Protein AF-0000000083788717 (afdb_homodimer)

pLDDT: mean 89.75, std 12.19, range [20.84, 98.88]

Foldseek 3Di:
DPPPPPPPPPPPPPPDPPDPDCPPVDPDDFFQAQPAAADDDQWDFDPDDPDDDPPCVPAKDWDDKFQQQALPGDACVVQVNSLFPDSAAEHEAQDKGKMKTFIPWFDDPVPWWKWKWKAGTNDGDPVLLRIWTETQDPVDDTQWHKHFPDGDIRMTMMITHHHLLHFFGKIWIWMWIDDPTTIGIDGTDSNHIYGYFHGLCRPRHFQPDPDPLLLCFQAVDQWFWDWADAPVDIDIAIEGALLRDPCNLVLLSVLSSLLSPGRSCRSPVFVSQFSLLQQCECPPRQHQADEDQPFDAPPADDQLAHRYQVVSSNVCSVVVGHHDHHDQVNSASNSSSSCSSRPWGKFKKKFAFFKAPPVLALAQEFEAEPQWHTDQVPRDIFTFRMGMWMWTFGQPPVDPGPQGGTFTWGSGQRDDDVNTRIWDSHRLQCQAQLVQPDDDPSSNRNSRQFHKYWYWYADPVGDTDTQDIHGQRGRVWMWTADRPDRDIDTPSNSRYDDPPDPSRVVSVVSNVVVPHDHDPDDHDDDQKAKEWDDDAAAQQDKDKTKIWMWGAAQAKWKKWKWKWKFAARSRRHGQDTQDIDTDIDIAHGRRGTDMDIDIGHNVSPLVRHGPQRKMKMKMWIATPPPRHIYIYIDIHGHDYDAKDWDKDDAQEAFDKIKIKIKDFAQDQAKFAFKKKWKAKHQKGDIDIDTDGIHHHGGMDMDMDMIGRHDFAKIKMKMFIDGSSDGNHIDMDIDGHHD/DPPPPPPPPPPPPPPDPPDPDCPPVDPDDFFQAQPAAADDDQWDFDPDDPDDDPPCVPAKDWDDKFQQQALPGDACVVQVNSLFPDSAAEHEAQDKGKMKTFIPWFDDLVPWWKWKWKAGTNDGDPVLLRIWTETQDPVDDTQWHKHFPDGDIRMTMMITHHHLLHFFGKIWIWMWIDDPGTIGIDGTDSNHIYGYFHGLCRPNHFQPDPDPLLLCFQAVDQWFWDWDDAPVDIDIAIEGALLRDPCNLVLLSVLSSLLSPGRSCRSPVFVSQFSLLQQCECPPRQHQADEDQPFDAPPADDQLAHRYQVVSSNVCSVVVGHHDHHDQVNSASNSSSSCNSRPWGKWKKKFAFFKAPPVLALAQEFEAEPQFHTDQVPRDIFTFRMGMWMWTFGQPPVDPGPQGGTFTWGSGQRDDDVNTRIWDSHRLQCQAQLVQPDDDPSSNRNSRQFHKYWYWYADPVGDTDTQDIHGQRGRVWMWTADRPDRDIDTPSNSRYDDPPDPSRVVSVVSNVVVPHDHDPDDHDDDQKAKEWDDDAAAQQDKDKTKIWMWGAAQAKWKKWKWKWKFAARSRRHGQDTQDIDTDIDIAHGRRGTDMDIDIGHNVSPQVRHGPQRKMKMKMWIATPPPRHIYIYIDIHGHDYDAKDWDKDDAQAAFDKIKIKIKDAAQDQAKFAFKKKWKAKHQKGDIDIDTDGIHHHGGMDMDMDMIGRHDFAKIKMKMFIDGSSDGNHIDMDIDGHHD

Nearest PDB structures (foldseek):
  1ex0-assembly1_B  TM=9.714E-01  e=8.295E-99  Homo sapiens
  1l9m-assembly1_B  TM=9.264E-01  e=1.757E-73  Homo sapiens
  4pyg-assembly3_E  TM=9.271E-01  e=7.927E-70  Homo sapiens
  3ly6-assembly3_C  TM=9.068E-01  e=1.985E-70  Homo sapiens
  1kv3-assembly3_E  TM=9.248E-01  e=3.087E-67  Homo sapiens

InterPro domains:
  IPR001102 Transglutaminase, N-terminal [PF00868] (70-177)
  IPR002931 Transglutaminase-like [PF01841] (321-411)
  IPR002931 Transglutaminase-like [SM00460] (320-413)
  IPR008958 Transglutaminase, C-terminal [PF00927] (537-630)
  IPR008958 Transglutaminase, C-terminal [PF00927] (641-735)
  IPR013783 Immunoglobulin-like fold [G3DSA:2.60.40.10] (22-205)
  IPR013783 Immunoglobulin-like fold [G3DSA:2.60.40.10] (527-641)
  IPR013783 Immunoglobulin-like fold [G3DSA:2.60.40.10] (642-738)
  IPR014756 Immunoglobulin E-set [SSF81296] (22-203)
  IPR023608 Protein-glutamine gamma-glutamyltransferase, animal [PIRSF000459] (63-737)
  IPR036238 Transglutaminase, C-terminal domain superfamily [SSF49309] (527-638)
  IPR036238 Transglutaminase, C-terminal domain superfamily [SSF49309] (639-73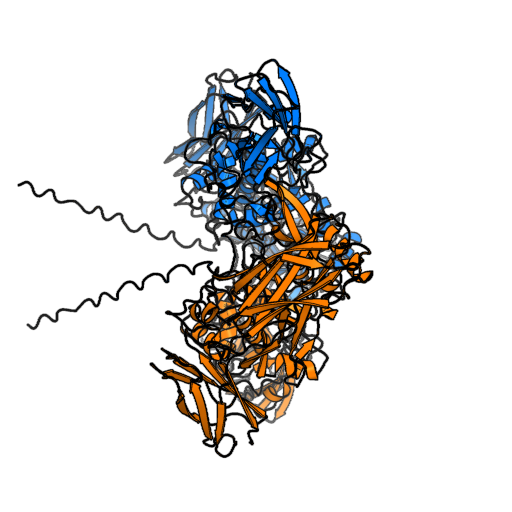7)
  IPR036985 Transglutaminase-like superfamily [G3DSA:3.90.260.10] (207-525)
  IPR038765 Papain-like cysteine peptidase superfamily [SSF54001] (205-514)
  IPR050779 Protein-glutamine gamma-glutamyltransferases [PTHR11590] (64-737)

Organism: Esox lucius (NCBI:txid8010)

Secondary structure (DSSP, 8-state):
----------------------BTTBSSPPP--TT--PPPPSEEESS---SS----TTS--EEEEE----TTSSHHHHTT-TTS--SSEEEETTS-EEEEEEESS---TTT-EEEEEEE-SSS--GGGTSEEEEE-STTS--SS-EEEEEEETTEEEEEE---TTSPPEEEEEEEEEE-SSEEEEPPP-GGG-EEEE--TT-TTSTT----HHHHIIIII--EEEEEEEETTEEEEEEEE--TTSTTHHHHHHHHHHHTT--GGGTT-HHHHHHHHHHHTBHHHH--SEEE--SS--TTS--GGG--BSHHHHHHHHHH-SPEEEE-HHHHHHHHHHHHHHHT--EEEEEEEEEEESSTT-SEEEEEE-TTS-B-TTT---EEEEEEEEEEEEE--TTS-TT--EEEEE--S-SSEETTEE----EEHHHHHTT-TTBTTTHHHHHHHHHPEEEEEEEPTTS-EEEEEEESSSTT-EEEEEPTTSSSEEE-GGGT-PPTT-HHHHHHHHHHHHTT-------PPPPSEEEE-----EETT--EEEEEEEEE-SSS-EEEEEEEEEEEE-TTS-EEEEEEEE--EEEE-TT---EEEEEEE-HHHHHTT--TT-EEEEEEEEEETTT--EEEEEEEEEEEPPPPEEEEES--BTT--EEEEEEEE--SSS-EEEEEEEEEETTTEEEEEEEEEEE-TT-EEEEEEEE---S-EEEEEEEEEE-SSS--EEEEEEEEEB-/----------------------TTT-SSPPP--TT--PPPPSEEESS---SS----TTS--EEEEE----TTSSHHHHTT-TTS--SSEEEETTS-EEEEEEESS---TTT-EEEEEEE-SSS--GGGTSEEEEE-STTS--SS-EEEEEEETTEEEEEE---TTSPPEEEEEEEEEE-SSEEEEPPP-GGG-EEEE--TT-TTSTT----HHHHIIIII--EEEEEEEETTEEEEEEEE--TTSTTHHHHHHHHHHHTT--GGGTT-HHHHHHHHHHHTBHHHH--SEEE--SS--TTS--GGG--BSHHHHHHHHHH-SPEEEE-HHHHHHHHHHHHHHHT--EEEEEEEEEEESSTT-SEEEEEE-TTS-B-TTT---EEEEEEEEEEEEE--TTS-TT--EEEEEE-S-SSEETTEE-EEEEEHHHHHTT-TTBTTTHHHHHHHHHPEEEEEEEPTTS-EEEEEEESSSTT-EEEEEPTTSSSEEE-GGGT-PPTT-HHHHHHHHHHHHTT-------PPPPSEEEE-----EETT--EEEEEEEEE-SSS-EEEEEEEEEEEE-TTS-EEEEEEEE--EEEE-TT---EEEEEEE-HHHHHTT--TT-EEEEEEEEEETTT--EEEEEEEEEEEPPPPEEEEES--BTT--EEEEEEEE--SSS-EEEEEEEEEETTTEEEEEEEEEEE-TT-EEEEEEEE---S-EEEEEEEEEE-SSS--EEEEEEEEEB-

Structure (mmCIF, N/CA/C/O backbone):
data_AF-0000000083788717-model_v1
#
loop_
_entity.id
_entity.type
_entity.pdbx_description
1 polymer 'protein-glutamine gamma-glutamyltransferase'
#
loop_
_atom_site.group_PDB
_atom_site.id
_atom_site.type_symbol
_atom_site.label_atom_id
_atom_site.label_alt_id
_atom_site.label_comp_id
_atom_site.label_asym_id
_atom_site.label_entity_id
_atom_site.label_seq_id
_atom_site.pdbx_PDB_ins_code
_atom_site.Cartn_x
_atom_site.Cartn_y
_atom_site.Cartn_z
_atom_site.occupancy
_atom_site.B_iso_or_equiv
_atom_site.auth_seq_id
_atom_site.auth_comp_id
_atom_site.auth_asym_id
_atom_site.auth_atom_id
_atom_site.pdbx_PDB_model_num
ATOM 1 N N . ARG A 1 1 ? -11.516 -22.203 60.594 1 21.17 1 ARG A N 1
ATOM 2 C CA . ARG A 1 1 ? -10.438 -21.453 59.969 1 21.17 1 ARG A CA 1
ATOM 3 C C . ARG A 1 1 ? -10.148 -21.969 58.562 1 21.17 1 ARG A C 1
ATOM 5 O O . ARG A 1 1 ? -9.312 -22.859 58.375 1 21.17 1 ARG A O 1
ATOM 12 N N . PHE A 1 2 ? -11.055 -22.281 57.75 1 24.61 2 PHE A N 1
ATOM 13 C CA . PHE A 1 2 ? -11.172 -23.109 56.562 1 24.61 2 PHE A CA 1
ATOM 14 C C . PHE A 1 2 ? -10.508 -22.453 55.375 1 24.61 2 PHE A C 1
ATOM 16 O O . PHE A 1 2 ? -10.867 -21.344 54.969 1 24.61 2 PHE A O 1
ATOM 23 N N . SER A 1 3 ? -9.125 -22.719 55.219 1 24.77 3 SER A N 1
ATOM 24 C CA . SER A 1 3 ? -8.172 -22.062 54.312 1 24.77 3 SER A CA 1
ATOM 25 C C . SER A 1 3 ? -8.539 -22.297 52.875 1 24.77 3 SER A C 1
ATOM 27 O O . SER A 1 3 ? -8.68 -23.438 52.438 1 24.77 3 SER A O 1
ATOM 29 N N . THR A 1 4 ? -9.43 -21.5 52.344 1 26.52 4 THR A N 1
ATOM 30 C CA . THR A 1 4 ? -10.07 -21.688 51.031 1 26.52 4 THR A CA 1
ATOM 31 C C . THR A 1 4 ? -9.047 -21.609 49.906 1 26.52 4 THR A C 1
ATOM 33 O O . THR A 1 4 ? -8.367 -20.594 49.75 1 26.52 4 THR A O 1
ATOM 36 N N . GLY A 1 5 ? -8.383 -22.719 49.562 1 26.03 5 GLY A N 1
ATOM 37 C CA . GLY A 1 5 ? -7.301 -22.938 48.594 1 26.03 5 GLY A CA 1
ATOM 38 C C . GLY A 1 5 ? -7.645 -22.5 47.188 1 26.03 5 GLY A C 1
ATOM 39 O O . GLY A 1 5 ? -8.602 -22.984 46.594 1 26.03 5 GLY A O 1
ATOM 40 N N . THR A 1 6 ? -7.457 -21.219 46.938 1 28.17 6 THR A N 1
ATOM 41 C CA . THR A 1 6 ? -7.84 -20.562 45.688 1 28.17 6 THR A CA 1
ATOM 42 C C . THR A 1 6 ? -7.145 -21.234 44.5 1 28.17 6 THR A C 1
ATOM 44 O O . THR A 1 6 ? -5.914 -21.266 44.438 1 28.17 6 THR A O 1
ATOM 47 N N . MET A 1 7 ? -7.762 -22.281 43.938 1 27.5 7 MET A N 1
ATOM 48 C CA . MET A 1 7 ? -7.27 -23.078 42.812 1 27.5 7 MET A CA 1
ATOM 49 C C . MET A 1 7 ? -6.988 -22.203 41.594 1 27.5 7 MET A C 1
ATOM 51 O O . MET A 1 7 ? -7.875 -21.484 41.125 1 27.5 7 MET A O 1
ATOM 55 N N . SER A 1 8 ? -5.762 -21.688 41.5 1 28 8 SER A N 1
ATOM 56 C CA . SER A 1 8 ? -5.242 -20.844 40.438 1 28 8 SER A CA 1
ATOM 57 C C . SER A 1 8 ? -5.438 -21.484 39.062 1 28 8 SER A C 1
ATOM 59 O O . SER A 1 8 ? -4.91 -22.578 38.812 1 28 8 SER A O 1
ATOM 61 N N . ASP A 1 9 ? -6.691 -21.5 38.594 1 28 9 ASP A N 1
ATOM 62 C CA . ASP A 1 9 ? -7.012 -22.141 37.344 1 28 9 ASP A CA 1
ATOM 63 C C . ASP A 1 9 ? -6.121 -21.609 36.219 1 28 9 ASP A C 1
ATOM 65 O O . ASP A 1 9 ? -6.164 -20.422 35.875 1 28 9 ASP A O 1
ATOM 69 N N . ASN A 1 10 ? -4.891 -22.094 36.219 1 29.11 10 ASN A N 1
ATOM 70 C CA . ASN A 1 10 ? -3.914 -21.891 35.156 1 29.11 10 ASN A CA 1
ATOM 71 C C . ASN A 1 10 ? -4.523 -22.141 33.781 1 29.11 10 ASN A C 1
ATOM 73 O O . ASN A 1 10 ? -4.844 -23.281 33.438 1 29.11 10 ASN A O 1
ATOM 77 N N . GLU A 1 11 ? -5.293 -21.203 33.312 1 30.47 11 GLU A N 1
ATOM 78 C CA . GLU A 1 11 ? -5.859 -21.359 31.984 1 30.47 11 GLU A CA 1
ATOM 79 C C . GLU A 1 11 ? -4.777 -21.672 30.953 1 30.47 11 GLU A C 1
ATOM 81 O O . GLU A 1 11 ? -3.752 -20.984 30.891 1 30.47 11 GLU A O 1
ATOM 86 N N . PRO A 1 12 ? -4.676 -22.922 30.547 1 28.72 12 PRO A N 1
ATOM 87 C CA . PRO A 1 12 ? -3.609 -23.312 29.625 1 28.72 12 PRO A CA 1
ATOM 88 C C . PRO A 1 12 ? -3.395 -22.297 28.516 1 28.72 12 PRO A C 1
ATOM 90 O O . PRO A 1 12 ? -4.352 -21.656 28.062 1 28.72 12 PRO A O 1
ATOM 93 N N . ALA A 1 13 ? -2.215 -21.734 28.469 1 35.44 13 ALA A N 1
ATOM 94 C CA . ALA A 1 13 ? -1.69 -20.859 27.406 1 35.44 13 ALA A CA 1
ATOM 95 C C . ALA A 1 13 ? -2.121 -21.359 26.031 1 35.44 13 ALA A C 1
ATOM 97 O O . ALA A 1 13 ? -1.771 -22.469 25.625 1 35.44 13 ALA A O 1
ATOM 98 N N . THR A 1 14 ? -3.275 -20.922 25.609 1 34.47 14 THR A N 1
ATOM 99 C CA . THR A 1 14 ? -3.824 -21.281 24.312 1 34.47 14 THR A CA 1
ATOM 100 C C . THR A 1 14 ? -2.729 -21.297 23.25 1 34.47 14 THR A C 1
ATOM 102 O O . THR A 1 14 ? -1.945 -20.344 23.141 1 34.47 14 THR A O 1
ATOM 105 N N . LYS A 1 15 ? -2.246 -22.438 22.859 1 38.88 15 LYS A N 1
ATOM 106 C CA . LYS A 1 15 ? -1.267 -22.719 21.812 1 38.88 15 LYS A CA 1
ATOM 107 C C . LYS A 1 15 ? -1.401 -21.719 20.672 1 38.88 15 LYS A C 1
ATOM 109 O O . LYS A 1 15 ? -2.508 -21.469 20.188 1 38.88 15 LYS A O 1
ATOM 114 N N . PRO A 1 16 ? -0.348 -20.891 20.531 1 39.38 16 PRO A N 1
ATOM 115 C CA . PRO A 1 16 ? -0.506 -20.016 19.359 1 39.38 16 PRO A CA 1
ATOM 116 C C . PRO A 1 16 ? -1 -20.75 18.125 1 39.38 16 PRO A C 1
ATOM 118 O O . PRO A 1 16 ? -0.684 -21.922 17.938 1 39.38 16 PRO A O 1
ATOM 121 N N . PRO A 1 17 ? -2.104 -20.406 17.625 1 41.38 17 PRO A N 1
ATOM 122 C CA . PRO A 1 17 ? -2.582 -21.172 16.453 1 41.38 17 PRO A CA 1
ATOM 123 C C . PRO A 1 17 ? -1.479 -21.453 15.438 1 41.38 17 PRO A C 1
ATOM 125 O O . PRO A 1 17 ? -0.559 -20.641 15.281 1 41.38 17 PRO A O 1
ATOM 128 N N . PRO A 1 18 ? -1.11 -22.734 15.242 1 38.56 18 PRO A N 1
ATOM 129 C CA . PRO A 1 18 ? -0.056 -23.031 14.273 1 38.56 18 PRO A CA 1
ATOM 130 C C . PRO A 1 18 ? -0.11 -22.109 13.047 1 38.56 18 PRO A C 1
ATOM 132 O O . PRO A 1 18 ? -1.19 -21.672 12.656 1 38.56 18 PRO A O 1
ATOM 135 N N . LYS A 1 19 ? 0.938 -21.562 12.797 1 46.06 19 LYS A N 1
ATOM 136 C CA . LYS A 1 19 ? 1.152 -20.75 11.602 1 46.06 19 LYS A CA 1
ATOM 137 C C . LYS A 1 19 ? 0.562 -21.422 10.367 1 46.06 19 LYS A C 1
ATOM 139 O O . LYS A 1 19 ? 0.824 -22.594 10.109 1 46.06 19 LYS A O 1
ATOM 144 N N . VAL A 1 20 ? -0.451 -20.906 9.797 1 48.5 20 VAL A N 1
ATOM 145 C CA . VAL A 1 20 ? -1.204 -21.344 8.625 1 48.5 20 VAL A CA 1
ATOM 146 C C . VAL A 1 20 ? -0.239 -21.766 7.523 1 48.5 20 VAL A C 1
ATOM 148 O O . VAL A 1 20 ? 0.631 -21 7.117 1 48.5 20 VAL A O 1
ATOM 151 N N . PHE A 1 21 ? 0.03 -22.984 7.336 1 49.06 21 PHE A N 1
ATOM 152 C CA . PHE A 1 21 ? 0.834 -23.672 6.344 1 49.06 21 PHE A CA 1
ATOM 153 C C . PHE A 1 21 ? 0.425 -23.281 4.93 1 49.06 21 PHE A C 1
ATOM 155 O O . PHE A 1 21 ? -0.759 -23.062 4.66 1 49.06 21 PHE A O 1
ATOM 162 N N . HIS A 1 22 ? 1.357 -22.672 4.16 1 55.91 22 HIS A N 1
ATOM 163 C CA . HIS A 1 22 ? 1.304 -22.359 2.736 1 55.91 22 HIS A CA 1
ATOM 164 C C . HIS A 1 22 ? 0.91 -23.578 1.912 1 55.91 22 HIS A C 1
ATOM 166 O O . HIS A 1 22 ? 0.724 -23.484 0.698 1 55.91 22 HIS A O 1
ATOM 172 N N . ARG A 1 23 ? 0.57 -24.578 2.543 1 57.78 23 ARG A N 1
ATOM 173 C CA . ARG A 1 23 ? 0.267 -25.766 1.751 1 57.78 23 ARG A CA 1
ATOM 174 C C . ARG A 1 23 ? -1.057 -25.609 1.011 1 57.78 23 ARG A C 1
ATOM 176 O O . ARG A 1 23 ? -2.076 -25.281 1.617 1 57.78 23 ARG A O 1
ATOM 183 N N . GLY A 1 24 ? -0.973 -25.594 -0.294 1 56.53 24 GLY A N 1
ATOM 184 C CA . GLY A 1 24 ? -2.145 -25.531 -1.153 1 56.53 24 GLY A CA 1
ATOM 185 C C . GLY A 1 24 ? -2.299 -24.188 -1.854 1 56.53 24 GLY A C 1
ATOM 186 O O . GLY A 1 24 ? -3.037 -24.078 -2.836 1 56.53 24 GLY A O 1
ATOM 187 N N . ARG A 1 25 ? -1.598 -23.234 -1.29 1 68.31 25 ARG A N 1
ATOM 188 C CA . ARG A 1 25 ? -1.739 -21.922 -1.917 1 68.31 25 ARG A CA 1
ATOM 189 C C . ARG A 1 25 ? -0.712 -21.734 -3.029 1 68.31 25 ARG A C 1
ATOM 191 O O . ARG A 1 25 ? -1.041 -21.234 -4.109 1 68.31 25 ARG A O 1
ATOM 198 N N . THR A 1 26 ? 0.531 -22.062 -2.674 1 69.5 26 THR A N 1
ATOM 199 C CA . THR A 1 26 ? 1.62 -21.922 -3.631 1 69.5 26 THR A CA 1
ATOM 200 C C . THR A 1 26 ? 2.396 -23.219 -3.771 1 69.5 26 THR A C 1
ATOM 202 O O . THR A 1 26 ? 2.451 -24.016 -2.834 1 69.5 26 THR A O 1
ATOM 205 N N . ALA A 1 27 ? 2.887 -23.438 -4.977 1 67.56 27 ALA A N 1
ATOM 206 C CA . ALA A 1 27 ? 3.678 -24.641 -5.227 1 67.56 27 ALA A CA 1
ATOM 207 C C . ALA A 1 27 ? 4.98 -24.609 -4.43 1 67.56 27 ALA A C 1
ATOM 209 O O . ALA A 1 27 ? 5.449 -25.656 -3.967 1 67.56 27 ALA A O 1
ATOM 210 N N . THR A 1 28 ? 5.629 -23.438 -4.34 1 68.12 28 THR A N 1
ATOM 211 C CA . THR A 1 28 ? 6.879 -23.297 -3.604 1 68.12 28 THR A CA 1
ATOM 212 C C . THR A 1 28 ? 6.836 -22.047 -2.713 1 68.12 28 THR A C 1
ATOM 214 O O . THR A 1 28 ? 6.184 -21.062 -3.049 1 68.12 28 THR A O 1
ATOM 217 N N . PRO A 1 29 ? 7.543 -22.172 -1.623 1 69.31 29 PRO A N 1
ATOM 218 C CA . PRO A 1 29 ? 7.598 -21 -0.753 1 69.31 29 PRO A CA 1
ATOM 219 C C . PRO A 1 29 ? 8.305 -19.812 -1.406 1 69.31 29 PRO A C 1
ATOM 221 O O . PRO A 1 29 ? 9.258 -20 -2.166 1 69.31 29 PRO A O 1
ATOM 224 N N . VAL A 1 30 ? 7.836 -18.703 -1.16 1 71.62 30 VAL A N 1
ATOM 225 C CA . VAL A 1 30 ? 8.445 -17.469 -1.67 1 71.62 30 VAL A CA 1
ATOM 226 C C . VAL A 1 30 ? 9.75 -17.203 -0.934 1 71.62 30 VAL A C 1
ATOM 228 O O . VAL A 1 30 ? 9.812 -17.281 0.295 1 71.62 30 VAL A O 1
ATOM 231 N N . ALA A 1 31 ? 10.852 -17.016 -1.703 1 75.19 31 ALA A N 1
ATOM 232 C CA . ALA A 1 31 ? 12.141 -16.672 -1.113 1 75.19 31 ALA A CA 1
ATOM 233 C C . ALA A 1 31 ? 12.227 -15.172 -0.814 1 75.19 31 ALA A C 1
ATOM 235 O O . ALA A 1 31 ? 12.094 -14.344 -1.719 1 75.19 31 ALA A O 1
ATOM 236 N N . ASN A 1 32 ? 12.477 -14.82 0.48 1 80.12 32 ASN A N 1
ATOM 237 C CA . ASN A 1 32 ? 12.477 -13.406 0.844 1 80.12 32 ASN A CA 1
ATOM 238 C C . ASN A 1 32 ? 13.758 -13.023 1.582 1 80.12 32 ASN A C 1
ATOM 240 O O . ASN A 1 32 ? 13.836 -11.945 2.176 1 80.12 32 ASN A O 1
ATOM 244 N N . SER A 1 33 ? 14.734 -13.961 1.565 1 87.56 33 SER A N 1
ATOM 245 C CA . SER A 1 33 ? 15.945 -13.648 2.316 1 87.56 33 SER A CA 1
ATOM 246 C C . SER A 1 33 ? 17.188 -13.93 1.49 1 87.56 33 SER A C 1
ATOM 248 O O . SER A 1 33 ? 17.312 -14.992 0.883 1 87.56 33 SER A O 1
ATOM 250 N N . ASN A 1 34 ? 18 -12.992 1.476 1 85.56 34 ASN A N 1
ATOM 251 C CA . ASN A 1 34 ? 19.312 -13.164 0.853 1 85.56 34 ASN A CA 1
ATOM 252 C C . ASN A 1 34 ? 20.156 -14.172 1.621 1 85.56 34 ASN A C 1
ATOM 254 O O . ASN A 1 34 ? 21.125 -14.711 1.081 1 85.56 34 ASN A O 1
ATOM 258 N N . ALA A 1 35 ? 19.75 -14.469 2.801 1 81.88 35 ALA A N 1
ATOM 259 C CA . ALA A 1 35 ? 20.547 -15.344 3.656 1 81.88 35 ALA A CA 1
ATOM 260 C C . ALA A 1 35 ? 20.156 -16.812 3.451 1 81.88 35 ALA A C 1
ATOM 262 O O . ALA A 1 35 ? 20.938 -17.719 3.75 1 81.88 35 ALA A O 1
ATOM 263 N N . ASP A 1 36 ? 19 -16.984 2.883 1 83.12 36 ASP A N 1
ATOM 264 C CA . ASP A 1 36 ? 18.531 -18.344 2.689 1 83.12 36 ASP A CA 1
ATOM 265 C C . ASP A 1 36 ? 19.25 -19.016 1.523 1 83.12 36 ASP A C 1
ATOM 267 O O . ASP A 1 36 ? 19.516 -18.375 0.503 1 83.12 36 ASP A O 1
ATOM 271 N N . LYS A 1 37 ? 19.703 -20.234 1.846 1 81.56 37 LYS A N 1
ATOM 272 C CA . LYS A 1 37 ? 20.438 -20.969 0.82 1 81.56 37 LYS A CA 1
ATOM 273 C C . LYS A 1 37 ? 19.891 -22.391 0.662 1 81.56 37 LYS A C 1
ATOM 275 O O . LYS A 1 37 ? 19.406 -22.984 1.625 1 81.56 37 LYS A O 1
ATOM 280 N N . LYS A 1 38 ? 19.797 -22.703 -0.557 1 80.19 38 LYS A N 1
ATOM 281 C CA . LYS A 1 38 ? 19.562 -24.109 -0.865 1 80.19 38 LYS A CA 1
ATOM 282 C C . LYS A 1 38 ? 20.875 -24.812 -1.234 1 80.19 38 LYS A C 1
ATOM 284 O O . LYS A 1 38 ? 21.719 -24.234 -1.929 1 80.19 38 LYS A O 1
ATOM 289 N N . GLU A 1 39 ? 21.016 -25.984 -0.75 1 82.75 39 GLU A N 1
ATOM 290 C CA . GLU A 1 39 ? 22.219 -26.734 -1.068 1 82.75 39 GLU A CA 1
ATOM 291 C C . GLU A 1 39 ? 22.203 -27.219 -2.514 1 82.75 39 GLU A C 1
ATOM 293 O O . GLU A 1 39 ? 21.188 -27.75 -2.982 1 82.75 39 GLU A O 1
ATOM 298 N N . VAL A 1 40 ? 23.266 -26.906 -3.197 1 87.75 40 VAL A N 1
ATOM 299 C CA . VAL A 1 40 ? 23.484 -27.406 -4.555 1 87.75 40 VAL A CA 1
ATOM 300 C C . VAL A 1 40 ? 24.453 -28.578 -4.535 1 87.75 40 VAL A C 1
ATOM 302 O O . VAL A 1 40 ? 25.578 -28.453 -4.031 1 87.75 40 VAL A O 1
ATOM 305 N N . PRO A 1 41 ? 24.016 -29.625 -5.09 1 87.75 41 PRO A N 1
ATOM 306 C CA . PRO A 1 41 ? 24.906 -30.797 -5.023 1 87.75 41 PRO A CA 1
ATOM 307 C C . PRO A 1 41 ? 26.172 -30.625 -5.852 1 87.75 41 PRO A C 1
ATOM 309 O O . PRO A 1 41 ? 26.141 -30.031 -6.934 1 87.75 41 PRO A O 1
ATOM 312 N N . GLU A 1 42 ? 27.266 -31.25 -5.391 1 91.12 42 GLU A N 1
ATOM 313 C CA . GLU A 1 42 ? 28.547 -31.203 -6.09 1 91.12 42 GLU A CA 1
ATOM 314 C C . GLU A 1 42 ? 28.5 -32.031 -7.367 1 91.12 42 GLU A C 1
ATOM 316 O O . GLU A 1 42 ? 29.281 -31.797 -8.289 1 91.12 42 GLU A O 1
ATOM 321 N N . PHE A 1 43 ? 27.672 -33 -7.293 1 90.81 43 PHE A N 1
ATOM 322 C CA . PHE A 1 43 ? 27.469 -33.812 -8.492 1 90.81 43 PHE A CA 1
ATOM 323 C C . PHE A 1 43 ? 25.984 -34.062 -8.719 1 90.81 43 PHE A C 1
ATOM 325 O O . PHE A 1 43 ? 25.281 -34.531 -7.812 1 90.81 43 PHE A O 1
ATOM 332 N N . GLU A 1 44 ? 25.516 -33.75 -9.891 1 88.94 44 GLU A N 1
ATOM 333 C CA . GLU A 1 44 ? 24.141 -33.969 -10.312 1 88.94 44 GLU A CA 1
ATOM 334 C C . GLU A 1 44 ? 24.062 -34.969 -11.461 1 88.94 44 GLU A C 1
ATOM 336 O O . GLU A 1 44 ? 24.297 -34.625 -12.617 1 88.94 44 GLU A O 1
ATOM 341 N N . PRO A 1 45 ? 23.734 -36.156 -11.164 1 87.5 45 PRO A N 1
ATOM 342 C CA . PRO A 1 45 ? 23.734 -37.219 -12.188 1 87.5 45 PRO A CA 1
ATOM 343 C C . PRO A 1 45 ? 22.609 -37.031 -13.211 1 87.5 45 PRO A C 1
ATOM 345 O O . PRO A 1 45 ? 21.547 -36.469 -12.883 1 87.5 45 PRO A O 1
ATOM 348 N N . PHE A 1 46 ? 23.156 -37.406 -14.438 1 82.56 46 PHE A N 1
ATOM 349 C CA . PHE A 1 46 ? 22.109 -37.5 -15.461 1 82.56 46 PHE A CA 1
ATOM 350 C C . PHE A 1 46 ? 21.422 -38.844 -15.375 1 82.56 46 PHE A C 1
ATOM 352 O O . PHE A 1 46 ? 22.047 -39.906 -15.578 1 82.56 46 PHE A O 1
ATOM 359 N N . GLY A 1 47 ? 20.312 -39.094 -14.891 1 73.88 47 GLY A N 1
ATOM 360 C CA . GLY A 1 47 ? 19.578 -40.344 -14.82 1 73.88 47 GLY A CA 1
ATOM 361 C C . GLY A 1 47 ? 20.125 -41.312 -13.789 1 73.88 47 GLY A C 1
ATOM 362 O O . GLY A 1 47 ? 20.75 -40.875 -12.805 1 73.88 47 GLY A O 1
ATOM 363 N N . LEU A 1 48 ? 19.859 -42.688 -13.93 1 68.31 48 LEU A N 1
ATOM 364 C CA . LEU A 1 48 ? 20.234 -43.719 -12.984 1 68.31 48 LEU A CA 1
ATOM 365 C C . LEU A 1 48 ? 21.719 -44.094 -13.125 1 68.31 48 LEU A C 1
ATOM 367 O O . LEU A 1 48 ? 22.203 -44.281 -14.242 1 68.31 48 LEU A O 1
ATOM 371 N N . MET A 1 49 ? 22.578 -43.75 -12.195 1 66.31 49 MET A N 1
ATOM 372 C CA . MET A 1 49 ? 24 -44.062 -12.242 1 66.31 49 MET A CA 1
ATOM 373 C C . MET A 1 49 ? 24.266 -45.469 -11.727 1 66.31 49 MET A C 1
ATOM 375 O O . MET A 1 49 ? 23.578 -45.969 -10.836 1 66.31 49 MET A O 1
ATOM 379 N N . PRO A 1 50 ? 25.125 -46.219 -12.5 1 62.31 50 PRO A N 1
ATOM 380 C CA . PRO A 1 50 ? 25.578 -47.5 -11.93 1 62.31 50 PRO A CA 1
ATOM 381 C C . PRO A 1 50 ? 26.141 -47.344 -10.523 1 62.31 50 PRO A C 1
ATOM 383 O O . PRO A 1 50 ? 26.453 -46.25 -10.094 1 62.31 50 PRO A O 1
ATOM 386 N N . ARG A 1 51 ? 26.234 -48.562 -9.773 1 67.5 51 ARG A N 1
ATOM 387 C CA . ARG A 1 51 ? 26.828 -48.656 -8.438 1 67.5 51 ARG A CA 1
ATOM 388 C C . ARG A 1 51 ? 28.266 -48.156 -8.445 1 67.5 51 ARG A C 1
ATOM 390 O O . ARG A 1 51 ? 29.078 -48.562 -9.273 1 67.5 51 ARG A O 1
ATOM 397 N N . GLY A 1 52 ? 28.625 -46.906 -7.789 1 69.44 52 GLY A N 1
ATOM 398 C CA . GLY A 1 52 ? 29.938 -46.312 -7.582 1 69.44 52 GLY A CA 1
ATOM 399 C C . GLY A 1 52 ? 30.047 -44.906 -8.156 1 69.44 52 GLY A C 1
ATOM 400 O O . GLY A 1 52 ? 29.141 -44.438 -8.852 1 69.44 52 GLY A O 1
ATOM 401 N N . PRO A 1 53 ? 31.125 -44.219 -7.848 1 73.88 53 PRO A N 1
ATOM 402 C CA . PRO A 1 53 ? 31.328 -42.844 -8.375 1 73.88 53 PRO A CA 1
ATOM 403 C C . PRO A 1 53 ? 31.656 -42.844 -9.867 1 73.88 53 PRO A C 1
ATOM 405 O O . PRO A 1 53 ? 32.344 -43.75 -10.359 1 73.88 53 PRO A O 1
ATOM 408 N N . PRO A 1 54 ? 31.016 -42.062 -10.695 1 78.25 54 PRO A N 1
ATOM 409 C CA . PRO A 1 54 ? 31.328 -42 -12.125 1 78.25 54 PRO A CA 1
ATOM 410 C C . PRO A 1 54 ? 32.781 -41.625 -12.383 1 78.25 54 PRO A C 1
ATOM 412 O O . PRO A 1 54 ? 33.438 -40.969 -11.57 1 78.25 54 PRO A O 1
ATOM 415 N N . PRO A 1 55 ? 33.438 -42.281 -13.352 1 80.25 55 PRO A N 1
ATOM 416 C CA . PRO A 1 55 ? 34.844 -41.969 -13.703 1 80.25 55 PRO A CA 1
ATOM 417 C C . PRO A 1 55 ? 35 -40.562 -14.258 1 80.25 55 PRO A C 1
ATOM 419 O O . PRO A 1 55 ? 34.844 -40.344 -15.461 1 80.25 55 PRO A O 1
ATOM 422 N N . LEU A 1 56 ? 35.344 -39.625 -13.453 1 86.5 56 LEU A N 1
ATOM 423 C CA . LEU A 1 56 ? 35.375 -38.219 -13.836 1 86.5 56 LEU A CA 1
ATOM 424 C C . LEU A 1 56 ? 36.781 -37.75 -14.117 1 86.5 56 LEU A C 1
ATOM 426 O O . LEU A 1 56 ? 37 -36.594 -14.453 1 86.5 56 LEU A O 1
ATOM 430 N N . ILE A 1 57 ? 37.781 -38.625 -14.125 1 86 57 ILE A N 1
ATOM 431 C CA . ILE A 1 57 ? 39.188 -38.25 -14.18 1 86 57 ILE A CA 1
ATOM 432 C C . ILE A 1 57 ? 39.5 -37.625 -15.531 1 86 57 ILE A C 1
ATOM 434 O O . ILE A 1 57 ? 40.344 -36.719 -15.633 1 86 57 ILE A O 1
ATOM 438 N N . GLU A 1 58 ? 38.812 -38.031 -16.578 1 86.88 58 GLU A N 1
ATOM 439 C CA . GLU A 1 58 ? 39.094 -37.562 -17.938 1 86.88 58 GLU A CA 1
ATOM 440 C C . GLU A 1 58 ? 38.469 -36.219 -18.219 1 86.88 58 GLU A C 1
ATOM 442 O O . GLU A 1 58 ? 38.812 -35.562 -19.203 1 86.88 58 GLU A O 1
ATOM 447 N N . PHE A 1 59 ? 37.75 -35.781 -17.328 1 91.44 59 PHE A N 1
ATOM 448 C CA . PHE A 1 59 ? 37.031 -34.531 -17.562 1 91.44 59 PHE A CA 1
ATOM 449 C C . PHE A 1 59 ? 37.625 -33.406 -16.75 1 91.44 59 PHE A C 1
ATOM 451 O O . PHE A 1 59 ? 38.281 -33.656 -15.727 1 91.44 59 PHE A O 1
ATOM 458 N N . LEU A 1 60 ? 37.344 -32.219 -17.234 1 92.94 60 LEU A N 1
ATOM 459 C CA . LEU A 1 60 ? 37.875 -31 -16.641 1 92.94 60 LEU A CA 1
ATOM 460 C C . LEU A 1 60 ? 37.562 -30.938 -15.164 1 92.94 60 LEU A C 1
ATOM 462 O O . LEU A 1 60 ? 36.438 -31.234 -14.75 1 92.94 60 LEU A O 1
ATOM 466 N N . ASP A 1 61 ? 38.562 -30.625 -14.375 1 94 61 ASP A N 1
ATOM 467 C CA . ASP A 1 61 ? 38.375 -30.375 -12.945 1 94 61 ASP A CA 1
ATOM 468 C C . ASP A 1 61 ? 38.781 -28.953 -12.578 1 94 61 ASP A C 1
ATOM 470 O O . ASP A 1 61 ? 39.719 -28.406 -13.164 1 94 61 ASP A O 1
ATOM 474 N N . ILE A 1 62 ? 38.094 -28.406 -11.633 1 95.75 62 ILE A N 1
ATOM 475 C CA . ILE A 1 62 ? 38.344 -27.031 -11.242 1 95.75 62 ILE A CA 1
ATOM 476 C C . ILE A 1 62 ? 39.219 -26.984 -9.992 1 95.75 62 ILE A C 1
ATOM 478 O O . ILE A 1 62 ? 38.844 -27.5 -8.938 1 95.75 62 ILE A O 1
ATOM 482 N N . TRP A 1 63 ? 40.344 -26.344 -10.023 1 95.12 63 TRP A N 1
ATOM 483 C CA . TRP A 1 63 ? 41.281 -26.266 -8.914 1 95.12 63 TRP A CA 1
ATOM 484 C C . TRP A 1 63 ? 41.094 -24.984 -8.117 1 95.12 63 TRP A C 1
ATOM 486 O O . TRP A 1 63 ? 41.125 -25 -6.883 1 95.12 63 TRP A O 1
ATOM 496 N N . GLU A 1 64 ? 40.969 -23.953 -8.867 1 95.62 64 GLU A N 1
ATOM 497 C CA . GLU A 1 64 ? 40.844 -22.672 -8.195 1 95.62 64 GLU A CA 1
ATOM 498 C C . GLU A 1 64 ? 40 -21.688 -9.008 1 95.62 64 GLU A C 1
ATOM 500 O O . GLU A 1 64 ? 40.031 -21.719 -10.234 1 95.62 64 GLU A O 1
ATOM 505 N N . VAL A 1 65 ? 39.25 -20.906 -8.273 1 97 65 VAL A N 1
ATOM 506 C CA . VAL A 1 65 ? 38.5 -19.812 -8.867 1 97 65 VAL A CA 1
ATOM 507 C C . VAL A 1 65 ? 38.875 -18.484 -8.203 1 97 65 VAL A C 1
ATOM 509 O O . VAL A 1 65 ? 38.656 -18.312 -7 1 97 65 VAL A O 1
ATOM 512 N N . ASP A 1 66 ? 39.438 -17.562 -8.953 1 96.62 66 ASP A N 1
ATOM 513 C CA . ASP A 1 66 ? 39.781 -16.219 -8.5 1 96.62 66 ASP A CA 1
ATOM 514 C C . ASP A 1 66 ? 38.75 -15.203 -9.008 1 96.62 66 ASP A C 1
ATOM 516 O O . ASP A 1 66 ? 38.688 -14.922 -10.203 1 96.62 66 ASP A O 1
ATOM 520 N N . MET A 1 67 ? 38.062 -14.625 -8.117 1 97.38 67 MET A N 1
AT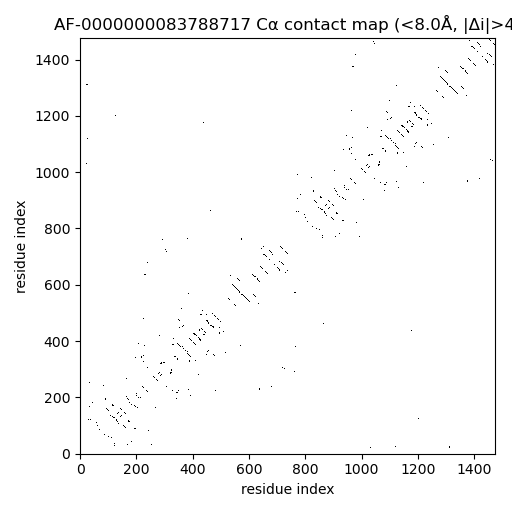OM 521 C CA . MET A 1 67 ? 37 -13.703 -8.469 1 97.38 67 MET A CA 1
ATOM 522 C C . MET A 1 67 ? 37.531 -12.328 -8.82 1 97.38 67 MET A C 1
ATOM 524 O O . MET A 1 67 ? 36.781 -11.43 -9.195 1 97.38 67 MET A O 1
ATOM 528 N N . LEU A 1 68 ? 38.844 -12.141 -8.742 1 96.94 68 LEU A N 1
ATOM 529 C CA . LEU A 1 68 ? 39.469 -10.859 -9.016 1 96.94 68 LEU A CA 1
ATOM 530 C C . LEU A 1 68 ? 38.812 -9.734 -8.227 1 96.94 68 LEU A C 1
ATOM 532 O O . LEU A 1 68 ? 38.438 -8.711 -8.797 1 96.94 68 LEU A O 1
ATOM 536 N N . GLN A 1 69 ? 38.719 -9.898 -6.91 1 94.81 69 GLN A N 1
ATOM 537 C CA . GLN A 1 69 ? 37.906 -9.055 -6.051 1 94.81 69 GLN A CA 1
ATOM 538 C C . GLN A 1 69 ? 38.75 -7.992 -5.352 1 94.81 69 GLN A C 1
ATOM 540 O O . GLN A 1 69 ? 38.25 -7.273 -4.484 1 94.81 69 GLN A O 1
ATOM 545 N N . THR A 1 70 ? 40 -7.844 -5.727 1 92 70 THR A N 1
ATOM 546 C CA . THR A 1 70 ? 40.844 -6.883 -5.035 1 92 70 THR A CA 1
ATOM 547 C C . THR A 1 70 ? 40.469 -5.453 -5.422 1 92 70 THR A C 1
ATOM 549 O O . THR A 1 70 ? 39.969 -5.211 -6.527 1 92 70 THR A O 1
ATOM 552 N N . GLN A 1 71 ? 40.75 -4.516 -4.637 1 89.69 71 GLN A N 1
ATOM 553 C CA . GLN A 1 71 ? 40.375 -3.119 -4.816 1 89.69 71 GLN A CA 1
ATOM 554 C C . GLN A 1 71 ? 41.094 -2.496 -6.004 1 89.69 71 GLN A C 1
ATOM 556 O O . GLN A 1 71 ? 40.562 -1.614 -6.676 1 89.69 71 GLN A O 1
ATOM 561 N N . SER A 1 72 ? 42.25 -2.93 -6.242 1 89.88 72 SER A N 1
ATOM 562 C CA . SER A 1 72 ? 43.062 -2.377 -7.332 1 89.88 72 SER A CA 1
ATOM 563 C C . SER A 1 72 ? 42.969 -3.246 -8.578 1 89.88 72 SER A C 1
ATOM 565 O O . SER A 1 72 ? 43.656 -2.984 -9.578 1 89.88 72 SER A O 1
ATOM 567 N N . GLY A 1 73 ? 42.094 -4.23 -8.492 1 92.62 73 GLY A N 1
ATOM 568 C CA . GLY A 1 73 ? 41.969 -5.129 -9.625 1 92.62 73 GLY A CA 1
ATOM 569 C C . GLY A 1 73 ? 41.125 -4.551 -10.75 1 92.62 73 GLY A C 1
ATOM 570 O O . GLY A 1 73 ? 40.875 -3.35 -10.781 1 92.62 73 GLY A O 1
ATOM 571 N N . VAL A 1 74 ? 40.75 -5.344 -11.625 1 95.75 74 VAL A N 1
ATOM 572 C CA . VAL A 1 74 ? 40.094 -4.898 -12.844 1 95.75 74 VAL A CA 1
ATOM 573 C C . VAL A 1 74 ? 38.625 -4.656 -12.57 1 95.75 74 VAL A C 1
ATOM 575 O O . VAL A 1 74 ? 38.031 -3.699 -13.086 1 95.75 74 VAL A O 1
ATOM 578 N N . ASN A 1 75 ? 38.031 -5.473 -11.758 1 98.06 75 ASN A N 1
ATOM 579 C CA . ASN A 1 75 ? 36.562 -5.469 -11.617 1 98.06 75 ASN A CA 1
ATOM 580 C C . ASN A 1 75 ? 36.094 -4.258 -10.828 1 98.06 75 ASN A C 1
ATOM 582 O O . ASN A 1 75 ? 35.344 -3.424 -11.352 1 98.06 75 ASN A O 1
ATOM 586 N N . LYS A 1 76 ? 36.531 -4.039 -9.648 1 97.44 76 LYS A N 1
ATOM 587 C CA . LYS A 1 76 ? 35.969 -3.047 -8.734 1 97.44 76 LYS A CA 1
ATOM 588 C C . LYS A 1 76 ? 36.125 -1.635 -9.289 1 97.44 76 LYS A C 1
ATOM 590 O O . LYS A 1 76 ? 35.188 -0.858 -9.32 1 97.44 76 LYS A O 1
ATOM 595 N N . PRO A 1 77 ? 37.344 -1.221 -9.812 1 96.75 77 PRO A N 1
ATOM 596 C CA . PRO A 1 77 ? 37.469 0.121 -10.391 1 96.75 77 PRO A CA 1
ATOM 597 C C . PRO A 1 77 ? 36.594 0.321 -11.609 1 96.75 77 PRO A C 1
ATOM 599 O O . PRO A 1 77 ? 35.906 1.35 -11.734 1 96.75 77 PRO A O 1
ATOM 602 N N . GLN A 1 78 ? 36.531 -0.708 -12.453 1 97.69 78 GLN A N 1
ATOM 603 C CA . GLN A 1 78 ? 35.75 -0.575 -13.672 1 97.69 78 GLN A CA 1
ATOM 604 C C . GLN A 1 78 ? 34.281 -0.447 -13.352 1 97.69 78 GLN A C 1
ATOM 606 O O . GLN A 1 78 ? 33.531 0.207 -14.086 1 97.69 78 GLN A O 1
ATOM 611 N N . HIS A 1 79 ? 33.906 -1.045 -12.281 1 98.38 79 HIS A N 1
ATOM 612 C CA . HIS A 1 79 ? 32.5 -1.04 -11.898 1 98.38 79 HIS A CA 1
ATOM 613 C C . HIS A 1 79 ? 32.188 0.068 -10.898 1 98.38 79 HIS A C 1
ATOM 615 O O . HIS A 1 79 ? 31.094 0.15 -10.359 1 98.38 79 HIS A O 1
ATOM 621 N N . ASN A 1 80 ? 33.188 0.918 -10.586 1 97.5 80 ASN A N 1
ATOM 622 C CA . ASN A 1 80 ? 33.031 2.016 -9.633 1 97.5 80 ASN A CA 1
ATOM 623 C C . ASN A 1 80 ? 32.625 1.512 -8.25 1 97.5 80 ASN A C 1
ATOM 625 O O . ASN A 1 80 ? 31.688 2.047 -7.652 1 97.5 80 ASN A O 1
ATOM 629 N N . THR A 1 81 ? 33.156 0.379 -7.824 1 97.94 81 THR A N 1
ATOM 630 C CA . THR A 1 81 ? 32.812 -0.193 -6.527 1 97.94 81 THR A CA 1
ATOM 631 C C . THR A 1 81 ? 34.062 -0.334 -5.652 1 97.94 81 THR A C 1
ATOM 633 O O . THR A 1 81 ? 34.031 -1.016 -4.625 1 97.94 81 THR A O 1
ATOM 636 N N . HIS A 1 82 ? 35.188 0.297 -6.039 1 94.88 82 HIS A N 1
ATOM 637 C CA . HIS A 1 82 ? 36.469 0.153 -5.332 1 94.88 82 HIS A CA 1
ATOM 638 C C . HIS A 1 82 ? 36.406 0.822 -3.963 1 94.88 82 HIS A C 1
ATOM 640 O O . HIS A 1 82 ? 37.219 0.519 -3.088 1 94.88 82 HIS A O 1
ATOM 646 N N . VAL A 1 83 ? 35.438 1.679 -3.756 1 93.94 83 VAL A N 1
ATOM 647 C CA . VAL A 1 83 ? 35.406 2.451 -2.518 1 93.94 83 VAL A CA 1
ATOM 648 C C . VAL A 1 83 ? 34.625 1.672 -1.455 1 93.94 83 VAL A C 1
ATOM 650 O O . VAL A 1 83 ? 34.688 1.989 -0.266 1 93.94 83 VAL A O 1
ATOM 653 N N . TYR A 1 84 ? 33.875 0.583 -1.848 1 96.31 84 TYR A N 1
ATOM 654 C CA . TYR A 1 84 ? 33.156 -0.223 -0.861 1 96.31 84 TYR A CA 1
ATOM 655 C C . TYR A 1 84 ? 34.156 -0.937 0.066 1 96.31 84 TYR A C 1
ATOM 657 O O . TYR A 1 84 ? 35.062 -1.644 -0.395 1 96.31 84 TYR A O 1
ATOM 665 N N . ALA A 1 85 ? 34 -0.713 1.322 1 93.31 85 ALA A N 1
ATOM 666 C CA . ALA A 1 85 ? 34.781 -1.466 2.291 1 93.31 85 ALA A CA 1
ATOM 667 C C . ALA A 1 85 ? 34.25 -2.889 2.447 1 93.31 85 ALA A C 1
ATOM 669 O O . ALA A 1 85 ? 33.562 -3.199 3.424 1 93.31 85 ALA A O 1
ATOM 670 N N . ASN A 1 86 ? 34.531 -3.725 1.478 1 93.19 86 ASN A N 1
ATOM 671 C CA . ASN A 1 86 ? 34.062 -5.105 1.402 1 93.19 86 ASN A CA 1
ATOM 672 C C . ASN A 1 86 ? 35.062 -6 0.689 1 93.19 86 ASN A C 1
ATOM 674 O O . ASN A 1 86 ? 35.594 -5.641 -0.369 1 93.19 86 ASN A O 1
ATOM 678 N N . ASP A 1 87 ? 35.312 -7.09 1.221 1 92.25 87 ASP A N 1
ATOM 679 C CA . ASP A 1 87 ? 36.344 -7.98 0.678 1 92.25 87 ASP A CA 1
ATOM 680 C C . ASP A 1 87 ? 35.781 -8.828 -0.461 1 92.25 87 ASP A C 1
ATOM 682 O O . ASP A 1 87 ?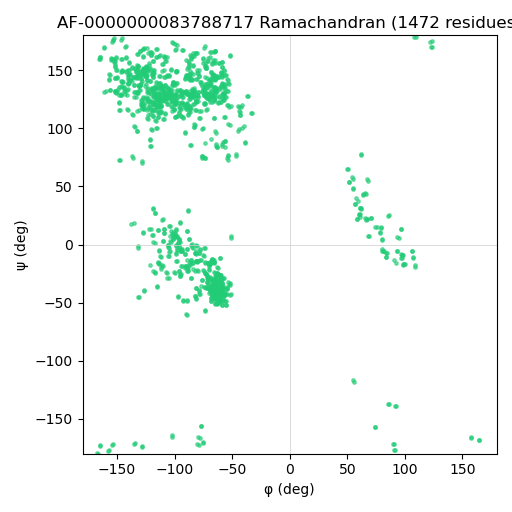 36.531 -9.414 -1.238 1 92.25 87 ASP A O 1
ATOM 686 N N . ARG A 1 88 ? 34.531 -8.875 -0.554 1 95.75 88 ARG A N 1
ATOM 687 C CA . ARG A 1 88 ? 33.906 -9.648 -1.623 1 95.75 88 ARG A CA 1
ATOM 688 C C . ARG A 1 88 ? 33.781 -8.82 -2.904 1 95.75 88 ARG A C 1
ATOM 690 O O . ARG A 1 88 ? 33.938 -7.602 -2.877 1 95.75 88 ARG A O 1
ATOM 697 N N . LEU A 1 89 ? 33.625 -9.516 -3.992 1 98.12 89 LEU A N 1
ATOM 698 C CA . LEU A 1 89 ? 33.469 -8.828 -5.27 1 98.12 89 LEU A CA 1
ATOM 699 C C . LEU A 1 89 ? 32.125 -8.117 -5.34 1 98.12 89 LEU A C 1
ATOM 701 O O . LEU A 1 89 ? 31.078 -8.711 -5.02 1 98.12 89 LEU A O 1
ATOM 705 N N . ILE A 1 90 ? 32.125 -6.887 -5.629 1 98.5 90 ILE A N 1
ATOM 706 C CA . ILE A 1 90 ? 30.922 -6.09 -5.879 1 98.5 90 ILE A CA 1
ATOM 707 C C . ILE A 1 90 ? 30.953 -5.547 -7.309 1 98.5 90 ILE A C 1
ATOM 709 O O . ILE A 1 90 ? 31.891 -4.848 -7.691 1 98.5 90 ILE A O 1
ATOM 713 N N . VAL A 1 91 ? 29.953 -5.895 -8.062 1 98.75 91 VAL A N 1
ATOM 714 C CA . VAL A 1 91 ? 29.891 -5.422 -9.445 1 98.75 91 VAL A CA 1
ATOM 715 C C . VAL A 1 91 ? 28.516 -4.828 -9.727 1 98.75 91 VAL A C 1
ATOM 717 O O . VAL A 1 91 ? 27.609 -4.945 -8.906 1 98.75 91 VAL A O 1
ATOM 720 N N . ARG A 1 92 ? 28.406 -4.125 -10.812 1 98.81 92 ARG A N 1
ATOM 721 C CA . ARG A 1 92 ? 27.141 -3.537 -11.227 1 98.81 92 ARG A CA 1
ATOM 722 C C . ARG A 1 92 ? 26.578 -4.27 -12.445 1 98.81 92 ARG A C 1
ATOM 724 O O . ARG A 1 92 ? 27.328 -4.652 -13.344 1 98.81 92 ARG A O 1
ATOM 731 N N . ARG A 1 93 ? 25.312 -4.5 -12.406 1 98.75 93 ARG A N 1
ATOM 732 C CA . ARG A 1 93 ? 24.656 -5.273 -13.453 1 98.75 93 ARG A CA 1
ATOM 733 C C . ARG A 1 93 ? 24.703 -4.543 -14.789 1 98.75 93 ARG A C 1
ATOM 735 O O . ARG A 1 93 ? 24.953 -3.336 -14.836 1 98.75 93 ARG A O 1
ATOM 742 N N . GLY A 1 94 ? 24.594 -5.258 -15.867 1 98.31 94 GLY A N 1
ATOM 743 C CA . GLY A 1 94 ? 24.641 -4.688 -17.203 1 98.31 94 GLY A CA 1
ATOM 744 C C . GLY A 1 94 ? 26.047 -4.363 -17.672 1 98.31 94 GLY A C 1
ATOM 745 O O . GLY A 1 94 ? 26.234 -3.701 -18.703 1 98.31 94 GLY A O 1
ATOM 746 N N . GLN A 1 95 ? 27.016 -4.785 -16.984 1 98.56 95 GLN A N 1
ATOM 747 C CA . GLN A 1 95 ? 28.422 -4.523 -17.281 1 98.56 95 GLN A CA 1
ATOM 748 C C . GLN A 1 95 ? 29.281 -5.766 -17.047 1 98.56 95 GLN A C 1
ATOM 750 O O . GLN A 1 95 ? 29.078 -6.488 -16.078 1 98.56 95 GLN A O 1
ATOM 755 N N . GLU A 1 96 ? 30.266 -5.992 -17.922 1 98.06 96 GLU A N 1
ATOM 756 C CA . GLU A 1 96 ? 31.078 -7.195 -17.875 1 98.06 96 GLU A CA 1
ATOM 757 C C . GLU A 1 96 ? 32.062 -7.141 -16.703 1 98.06 96 GLU A C 1
ATOM 759 O O . GLU A 1 96 ? 32.688 -6.102 -16.469 1 98.06 96 GLU A O 1
ATOM 764 N N . PHE A 1 97 ? 32.219 -8.188 -15.992 1 98.56 97 PHE A N 1
ATOM 765 C CA . PHE A 1 97 ? 33.281 -8.383 -15.023 1 98.56 97 PHE A CA 1
ATOM 766 C C . PHE A 1 97 ? 34.031 -9.68 -15.305 1 98.56 97 PHE A C 1
ATOM 768 O O . PHE A 1 97 ? 33.625 -10.477 -16.141 1 98.56 97 PHE A O 1
ATOM 775 N N . GLN A 1 98 ? 35.125 -9.844 -14.641 1 98.12 98 GLN A N 1
ATOM 776 C CA . GLN A 1 98 ? 36 -10.961 -14.992 1 98.12 98 GLN A CA 1
ATOM 777 C C . GLN A 1 98 ? 36.25 -11.867 -13.789 1 98.12 98 GLN A C 1
ATOM 779 O O . GLN A 1 98 ? 36.156 -11.422 -12.648 1 98.12 98 GLN A O 1
ATOM 784 N N . LEU A 1 99 ? 36.438 -13.086 -14.078 1 97.31 99 LEU A N 1
ATOM 785 C CA . LEU A 1 99 ? 36.969 -14.039 -13.109 1 97.31 99 LEU A CA 1
ATOM 786 C C . LEU A 1 99 ? 37.969 -14.984 -13.758 1 97.31 99 LEU A C 1
ATOM 788 O O . LEU A 1 99 ? 38 -15.117 -14.984 1 97.31 99 LEU A O 1
ATOM 792 N N . LYS A 1 100 ? 38.844 -15.523 -12.953 1 97.25 100 LYS A N 1
ATOM 793 C CA . LYS A 1 100 ? 39.875 -16.422 -13.422 1 97.25 100 LYS A CA 1
ATOM 794 C C . LYS A 1 100 ? 39.688 -17.828 -12.859 1 97.25 100 LYS A C 1
ATOM 796 O O . LYS A 1 100 ? 39.531 -18 -11.648 1 97.25 100 LYS A O 1
ATOM 801 N N . VAL A 1 101 ? 39.719 -18.812 -13.766 1 97.5 101 VAL A N 1
ATOM 802 C CA . VAL A 1 101 ? 39.562 -20.203 -13.359 1 97.5 101 VAL A CA 1
ATOM 803 C C . VAL A 1 101 ? 40.812 -21 -13.68 1 97.5 101 VAL A C 1
ATOM 805 O O . VAL A 1 101 ? 41.344 -20.906 -14.797 1 97.5 101 VAL A O 1
ATOM 808 N N . THR A 1 102 ? 41.344 -21.75 -12.719 1 97.62 102 THR A N 1
ATOM 809 C CA . THR A 1 102 ? 42.438 -22.688 -12.914 1 97.62 102 THR A CA 1
ATOM 810 C C . THR A 1 102 ? 41.938 -24.125 -12.945 1 97.62 102 THR A C 1
ATOM 812 O O . THR A 1 102 ? 41.312 -24.594 -11.977 1 97.62 102 THR A O 1
ATOM 815 N N . PHE A 1 103 ? 42.188 -24.75 -14.086 1 96.88 103 PHE A N 1
ATOM 816 C CA . PHE A 1 103 ? 41.75 -26.141 -14.25 1 96.88 103 PHE A CA 1
ATOM 817 C C . PHE A 1 103 ? 42.938 -27.094 -14 1 96.88 103 PHE A C 1
ATOM 819 O O . PHE A 1 103 ? 44.031 -26.656 -13.719 1 96.88 103 PHE A O 1
ATOM 826 N N . ASP A 1 104 ? 42.594 -28.375 -13.977 1 95.5 104 ASP A N 1
ATOM 827 C CA . ASP A 1 104 ? 43.594 -29.422 -13.789 1 95.5 104 ASP A CA 1
ATOM 828 C C . ASP A 1 104 ? 44.438 -29.594 -15.047 1 95.5 104 ASP A C 1
ATOM 830 O O . ASP A 1 104 ? 45.562 -30.094 -14.977 1 95.5 104 ASP A O 1
ATOM 834 N N . ARG A 1 105 ? 43.875 -29.234 -16.156 1 95.19 105 ARG A N 1
ATOM 835 C CA . ARG A 1 105 ? 44.562 -29.25 -17.453 1 95.19 105 ARG A CA 1
ATOM 836 C C . ARG A 1 105 ? 44.062 -28.109 -18.344 1 95.19 105 ARG A C 1
ATOM 838 O O . ARG A 1 105 ? 43.188 -27.344 -17.953 1 95.19 105 ARG A O 1
ATOM 845 N N . ALA A 1 106 ? 44.719 -28.031 -19.516 1 95.19 106 ALA A N 1
ATOM 846 C CA . ALA A 1 106 ? 44.344 -26.969 -20.453 1 95.19 106 ALA A CA 1
ATOM 847 C C . ALA A 1 106 ? 42.906 -27.156 -20.938 1 95.19 106 ALA A C 1
ATOM 849 O O . ALA A 1 106 ? 42.469 -28.266 -21.219 1 95.19 106 ALA A O 1
ATOM 850 N N . TYR A 1 107 ? 42.188 -26.094 -20.938 1 93.81 107 TYR A N 1
ATOM 851 C CA . TYR A 1 107 ? 40.812 -26.047 -21.391 1 93.81 107 TYR A CA 1
ATOM 852 C C . TYR A 1 107 ? 40.719 -26.219 -22.906 1 93.81 107 TYR A C 1
ATOM 854 O O . TYR A 1 107 ? 41.438 -25.531 -23.656 1 93.81 107 TYR A O 1
ATOM 862 N N . LYS A 1 108 ? 39.969 -27.125 -23.344 1 91.75 108 LYS A N 1
ATOM 863 C CA . LYS A 1 108 ? 39.719 -27.359 -24.766 1 91.75 108 LYS A CA 1
ATOM 864 C C . LYS A 1 108 ? 38.281 -26.969 -25.141 1 91.75 108 LYS A C 1
ATOM 866 O O . LYS A 1 108 ? 37.344 -27.734 -24.922 1 91.75 108 LYS A O 1
ATOM 871 N N . PRO A 1 109 ? 38.094 -25.922 -25.844 1 89 109 PRO A N 1
ATOM 872 C CA . PRO A 1 109 ? 36.781 -25.391 -26.125 1 89 109 PRO A CA 1
ATOM 873 C C . PRO A 1 109 ? 35.906 -26.375 -26.906 1 89 109 PRO A C 1
ATOM 875 O O . PRO A 1 109 ? 34.656 -26.328 -26.797 1 89 109 PRO A O 1
ATOM 878 N N . SER A 1 110 ? 36.438 -27.25 -27.656 1 87.62 110 SER A N 1
ATOM 879 C CA . SER A 1 110 ? 35.656 -28.156 -28.484 1 87.62 110 SER A CA 1
ATOM 880 C C . SER A 1 110 ? 35.188 -29.375 -27.688 1 87.62 110 SER A C 1
ATOM 882 O O . SER A 1 110 ? 34.188 -30 -28.047 1 87.62 110 SER A O 1
ATOM 884 N N . GLU A 1 111 ? 35.875 -29.656 -26.578 1 88.69 111 GLU A N 1
ATOM 885 C CA . GLU A 1 111 ? 35.562 -30.875 -25.844 1 88.69 111 GLU A CA 1
ATOM 886 C C . GLU A 1 111 ? 35 -30.578 -24.469 1 88.69 111 GLU A C 1
ATOM 888 O O . GLU A 1 111 ? 34.188 -31.312 -23.938 1 88.69 111 GLU A O 1
ATOM 893 N N . ASP A 1 112 ? 35.562 -29.547 -23.969 1 90.75 112 ASP A N 1
ATOM 894 C CA . ASP A 1 112 ? 35.219 -29.219 -22.578 1 90.75 112 ASP A CA 1
ATOM 895 C C . ASP A 1 112 ? 34 -28.297 -22.531 1 90.75 112 ASP A C 1
ATOM 897 O O . ASP A 1 112 ? 33.906 -27.344 -23.297 1 90.75 112 ASP A O 1
ATOM 901 N N . GLN A 1 113 ? 33 -28.672 -21.703 1 89.69 113 GLN A N 1
ATOM 902 C CA . GLN A 1 113 ? 31.828 -27.828 -21.484 1 89.69 113 GLN A CA 1
ATOM 903 C C . GLN A 1 113 ? 31.672 -27.484 -20.016 1 89.69 113 GLN A C 1
ATOM 905 O O . GLN A 1 113 ? 31.609 -28.375 -19.156 1 89.69 113 GLN A O 1
ATOM 910 N N . PHE A 1 114 ? 31.719 -26.219 -19.75 1 93.12 114 PHE A N 1
ATOM 911 C CA . PHE A 1 114 ? 31.469 -25.797 -18.375 1 93.12 114 PHE A CA 1
ATOM 912 C C . PHE A 1 114 ? 30.672 -24.5 -18.344 1 93.12 114 PHE A C 1
ATOM 914 O O . PHE A 1 114 ? 30.5 -23.844 -19.375 1 93.12 114 PHE A O 1
ATOM 921 N N . ALA A 1 115 ? 30.047 -24.203 -17.234 1 94.38 115 ALA A N 1
ATOM 922 C CA . ALA A 1 115 ? 29.25 -23 -17.016 1 94.38 115 ALA A CA 1
ATOM 923 C C . ALA A 1 115 ? 29.562 -22.391 -15.641 1 94.38 115 ALA A C 1
ATOM 925 O O . ALA A 1 115 ? 29.938 -23.094 -14.711 1 94.38 115 ALA A O 1
ATOM 926 N N . VAL A 1 116 ? 29.547 -21.109 -15.586 1 96.62 116 VAL A N 1
ATOM 927 C CA . VAL A 1 116 ? 29.516 -20.422 -14.305 1 96.62 116 VAL A CA 1
ATOM 928 C C . VAL A 1 116 ? 28.062 -20.234 -13.859 1 96.62 116 VAL A C 1
ATOM 930 O O . VAL A 1 116 ? 27.281 -19.578 -14.539 1 96.62 116 VAL A O 1
ATOM 933 N N . GLU A 1 117 ? 27.688 -20.812 -12.734 1 95.56 117 GLU A N 1
ATOM 934 C CA . GLU A 1 117 ? 26.312 -20.766 -12.258 1 95.56 117 GLU A CA 1
ATOM 935 C C . GLU A 1 117 ? 26.141 -19.719 -11.164 1 95.56 117 GLU A C 1
ATOM 937 O O . GLU A 1 117 ? 26.891 -19.734 -10.18 1 95.56 117 GLU A O 1
ATOM 942 N N . PHE A 1 118 ? 25.219 -18.859 -11.352 1 96.5 118 PHE A N 1
ATOM 943 C CA . PHE A 1 118 ? 24.828 -17.875 -10.352 1 96.5 118 PHE A CA 1
ATOM 944 C C . PHE A 1 118 ? 23.5 -18.234 -9.703 1 96.5 118 PHE A C 1
ATOM 946 O O . PHE A 1 118 ? 22.516 -18.5 -10.391 1 96.5 118 PHE A O 1
ATOM 953 N N . VAL A 1 119 ? 23.516 -18.281 -8.375 1 95 119 VAL A N 1
ATOM 954 C CA . VAL A 1 119 ? 22.328 -18.703 -7.633 1 95 119 VAL A CA 1
ATOM 955 C C . VAL A 1 119 ? 22.031 -17.703 -6.527 1 95 119 VAL A C 1
ATOM 957 O O . VAL A 1 119 ? 22.938 -17.203 -5.863 1 95 119 VAL A O 1
ATOM 960 N N . ILE A 1 120 ? 20.703 -17.344 -6.375 1 94.25 120 ILE A N 1
ATOM 961 C CA . ILE A 1 120 ? 20.297 -16.469 -5.285 1 94.25 120 ILE A CA 1
ATOM 962 C C . ILE A 1 120 ? 18.969 -16.953 -4.699 1 94.25 120 ILE A C 1
ATOM 964 O O . ILE A 1 120 ? 18.094 -17.422 -5.43 1 94.25 120 ILE A O 1
ATOM 968 N N . GLY A 1 121 ? 18.859 -16.906 -3.387 1 89.44 121 GLY A N 1
ATOM 969 C CA . GLY A 1 121 ? 17.625 -17.266 -2.709 1 89.44 121 GLY A CA 1
ATOM 970 C C . GLY A 1 121 ? 17.562 -18.734 -2.328 1 89.44 121 GLY A C 1
ATOM 971 O O . GLY A 1 121 ? 18.484 -19.5 -2.635 1 89.44 121 GLY A O 1
ATOM 972 N N . ALA A 1 122 ? 16.438 -19.141 -1.761 1 86.5 122 ALA A N 1
ATOM 973 C CA . ALA A 1 122 ? 16.281 -20.484 -1.181 1 86.5 122 ALA A CA 1
ATOM 974 C C . ALA A 1 122 ? 15.758 -21.469 -2.215 1 86.5 122 ALA A C 1
ATOM 976 O O . ALA A 1 122 ? 15.875 -22.688 -2.037 1 86.5 122 ALA A O 1
ATOM 977 N N . SER A 1 123 ? 15.211 -21.031 -3.236 1 82.81 123 SER A N 1
ATOM 978 C CA . SER A 1 123 ? 14.648 -21.891 -4.27 1 82.81 123 SER A CA 1
ATOM 979 C C . SER A 1 123 ? 15.008 -21.391 -5.664 1 82.81 123 SER A C 1
ATOM 981 O O . SER A 1 123 ? 14.141 -20.922 -6.398 1 82.81 123 SER A O 1
ATOM 983 N N . PRO A 1 124 ? 16.219 -21.656 -5.98 1 87.06 124 PRO A N 1
ATOM 984 C CA . PRO A 1 124 ? 16.672 -21.125 -7.266 1 87.06 124 PRO A CA 1
ATOM 985 C C . PRO A 1 124 ? 15.953 -21.75 -8.461 1 87.06 124 PRO A C 1
ATOM 987 O O . PRO A 1 124 ? 15.82 -22.969 -8.531 1 87.06 124 PRO A O 1
ATOM 990 N N . GLN A 1 125 ? 15.461 -20.922 -9.328 1 85.25 125 GLN A N 1
ATOM 991 C CA . GLN A 1 125 ? 14.758 -21.328 -10.539 1 85.25 125 GLN A CA 1
ATOM 992 C C . GLN A 1 125 ? 15.227 -20.516 -11.742 1 85.25 125 GLN A C 1
ATOM 994 O O . GLN A 1 125 ? 15.367 -19.281 -11.656 1 85.25 125 GLN A O 1
ATOM 999 N N . PHE A 1 126 ? 15.414 -21.234 -12.82 1 86.62 126 PHE A N 1
ATOM 1000 C CA . PHE A 1 126 ? 15.867 -20.578 -14.039 1 86.62 126 PHE A CA 1
ATOM 1001 C C . PHE A 1 126 ? 14.844 -19.562 -14.539 1 86.62 126 PHE A C 1
ATOM 1003 O O . PHE A 1 126 ? 15.188 -18.438 -14.898 1 86.62 126 PHE A O 1
ATOM 1010 N N . ASN A 1 127 ? 13.617 -19.922 -14.547 1 82.5 127 ASN A N 1
ATOM 1011 C CA . ASN A 1 127 ? 12.578 -19.078 -15.133 1 82.5 127 ASN A CA 1
ATOM 1012 C C . ASN A 1 127 ? 12.273 -17.875 -14.25 1 82.5 127 ASN A C 1
ATOM 1014 O O . ASN A 1 127 ? 11.641 -16.922 -14.695 1 82.5 127 ASN A O 1
ATOM 1018 N N . LYS A 1 128 ? 12.711 -17.891 -12.969 1 86.38 128 LYS A N 1
ATOM 1019 C CA . LYS A 1 128 ? 12.492 -16.766 -12.07 1 86.38 128 LYS A CA 1
ATOM 1020 C C . LYS A 1 128 ? 13.734 -15.875 -11.992 1 86.38 128 LYS A C 1
ATOM 1022 O O . LYS A 1 128 ? 13.734 -14.867 -11.281 1 86.38 128 LYS A O 1
ATOM 1027 N N . GLY A 1 129 ? 14.758 -16.266 -12.633 1 89.75 129 GLY A N 1
ATOM 1028 C CA . GLY A 1 129 ? 15.977 -15.469 -12.68 1 89.75 129 GLY A CA 1
ATOM 1029 C C . GLY A 1 129 ? 16.828 -15.609 -11.422 1 89.75 129 GLY A C 1
ATOM 1030 O O . GLY A 1 129 ? 17.703 -14.789 -11.172 1 89.75 129 GLY A O 1
ATOM 1031 N N . THR A 1 130 ? 16.547 -16.609 -10.594 1 92.12 130 THR A N 1
ATOM 1032 C CA . THR A 1 130 ? 17.297 -16.812 -9.367 1 92.12 130 THR A CA 1
ATOM 1033 C C . THR A 1 130 ? 18.375 -17.891 -9.562 1 92.12 130 THR A C 1
ATOM 1035 O O . THR A 1 130 ? 19.172 -18.141 -8.664 1 92.12 130 THR A O 1
ATOM 1038 N N . TYR A 1 131 ? 18.375 -18.594 -10.727 1 92.44 131 TYR A N 1
ATOM 1039 C CA . TYR A 1 131 ? 19.422 -19.484 -11.195 1 92.44 131 TYR A CA 1
ATOM 1040 C C . TYR A 1 131 ? 19.844 -19.141 -12.617 1 92.44 131 TYR A C 1
ATOM 1042 O O . TYR A 1 131 ? 19.031 -19.203 -13.547 1 92.44 131 TYR A O 1
ATOM 1050 N N . ILE A 1 132 ? 21.109 -18.844 -12.812 1 95.25 132 ILE A N 1
ATOM 1051 C CA . ILE A 1 132 ? 21.578 -18.391 -14.125 1 95.25 132 ILE A CA 1
ATOM 1052 C C . ILE A 1 132 ? 22.875 -19.125 -14.477 1 95.25 132 ILE A C 1
ATOM 1054 O O . ILE A 1 132 ? 23.953 -18.734 -14.023 1 95.25 132 ILE A O 1
ATOM 1058 N N . PRO A 1 133 ? 22.812 -20.109 -15.312 1 94.12 133 PRO A N 1
ATOM 1059 C CA . PRO A 1 133 ? 24.031 -20.672 -15.875 1 94.12 133 PRO A CA 1
ATOM 1060 C C . PRO A 1 133 ? 24.594 -19.844 -17.016 1 94.12 133 PRO A C 1
ATOM 1062 O O . PRO A 1 133 ? 23.859 -19.484 -17.938 1 94.12 133 PRO A O 1
ATOM 1065 N N . VAL A 1 134 ? 25.859 -19.5 -16.938 1 95.5 134 VAL A N 1
ATOM 1066 C CA . VAL A 1 134 ? 26.516 -18.703 -17.969 1 95.5 134 VAL A CA 1
ATOM 1067 C C . VAL A 1 134 ? 27.547 -19.562 -18.703 1 95.5 134 VAL A C 1
ATOM 1069 O O . VAL A 1 134 ? 28.516 -20.031 -18.109 1 95.5 134 VAL A O 1
ATOM 1072 N N . PHE A 1 135 ? 27.312 -19.672 -19.984 1 93.25 135 PHE A N 1
ATOM 1073 C CA . PHE A 1 135 ? 28.234 -20.438 -20.828 1 93.25 135 PHE A CA 1
ATOM 1074 C C . PHE A 1 135 ? 29.188 -19.516 -21.547 1 93.25 135 PHE A C 1
ATOM 1076 O O . PHE A 1 135 ? 28.859 -18.375 -21.844 1 93.25 135 PHE A O 1
ATOM 1083 N N . VAL A 1 136 ? 30.359 -20.016 -21.797 1 90.38 136 VAL A N 1
ATOM 1084 C CA . VAL A 1 136 ? 31.391 -19.141 -22.359 1 90.38 136 VAL A CA 1
ATOM 1085 C C . VAL A 1 136 ? 31.578 -19.469 -23.844 1 90.38 136 VAL A C 1
ATOM 1087 O O . VAL A 1 136 ? 32.281 -18.75 -24.562 1 90.38 136 VAL A O 1
ATOM 1090 N N . ASN A 1 137 ? 30.812 -20.469 -24.25 1 83.38 137 ASN A N 1
ATOM 1091 C CA . ASN A 1 137 ? 30.875 -20.781 -25.672 1 83.38 137 ASN A CA 1
ATOM 1092 C C . ASN A 1 137 ? 29.906 -19.938 -26.484 1 83.38 137 ASN A C 1
ATOM 1094 O O . ASN A 1 137 ? 28.766 -19.734 -26.094 1 83.38 137 ASN A O 1
ATOM 1098 N N . LYS A 1 138 ? 30.312 -19.359 -27.531 1 72.81 138 LYS A N 1
ATOM 1099 C CA . LYS A 1 138 ? 29.547 -18.438 -28.375 1 72.81 138 LYS A CA 1
ATOM 1100 C C . LYS A 1 138 ? 28.312 -19.109 -28.938 1 72.81 138 LYS A C 1
ATOM 1102 O O . LYS A 1 138 ? 27.312 -18.453 -29.25 1 72.81 138 LYS A O 1
ATOM 1107 N N . GLU A 1 139 ? 28.344 -20.344 -29.078 1 71.75 139 GLU A N 1
ATOM 1108 C CA . GLU A 1 139 ? 27.266 -21.078 -29.734 1 71.75 139 GLU A CA 1
ATOM 1109 C C . GLU A 1 139 ? 26.094 -21.297 -28.766 1 71.75 139 GLU A C 1
ATOM 1111 O O . GLU A 1 139 ? 24.969 -21.547 -29.203 1 71.75 139 GLU A O 1
ATOM 1116 N N . ARG A 1 140 ? 26.406 -21.078 -27.594 1 74.31 140 ARG A N 1
ATOM 1117 C CA . ARG A 1 140 ? 25.375 -21.312 -26.594 1 74.31 140 ARG A CA 1
ATOM 1118 C C . ARG A 1 140 ? 24.906 -20 -25.953 1 74.31 140 ARG A C 1
ATOM 1120 O O . ARG A 1 140 ? 25.703 -19.312 -25.312 1 74.31 140 ARG A O 1
ATOM 1127 N N . GLN A 1 141 ? 23.719 -19.719 -26.219 1 74.06 141 GLN A N 1
ATOM 1128 C CA . GLN A 1 141 ? 23.172 -18.469 -25.688 1 74.06 141 GLN A CA 1
ATOM 1129 C C . GLN A 1 141 ? 22.734 -18.625 -24.234 1 74.06 141 GLN A C 1
ATOM 1131 O O . GLN A 1 141 ? 22.109 -19.625 -23.875 1 74.06 141 GLN A O 1
ATOM 1136 N N . SER A 1 142 ? 23.281 -17.797 -23.359 1 84.31 142 SER A N 1
ATOM 1137 C CA . SER A 1 142 ? 22.906 -17.734 -21.953 1 84.31 142 SER A CA 1
ATOM 1138 C C . SER A 1 142 ? 22.188 -16.422 -21.656 1 84.31 142 SER A C 1
ATOM 1140 O O . SER A 1 142 ? 22.281 -15.453 -22.406 1 84.31 142 SER A O 1
ATOM 1142 N N . PRO A 1 143 ? 21.344 -16.484 -20.562 1 86.5 143 PRO A N 1
ATOM 1143 C CA . PRO A 1 143 ? 20.672 -15.234 -20.172 1 86.5 143 PRO A CA 1
ATOM 1144 C C . PRO A 1 143 ? 21.656 -14.086 -19.922 1 86.5 143 PRO A C 1
ATOM 1146 O O . PRO A 1 143 ? 21.359 -12.938 -20.25 1 86.5 143 PRO A O 1
ATOM 1149 N N . TRP A 1 144 ? 22.812 -14.461 -19.312 1 95.44 144 TRP A N 1
ATOM 1150 C CA . TRP A 1 144 ? 23.938 -13.531 -19.203 1 95.44 144 TRP A CA 1
ATOM 1151 C C . TRP A 1 144 ? 25.031 -13.875 -20.203 1 95.44 144 TRP A C 1
ATOM 1153 O O . TRP A 1 144 ? 25.453 -15.031 -20.297 1 95.44 144 TRP A O 1
ATOM 1163 N N . PRO A 1 145 ? 25.422 -12.883 -21 1 94.75 145 PRO A N 1
ATOM 1164 C CA . PRO A 1 145 ? 26.531 -13.156 -21.922 1 94.75 145 PRO A CA 1
ATOM 1165 C C . PRO A 1 145 ? 27.812 -13.539 -21.188 1 94.75 145 PRO A C 1
ATOM 1167 O O . PRO A 1 145 ? 28.156 -12.938 -20.156 1 94.75 145 PRO A O 1
ATOM 1170 N N . GLY A 1 146 ? 28.5 -14.594 -21.641 1 95.12 146 GLY A N 1
ATOM 1171 C CA . GLY A 1 146 ? 29.797 -15.023 -21.172 1 95.12 146 GLY A CA 1
ATOM 1172 C C . GLY A 1 146 ? 30.797 -15.25 -22.297 1 95.12 146 GLY A C 1
ATOM 1173 O O . GLY A 1 146 ? 30.406 -15.617 -23.422 1 95.12 146 GLY A O 1
ATOM 1174 N N . ARG A 1 147 ? 32.062 -15.023 -22.016 1 94.69 147 ARG A N 1
ATOM 1175 C CA . ARG A 1 147 ? 33.094 -15.273 -23.016 1 94.69 147 ARG A CA 1
ATOM 1176 C C . ARG A 1 147 ? 34.438 -15.555 -22.375 1 94.69 147 ARG A C 1
ATOM 1178 O O . ARG A 1 147 ? 34.656 -15.219 -21.203 1 94.69 147 ARG A O 1
ATOM 1185 N N . VAL A 1 148 ? 35.312 -16.172 -23.109 1 95.12 148 VAL A N 1
ATOM 1186 C CA . VAL A 1 148 ? 36.688 -16.344 -22.703 1 95.12 148 VAL A CA 1
ATOM 1187 C C . VAL A 1 148 ? 37.5 -15.109 -23.109 1 95.12 148 VAL A C 1
ATOM 1189 O O . VAL A 1 148 ? 37.562 -14.75 -24.281 1 95.12 148 VAL A O 1
ATOM 1192 N N . VAL A 1 149 ? 38 -14.461 -22.141 1 95.81 149 VAL A N 1
ATOM 1193 C CA . VAL A 1 149 ? 38.812 -13.266 -22.375 1 95.81 149 VAL A CA 1
ATOM 1194 C C . VAL A 1 149 ? 40.25 -13.656 -22.703 1 95.81 149 VAL A C 1
ATOM 1196 O O . VAL A 1 149 ? 40.875 -13.047 -23.578 1 95.81 149 VAL A O 1
ATOM 1199 N N . ASP A 1 150 ? 40.781 -14.609 -21.922 1 94.81 150 ASP A N 1
ATOM 1200 C CA . ASP A 1 150 ? 42.156 -15.094 -22.078 1 94.81 150 ASP A CA 1
ATOM 1201 C C . ASP A 1 150 ? 42.281 -16.547 -21.609 1 94.81 150 ASP A C 1
ATOM 1203 O O . ASP A 1 150 ? 41.531 -16.984 -20.75 1 94.81 150 ASP A O 1
ATOM 1207 N N . SER A 1 151 ? 43.094 -17.266 -22.328 1 93.81 151 SER A N 1
ATOM 1208 C CA . SER A 1 151 ? 43.344 -18.656 -21.969 1 93.81 151 SER A CA 1
ATOM 1209 C C . SER A 1 151 ? 44.844 -18.969 -22.094 1 93.81 151 SER A C 1
ATOM 1211 O O . SER A 1 151 ? 45.406 -18.953 -23.188 1 93.81 151 SER A O 1
ATOM 1213 N N . THR A 1 152 ? 45.469 -19.203 -20.969 1 94.12 152 THR A N 1
ATOM 1214 C CA . THR A 1 152 ? 46.906 -19.547 -20.922 1 94.12 152 THR A CA 1
ATOM 1215 C C . THR A 1 152 ? 47.094 -20.828 -20.094 1 94.12 152 THR A C 1
ATOM 1217 O O . THR A 1 152 ? 46.844 -20.828 -18.891 1 94.12 152 THR A O 1
ATOM 1220 N N . ASP A 1 153 ? 47.594 -21.844 -20.734 1 93.31 153 ASP A N 1
ATOM 1221 C CA . ASP A 1 153 ? 47.781 -23.125 -20.078 1 93.31 153 ASP A CA 1
ATOM 1222 C C . ASP A 1 153 ? 46.5 -23.641 -19.453 1 93.31 153 ASP A C 1
ATOM 1224 O O . ASP A 1 153 ? 45.469 -23.812 -20.156 1 93.31 153 ASP A O 1
ATOM 1228 N N . ASN A 1 154 ? 46.531 -23.766 -18.125 1 96.25 154 ASN A N 1
ATOM 1229 C CA . ASN A 1 154 ? 45.344 -24.297 -17.469 1 96.25 154 ASN A CA 1
ATOM 1230 C C . ASN A 1 154 ? 44.531 -23.203 -16.797 1 96.25 154 ASN A C 1
ATOM 1232 O O . ASN A 1 154 ? 43.656 -23.469 -15.977 1 96.25 154 ASN A O 1
ATOM 1236 N N . VAL A 1 155 ? 44.906 -21.938 -17.125 1 97.44 155 VAL A N 1
ATOM 1237 C CA . VAL A 1 155 ? 44.219 -20.812 -16.547 1 97.44 155 VAL A CA 1
ATOM 1238 C C . VAL A 1 155 ? 43.375 -20.094 -17.609 1 97.44 155 VAL A C 1
ATOM 1240 O O . VAL A 1 155 ? 43.906 -19.75 -18.672 1 97.44 155 VAL A O 1
ATOM 1243 N N . VAL A 1 156 ? 42.125 -19.906 -17.312 1 97.06 156 VAL A N 1
ATOM 1244 C CA . VAL A 1 156 ? 41.219 -19.25 -18.234 1 97.06 156 VAL A CA 1
ATOM 1245 C C . VAL A 1 156 ? 40.594 -18.031 -17.547 1 97.06 156 VAL A C 1
ATOM 1247 O O . VAL A 1 156 ? 40.062 -18.141 -16.438 1 97.06 156 VAL A O 1
ATOM 1250 N N . THR A 1 157 ? 40.688 -16.875 -18.156 1 97.62 157 THR A N 1
ATOM 1251 C CA . THR A 1 157 ? 39.969 -15.68 -17.703 1 97.62 157 THR A CA 1
ATOM 1252 C C . THR A 1 157 ? 38.625 -15.531 -18.438 1 97.62 157 THR A C 1
ATOM 1254 O O . THR A 1 157 ? 38.594 -15.547 -19.656 1 97.62 157 THR A O 1
ATOM 1257 N N . LEU A 1 158 ? 37.594 -15.391 -17.672 1 97.38 158 LEU A N 1
ATOM 1258 C CA . LEU A 1 158 ? 36.25 -15.32 -18.219 1 97.38 158 LEU A CA 1
ATOM 1259 C C . LEU A 1 158 ? 35.688 -13.914 -18.078 1 97.38 158 LEU A C 1
ATOM 1261 O O . LEU A 1 158 ? 36 -13.203 -17.125 1 97.38 158 LEU A O 1
ATOM 1265 N N . GLY A 1 159 ? 34.938 -13.484 -19.031 1 97.31 159 GLY A N 1
ATOM 1266 C CA . GLY A 1 159 ? 34.094 -12.289 -18.969 1 97.31 159 GLY A CA 1
ATOM 1267 C C . GLY A 1 159 ? 32.625 -12.594 -18.875 1 97.31 159 GLY A C 1
ATOM 1268 O O . GLY A 1 159 ? 32.094 -13.352 -19.688 1 97.31 159 GLY A O 1
ATOM 1269 N N . ILE A 1 160 ? 31.969 -12.078 -17.828 1 97.5 160 ILE A N 1
ATOM 1270 C CA . ILE A 1 160 ? 30.547 -12.32 -17.594 1 97.5 160 ILE A CA 1
ATOM 1271 C C . ILE A 1 160 ? 29.812 -10.992 -17.5 1 97.5 160 ILE A C 1
ATOM 1273 O O . ILE A 1 160 ? 30.234 -10.07 -16.812 1 97.5 160 ILE A O 1
ATOM 1277 N N . THR A 1 161 ? 28.672 -10.852 -18.172 1 97.88 161 THR A N 1
ATOM 1278 C CA . THR A 1 161 ? 27.844 -9.641 -18.141 1 97.88 161 THR A CA 1
ATOM 1279 C C . THR A 1 161 ? 26.453 -9.945 -17.594 1 97.88 161 THR A C 1
ATOM 1281 O O . THR A 1 161 ? 25.562 -10.352 -18.344 1 97.88 161 THR A O 1
ATOM 1284 N N . PRO A 1 162 ? 26.25 -9.648 -16.297 1 98.19 162 PRO A N 1
ATOM 1285 C CA . PRO A 1 162 ? 24.891 -9.828 -15.797 1 98.19 162 PRO A CA 1
ATOM 1286 C C . PRO A 1 162 ? 23.859 -9.023 -16.578 1 98.19 162 PRO A C 1
ATOM 1288 O O . PRO A 1 162 ? 24.172 -7.945 -17.094 1 98.19 162 PRO A O 1
ATOM 1291 N N . ALA A 1 163 ? 22.641 -9.531 -16.656 1 97.25 163 ALA A N 1
ATOM 1292 C CA . ALA A 1 163 ? 21.562 -8.805 -17.328 1 97.25 163 ALA A CA 1
ATOM 1293 C C . ALA A 1 163 ? 21.297 -7.469 -16.641 1 97.25 163 ALA A C 1
ATOM 1295 O O . ALA A 1 163 ? 21.375 -7.367 -15.406 1 97.25 163 ALA A O 1
ATOM 1296 N N . PRO A 1 164 ? 20.969 -6.441 -17.391 1 97.31 164 PRO A N 1
ATOM 1297 C CA . PRO A 1 164 ? 20.766 -5.113 -16.812 1 97.31 164 PRO A CA 1
ATOM 1298 C C . PRO A 1 164 ? 19.562 -5.059 -15.875 1 97.31 164 PRO A C 1
ATOM 1300 O O . PRO A 1 164 ? 19.391 -4.086 -15.141 1 97.31 164 PRO A O 1
ATOM 1303 N N . ASP A 1 165 ? 18.672 -6.047 -15.922 1 94.81 165 ASP A N 1
ATOM 1304 C CA . ASP A 1 165 ? 17.5 -6.07 -15.062 1 94.81 165 ASP A CA 1
ATOM 1305 C C . ASP A 1 165 ? 17.562 -7.234 -14.078 1 94.81 165 ASP A C 1
ATOM 1307 O O . ASP A 1 165 ? 16.547 -7.629 -13.508 1 94.81 165 ASP A O 1
ATOM 1311 N N . CYS A 1 166 ? 18.719 -7.883 -13.945 1 97.31 166 CYS A N 1
ATOM 1312 C CA . CYS A 1 166 ? 18.812 -9.023 -13.047 1 97.31 166 CYS A CA 1
ATOM 1313 C C . CYS A 1 166 ? 18.625 -8.594 -11.594 1 97.31 166 CYS A C 1
ATOM 1315 O O . CYS A 1 166 ? 18.609 -7.402 -11.297 1 97.31 166 CYS A O 1
ATOM 1317 N N . ILE A 1 167 ? 18.406 -9.492 -10.688 1 96.56 167 ILE A N 1
ATOM 1318 C CA . ILE A 1 167 ? 18.125 -9.297 -9.266 1 96.56 167 ILE A CA 1
ATOM 1319 C C . ILE A 1 167 ? 19.344 -8.68 -8.578 1 96.56 167 ILE A C 1
ATOM 1321 O O . ILE A 1 167 ? 20.484 -9.07 -8.836 1 96.56 167 ILE A O 1
ATOM 1325 N N . VAL A 1 168 ? 19.109 -7.668 -7.82 1 98.06 168 VAL A N 1
ATOM 1326 C CA . VAL A 1 168 ? 20.141 -7.039 -7 1 98.06 168 VAL A CA 1
ATOM 1327 C C . VAL A 1 168 ? 20.266 -7.777 -5.672 1 98.06 168 VAL A C 1
ATOM 1329 O O . VAL A 1 168 ? 19.266 -8.031 -4.996 1 98.06 168 VAL A O 1
ATOM 1332 N N . GLY A 1 169 ? 21.5 -8.125 -5.344 1 97.25 169 GLY A N 1
ATOM 1333 C CA . GLY A 1 169 ? 21.703 -8.859 -4.109 1 97.25 169 GLY A CA 1
ATOM 1334 C C . GLY A 1 169 ? 23 -9.648 -4.098 1 97.25 169 GLY A C 1
ATOM 1335 O O . GLY A 1 169 ? 23.922 -9.344 -4.859 1 97.25 169 GLY A O 1
ATOM 1336 N N . LYS A 1 170 ? 23.109 -10.523 -3.16 1 96.75 170 LYS A N 1
ATOM 1337 C CA . LYS A 1 170 ? 24.297 -11.367 -2.98 1 96.75 170 LYS A CA 1
ATOM 1338 C C . LYS A 1 170 ? 24.094 -12.727 -3.645 1 96.75 170 LYS A C 1
ATOM 1340 O O . LYS A 1 170 ? 23.25 -13.516 -3.221 1 96.75 170 LYS A O 1
ATOM 1345 N N . TRP A 1 171 ? 24.875 -12.977 -4.668 1 97.12 171 TRP A N 1
ATOM 1346 C CA . TRP A 1 171 ? 24.766 -14.195 -5.469 1 97.12 171 TRP A CA 1
ATOM 1347 C C . TRP A 1 171 ? 25.828 -15.203 -5.086 1 97.12 171 TRP A C 1
ATOM 1349 O O . TRP A 1 171 ? 26.984 -14.844 -4.852 1 97.12 171 TRP A O 1
ATOM 1359 N N . ARG A 1 172 ? 25.484 -16.406 -5.031 1 96.38 172 ARG A N 1
ATOM 1360 C CA . ARG A 1 172 ? 26.453 -17.5 -4.922 1 96.38 172 ARG A CA 1
ATOM 1361 C C . ARG A 1 172 ? 26.922 -17.953 -6.301 1 96.38 172 ARG A C 1
ATOM 1363 O O . ARG A 1 172 ? 26.141 -17.953 -7.258 1 96.38 172 ARG A O 1
ATOM 1370 N N . VAL A 1 173 ? 28.156 -18.328 -6.332 1 97 173 VAL A N 1
ATOM 1371 C CA . VAL A 1 173 ? 28.75 -18.688 -7.621 1 97 173 VAL A CA 1
ATOM 1372 C C . VAL A 1 173 ? 29.297 -20.109 -7.566 1 97 173 VAL A C 1
ATOM 1374 O O . VAL A 1 173 ? 30.031 -20.453 -6.637 1 97 173 VAL A O 1
ATOM 1377 N N . TYR A 1 174 ? 28.938 -20.875 -8.586 1 96.06 174 TYR A N 1
ATOM 1378 C CA . TYR A 1 174 ? 29.453 -22.234 -8.789 1 96.06 174 TYR A CA 1
ATOM 1379 C C . TYR A 1 174 ? 30.031 -22.391 -10.188 1 96.06 174 TYR A C 1
ATOM 1381 O O . TYR A 1 174 ? 29.625 -21.688 -11.117 1 96.06 174 TYR A O 1
ATOM 1389 N N . LEU A 1 175 ? 30.984 -23.188 -10.273 1 96.56 175 LEU A N 1
ATOM 1390 C CA . LEU A 1 175 ? 31.438 -23.656 -11.578 1 96.56 175 LEU A CA 1
ATOM 1391 C C . LEU A 1 175 ? 31 -25.094 -11.828 1 96.56 175 LEU A C 1
ATOM 1393 O O . LEU A 1 175 ? 31.188 -25.953 -10.969 1 96.56 175 LEU A O 1
ATOM 1397 N N . ALA A 1 176 ? 30.391 -25.25 -12.961 1 95.31 176 ALA A N 1
ATOM 1398 C CA . ALA A 1 176 ? 29.812 -26.547 -13.289 1 95.31 176 ALA A CA 1
ATOM 1399 C C . ALA A 1 176 ? 30.406 -27.109 -14.578 1 95.31 176 ALA A C 1
ATOM 1401 O O . ALA A 1 176 ? 30.422 -26.422 -15.609 1 95.31 176 ALA A O 1
ATOM 1402 N N . VAL A 1 177 ? 30.938 -28.25 -14.508 1 94.75 177 VAL A N 1
ATOM 1403 C CA . VAL A 1 177 ? 31.484 -28.938 -15.672 1 94.75 177 VAL A CA 1
ATOM 1404 C C . VAL A 1 177 ? 30.5 -30.031 -16.125 1 94.75 177 VAL A C 1
ATOM 1406 O O . VAL A 1 177 ? 30.094 -30.875 -15.32 1 94.75 177 VAL A O 1
ATOM 1409 N N . MET A 1 178 ? 30.156 -29.891 -17.344 1 91.69 178 MET A N 1
ATOM 1410 C CA . MET A 1 178 ? 29.234 -30.891 -17.891 1 91.69 178 MET A CA 1
ATOM 1411 C C . MET A 1 178 ? 30 -32.125 -18.359 1 91.69 178 MET A C 1
ATOM 1413 O O . MET A 1 178 ? 31 -32.031 -19.062 1 91.69 178 MET A O 1
ATOM 1417 N N . THR A 1 179 ? 29.562 -33.281 -17.859 1 90.69 179 THR A N 1
ATOM 1418 C CA . THR A 1 179 ? 30.078 -34.594 -18.281 1 90.69 179 THR A CA 1
ATOM 1419 C C . THR A 1 179 ? 28.969 -35.469 -18.844 1 90.69 179 THR A C 1
ATOM 1421 O O . THR A 1 179 ? 27.781 -35.156 -18.703 1 90.69 179 THR A O 1
ATOM 1424 N N . PRO A 1 180 ? 29.234 -36.531 -19.516 1 86.88 180 PRO A N 1
ATOM 1425 C CA . PRO A 1 180 ? 28.203 -37.438 -20.016 1 86.88 180 PRO A CA 1
ATOM 1426 C C . PRO A 1 180 ? 27.406 -38.094 -18.891 1 86.88 180 PRO A C 1
ATOM 1428 O O . PRO A 1 180 ? 26.281 -38.531 -19.109 1 86.88 180 PRO A O 1
ATOM 1431 N N . TYR A 1 181 ? 28 -38.094 -17.656 1 88.19 181 TYR A N 1
ATOM 1432 C CA . TYR A 1 181 ? 27.375 -38.75 -16.531 1 88.19 181 TYR A CA 1
ATOM 1433 C C . TYR A 1 181 ? 26.547 -37.781 -15.703 1 88.19 181 TYR A C 1
ATOM 1435 O O . TYR A 1 181 ? 25.656 -38.219 -14.953 1 88.19 181 TYR A O 1
ATOM 1443 N N . GLY A 1 182 ? 26.906 -36.594 -15.781 1 90.56 182 GLY A N 1
ATOM 1444 C CA . GLY A 1 182 ? 26.266 -35.594 -14.961 1 90.56 182 GLY A CA 1
ATOM 1445 C C . GLY A 1 182 ? 27.062 -34.281 -14.898 1 90.56 182 GLY A C 1
ATOM 1446 O O . GLY A 1 182 ? 27.953 -34.062 -15.719 1 90.56 182 GLY A O 1
ATOM 1447 N N . ILE A 1 183 ? 26.672 -33.469 -14.016 1 91.88 183 ILE A N 1
ATOM 1448 C CA . ILE A 1 183 ? 27.312 -32.188 -13.844 1 91.88 183 ILE A CA 1
ATOM 1449 C C . ILE A 1 183 ? 28.156 -32.188 -12.57 1 91.88 183 ILE A C 1
ATOM 1451 O O . ILE A 1 183 ? 27.656 -32.5 -11.492 1 91.88 183 ILE A O 1
ATOM 1455 N N . ARG A 1 184 ? 29.406 -31.953 -12.688 1 92.88 184 ARG A N 1
ATOM 1456 C CA . ARG A 1 184 ? 30.297 -31.766 -11.555 1 92.88 184 ARG A CA 1
ATOM 1457 C C . ARG A 1 184 ? 30.406 -30.281 -11.18 1 92.88 184 ARG A C 1
ATOM 1459 O O . ARG A 1 184 ? 30.625 -29.438 -12.047 1 92.88 184 ARG A O 1
ATOM 1466 N N . ARG A 1 185 ? 30.25 -29.984 -9.875 1 93.38 185 ARG A N 1
ATOM 1467 C CA . ARG A 1 185 ? 30.234 -28.594 -9.414 1 93.38 185 ARG A CA 1
ATOM 1468 C C . ARG A 1 185 ? 31.25 -28.375 -8.305 1 93.38 185 ARG A C 1
ATOM 1470 O O . ARG A 1 185 ? 31.609 -29.312 -7.586 1 93.38 185 ARG A O 1
ATOM 1477 N N . THR A 1 186 ? 31.703 -27.156 -8.273 1 95.25 186 THR A N 1
ATOM 1478 C CA . THR A 1 186 ? 32.5 -26.75 -7.113 1 95.25 186 THR A CA 1
ATOM 1479 C C . THR A 1 186 ? 31.625 -26.719 -5.855 1 95.25 186 THR A C 1
ATOM 1481 O O . THR A 1 186 ? 30.406 -26.547 -5.934 1 95.25 186 THR A O 1
ATOM 1484 N N . LYS A 1 187 ? 32.25 -26.859 -4.738 1 93.44 187 LYS A N 1
ATOM 1485 C CA . LYS A 1 187 ? 31.562 -26.625 -3.467 1 93.44 187 LYS A CA 1
ATOM 1486 C C . LYS A 1 187 ? 31.344 -25.125 -3.234 1 93.44 187 LYS A C 1
ATOM 1488 O O . LYS A 1 187 ? 32.094 -24.297 -3.748 1 93.44 187 LYS A O 1
ATOM 1493 N N . TRP A 1 188 ? 30.344 -24.906 -2.506 1 92.75 188 TRP A N 1
ATOM 1494 C CA . TRP A 1 188 ? 30.078 -23.5 -2.189 1 92.75 188 TRP A CA 1
ATOM 1495 C C . TRP A 1 188 ? 31.203 -22.922 -1.354 1 92.75 188 TRP A C 1
ATOM 1497 O O . TRP A 1 188 ? 31.672 -23.547 -0.399 1 92.75 188 TRP A O 1
ATOM 1507 N N . ASP A 1 189 ? 31.688 -21.828 -1.671 1 93.5 189 ASP A N 1
ATOM 1508 C CA . ASP A 1 189 ? 32.688 -21.031 -0.979 1 93.5 189 ASP A CA 1
ATOM 1509 C C . ASP A 1 189 ? 32.25 -19.562 -0.869 1 93.5 189 ASP A C 1
ATOM 1511 O O . ASP A 1 189 ? 32.156 -18.875 -1.877 1 93.5 189 ASP A O 1
ATOM 1515 N N . GLU A 1 190 ? 32.031 -19.141 0.347 1 92.12 190 GLU A N 1
ATOM 1516 C CA . GLU A 1 190 ? 31.516 -17.812 0.604 1 92.12 190 GLU A CA 1
ATOM 1517 C C . GLU A 1 190 ? 32.406 -16.734 -0.004 1 92.12 190 GLU A C 1
ATOM 1519 O O . GLU A 1 190 ? 31.938 -15.648 -0.365 1 92.12 190 GLU A O 1
ATOM 1524 N N . THR A 1 191 ? 33.688 -16.984 -0.139 1 94.19 191 THR A N 1
ATOM 1525 C CA . THR A 1 191 ? 34.625 -16 -0.679 1 94.19 191 THR A CA 1
ATOM 1526 C C . THR A 1 191 ? 34.344 -15.758 -2.162 1 94.19 191 THR A C 1
ATOM 1528 O O . THR A 1 191 ? 34.812 -14.773 -2.73 1 94.19 191 THR A O 1
ATOM 1531 N N . ARG A 1 192 ? 33.562 -16.625 -2.797 1 95.62 192 ARG A N 1
ATOM 1532 C CA . ARG A 1 192 ? 33.25 -16.484 -4.219 1 95.62 192 ARG A CA 1
ATOM 1533 C C . ARG A 1 192 ? 31.938 -15.75 -4.441 1 95.62 192 ARG A C 1
ATOM 1535 O O . ARG A 1 192 ? 31.578 -15.445 -5.578 1 95.62 192 ARG A O 1
ATOM 1542 N N . ASP A 1 193 ? 31.25 -15.469 -3.338 1 95.88 193 ASP A N 1
ATOM 1543 C CA . ASP A 1 193 ? 30 -14.75 -3.5 1 95.88 193 ASP A CA 1
ATOM 1544 C C . ASP A 1 193 ? 30.219 -13.391 -4.16 1 95.88 193 ASP A C 1
ATOM 1546 O O . ASP A 1 193 ? 31.266 -12.766 -3.961 1 95.88 193 ASP A O 1
ATOM 1550 N N . VAL A 1 194 ? 29.297 -12.961 -4.902 1 98.06 194 VAL A N 1
ATOM 1551 C CA . VAL A 1 194 ? 29.422 -11.695 -5.613 1 98.06 194 VAL A CA 1
ATOM 1552 C C . VAL A 1 194 ? 28.172 -10.844 -5.379 1 98.06 194 VAL A C 1
ATOM 1554 O O . VAL A 1 194 ? 27.047 -11.359 -5.387 1 98.06 194 VAL A O 1
ATOM 1557 N N . TYR A 1 195 ? 28.391 -9.57 -5.047 1 98.25 195 TYR A N 1
ATOM 1558 C CA . TYR A 1 195 ? 27.297 -8.617 -4.98 1 98.25 195 TYR A CA 1
ATOM 1559 C C . TYR A 1 195 ? 27.031 -7.988 -6.344 1 98.25 195 TYR A C 1
ATOM 1561 O O . TYR A 1 195 ? 27.969 -7.527 -7.012 1 98.25 195 TYR A O 1
ATOM 1569 N N . ILE A 1 196 ? 25.812 -8.016 -6.75 1 98.69 196 ILE A N 1
ATOM 1570 C CA . ILE A 1 196 ? 25.422 -7.328 -7.977 1 98.69 196 ILE A CA 1
ATOM 1571 C C . ILE A 1 196 ? 24.469 -6.18 -7.645 1 98.69 196 ILE A C 1
ATOM 1573 O O . ILE A 1 196 ? 23.438 -6.387 -7.004 1 98.69 196 ILE A O 1
ATOM 1577 N N . LEU A 1 197 ? 24.797 -4.984 -8.086 1 98.81 197 LEU A N 1
ATOM 1578 C CA . LEU A 1 197 ? 24.047 -3.779 -7.746 1 98.81 197 LEU A CA 1
ATOM 1579 C C . LEU A 1 197 ? 23.406 -3.166 -8.984 1 98.81 197 LEU A C 1
ATOM 1581 O O . LEU A 1 197 ? 23.719 -3.559 -10.109 1 98.81 197 LEU A O 1
ATOM 1585 N N . PHE A 1 198 ? 22.469 -2.182 -8.773 1 98.88 198 PHE A N 1
ATOM 1586 C CA . PHE A 1 198 ? 21.984 -1.337 -9.859 1 98.88 198 PHE A CA 1
ATOM 1587 C C . PHE A 1 198 ? 23.125 -0.584 -10.516 1 98.88 198 PHE A C 1
ATOM 1589 O O . PHE A 1 198 ? 24.172 -0.375 -9.898 1 98.88 198 PHE A O 1
ATOM 1596 N N . ASN A 1 199 ? 22.938 -0.171 -11.75 1 98.81 199 ASN A N 1
ATOM 1597 C CA . ASN A 1 199 ? 24.047 0.429 -12.477 1 98.81 199 ASN A CA 1
ATOM 1598 C C . ASN A 1 199 ? 23.641 1.729 -13.164 1 98.81 199 ASN A C 1
ATOM 1600 O O . ASN A 1 199 ? 23.172 1.717 -14.305 1 98.81 199 ASN A O 1
ATOM 1604 N N . PRO A 1 200 ? 23.922 2.879 -12.531 1 98.69 200 PRO A N 1
ATOM 1605 C CA . PRO A 1 200 ? 23.594 4.16 -13.156 1 98.69 200 PRO A CA 1
ATOM 1606 C C . PRO A 1 200 ? 24.516 4.516 -14.312 1 98.69 200 PRO A C 1
ATOM 1608 O O . PRO A 1 200 ? 24.281 5.504 -15.016 1 98.69 200 PRO A O 1
ATOM 1611 N N . TRP A 1 201 ? 25.562 3.689 -14.617 1 98.56 201 TRP A N 1
ATOM 1612 C CA . TRP A 1 201 ? 26.5 3.932 -15.719 1 98.56 201 TRP A CA 1
ATOM 1613 C C . TRP A 1 201 ? 26.062 3.189 -16.969 1 98.56 201 TRP A C 1
ATOM 1615 O O . TRP A 1 201 ? 26.547 3.473 -18.078 1 98.56 201 TRP A O 1
ATOM 1625 N N . ALA A 1 202 ? 25.172 2.156 -16.828 1 98.19 202 ALA A N 1
ATOM 1626 C CA . ALA A 1 202 ? 24.766 1.337 -17.969 1 98.19 202 ALA A CA 1
ATOM 1627 C C . ALA A 1 202 ? 23.453 1.838 -18.547 1 98.19 202 ALA A C 1
ATOM 1629 O O . ALA A 1 202 ? 22.406 1.81 -17.891 1 98.19 202 ALA A O 1
ATOM 1630 N N . PRO A 1 203 ? 23.406 2.199 -19.812 1 96.75 203 PRO A N 1
ATOM 1631 C CA . PRO A 1 203 ? 22.203 2.754 -20.438 1 96.75 203 PRO A CA 1
ATOM 1632 C C . PRO A 1 203 ? 21.016 1.79 -20.391 1 96.75 203 PRO A C 1
ATOM 1634 O O . PRO A 1 203 ? 19.859 2.225 -20.359 1 96.75 203 PRO A O 1
ATOM 1637 N N . ALA A 1 204 ? 21.328 0.51 -20.344 1 96.5 204 ALA A N 1
ATOM 1638 C CA . ALA A 1 204 ? 20.266 -0.486 -20.375 1 96.5 204 ALA A CA 1
ATOM 1639 C C . ALA A 1 204 ? 19.625 -0.667 -19 1 96.5 204 ALA A C 1
ATOM 1641 O O . ALA A 1 204 ? 18.547 -1.263 -18.891 1 96.5 204 ALA A O 1
ATOM 1642 N N . ASP A 1 205 ? 20.281 -0.173 -17.984 1 97.75 205 ASP A N 1
ATOM 1643 C CA . ASP A 1 205 ? 19.734 -0.285 -16.641 1 97.75 205 ASP A CA 1
ATOM 1644 C C . ASP A 1 205 ? 18.672 0.788 -16.391 1 97.75 205 ASP A C 1
ATOM 1646 O O . ASP A 1 205 ? 18.812 1.923 -16.844 1 97.75 205 ASP A O 1
ATOM 1650 N N . SER A 1 206 ? 17.688 0.496 -15.602 1 96.56 206 SER A N 1
ATOM 1651 C CA . SER A 1 206 ? 16.547 1.378 -15.352 1 96.56 206 SER A CA 1
ATOM 1652 C C . SER A 1 206 ? 16.969 2.594 -14.531 1 96.56 206 SER A C 1
ATOM 1654 O O . SER A 1 206 ? 16.25 3.596 -14.492 1 96.56 206 SER A O 1
ATOM 1656 N N . VAL A 1 207 ? 18.094 2.58 -13.852 1 98.56 207 VAL A N 1
ATOM 1657 C CA . VAL A 1 207 ? 18.5 3.709 -13.031 1 98.56 207 VAL A CA 1
ATOM 1658 C C . VAL A 1 207 ? 19.609 4.484 -13.734 1 98.56 207 VAL A C 1
ATOM 1660 O O . VAL A 1 207 ? 20.328 5.27 -13.102 1 98.56 207 VAL A O 1
ATOM 1663 N N . PHE A 1 208 ? 19.828 4.262 -15.07 1 98.25 208 PHE A N 1
ATOM 1664 C CA . PHE A 1 208 ? 20.859 4.934 -15.859 1 98.25 208 PHE A CA 1
ATOM 1665 C C . PHE A 1 208 ? 20.734 6.449 -15.734 1 98.25 208 PHE A C 1
ATOM 1667 O O . PHE A 1 208 ? 19.672 7.012 -15.969 1 98.25 208 PHE A O 1
ATOM 1674 N N . LEU A 1 209 ? 21.797 7.062 -15.242 1 98.12 209 LEU A N 1
ATOM 1675 C CA . LEU A 1 209 ? 21.906 8.516 -15.156 1 98.12 209 LEU A CA 1
ATOM 1676 C C . LEU A 1 209 ? 23.016 9.031 -16.062 1 98.12 209 LEU A C 1
ATOM 1678 O O . LEU A 1 209 ? 24.203 8.867 -15.75 1 98.12 209 LEU A O 1
ATOM 1682 N N . ASP A 1 210 ? 22.703 9.68 -17.094 1 96.38 210 ASP A N 1
ATOM 1683 C CA . ASP A 1 210 ? 23.641 10.039 -18.172 1 96.38 210 ASP A CA 1
ATOM 1684 C C . ASP A 1 210 ? 24.609 11.117 -17.719 1 96.38 210 ASP A C 1
ATOM 1686 O O . ASP A 1 210 ? 25.75 11.172 -18.188 1 96.38 210 ASP A O 1
ATOM 1690 N N . ASP A 1 211 ? 24.281 11.922 -16.828 1 95.94 211 ASP A N 1
ATOM 1691 C CA . ASP A 1 211 ? 25.125 13.031 -16.375 1 95.94 211 ASP A CA 1
ATOM 1692 C C . ASP A 1 211 ? 26.234 12.531 -15.453 1 95.94 211 ASP A C 1
ATOM 1694 O O . ASP A 1 211 ? 25.953 12.094 -14.328 1 95.94 211 ASP A O 1
ATOM 1698 N N . TYR A 1 212 ? 27.453 12.648 -15.859 1 96.19 212 TYR A N 1
ATOM 1699 C CA . TYR A 1 212 ? 28.609 12.148 -15.125 1 96.19 212 TYR A CA 1
ATOM 1700 C C . TYR A 1 212 ? 28.734 12.812 -13.758 1 96.19 212 TYR A C 1
ATOM 1702 O O . TYR A 1 212 ? 28.922 12.141 -12.742 1 96.19 212 TYR A O 1
ATOM 1710 N N . ASN A 1 213 ? 28.609 14.086 -13.742 1 95.75 213 ASN A N 1
ATOM 1711 C CA . ASN A 1 213 ? 28.75 14.82 -12.492 1 95.75 213 ASN A CA 1
ATOM 1712 C C . ASN A 1 213 ? 27.641 14.484 -11.508 1 95.75 213 ASN A C 1
ATOM 1714 O O . ASN A 1 213 ? 27.875 14.445 -10.297 1 95.75 213 ASN A O 1
ATOM 1718 N N . GLU A 1 214 ? 26.469 14.266 -11.977 1 96.38 214 GLU A N 1
ATOM 1719 C CA . GLU A 1 214 ? 25.375 13.867 -11.102 1 96.38 214 GLU A CA 1
ATOM 1720 C C . GLU A 1 214 ? 25.594 12.477 -10.523 1 96.38 214 GLU A C 1
ATOM 1722 O O . GLU A 1 214 ? 25.203 12.195 -9.391 1 96.38 214 GLU A O 1
ATOM 1727 N N . ARG A 1 215 ? 26.203 11.57 -11.336 1 97.75 215 ARG A N 1
ATOM 1728 C CA . ARG A 1 215 ? 26.531 10.242 -10.82 1 97.75 215 ARG A CA 1
ATOM 1729 C C . ARG A 1 215 ? 27.531 10.328 -9.672 1 97.75 215 ARG A C 1
ATOM 1731 O O . ARG A 1 215 ? 27.391 9.633 -8.664 1 97.75 215 ARG A O 1
ATOM 1738 N N . LEU A 1 216 ? 28.531 11.195 -9.852 1 96.75 216 LEU A N 1
ATOM 1739 C CA . LEU A 1 216 ? 29.516 11.375 -8.789 1 96.75 216 LEU A CA 1
ATOM 1740 C C . LEU A 1 216 ? 28.844 11.906 -7.52 1 96.75 216 LEU A C 1
ATOM 1742 O O . LEU A 1 216 ? 29.109 11.406 -6.426 1 96.75 216 LEU A O 1
ATOM 1746 N N . GLU A 1 217 ? 27.922 12.836 -7.656 1 97.38 217 GLU A N 1
ATOM 1747 C CA . GLU A 1 217 ? 27.297 13.492 -6.516 1 97.38 217 GLU A CA 1
ATOM 1748 C C . GLU A 1 217 ? 26.219 12.602 -5.895 1 97.38 217 GLU A C 1
ATOM 1750 O O . GLU A 1 217 ? 26.109 12.516 -4.668 1 97.38 217 GLU A O 1
ATOM 1755 N N . CYS A 1 218 ? 25.453 11.898 -6.746 1 98.25 218 CYS A N 1
ATOM 1756 C CA . CYS A 1 218 ? 24.234 11.273 -6.266 1 98.25 218 CYS A CA 1
ATOM 1757 C C . CYS A 1 218 ? 24.422 9.773 -6.082 1 98.25 218 CYS A C 1
ATOM 1759 O O . CYS A 1 218 ? 23.484 9.062 -5.742 1 98.25 218 CYS A O 1
ATOM 1761 N N . VAL A 1 219 ? 25.656 9.242 -6.32 1 98.25 219 VAL A N 1
ATOM 1762 C CA . VAL A 1 219 ? 25.906 7.82 -6.102 1 98.25 219 VAL A CA 1
ATOM 1763 C C . VAL A 1 219 ? 27.188 7.648 -5.289 1 98.25 219 VAL A C 1
ATOM 1765 O O . VAL A 1 219 ? 27.203 6.922 -4.293 1 98.25 219 VAL A O 1
ATOM 1768 N N . LEU A 1 220 ? 28.266 8.391 -5.648 1 97.25 220 LEU A N 1
ATOM 1769 C CA . LEU A 1 220 ? 29.594 8.078 -5.105 1 97.25 220 LEU A CA 1
ATOM 1770 C C . LEU A 1 220 ? 29.938 9.016 -3.961 1 97.25 220 LEU A C 1
ATOM 1772 O O . LEU A 1 220 ? 30.766 8.672 -3.105 1 97.25 220 LEU A O 1
ATOM 1776 N N . ASN A 1 221 ? 29.344 10.211 -3.916 1 96.69 221 ASN A N 1
ATOM 1777 C CA . ASN A 1 221 ? 29.688 11.188 -2.887 1 96.69 221 ASN A CA 1
ATOM 1778 C C . ASN A 1 221 ? 29.109 10.797 -1.529 1 96.69 221 ASN A C 1
ATOM 1780 O O . ASN A 1 221 ? 27.922 10.539 -1.409 1 96.69 221 ASN A O 1
ATOM 1784 N N . GLU A 1 222 ? 29.922 10.789 -0.538 1 96.19 222 GLU A N 1
ATOM 1785 C CA . GLU A 1 222 ? 29.484 10.398 0.797 1 96.19 222 GLU A CA 1
ATOM 1786 C C . GLU A 1 222 ? 29.188 11.617 1.662 1 96.19 222 GLU A C 1
ATOM 1788 O O . GLU A 1 222 ? 28.609 11.492 2.744 1 96.19 222 GLU A O 1
ATOM 1793 N N . LEU A 1 223 ? 29.625 12.789 1.221 1 95.44 223 LEU A N 1
ATOM 1794 C CA . LEU A 1 223 ? 29.453 14.023 1.972 1 95.44 223 LEU A CA 1
ATOM 1795 C C . LEU A 1 223 ? 28.156 14.719 1.585 1 95.44 223 LEU A C 1
ATOM 1797 O O . LEU A 1 223 ? 27.938 15.047 0.416 1 95.44 223 LEU A O 1
ATOM 1801 N N . GLY A 1 224 ? 27.297 14.859 2.539 1 95.31 224 GLY A N 1
ATOM 1802 C CA . GLY A 1 224 ? 26 15.484 2.273 1 95.31 224 GLY A CA 1
ATOM 1803 C C . GLY A 1 224 ? 25.781 16.75 3.078 1 95.31 224 GLY A C 1
ATOM 1804 O O . GLY A 1 224 ? 26.516 17.016 4.043 1 95.31 224 GLY A O 1
ATOM 1805 N N . VAL A 1 225 ? 24.953 17.547 2.635 1 96.5 225 VAL A N 1
ATOM 1806 C CA . VAL A 1 225 ? 24.422 18.719 3.332 1 96.5 225 VAL A CA 1
ATOM 1807 C C . VAL A 1 225 ? 22.906 18.688 3.312 1 96.5 225 VAL A C 1
ATOM 1809 O O . VAL A 1 225 ? 22.297 18.562 2.25 1 96.5 225 VAL A O 1
ATOM 1812 N N . ILE A 1 226 ? 22.328 18.781 4.426 1 96.62 226 ILE A N 1
ATOM 1813 C CA . ILE A 1 226 ? 20.875 18.828 4.539 1 96.62 226 ILE A CA 1
ATOM 1814 C C . ILE A 1 226 ? 20.438 20.203 5.078 1 96.62 226 ILE A C 1
ATOM 1816 O O . ILE A 1 226 ? 20.984 20.672 6.074 1 96.62 226 ILE A O 1
ATOM 1820 N N . TYR A 1 227 ? 19.5 20.766 4.512 1 96.38 227 TYR A N 1
ATOM 1821 C CA . TYR A 1 227 ? 19.125 22.141 4.82 1 96.38 227 TYR A CA 1
ATOM 1822 C C . TYR A 1 227 ? 17.953 22.172 5.793 1 96.38 227 TYR A C 1
ATOM 1824 O O . TYR A 1 227 ? 17.156 21.234 5.855 1 96.38 227 TYR A O 1
ATOM 1832 N N . HIS A 1 228 ? 17.906 23.188 6.602 1 93.81 228 HIS A N 1
ATOM 1833 C CA . HIS A 1 228 ? 16.812 23.438 7.539 1 93.81 228 HIS A CA 1
ATOM 1834 C C . HIS A 1 228 ? 16.703 24.922 7.863 1 93.81 228 HIS A C 1
ATOM 1836 O O . HIS A 1 228 ? 17.328 25.766 7.203 1 93.81 228 HIS A O 1
ATOM 1842 N N . GLY A 1 229 ? 15.852 25.281 8.82 1 91.5 229 GLY A N 1
ATOM 1843 C CA . GLY A 1 229 ? 15.602 26.688 9.133 1 91.5 229 GLY A CA 1
ATOM 1844 C C . GLY A 1 229 ? 14.422 27.266 8.367 1 91.5 229 GLY A C 1
ATOM 1845 O O . GLY A 1 229 ? 13.344 26.672 8.328 1 91.5 229 GLY A O 1
ATOM 1846 N N . ALA A 1 230 ? 14.656 28.453 7.953 1 90.19 230 ALA A N 1
ATOM 1847 C CA . ALA A 1 230 ? 13.625 29.156 7.18 1 90.19 230 ALA A CA 1
ATOM 1848 C C . ALA A 1 230 ? 14.109 29.438 5.758 1 90.19 230 ALA A C 1
ATOM 1850 O O . ALA A 1 230 ? 15.312 29.422 5.488 1 90.19 230 ALA A O 1
ATOM 1851 N N . PHE A 1 231 ? 13.195 29.703 4.855 1 91.56 231 PHE A N 1
ATOM 1852 C CA . PHE A 1 231 ? 13.523 29.875 3.443 1 91.56 231 PHE A CA 1
ATOM 1853 C C . PHE A 1 231 ? 14.453 31.062 3.248 1 91.56 231 PHE A C 1
ATOM 1855 O O . PHE A 1 231 ? 15.25 31.094 2.305 1 91.56 231 PHE A O 1
ATOM 1862 N N . ASP A 1 232 ? 14.367 32.094 4.082 1 92.12 232 ASP A N 1
ATOM 1863 C CA . ASP A 1 232 ? 15.195 33.281 3.961 1 92.12 232 ASP A CA 1
ATOM 1864 C C . ASP A 1 232 ? 16.344 33.25 4.98 1 92.12 232 ASP A C 1
ATOM 1866 O O . ASP A 1 232 ? 17.047 34.25 5.133 1 92.12 232 ASP A O 1
ATOM 1870 N N . ASP A 1 233 ? 16.484 32.25 5.676 1 92.81 233 ASP A N 1
ATOM 1871 C CA . ASP A 1 233 ? 17.562 32 6.633 1 92.81 233 ASP A CA 1
ATOM 1872 C C . ASP A 1 233 ? 17.891 30.516 6.707 1 92.81 233 ASP A C 1
ATOM 1874 O O . ASP A 1 233 ? 17.688 29.875 7.742 1 92.81 233 ASP A O 1
ATOM 1878 N N . VAL A 1 234 ? 18.516 30.062 5.672 1 93.62 234 VAL A N 1
ATOM 1879 C CA . VAL A 1 234 ? 18.734 28.625 5.496 1 93.62 234 VAL A CA 1
ATOM 1880 C C . VAL A 1 234 ? 19.969 28.188 6.289 1 93.62 234 VAL A C 1
ATOM 1882 O O . VAL A 1 234 ? 21.016 28.828 6.215 1 93.62 234 VAL A O 1
ATOM 1885 N N . ALA A 1 235 ? 19.797 27.219 7.039 1 92.75 235 ALA A N 1
ATOM 1886 C CA . ALA A 1 235 ? 20.906 26.609 7.762 1 92.75 235 ALA A CA 1
ATOM 1887 C C . ALA A 1 235 ? 21.281 25.266 7.145 1 92.75 235 ALA A C 1
ATOM 1889 O O . ALA A 1 235 ? 20.516 24.688 6.371 1 92.75 235 ALA A O 1
ATOM 1890 N N . GLU A 1 236 ? 22.516 24.859 7.496 1 93.56 236 GLU A N 1
ATOM 1891 C CA . GLU A 1 236 ? 23.031 23.641 6.898 1 93.56 236 GLU A CA 1
ATOM 1892 C C . GLU A 1 236 ? 23.391 22.609 7.965 1 93.56 236 GLU A C 1
ATOM 1894 O O . GLU A 1 236 ? 23.891 22.969 9.039 1 93.56 236 GLU A O 1
ATOM 1899 N N . ARG A 1 237 ? 23.109 21.406 7.684 1 94.12 237 ARG A N 1
ATOM 1900 C CA . ARG A 1 237 ? 23.5 20.25 8.484 1 94.12 237 ARG A CA 1
ATOM 1901 C C . ARG A 1 237 ? 24.391 19.312 7.695 1 94.12 237 ARG A C 1
ATOM 1903 O O . ARG A 1 237 ? 23.938 18.641 6.762 1 94.12 237 ARG A O 1
ATOM 1910 N N . PRO A 1 238 ? 25.703 19.25 8.102 1 94.62 238 PRO A N 1
ATOM 1911 C CA . PRO A 1 238 ? 26.547 18.25 7.441 1 94.62 238 PRO A CA 1
ATOM 1912 C C . PRO A 1 238 ? 26.141 16.828 7.777 1 94.62 238 PRO A C 1
ATOM 1914 O O . PRO A 1 238 ? 25.719 16.547 8.898 1 94.62 238 PRO A O 1
ATOM 1917 N N . TRP A 1 239 ? 26.25 15.945 6.832 1 96.81 239 TRP A N 1
ATOM 1918 C CA . TRP A 1 239 ? 25.844 14.555 7.035 1 96.81 239 TRP A CA 1
ATOM 1919 C C . TRP A 1 239 ? 26.781 13.602 6.309 1 96.81 239 TRP A C 1
ATOM 1921 O O . TRP A 1 239 ? 27.156 13.852 5.16 1 96.81 239 TRP A O 1
ATOM 1931 N N . ASN A 1 240 ? 27.203 12.617 6.992 1 97.38 240 ASN A N 1
ATOM 1932 C CA . ASN A 1 240 ? 27.969 11.531 6.391 1 97.38 240 ASN A CA 1
ATOM 1933 C C . ASN A 1 240 ? 27.062 10.383 5.953 1 97.38 240 ASN A C 1
ATOM 1935 O O . ASN A 1 240 ? 26.562 9.625 6.789 1 97.38 240 ASN A O 1
ATOM 1939 N N . PHE A 1 241 ? 26.875 10.18 4.711 1 97.88 241 PHE A N 1
ATOM 1940 C CA . PHE A 1 241 ? 26.047 9.078 4.254 1 97.88 241 PHE A CA 1
ATOM 1941 C C . PHE A 1 241 ? 26.703 7.738 4.566 1 97.88 241 PHE A C 1
ATOM 1943 O O . PHE A 1 241 ? 26.047 6.812 5.043 1 97.88 241 PHE A O 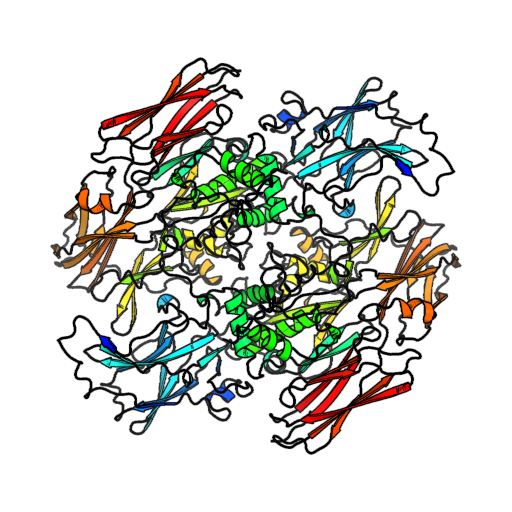1
ATOM 1950 N N . GLY A 1 242 ? 28.062 7.668 4.293 1 96.5 242 GLY A N 1
ATOM 1951 C CA . GLY A 1 242 ? 28.828 6.488 4.676 1 96.5 242 GLY A CA 1
ATOM 1952 C C . GLY A 1 242 ? 28.344 5.219 4.004 1 96.5 242 GLY A C 1
ATOM 1953 O O . GLY A 1 242 ? 28.359 4.145 4.605 1 96.5 242 GLY A O 1
ATOM 1954 N N . GLN A 1 243 ? 27.812 5.27 2.787 1 97.44 243 GLN A N 1
ATOM 1955 C CA . GLN A 1 243 ? 27.188 4.137 2.109 1 97.44 243 GLN A CA 1
ATOM 1956 C C . GLN A 1 243 ? 28.219 3.068 1.76 1 97.44 243 GLN A C 1
ATOM 1958 O O . GLN A 1 243 ? 27.859 1.933 1.441 1 97.44 243 GLN A O 1
ATOM 1963 N N . PHE A 1 244 ? 29.547 3.361 1.854 1 97.06 244 PHE A N 1
ATOM 1964 C CA . PHE A 1 244 ? 30.562 2.393 1.445 1 97.06 244 PHE A CA 1
ATOM 1965 C C . PHE A 1 244 ? 31.234 1.77 2.662 1 97.06 244 PHE A C 1
ATOM 1967 O O . PHE A 1 244 ? 32.125 0.917 2.521 1 97.06 244 PHE A O 1
ATOM 1974 N N . ASP A 1 245 ? 30.844 2.174 3.84 1 95.81 245 ASP A N 1
ATOM 1975 C CA . ASP A 1 245 ? 31.438 1.648 5.066 1 95.81 245 ASP A CA 1
ATOM 1976 C C . ASP A 1 245 ? 31.219 0.142 5.18 1 95.81 245 ASP A C 1
ATOM 1978 O O . ASP A 1 245 ? 30.266 -0.396 4.609 1 95.81 245 ASP A O 1
ATOM 1982 N N . TYR A 1 246 ? 32.094 -0.462 5.93 1 94.94 246 TYR A N 1
ATOM 1983 C CA . TYR A 1 246 ? 32.031 -1.903 6.137 1 94.94 246 TYR A CA 1
ATOM 1984 C C . TYR A 1 246 ? 30.703 -2.295 6.785 1 94.94 246 TYR A C 1
ATOM 1986 O O . TYR A 1 246 ? 30.297 -1.711 7.797 1 94.94 246 TYR A O 1
ATOM 1994 N N . GLY A 1 247 ? 29.984 -3.154 6.145 1 96.31 247 GLY A N 1
ATOM 1995 C CA . GLY A 1 247 ? 28.766 -3.703 6.719 1 96.31 247 GLY A CA 1
ATOM 1996 C C . GLY A 1 247 ? 27.5 -3.004 6.23 1 96.31 247 GLY A C 1
ATOM 1997 O O . GLY A 1 247 ? 26.406 -3.539 6.355 1 96.31 247 GLY A O 1
ATOM 1998 N N . VAL A 1 248 ? 27.625 -1.828 5.668 1 97.62 248 VAL A N 1
ATOM 1999 C CA . VAL A 1 248 ? 26.453 -1.028 5.301 1 97.62 248 VAL A CA 1
ATOM 2000 C C . VAL A 1 248 ? 25.719 -1.696 4.148 1 97.62 248 VAL A C 1
ATOM 2002 O O . VAL A 1 248 ? 24.484 -1.727 4.129 1 97.62 248 VAL A O 1
ATOM 2005 N N . LEU A 1 249 ? 26.453 -2.23 3.188 1 98.12 249 LEU A N 1
ATOM 2006 C CA . LEU A 1 249 ? 25.797 -2.914 2.074 1 98.12 249 LEU A CA 1
ATOM 2007 C C . LEU A 1 249 ? 24.969 -4.09 2.57 1 98.12 249 LEU A C 1
ATOM 2009 O O . LEU A 1 249 ? 23.812 -4.262 2.15 1 98.12 249 LEU A O 1
ATOM 2013 N N . ASP A 1 250 ? 25.516 -4.883 3.445 1 97.12 250 ASP A N 1
ATOM 2014 C CA . ASP A 1 250 ? 24.781 -6.004 4.027 1 97.12 250 ASP A CA 1
ATOM 2015 C C . ASP A 1 250 ? 23.578 -5.52 4.828 1 97.12 250 ASP A C 1
ATOM 2017 O O . ASP A 1 250 ? 22.531 -6.168 4.84 1 97.12 250 ASP A O 1
ATOM 2021 N N . ALA A 1 251 ? 23.75 -4.402 5.52 1 97.69 251 ALA A N 1
ATOM 2022 C CA . ALA A 1 251 ? 22.641 -3.826 6.266 1 97.69 251 ALA A CA 1
ATOM 2023 C C . ALA A 1 251 ? 21.5 -3.426 5.332 1 97.69 251 ALA A C 1
ATOM 2025 O O . ALA A 1 251 ? 20.328 -3.625 5.656 1 97.69 251 ALA A O 1
ATOM 2026 N N . CYS A 1 252 ? 21.844 -2.867 4.211 1 98 252 CYS A N 1
ATOM 2027 C CA . CYS A 1 252 ? 20.844 -2.461 3.238 1 98 252 CYS A CA 1
ATOM 2028 C C . CYS A 1 252 ? 20.109 -3.67 2.682 1 98 252 CYS A C 1
ATOM 2030 O O . CYS A 1 252 ? 18.875 -3.637 2.521 1 98 252 CYS A O 1
ATOM 2032 N N . LEU A 1 253 ? 20.812 -4.742 2.396 1 97.06 253 LEU A N 1
ATOM 2033 C CA . LEU A 1 253 ? 20.172 -5.965 1.92 1 97.06 253 LEU A CA 1
ATOM 2034 C C . LEU A 1 253 ? 19.297 -6.582 3.008 1 97.06 253 LEU A C 1
ATOM 2036 O O . LEU A 1 253 ? 18.25 -7.156 2.717 1 97.06 253 LEU A O 1
ATOM 2040 N N . PHE A 1 254 ? 19.75 -6.445 4.199 1 95.88 254 PHE A N 1
ATOM 2041 C CA . PHE A 1 254 ? 19 -6.965 5.332 1 95.88 254 PHE A CA 1
ATOM 2042 C C . PHE A 1 254 ? 17.656 -6.246 5.469 1 95.88 254 PHE A C 1
ATOM 2044 O O . PHE A 1 254 ? 16.656 -6.859 5.848 1 95.88 254 PHE A O 1
ATOM 2051 N N . ILE A 1 255 ? 17.641 -4.977 5.195 1 95.62 255 ILE A N 1
ATOM 2052 C CA . ILE A 1 255 ? 16.391 -4.215 5.238 1 95.62 255 ILE A CA 1
ATOM 2053 C C . ILE A 1 255 ? 15.367 -4.848 4.305 1 95.62 255 ILE A C 1
ATOM 2055 O O . ILE A 1 255 ? 14.195 -4.988 4.664 1 95.62 255 ILE A O 1
ATOM 2059 N N . LEU A 1 256 ? 15.766 -5.25 3.123 1 94.19 256 LEU A N 1
ATOM 2060 C CA . LEU A 1 256 ? 14.875 -5.891 2.164 1 94.19 256 LEU A CA 1
ATOM 2061 C C . LEU A 1 256 ? 14.414 -7.254 2.672 1 94.19 256 LEU A C 1
ATOM 2063 O O . LEU A 1 256 ? 13.266 -7.652 2.457 1 94.19 256 LEU A O 1
ATOM 2067 N N . ASP A 1 257 ? 15.305 -7.965 3.352 1 92.94 257 ASP A N 1
ATOM 2068 C CA . ASP A 1 257 ? 14.938 -9.242 3.963 1 92.94 257 ASP A CA 1
ATOM 2069 C C . ASP A 1 257 ? 13.883 -9.047 5.047 1 92.94 257 ASP A C 1
ATOM 2071 O O . ASP A 1 257 ? 12.906 -9.797 5.109 1 92.94 257 ASP A O 1
ATOM 2075 N N . LYS A 1 258 ? 14.148 -8.039 5.863 1 90.94 258 LYS A N 1
ATOM 2076 C CA . LYS A 1 258 ? 13.242 -7.77 6.977 1 90.94 258 LYS A CA 1
ATOM 2077 C C . LYS A 1 258 ? 11.867 -7.355 6.473 1 90.94 258 LYS A C 1
ATOM 2079 O O . LYS A 1 258 ? 10.859 -7.602 7.137 1 90.94 258 LYS A O 1
ATOM 2084 N N . ALA A 1 259 ? 11.836 -6.762 5.34 1 88.25 259 ALA A N 1
ATOM 2085 C CA . ALA A 1 259 ? 10.578 -6.363 4.715 1 88.25 259 ALA A CA 1
ATOM 2086 C C . ALA A 1 259 ? 9.891 -7.559 4.062 1 88.25 259 ALA A C 1
ATOM 2088 O O . ALA A 1 259 ? 8.805 -7.422 3.484 1 88.25 259 ALA A O 1
ATOM 2089 N N . SER A 1 260 ? 10.469 -8.711 4.035 1 85.94 260 SER A N 1
ATOM 2090 C CA . SER A 1 260 ? 9.984 -9.914 3.365 1 85.94 260 SER A CA 1
ATOM 2091 C C . SER A 1 260 ? 9.742 -9.664 1.881 1 85.94 260 SER A C 1
ATOM 2093 O O . SER A 1 260 ? 8.75 -10.133 1.319 1 85.94 260 SER A O 1
ATOM 2095 N N . MET A 1 261 ? 10.531 -8.867 1.313 1 89.19 261 MET A N 1
ATOM 2096 C CA . MET A 1 261 ? 10.43 -8.617 -0.12 1 89.19 261 MET A CA 1
ATOM 2097 C C . MET A 1 261 ? 10.875 -9.836 -0.922 1 89.19 261 MET A C 1
ATOM 2099 O O . MET A 1 261 ? 11.984 -10.328 -0.741 1 89.19 261 MET A O 1
ATOM 2103 N N . PRO A 1 262 ? 10.086 -10.297 -1.825 1 87.12 262 PRO A N 1
ATOM 2104 C CA . PRO A 1 262 ? 10.531 -11.43 -2.646 1 87.12 262 PRO A CA 1
ATOM 2105 C C . PRO A 1 262 ? 11.812 -11.133 -3.42 1 87.12 262 PRO A C 1
ATOM 2107 O O . PRO A 1 262 ? 11.961 -10.047 -3.986 1 87.12 262 PRO A O 1
ATOM 2110 N N . ILE A 1 263 ? 12.703 -12.07 -3.488 1 91.88 263 ILE A N 1
ATOM 2111 C CA . ILE A 1 263 ? 13.992 -11.922 -4.148 1 91.88 263 ILE A CA 1
ATOM 2112 C C . ILE A 1 263 ? 13.789 -11.57 -5.617 1 91.88 263 ILE A C 1
ATOM 2114 O O . ILE A 1 263 ? 14.523 -10.758 -6.18 1 91.88 263 ILE A O 1
ATOM 2118 N N . THR A 1 264 ? 12.758 -12.062 -6.184 1 89.38 264 THR A N 1
ATOM 2119 C CA . THR A 1 264 ? 12.508 -11.922 -7.613 1 89.38 264 THR A CA 1
ATOM 2120 C C . THR A 1 264 ? 12.133 -10.484 -7.957 1 89.38 264 THR A C 1
ATOM 2122 O O . THR A 1 264 ? 12.203 -10.078 -9.117 1 89.38 264 THR A O 1
ATOM 2125 N N . ASN A 1 265 ? 11.781 -9.711 -6.941 1 90.56 265 ASN A N 1
ATOM 2126 C CA . ASN A 1 265 ? 11.344 -8.336 -7.184 1 90.56 265 ASN A CA 1
ATOM 2127 C C . ASN A 1 265 ? 12.477 -7.34 -6.949 1 90.56 265 ASN A C 1
ATOM 2129 O O . ASN A 1 265 ? 12.32 -6.148 -7.223 1 90.56 265 ASN A O 1
ATOM 2133 N N . ARG A 1 266 ? 13.586 -7.766 -6.57 1 95.38 266 ARG A N 1
ATOM 2134 C CA . ARG A 1 266 ? 14.633 -6.879 -6.074 1 95.38 266 ARG A CA 1
ATOM 2135 C C . ARG A 1 266 ? 15.445 -6.297 -7.227 1 95.38 266 ARG A C 1
ATOM 2137 O O . ARG A 1 266 ? 16.328 -5.469 -7.012 1 95.38 266 ARG A O 1
ATOM 2144 N N . GLY A 1 267 ? 15.109 -6.73 -8.422 1 95.62 267 GLY A N 1
ATOM 2145 C CA . GLY A 1 267 ? 15.727 -6.121 -9.586 1 95.62 267 GLY A CA 1
ATOM 2146 C C . GLY A 1 267 ? 15.008 -4.871 -10.055 1 95.62 267 GLY A C 1
ATOM 2147 O O . GLY A 1 267 ? 15.539 -4.109 -10.867 1 95.62 267 GLY A O 1
ATOM 2148 N N . ASP A 1 268 ? 13.852 -4.645 -9.578 1 93.94 268 ASP A N 1
ATOM 2149 C CA . ASP A 1 268 ? 13.008 -3.518 -9.961 1 93.94 268 ASP A CA 1
ATOM 2150 C C . ASP A 1 268 ? 13.188 -2.348 -9 1 93.94 268 ASP A C 1
ATOM 2152 O O . ASP A 1 268 ? 12.742 -2.41 -7.848 1 93.94 268 ASP A O 1
ATOM 2156 N N . PRO A 1 269 ? 13.812 -1.261 -9.492 1 97.19 269 PRO A N 1
ATOM 2157 C CA . PRO A 1 269 ? 14.062 -0.15 -8.57 1 97.19 269 PRO A CA 1
ATOM 2158 C C . PRO A 1 269 ? 12.773 0.49 -8.055 1 97.19 269 PRO A C 1
ATOM 2160 O O . PRO A 1 269 ? 12.758 1.063 -6.965 1 97.19 269 PRO A O 1
ATOM 2163 N N . ILE A 1 270 ? 11.672 0.436 -8.805 1 94.69 270 ILE A N 1
ATOM 2164 C CA . ILE A 1 270 ? 10.398 1.001 -8.375 1 94.69 270 ILE A CA 1
ATOM 2165 C C . ILE A 1 270 ? 9.906 0.28 -7.121 1 94.69 270 ILE A C 1
ATOM 2167 O O . ILE A 1 270 ? 9.578 0.919 -6.121 1 94.69 270 ILE A O 1
ATOM 2171 N N . LYS A 1 271 ? 9.891 -1.043 -7.156 1 91.94 271 LYS A N 1
ATOM 2172 C CA . LYS A 1 271 ? 9.43 -1.849 -6.027 1 91.94 271 LYS A CA 1
ATOM 2173 C C . LYS A 1 271 ? 10.383 -1.734 -4.844 1 91.94 271 LYS A C 1
ATOM 2175 O O . LYS A 1 271 ? 9.953 -1.668 -3.693 1 91.94 271 LYS A O 1
ATOM 2180 N N . VAL A 1 272 ? 11.656 -1.69 -5.145 1 95.56 272 VAL A N 1
ATOM 2181 C CA . VAL A 1 272 ? 12.672 -1.629 -4.102 1 95.56 272 VAL A CA 1
ATOM 2182 C C . VAL A 1 272 ? 12.547 -0.316 -3.33 1 95.56 272 VAL A C 1
ATOM 2184 O O . VAL A 1 272 ? 12.555 -0.309 -2.098 1 95.56 272 VAL A O 1
ATOM 2187 N N . THR A 1 273 ? 12.406 0.8 -4.02 1 96.38 273 THR A N 1
ATOM 2188 C CA . THR A 1 273 ? 12.359 2.1 -3.357 1 96.38 273 THR A CA 1
ATOM 2189 C C . THR A 1 273 ? 11.07 2.248 -2.555 1 96.38 273 THR A C 1
ATOM 2191 O O . THR A 1 273 ? 11.078 2.807 -1.455 1 96.38 273 THR A O 1
ATOM 2194 N N . ARG A 1 274 ? 9.992 1.784 -3.07 1 93.06 274 ARG A N 1
ATOM 2195 C CA . ARG A 1 274 ? 8.719 1.896 -2.371 1 93.06 274 ARG A CA 1
ATOM 2196 C C . ARG A 1 274 ? 8.719 1.063 -1.093 1 93.06 274 ARG A C 1
ATOM 2198 O O . ARG A 1 274 ? 8.32 1.544 -0.032 1 93.06 274 ARG A O 1
ATOM 2205 N N . ILE A 1 275 ? 9.18 -0.179 -1.159 1 91.12 275 ILE A N 1
ATOM 2206 C CA . ILE A 1 275 ? 9.195 -1.053 0.01 1 91.12 275 ILE A CA 1
ATOM 2207 C C . ILE A 1 275 ? 10.195 -0.526 1.037 1 91.12 275 ILE A C 1
ATOM 2209 O O . ILE A 1 275 ? 9.953 -0.609 2.244 1 91.12 275 ILE A O 1
ATOM 2213 N N . ALA A 1 276 ? 11.281 -0.017 0.519 1 93.81 276 ALA A N 1
ATOM 2214 C CA . ALA A 1 276 ? 12.312 0.494 1.424 1 93.81 276 ALA A CA 1
ATOM 2215 C C . ALA A 1 276 ? 11.828 1.746 2.15 1 93.81 276 ALA A C 1
ATOM 2217 O O . ALA A 1 276 ? 12.18 1.973 3.311 1 93.81 276 ALA A O 1
ATOM 2218 N N . SER A 1 277 ? 11.062 2.596 1.476 1 93.19 277 SER A N 1
ATOM 2219 C CA . SER A 1 277 ? 10.531 3.783 2.133 1 93.19 277 SER A CA 1
ATOM 2220 C C . SER A 1 277 ? 9.617 3.408 3.299 1 93.19 277 SER A C 1
ATOM 2222 O O . SER A 1 277 ? 9.578 4.109 4.312 1 93.19 277 SER A O 1
ATOM 2224 N N . ALA A 1 278 ? 8.93 2.314 3.188 1 89.19 278 ALA A N 1
ATOM 2225 C CA . ALA A 1 278 ? 8.086 1.814 4.273 1 89.19 278 ALA A CA 1
ATOM 2226 C C . ALA A 1 278 ? 8.938 1.222 5.395 1 89.19 278 ALA A C 1
ATOM 2228 O O . ALA A 1 278 ? 8.641 1.404 6.574 1 89.19 278 ALA A O 1
ATOM 2229 N N . MET A 1 279 ? 10 0.58 5.031 1 90.69 279 MET A N 1
ATOM 2230 C CA . MET A 1 279 ? 10.789 -0.18 5.996 1 90.69 279 MET A CA 1
ATOM 2231 C C . MET A 1 279 ? 11.734 0.735 6.766 1 90.69 279 MET A C 1
ATOM 2233 O O . MET A 1 279 ? 12.297 0.336 7.789 1 90.69 279 MET A O 1
ATOM 2237 N N . LEU A 1 280 ? 11.922 1.926 6.289 1 91.5 280 LEU A N 1
ATOM 2238 C CA . LEU A 1 280 ? 12.758 2.842 7.055 1 91.5 280 LEU A CA 1
ATOM 2239 C C . LEU A 1 280 ? 12.023 3.352 8.289 1 91.5 280 LEU A C 1
ATOM 2241 O O . LEU A 1 280 ? 12.648 3.777 9.266 1 91.5 280 LEU A O 1
ATOM 2245 N N . ASN A 1 281 ? 10.727 3.309 8.172 1 83.62 281 ASN A N 1
ATOM 2246 C CA . ASN A 1 281 ? 9.977 3.746 9.344 1 83.62 281 ASN A CA 1
ATOM 2247 C C . ASN A 1 281 ? 9.453 2.561 10.148 1 83.62 281 ASN A C 1
ATOM 2249 O O . ASN A 1 281 ? 9.125 1.516 9.578 1 83.62 281 ASN A O 1
ATOM 2253 N N . SER A 1 282 ? 9.508 2.553 11.438 1 73 282 SER A N 1
ATOM 2254 C CA . SER A 1 282 ? 9.227 1.429 12.32 1 73 282 SER A CA 1
ATOM 2255 C C . SER A 1 282 ? 7.738 1.339 12.648 1 73 282 SER A C 1
ATOM 2257 O O . SER A 1 282 ? 7.273 0.327 13.172 1 73 282 SER A O 1
ATOM 2259 N N . ARG A 1 283 ? 7.051 2.23 12.477 1 56.75 283 ARG A N 1
ATOM 2260 C CA . ARG A 1 283 ? 5.684 2.346 12.969 1 56.75 283 ARG A CA 1
ATOM 2261 C C . ARG A 1 283 ? 4.855 1.126 12.578 1 56.75 283 ARG A C 1
ATOM 2263 O O . ARG A 1 283 ? 4.078 0.613 13.383 1 56.75 283 ARG A O 1
ATOM 2270 N N . ASP A 1 284 ? 5.184 0.638 11.484 1 59.16 284 ASP A N 1
ATOM 2271 C CA . ASP A 1 284 ? 4.297 -0.439 11.055 1 59.16 284 ASP A CA 1
ATOM 2272 C C . ASP A 1 284 ? 5.059 -1.753 10.906 1 59.16 284 ASP A C 1
ATOM 2274 O O . ASP A 1 284 ? 4.508 -2.828 11.148 1 59.16 284 ASP A O 1
ATOM 2278 N N . ASP A 1 285 ? 6.324 -1.681 10.711 1 64.19 285 ASP A N 1
ATOM 2279 C CA . ASP A 1 285 ? 6.957 -2.908 10.234 1 64.19 285 ASP A CA 1
ATOM 2280 C C . ASP A 1 285 ? 8.258 -3.184 10.992 1 64.19 285 ASP A C 1
ATOM 2282 O O . ASP A 1 285 ? 9.109 -3.939 10.516 1 64.19 285 ASP A O 1
ATOM 2286 N N . ASP A 1 286 ? 8.391 -2.557 12.125 1 80.81 286 ASP A N 1
ATOM 2287 C CA . ASP A 1 286 ? 9.672 -2.707 12.82 1 80.81 286 ASP A CA 1
ATOM 2288 C C . ASP A 1 286 ? 10.836 -2.314 11.914 1 80.81 286 ASP A C 1
ATOM 2290 O O . ASP A 1 286 ? 11.789 -3.078 11.758 1 80.81 286 ASP A O 1
ATOM 2294 N N . GLY A 1 287 ? 10.664 -1.194 11.328 1 90.44 287 GLY A N 1
ATOM 2295 C CA . GLY A 1 287 ? 11.625 -0.663 10.375 1 90.44 287 GLY A CA 1
ATOM 2296 C C . GLY A 1 287 ? 12.875 -0.106 11.039 1 90.44 287 GLY A C 1
ATOM 2297 O O . GLY A 1 287 ? 13.102 -0.329 12.234 1 90.44 287 GLY A O 1
ATOM 2298 N N . VAL A 1 288 ? 13.711 0.56 10.336 1 95.25 288 VAL A N 1
ATOM 2299 C CA . VAL A 1 288 ? 15.062 0.951 10.711 1 95.25 288 VAL A CA 1
ATOM 2300 C C . VAL A 1 288 ? 15.016 2.014 11.805 1 95.25 288 VAL A C 1
ATOM 2302 O O . VAL A 1 288 ? 15.781 1.962 12.766 1 95.25 288 VAL A O 1
ATOM 2305 N N . LEU A 1 289 ? 14.07 2.984 11.664 1 95.56 289 LEU A N 1
ATOM 2306 C CA . LEU A 1 289 ? 14.109 4.172 12.508 1 95.56 289 LEU A CA 1
ATOM 2307 C C . LEU A 1 289 ? 12.789 4.352 13.25 1 95.56 289 LEU A C 1
ATOM 2309 O O . LEU A 1 289 ? 11.719 4.117 12.688 1 95.56 289 LEU A O 1
ATOM 2313 N N . GLU A 1 290 ? 12.883 4.773 14.445 1 92.56 290 GLU A N 1
ATOM 2314 C CA . GLU A 1 290 ? 11.719 5.219 15.211 1 92.56 290 GLU A CA 1
ATOM 2315 C C . GLU A 1 290 ? 11.641 6.742 15.258 1 92.56 290 GLU A C 1
ATOM 2317 O O . GLU A 1 290 ? 12.609 7.406 15.641 1 92.56 290 GLU A O 1
ATOM 2322 N N . GLY A 1 291 ? 10.578 7.23 14.82 1 89.75 291 GLY A N 1
ATOM 2323 C CA . GLY A 1 291 ? 10.391 8.672 14.828 1 89.75 291 GLY A CA 1
ATOM 2324 C C . GLY A 1 291 ? 10.008 9.219 16.188 1 89.75 291 GLY A C 1
ATOM 2325 O O . GLY A 1 291 ? 9.297 8.562 16.953 1 89.75 291 GLY A O 1
ATOM 2326 N N . ASN A 1 292 ? 10.477 10.383 16.5 1 88 292 ASN A N 1
ATOM 2327 C CA . ASN A 1 292 ? 10.117 11.109 17.719 1 88 292 ASN A CA 1
ATOM 2328 C C . ASN A 1 292 ? 10.133 12.625 17.5 1 88 292 ASN A C 1
ATOM 2330 O O . ASN A 1 292 ? 11.172 13.195 17.172 1 88 292 ASN A O 1
ATOM 2334 N N . TRP A 1 293 ? 9.047 13.242 17.734 1 85.12 293 TRP A N 1
ATOM 2335 C CA . TRP A 1 293 ? 8.92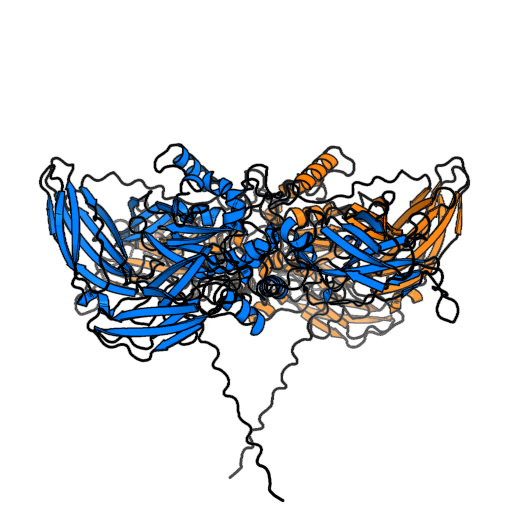2 14.688 17.562 1 85.12 293 TRP A CA 1
ATOM 2336 C C . TRP A 1 293 ? 8.57 15.359 18.875 1 85.12 293 TRP A C 1
ATOM 2338 O O . TRP A 1 293 ? 8.344 16.578 18.922 1 85.12 293 TRP A O 1
ATOM 2348 N N . GLY A 1 294 ? 8.594 14.633 19.953 1 79.69 294 GLY A N 1
ATOM 2349 C CA . GLY A 1 294 ? 8.148 15.133 21.25 1 79.69 294 GLY A CA 1
ATOM 2350 C C . GLY A 1 294 ? 9.258 15.805 22.047 1 79.69 294 GLY A C 1
ATOM 2351 O O . GLY A 1 294 ? 8.992 16.531 23 1 79.69 294 GLY A O 1
ATOM 2352 N N . GLY A 1 295 ? 10.484 15.5 21.688 1 82.19 295 GLY A N 1
ATOM 2353 C CA . GLY A 1 295 ? 11.586 16.203 22.328 1 82.19 295 GLY A CA 1
ATOM 2354 C C . GLY A 1 295 ? 12.234 15.406 23.438 1 82.19 295 GLY A C 1
ATOM 2355 O O . GLY A 1 295 ? 13.336 15.734 23.891 1 82.19 295 GLY A O 1
ATOM 2356 N N . ASP A 1 296 ? 11.555 14.383 23.906 1 85.44 296 ASP A N 1
ATOM 2357 C CA . ASP A 1 296 ? 12.148 13.523 24.922 1 85.44 296 ASP A CA 1
ATOM 2358 C C . ASP A 1 296 ? 12.945 12.383 24.297 1 85.44 296 ASP A C 1
ATOM 2360 O O . ASP A 1 296 ? 12.367 11.461 23.719 1 85.44 296 ASP A O 1
ATOM 2364 N N . TYR A 1 297 ? 14.25 12.438 24.469 1 90.19 297 TYR A N 1
ATOM 2365 C CA . TYR A 1 297 ? 15.117 11.453 23.828 1 90.19 297 TYR A CA 1
ATOM 2366 C C . TYR A 1 297 ? 15.891 10.648 24.859 1 90.19 297 TYR A C 1
ATOM 2368 O O . TYR A 1 297 ? 17 10.18 24.594 1 90.19 297 TYR A O 1
ATOM 2376 N N . THR A 1 298 ? 15.344 10.453 25.984 1 87.5 298 THR A N 1
ATOM 2377 C CA . THR A 1 298 ? 15.992 9.82 27.125 1 87.5 298 THR A CA 1
ATOM 2378 C C . THR A 1 298 ? 16.422 8.398 26.781 1 87.5 298 THR A C 1
ATOM 2380 O O . THR A 1 298 ? 17.469 7.93 27.25 1 87.5 298 THR A O 1
ATOM 2383 N N . TYR A 1 299 ? 15.75 7.734 25.922 1 89.5 299 TYR A N 1
ATOM 2384 C CA . TYR A 1 299 ? 15.977 6.312 25.703 1 89.5 299 TYR A CA 1
ATOM 2385 C C . TYR A 1 299 ? 16.656 6.074 24.344 1 89.5 299 TYR A C 1
ATOM 2387 O O . TYR A 1 299 ? 16.719 4.938 23.875 1 89.5 299 TYR A O 1
ATOM 2395 N N . GLY A 1 300 ? 17.125 7.133 23.797 1 92.69 300 GLY A N 1
ATOM 2396 C CA . GLY A 1 300 ? 17.781 6.996 22.5 1 92.69 300 GLY A CA 1
ATOM 2397 C C . GLY A 1 300 ? 18.609 8.211 22.125 1 92.69 300 GLY A C 1
ATOM 2398 O O . GLY A 1 300 ? 18.828 9.094 22.953 1 92.69 300 GLY A O 1
ATOM 2399 N N . VAL A 1 301 ? 19.062 8.164 20.953 1 94.25 301 VAL A N 1
ATOM 2400 C CA . VAL A 1 301 ? 19.875 9.258 20.438 1 94.25 301 VAL A CA 1
ATOM 2401 C C . VAL A 1 301 ? 18.969 10.336 19.844 1 94.25 301 VAL A C 1
ATOM 2403 O O . VAL A 1 301 ? 18.062 10.039 19.047 1 94.25 301 VAL A O 1
ATOM 2406 N N . ALA A 1 302 ? 19.156 11.57 20.281 1 94 302 ALA A N 1
ATOM 2407 C CA . ALA A 1 302 ? 18.391 12.672 19.703 1 94 302 ALA A CA 1
ATOM 2408 C C . ALA A 1 302 ? 18.641 12.789 18.203 1 94 302 ALA A C 1
ATOM 2410 O O . ALA A 1 302 ? 19.797 12.664 17.75 1 94 302 ALA A O 1
ATOM 2411 N N . PRO A 1 303 ? 17.625 12.984 17.406 1 94.69 303 PRO A N 1
ATOM 2412 C CA . PRO A 1 303 ? 17.828 13.102 15.961 1 94.69 303 PRO A CA 1
ATOM 2413 C C . PRO A 1 303 ? 18.891 14.141 15.594 1 94.69 303 PRO A C 1
ATOM 2415 O O . PRO A 1 303 ? 19.625 13.953 14.625 1 94.69 303 PRO A O 1
ATOM 2418 N N . THR A 1 304 ? 19.016 15.203 16.312 1 93.75 304 THR A N 1
ATOM 2419 C CA . THR A 1 304 ? 19.922 16.297 16.031 1 93.75 304 THR A CA 1
ATOM 2420 C C . THR A 1 304 ? 21.359 15.914 16.375 1 93.75 304 THR A C 1
ATOM 2422 O O . THR A 1 304 ? 22.297 16.609 15.977 1 93.75 304 THR A O 1
ATOM 2425 N N . SER A 1 305 ? 21.516 14.805 17 1 94.5 305 SER A N 1
ATOM 2426 C CA . SER A 1 305 ? 22.828 14.375 17.422 1 94.5 305 SER A CA 1
ATOM 2427 C C . SER A 1 305 ? 23.516 13.547 16.344 1 94.5 305 SER A C 1
ATOM 2429 O O . SER A 1 305 ? 24.75 13.43 16.312 1 94.5 305 SER A O 1
ATOM 2431 N N . TRP A 1 306 ? 22.797 12.984 15.484 1 95.94 306 TRP A N 1
ATOM 2432 C CA . TRP A 1 306 ? 23.359 12.109 14.461 1 95.94 306 TRP A CA 1
ATOM 2433 C C . TRP A 1 306 ? 24.281 12.883 13.531 1 95.94 306 TRP A C 1
ATOM 2435 O O . TRP A 1 306 ? 23.984 14.031 13.172 1 95.94 306 TRP A O 1
ATOM 2445 N N . THR A 1 307 ? 25.359 12.273 13.086 1 96.25 307 THR A N 1
ATOM 2446 C CA . THR A 1 307 ? 26.281 12.875 12.133 1 96.25 307 THR A CA 1
ATOM 2447 C C . THR A 1 307 ? 26.266 12.117 10.812 1 96.25 307 THR A C 1
ATOM 2449 O O . THR A 1 307 ? 26.781 12.617 9.805 1 96.25 307 THR A O 1
ATOM 2452 N N . GLY A 1 308 ? 25.703 10.922 10.914 1 97 308 GLY A N 1
ATOM 2453 C CA . GLY A 1 308 ? 25.734 10.125 9.695 1 97 308 GLY A CA 1
ATOM 2454 C C . GLY A 1 308 ? 24.812 8.914 9.758 1 97 308 GLY A C 1
ATOM 2455 O O . GLY A 1 308 ? 24.156 8.672 10.773 1 97 308 GLY A O 1
ATOM 2456 N N . SER A 1 309 ? 24.812 8.148 8.648 1 98.19 309 SER A N 1
ATOM 2457 C CA . SER A 1 309 ? 23.875 7.047 8.469 1 98.19 309 SER A CA 1
ATOM 2458 C C . SER A 1 309 ? 24.484 5.719 8.891 1 98.19 309 SER A C 1
ATOM 2460 O O . SER A 1 309 ? 23.781 4.777 9.242 1 98.19 309 SER A O 1
ATOM 2462 N N . SER A 1 310 ? 25.812 5.555 8.836 1 96.5 310 SER A N 1
ATOM 2463 C CA . SER A 1 310 ? 26.5 4.273 9.016 1 96.5 310 SER A CA 1
ATOM 2464 C C . SER A 1 310 ? 26.172 3.656 10.367 1 96.5 310 SER A C 1
ATOM 2466 O O . SER A 1 310 ? 25.812 2.477 10.453 1 96.5 310 SER A O 1
ATOM 2468 N N . GLU A 1 311 ? 26.281 4.48 11.391 1 96.44 311 GLU A N 1
ATOM 2469 C CA . GLU A 1 311 ? 26.016 3.988 12.734 1 96.44 311 GLU A CA 1
ATOM 2470 C C . GLU A 1 311 ? 24.578 3.463 12.852 1 96.44 311 GLU A C 1
ATOM 2472 O O . GLU A 1 311 ? 24.344 2.43 13.484 1 96.44 311 GLU A O 1
ATOM 2477 N N . ILE A 1 312 ? 23.688 4.145 12.297 1 97.69 312 ILE A N 1
ATOM 2478 C CA . ILE A 1 312 ? 22.281 3.803 12.375 1 97.69 312 ILE A CA 1
ATOM 2479 C C . ILE A 1 312 ? 22.031 2.475 11.664 1 97.69 312 ILE A C 1
ATOM 2481 O O . ILE A 1 312 ? 21.438 1.559 12.234 1 97.69 312 ILE A O 1
ATOM 2485 N N . LEU A 1 313 ? 22.484 2.332 10.461 1 98 313 LEU A N 1
ATOM 2486 C CA . LEU A 1 313 ? 22.266 1.139 9.656 1 98 313 LEU A CA 1
ATOM 2487 C C . LEU A 1 313 ? 22.938 -0.078 10.281 1 98 313 LEU A C 1
ATOM 2489 O O . LEU A 1 313 ? 22.359 -1.169 10.297 1 98 313 LEU A O 1
ATOM 2493 N N . LEU A 1 314 ? 24.141 0.091 10.789 1 97.44 314 LEU A N 1
ATOM 2494 C CA . LEU A 1 314 ? 24.875 -1.018 11.398 1 97.44 314 LEU A CA 1
ATOM 2495 C C . LEU A 1 314 ? 24.219 -1.442 12.711 1 97.44 314 LEU A C 1
ATOM 2497 O O . LEU A 1 314 ? 24.156 -2.635 13.016 1 97.44 314 LEU A O 1
ATOM 2501 N N . GLN A 1 315 ? 23.75 -0.476 13.445 1 96.19 315 GLN A N 1
ATOM 2502 C CA . GLN A 1 315 ? 23.031 -0.803 14.672 1 96.19 315 GLN A CA 1
ATOM 2503 C C . GLN A 1 315 ? 21.75 -1.586 14.375 1 96.19 315 GLN A C 1
ATOM 2505 O O . GLN A 1 315 ? 21.438 -2.549 15.078 1 96.19 315 GLN A O 1
ATOM 2510 N N . TYR A 1 316 ? 21.062 -1.167 13.445 1 96.56 316 TYR A N 1
ATOM 2511 C CA . TYR A 1 316 ? 19.844 -1.863 13.07 1 96.56 316 TYR A CA 1
ATOM 2512 C C . TYR A 1 316 ? 20.141 -3.295 12.641 1 96.56 316 TYR A C 1
ATOM 2514 O O . TYR A 1 316 ? 19.438 -4.227 13.039 1 96.56 316 TYR A O 1
ATOM 2522 N N . SER A 1 317 ? 21.109 -3.451 11.758 1 95.56 317 SER A N 1
ATOM 2523 C CA . SER A 1 317 ? 21.453 -4.773 11.25 1 95.56 317 SER A CA 1
ATOM 2524 C C . SER A 1 317 ? 21.906 -5.699 12.367 1 95.56 317 SER A C 1
ATOM 2526 O O . SER A 1 317 ? 21.688 -6.91 12.305 1 95.56 317 SER A O 1
ATOM 2528 N N . SER A 1 318 ? 22.531 -5.184 13.344 1 95.12 318 SER A N 1
ATOM 2529 C CA . SER A 1 318 ? 23.062 -5.977 14.445 1 95.12 318 SER A CA 1
ATOM 2530 C C . SER A 1 318 ? 21.969 -6.305 15.461 1 95.12 318 SER A C 1
ATOM 2532 O O . SER A 1 318 ? 21.812 -7.461 15.867 1 95.12 318 SER A O 1
ATOM 2534 N N . SER A 1 319 ? 21.172 -5.309 15.859 1 93.44 319 SER A N 1
ATOM 2535 C CA . SER A 1 319 ? 20.172 -5.484 16.922 1 93.44 319 SER A CA 1
ATOM 2536 C C . SER A 1 319 ? 18.859 -6.039 16.359 1 93.44 319 SER A C 1
ATOM 2538 O O . SER A 1 319 ? 18.078 -6.637 17.094 1 93.44 319 SER A O 1
ATOM 2540 N N . LYS A 1 320 ? 18.641 -5.699 15.078 1 92.5 320 LYS A N 1
ATOM 2541 C CA . LYS A 1 320 ? 17.406 -6.082 14.398 1 92.5 320 LYS A CA 1
ATOM 2542 C C . LYS A 1 320 ? 16.203 -5.363 15.008 1 92.5 320 LYS A C 1
ATOM 2544 O O . LYS A 1 320 ? 15.086 -5.859 14.93 1 92.5 320 LYS A O 1
ATOM 2549 N N . ARG A 1 321 ? 16.484 -4.25 15.664 1 93 321 ARG A N 1
ATOM 2550 C CA . ARG A 1 321 ? 15.453 -3.4 16.25 1 93 321 ARG A CA 1
ATOM 2551 C C . ARG A 1 321 ? 15.562 -1.969 15.742 1 93 321 ARG A C 1
ATOM 2553 O O . ARG A 1 321 ? 16.641 -1.512 15.383 1 93 321 ARG A O 1
ATOM 2560 N N . PRO A 1 322 ? 14.445 -1.301 15.734 1 94.38 322 PRO A N 1
ATOM 2561 C CA . PRO A 1 322 ? 14.5 0.086 15.266 1 94.38 322 PRO A CA 1
ATOM 2562 C C . PRO A 1 322 ? 15.461 0.946 16.094 1 94.38 322 PRO A C 1
ATOM 2564 O O . PRO A 1 322 ? 15.547 0.792 17.312 1 94.38 322 PRO A O 1
ATOM 2567 N N . VAL A 1 323 ? 16.094 1.841 15.406 1 96.25 323 VAL A N 1
ATOM 2568 C CA . VAL A 1 323 ? 17.062 2.738 16.047 1 96.25 323 VAL A CA 1
ATOM 2569 C C . VAL A 1 323 ? 16.375 4.051 16.406 1 96.25 323 VAL A C 1
ATOM 2571 O O . VAL A 1 323 ? 15.672 4.641 15.586 1 96.25 323 VAL A O 1
ATOM 2574 N N . CYS A 1 324 ? 16.547 4.555 17.594 1 93.25 324 CYS A N 1
ATOM 2575 C CA . CYS A 1 324 ? 15.969 5.793 18.094 1 93.25 324 CYS A CA 1
ATOM 2576 C C . CYS A 1 324 ? 16.984 6.926 18.062 1 93.25 324 CYS A C 1
ATOM 2578 O O . CYS A 1 324 ? 18.141 6.75 18.484 1 93.25 324 CYS A O 1
ATOM 2580 N N . TYR A 1 325 ? 16.656 8.062 17.672 1 93.75 325 TYR A N 1
ATOM 2581 C CA . TYR A 1 325 ? 15.391 8.5 17.078 1 93.75 325 TYR A CA 1
ATOM 2582 C C . TYR A 1 325 ? 15.625 9.227 15.766 1 93.75 325 TYR A C 1
ATOM 2584 O O . TYR A 1 325 ? 16.75 9.609 15.445 1 93.75 325 TYR A O 1
ATOM 2592 N N . ALA A 1 326 ? 14.539 9.438 15.047 1 95.31 326 ALA A N 1
ATOM 2593 C CA . ALA A 1 326 ? 14.664 10.094 13.75 1 95.31 326 ALA A CA 1
ATOM 2594 C C . ALA A 1 326 ? 13.57 11.141 13.555 1 95.31 326 ALA A C 1
ATOM 2596 O O . ALA A 1 326 ? 12.523 11.086 14.211 1 95.31 326 ALA A O 1
ATOM 2597 N N . GLN A 1 327 ? 13.836 12.07 12.82 1 93.81 327 GLN A N 1
ATOM 2598 C CA . GLN A 1 327 ? 12.898 13 12.211 1 93.81 327 GLN A CA 1
ATOM 2599 C C . GLN A 1 327 ? 13.125 13.102 10.703 1 93.81 327 GLN A C 1
ATOM 2601 O O . GLN A 1 327 ? 13.914 12.344 10.141 1 93.81 327 GLN A O 1
ATOM 2606 N N . CYS A 1 328 ? 12.484 13.945 10.008 1 94.94 328 CYS A N 1
ATOM 2607 C CA . CYS A 1 328 ? 12.391 13.906 8.555 1 94.94 328 CYS A CA 1
ATOM 2608 C C . CYS A 1 328 ? 13.781 13.867 7.922 1 94.94 328 CYS A C 1
ATOM 2610 O O . CYS A 1 328 ? 14.008 13.133 6.961 1 94.94 328 CYS A O 1
ATOM 2612 N N . TRP A 1 329 ? 14.789 14.695 8.43 1 96.81 329 TRP A N 1
ATOM 2613 C CA . TRP A 1 329 ? 16.094 14.75 7.777 1 96.81 329 TRP A CA 1
ATOM 2614 C C . TRP A 1 329 ? 16.875 13.469 8.023 1 96.81 329 TRP A C 1
ATOM 2616 O O . TRP A 1 329 ? 17.656 13.031 7.168 1 96.81 329 TRP A O 1
ATOM 2626 N N . VAL A 1 330 ? 16.672 12.867 9.18 1 97.62 330 VAL A N 1
ATOM 2627 C CA . VAL A 1 330 ? 17.344 11.602 9.469 1 97.62 330 VAL A CA 1
ATOM 2628 C C . VAL A 1 330 ? 16.781 10.508 8.57 1 97.62 330 VAL A C 1
ATOM 2630 O O . VAL A 1 330 ? 17.547 9.734 7.973 1 97.62 330 VAL A O 1
ATOM 2633 N N . TYR A 1 331 ? 15.438 10.477 8.477 1 97.06 331 TYR A N 1
ATOM 2634 C CA . TYR A 1 331 ? 14.812 9.523 7.566 1 97.06 331 TYR A CA 1
ATOM 2635 C C . TYR A 1 331 ? 15.344 9.695 6.148 1 97.06 331 TYR A C 1
ATOM 2637 O O . TYR A 1 331 ? 15.719 8.719 5.5 1 97.06 331 TYR A O 1
ATOM 2645 N N . ALA A 1 332 ? 15.352 10.906 5.711 1 98.19 332 ALA A N 1
ATOM 2646 C CA . ALA A 1 332 ? 15.773 11.203 4.344 1 98.19 332 ALA A CA 1
ATOM 2647 C C . ALA A 1 332 ? 17.234 10.82 4.125 1 98.19 332 ALA A C 1
ATOM 2649 O O . ALA A 1 332 ? 17.578 10.234 3.098 1 98.19 332 ALA A O 1
ATOM 2650 N N . ALA A 1 333 ? 18.047 11.125 5.066 1 98.56 333 ALA A N 1
ATOM 2651 C CA . ALA A 1 333 ? 19.484 10.875 4.922 1 98.56 333 ALA A CA 1
ATOM 2652 C C . ALA A 1 333 ? 19.781 9.383 4.922 1 98.56 333 ALA A C 1
ATOM 2654 O O . ALA A 1 333 ? 20.578 8.906 4.105 1 98.56 333 ALA A O 1
ATOM 2655 N N . VAL A 1 334 ? 19.234 8.703 5.855 1 98.62 334 VAL A N 1
ATOM 2656 C CA . VAL A 1 334 ? 19.469 7.27 5.945 1 98.62 334 VAL A CA 1
ATOM 2657 C C . VAL A 1 334 ? 18.906 6.578 4.703 1 98.62 334 VAL A C 1
ATOM 2659 O O . VAL A 1 334 ? 19.531 5.672 4.152 1 98.62 334 VAL A O 1
ATOM 2662 N N . PHE A 1 335 ? 17.734 6.996 4.262 1 98.44 335 PHE A N 1
ATOM 2663 C CA . PHE A 1 335 ? 17.156 6.445 3.041 1 98.44 335 PHE A CA 1
ATOM 2664 C C . PHE A 1 335 ? 18.047 6.73 1.842 1 98.44 335 PHE A C 1
ATOM 2666 O O . PHE A 1 335 ? 18.219 5.875 0.97 1 98.44 335 PHE A O 1
ATOM 2673 N N . ASN A 1 336 ? 18.562 7.898 1.842 1 98.75 336 ASN A N 1
ATOM 2674 C CA . ASN A 1 336 ? 19.484 8.258 0.766 1 98.75 336 ASN A CA 1
ATOM 2675 C C . ASN A 1 336 ? 20.688 7.328 0.726 1 98.75 336 ASN A C 1
ATOM 2677 O O . ASN A 1 336 ? 21.141 6.941 -0.352 1 98.75 336 ASN A O 1
ATOM 2681 N N . THR A 1 337 ? 21.219 7.047 1.874 1 98.75 337 THR A N 1
ATOM 2682 C CA . THR A 1 337 ? 22.344 6.117 1.99 1 98.75 337 THR A CA 1
ATOM 2683 C C . THR A 1 337 ? 21.969 4.746 1.433 1 98.75 337 THR A C 1
ATOM 2685 O O . THR A 1 337 ? 22.75 4.125 0.712 1 98.75 337 THR A O 1
ATOM 2688 N N . PHE A 1 338 ? 20.812 4.328 1.738 1 98.56 338 PHE A N 1
ATOM 2689 C CA . PHE A 1 338 ? 20.281 3.064 1.227 1 98.56 338 PHE A CA 1
ATOM 2690 C C . PHE A 1 338 ? 20.25 3.07 -0.297 1 98.56 338 PHE A C 1
ATOM 2692 O O . PHE A 1 338 ? 20.719 2.121 -0.937 1 98.56 338 PHE A O 1
ATOM 2699 N N . LEU A 1 339 ? 19.656 4.094 -0.86 1 98.81 339 LEU A N 1
ATOM 2700 C CA . LEU A 1 339 ? 19.562 4.207 -2.311 1 98.81 339 LEU A CA 1
ATOM 2701 C C . LEU A 1 339 ? 20.938 4.129 -2.961 1 98.81 339 LEU A C 1
ATOM 2703 O O . LEU A 1 339 ? 21.172 3.279 -3.82 1 98.81 339 LEU A O 1
ATOM 2707 N N . ARG A 1 340 ? 21.812 4.953 -2.473 1 98.75 340 ARG A N 1
ATOM 2708 C CA . ARG A 1 340 ? 23.125 5.062 -3.082 1 98.75 340 ARG A CA 1
ATOM 2709 C C . ARG A 1 340 ? 23.938 3.785 -2.877 1 98.75 340 ARG A C 1
ATOM 2711 O O . ARG A 1 340 ? 24.719 3.393 -3.744 1 98.75 340 ARG A O 1
ATOM 2718 N N . CYS A 1 341 ? 23.781 3.188 -1.769 1 98.69 341 CYS A N 1
ATOM 2719 C CA . CYS A 1 341 ? 24.5 1.952 -1.473 1 98.69 341 CYS A CA 1
ATOM 2720 C C . CYS A 1 341 ? 24.156 0.864 -2.482 1 98.69 341 CYS A C 1
ATOM 2722 O O . CYS A 1 341 ? 25.031 0.112 -2.916 1 98.69 341 CYS A O 1
ATOM 2724 N N . LEU A 1 342 ? 22.906 0.807 -2.924 1 98.69 342 LEU A N 1
ATOM 2725 C CA . LEU A 1 342 ? 22.469 -0.221 -3.861 1 98.69 342 LEU A CA 1
ATOM 2726 C C . LEU A 1 342 ? 22.672 0.234 -5.301 1 98.69 342 LEU A C 1
ATOM 2728 O O . LEU A 1 342 ? 22.422 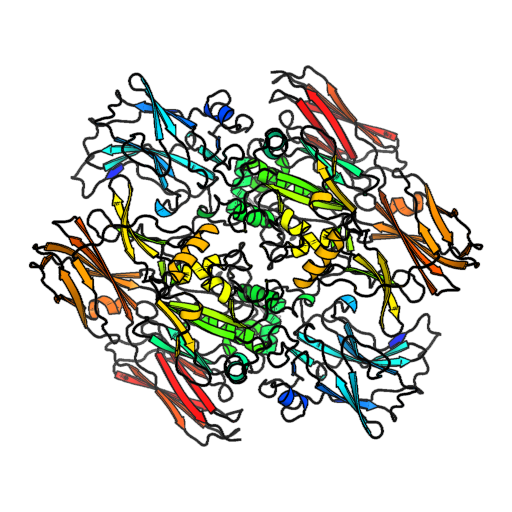-0.528 -6.238 1 98.69 342 LEU A O 1
ATOM 2732 N N . GLY A 1 343 ? 23.109 1.428 -5.473 1 98.69 343 GLY A N 1
ATOM 2733 C CA . GLY A 1 343 ? 23.422 1.912 -6.805 1 98.69 343 GLY A CA 1
ATOM 2734 C C . GLY A 1 343 ? 22.312 2.713 -7.441 1 98.69 343 GLY A C 1
ATOM 2735 O O . GLY A 1 343 ? 22.312 2.939 -8.648 1 98.69 343 GLY A O 1
ATOM 2736 N N . ILE A 1 344 ? 21.328 3.119 -6.719 1 98.81 344 ILE A N 1
ATOM 2737 C CA . ILE A 1 344 ? 20.266 3.988 -7.219 1 98.81 344 ILE A CA 1
ATOM 2738 C C . ILE A 1 344 ? 20.625 5.449 -6.941 1 98.81 344 ILE A C 1
ATOM 2740 O O . ILE A 1 344 ? 20.828 5.832 -5.789 1 98.81 344 ILE A O 1
ATOM 2744 N N . PRO A 1 345 ? 20.719 6.246 -7.965 1 98.81 345 PRO A N 1
ATOM 2745 C CA . PRO A 1 345 ? 21.031 7.652 -7.688 1 98.81 345 PRO A CA 1
ATOM 2746 C C . PRO A 1 345 ? 20 8.312 -6.773 1 98.81 345 PRO A C 1
ATOM 2748 O O . PRO A 1 345 ? 18.797 8.18 -6.996 1 98.81 345 PRO A O 1
ATOM 2751 N N . GLY A 1 346 ? 20.453 8.945 -5.762 1 98.56 346 GLY A N 1
ATOM 2752 C CA . GLY A 1 346 ? 19.578 9.586 -4.797 1 98.56 346 GLY A CA 1
ATOM 2753 C C . GLY A 1 346 ? 20.109 10.906 -4.285 1 98.56 346 GLY A C 1
ATOM 2754 O O . GLY A 1 346 ? 21.328 11.109 -4.215 1 98.56 346 GLY A O 1
ATOM 2755 N N . ARG A 1 347 ? 19.25 11.797 -3.963 1 98.31 347 ARG A N 1
ATOM 2756 C CA . ARG A 1 347 ? 19.625 13.047 -3.311 1 98.31 347 ARG A CA 1
ATOM 2757 C C . ARG A 1 347 ? 18.547 13.5 -2.332 1 98.31 347 ARG A C 1
ATOM 2759 O O . ARG A 1 347 ? 17.375 13.164 -2.5 1 98.31 347 ARG A O 1
ATOM 2766 N N . VAL A 1 348 ? 18.953 14.195 -1.271 1 98.5 348 VAL A N 1
ATOM 2767 C CA . VAL A 1 348 ? 18.031 14.711 -0.26 1 98.5 348 VAL A CA 1
ATOM 2768 C C . VAL A 1 348 ? 17.484 16.062 -0.714 1 98.5 348 VAL A C 1
ATOM 2770 O O . VAL A 1 348 ? 18.219 16.906 -1.227 1 98.5 348 VAL A O 1
ATOM 2773 N N . VAL A 1 349 ? 16.203 16.219 -0.589 1 98.62 349 VAL A N 1
ATOM 2774 C CA . VAL A 1 349 ? 15.5 17.438 -0.958 1 98.62 349 VAL A CA 1
ATOM 2775 C C . VAL A 1 349 ? 14.852 18.062 0.279 1 98.62 349 VAL A C 1
ATOM 2777 O O . VAL A 1 349 ? 14.289 17.344 1.112 1 98.62 349 VAL A O 1
ATOM 2780 N N . THR A 1 350 ? 14.969 19.344 0.441 1 98.31 350 THR A N 1
ATOM 2781 C CA . THR A 1 350 ? 14.328 20.094 1.515 1 98.31 350 THR A CA 1
ATOM 2782 C C . THR A 1 350 ? 13.281 21.047 0.954 1 98.31 350 THR A C 1
ATOM 2784 O O . THR A 1 350 ? 13.602 21.922 0.134 1 98.31 350 THR A O 1
ATOM 2787 N N . ASN A 1 351 ? 12.094 20.859 1.321 1 97.94 351 ASN A N 1
ATOM 2788 C CA . ASN A 1 351 ? 11 21.75 0.967 1 97.94 351 ASN A CA 1
ATOM 2789 C C . ASN A 1 351 ? 10.656 22.703 2.111 1 97.94 351 ASN A C 1
ATOM 2791 O O . ASN A 1 351 ? 10.344 22.266 3.219 1 97.94 351 ASN A O 1
ATOM 2795 N N . PHE A 1 352 ? 10.734 24.016 1.893 1 96.44 352 PHE A N 1
ATOM 2796 C CA . PHE A 1 352 ? 10.422 25 2.926 1 96.44 352 PHE A CA 1
ATOM 2797 C C . PHE A 1 352 ? 8.945 25.375 2.887 1 96.44 352 PHE A C 1
ATOM 2799 O O . PHE A 1 352 ? 8.414 25.703 1.826 1 96.44 352 PHE A O 1
ATOM 2806 N N . PHE A 1 353 ? 8.336 25.359 4.043 1 94.12 353 PHE A N 1
ATOM 2807 C CA . PHE A 1 353 ? 6.906 25.562 4.238 1 94.12 353 PHE A CA 1
ATOM 2808 C C . PHE A 1 353 ? 6.109 24.469 3.533 1 94.12 353 PHE A C 1
ATOM 2810 O O . PHE A 1 353 ? 5.512 24.719 2.48 1 94.12 353 PHE A O 1
ATOM 2817 N N . SER A 1 354 ? 6.062 23.359 4.102 1 93.06 354 SER A N 1
ATOM 2818 C CA . SER A 1 354 ? 5.41 22.172 3.564 1 93.06 354 SER A CA 1
ATOM 2819 C C . SER A 1 354 ? 4.031 21.969 4.184 1 93.06 354 SER A C 1
ATOM 2821 O O . SER A 1 354 ? 3.91 21.828 5.402 1 93.06 354 SER A O 1
ATOM 2823 N N . ALA A 1 355 ? 3.033 21.953 3.369 1 91.31 355 ALA A N 1
ATOM 2824 C CA . ALA A 1 355 ? 1.68 21.75 3.879 1 91.31 355 ALA A CA 1
ATOM 2825 C C . ALA A 1 355 ? 1.499 20.328 4.398 1 91.31 355 ALA A C 1
ATOM 2827 O O . ALA A 1 355 ? 1.979 19.359 3.785 1 91.31 355 ALA A O 1
ATOM 2828 N N . HIS A 1 356 ? 0.818 20.219 5.551 1 84.44 356 HIS A N 1
ATOM 2829 C CA . HIS A 1 356 ? 0.571 18.922 6.176 1 84.44 356 HIS A CA 1
ATOM 2830 C C . HIS A 1 356 ? -0.786 18.906 6.871 1 84.44 356 HIS A C 1
ATOM 2832 O O . HIS A 1 356 ? -1.369 19.953 7.145 1 84.44 356 HIS A O 1
ATOM 2838 N N . ASP A 1 357 ? -1.318 17.688 7.117 1 70.06 357 ASP A N 1
ATOM 2839 C CA . ASP A 1 357 ? -2.533 17.422 7.883 1 70.06 357 ASP A CA 1
ATOM 2840 C C . ASP A 1 357 ? -3.744 18.094 7.234 1 70.06 357 ASP A C 1
ATOM 2842 O O . ASP A 1 357 ? -4.672 18.516 7.93 1 70.06 357 ASP A O 1
ATOM 2846 N N . ASN A 1 358 ? -3.713 18.312 6.027 1 68.56 358 ASN A N 1
ATOM 2847 C CA . ASN A 1 358 ? -4.816 18.984 5.336 1 68.56 358 ASN A CA 1
ATOM 2848 C C . ASN A 1 358 ? -5.562 18.016 4.422 1 68.56 358 ASN A C 1
ATOM 2850 O O . ASN A 1 358 ? -6.16 18.438 3.428 1 68.56 358 ASN A O 1
ATOM 2854 N N . ASN A 1 359 ? -5.41 16.75 4.734 1 65.81 359 ASN A N 1
ATOM 2855 C CA . ASN A 1 359 ? -6.102 15.695 4.008 1 65.81 359 ASN A CA 1
ATOM 2856 C C . ASN A 1 359 ? -5.723 15.688 2.531 1 65.81 359 ASN A C 1
ATOM 2858 O O . ASN A 1 359 ? -6.559 15.398 1.674 1 65.81 359 ASN A O 1
ATOM 2862 N N . GLY A 1 360 ? -4.566 16.188 2.254 1 65.88 360 GLY A N 1
ATOM 2863 C CA . GLY A 1 360 ? -4.094 16.188 0.878 1 65.88 360 GLY A CA 1
ATOM 2864 C C . GLY A 1 360 ? -4.781 17.203 0.004 1 65.88 360 GLY A C 1
ATOM 2865 O O . GLY A 1 360 ? -4.676 17.156 -1.224 1 65.88 360 GLY A O 1
ATOM 2866 N N . ASN A 1 361 ? -5.457 18.141 0.582 1 78.44 361 ASN A N 1
ATOM 2867 C CA . ASN A 1 361 ? -6.141 19.188 -0.168 1 78.44 361 ASN A CA 1
ATOM 2868 C C . ASN A 1 361 ? -5.207 20.359 -0.482 1 78.44 361 ASN A C 1
ATOM 2870 O O . ASN A 1 361 ? -4.086 20.422 0.028 1 78.44 361 ASN A O 1
ATOM 2874 N N . LEU A 1 362 ? -5.59 21.141 -1.402 1 86.12 362 LEU A N 1
ATOM 2875 C CA . LEU A 1 362 ? -4.785 22.281 -1.826 1 86.12 362 LEU A CA 1
ATOM 2876 C C . LEU A 1 362 ? -5.105 23.516 -0.992 1 86.12 362 LEU A C 1
ATOM 2878 O O . LEU A 1 362 ? -5.082 24.641 -1.501 1 86.12 362 LEU A O 1
ATOM 2882 N N . ARG A 1 363 ? -5.516 23.234 0.277 1 89 363 ARG A N 1
ATOM 2883 C CA . ARG A 1 363 ? -5.773 24.328 1.203 1 89 363 ARG A CA 1
ATOM 2884 C C . ARG A 1 363 ? -5.363 23.953 2.623 1 89 363 ARG A C 1
ATOM 2886 O O . ARG A 1 363 ? -5.562 22.812 3.055 1 89 363 ARG A O 1
ATOM 2893 N N . THR A 1 364 ? -4.727 24.828 3.268 1 89.12 364 THR A N 1
ATOM 2894 C CA . THR A 1 364 ? -4.387 24.766 4.684 1 89.12 364 THR A CA 1
ATOM 2895 C C . THR A 1 364 ? -5.105 25.875 5.457 1 89.12 364 THR A C 1
ATOM 2897 O O . THR A 1 364 ? -4.816 27.062 5.273 1 89.12 364 THR A O 1
ATOM 2900 N N . ASP A 1 365 ? -5.906 25.5 6.383 1 90.06 365 ASP A N 1
ATOM 2901 C CA . ASP A 1 365 ? -6.801 26.453 7.027 1 90.06 365 ASP A CA 1
ATOM 2902 C C . ASP A 1 365 ? -6.219 26.938 8.352 1 90.06 365 ASP A C 1
ATOM 2904 O O . ASP A 1 365 ? -5.688 26.156 9.133 1 90.06 365 ASP A O 1
ATOM 2908 N N . ILE A 1 366 ? -6.25 28.156 8.5 1 88.25 366 ILE A N 1
ATOM 2909 C CA . ILE A 1 366 ? -6.004 28.828 9.773 1 88.25 366 ILE A CA 1
ATOM 2910 C C . ILE A 1 366 ? -7.289 29.484 10.273 1 88.25 366 ILE A C 1
ATOM 2912 O O . ILE A 1 366 ? -7.871 30.328 9.578 1 88.25 366 ILE A O 1
ATOM 2916 N N . ILE A 1 367 ? -7.73 29.156 11.43 1 90.94 367 ILE A N 1
ATOM 2917 C CA . ILE A 1 367 ? -9.023 29.609 11.922 1 90.94 367 ILE A CA 1
ATOM 2918 C C . ILE A 1 367 ? -8.828 30.812 12.859 1 90.94 367 ILE A C 1
ATOM 2920 O O . ILE A 1 367 ? -8 30.75 13.773 1 90.94 367 ILE A O 1
ATOM 2924 N N . LEU A 1 368 ? -9.562 31.828 12.594 1 90.06 368 LEU A N 1
ATOM 2925 C CA . LEU A 1 368 ? -9.562 33.031 13.406 1 90.06 368 LEU A CA 1
ATOM 2926 C C . LEU A 1 368 ? -10.883 33.188 14.164 1 90.06 368 LEU A C 1
ATOM 2928 O O . LEU A 1 368 ? -11.914 32.688 13.719 1 90.06 368 LEU A O 1
ATOM 2932 N N . ASP A 1 369 ? -10.789 33.781 15.289 1 85.31 369 ASP A N 1
ATOM 2933 C CA . ASP A 1 369 ? -12.031 34.156 15.961 1 85.31 369 ASP A CA 1
ATOM 2934 C C . ASP A 1 369 ? -12.641 35.406 15.375 1 85.31 369 ASP A C 1
ATOM 2936 O O . ASP A 1 369 ? -12.148 35.938 14.375 1 85.31 369 ASP A O 1
ATOM 2940 N N . ASP A 1 370 ? -13.688 35.906 16.016 1 77.56 370 ASP A N 1
ATOM 2941 C CA . ASP A 1 370 ? -14.461 37.031 15.477 1 77.56 370 ASP A CA 1
ATOM 2942 C C . ASP A 1 370 ? -13.656 38.344 15.523 1 77.56 370 ASP A C 1
ATOM 2944 O O . ASP A 1 370 ? -13.914 39.25 14.75 1 77.56 370 ASP A O 1
ATOM 2948 N N . ASN A 1 371 ? -12.68 38.312 16.406 1 76.62 371 ASN A N 1
ATOM 2949 C CA . ASN A 1 371 ? -11.859 39.5 16.547 1 76.62 371 ASN A CA 1
ATOM 2950 C C . ASN A 1 371 ? -10.609 39.438 15.68 1 76.62 371 ASN A C 1
ATOM 2952 O O . ASN A 1 371 ? -9.836 40.375 15.617 1 76.62 371 ASN A O 1
ATOM 2956 N N . GLY A 1 372 ? -10.445 38.312 15.023 1 79.5 372 GLY A N 1
ATOM 2957 C CA . GLY A 1 372 ? -9.289 38.156 14.156 1 79.5 372 GLY A CA 1
ATOM 2958 C C . GLY A 1 372 ? -8.109 37.5 14.836 1 79.5 372 GLY A C 1
ATOM 2959 O O . GLY A 1 372 ? -7.031 37.375 14.242 1 79.5 372 GLY A O 1
ATOM 2960 N N . LYS A 1 373 ? -8.359 37.094 15.977 1 83.81 373 LYS A N 1
ATOM 2961 C CA . LYS A 1 373 ? -7.324 36.344 16.688 1 83.81 373 LYS A CA 1
ATOM 2962 C C . LYS A 1 373 ? -7.293 34.875 16.266 1 83.81 373 LYS A C 1
ATOM 2964 O O . LYS A 1 373 ? -8.344 34.281 16.047 1 83.81 373 LYS A O 1
ATOM 2969 N N . ILE A 1 374 ? -6.109 34.375 16.188 1 84.94 374 ILE A N 1
ATOM 2970 C CA . ILE A 1 374 ? -5.98 32.969 15.789 1 84.94 374 ILE A CA 1
ATOM 2971 C C . ILE A 1 374 ? -6.559 32.062 16.875 1 84.94 374 ILE A C 1
ATOM 2973 O O . ILE A 1 374 ? -6.23 32.219 18.047 1 84.94 374 ILE A O 1
ATOM 2977 N N . ASP A 1 375 ? -7.41 31.188 16.422 1 86.62 375 ASP A N 1
ATOM 2978 C CA . ASP A 1 375 ? -7.938 30.125 17.266 1 86.62 375 ASP A CA 1
ATOM 2979 C C . ASP A 1 375 ? -7.078 28.875 17.172 1 86.62 375 ASP A C 1
ATOM 2981 O O . ASP A 1 375 ? -7.309 28.016 16.312 1 86.62 375 ASP A O 1
ATOM 2985 N N . ARG A 1 376 ? -6.211 28.688 18.047 1 78.56 376 ARG A N 1
ATOM 2986 C CA . ARG A 1 376 ? -5.238 27.609 17.984 1 78.56 376 ARG A CA 1
ATOM 2987 C C . ARG A 1 376 ? -5.906 26.25 18.188 1 78.56 376 ARG A C 1
ATOM 2989 O O . ARG A 1 376 ? -5.453 25.234 17.641 1 78.56 376 ARG A O 1
ATOM 2996 N N . LEU A 1 377 ? -6.941 26.25 18.875 1 76.88 377 LEU A N 1
ATOM 2997 C CA . LEU A 1 377 ? -7.621 25 19.188 1 76.88 377 LEU A CA 1
ATOM 2998 C C . LEU A 1 377 ? -8.305 24.422 17.953 1 76.88 377 LEU A C 1
ATOM 3000 O O . LEU A 1 377 ? -8.438 23.203 17.828 1 76.88 377 LEU A O 1
ATOM 3004 N N . ARG A 1 378 ? -8.664 25.344 17.094 1 84.81 378 ARG A N 1
ATOM 3005 C CA . ARG A 1 378 ? -9.43 24.875 15.945 1 84.81 378 ARG A CA 1
ATOM 3006 C C . ARG A 1 378 ? -8.57 24.859 14.688 1 84.81 378 ARG A C 1
ATOM 3008 O O . ARG A 1 378 ? -9.008 24.375 13.641 1 84.81 378 ARG A O 1
ATOM 3015 N N . THR A 1 379 ? -7.426 25.422 14.781 1 84.69 379 THR A N 1
ATOM 3016 C CA . THR A 1 379 ? -6.48 25.328 13.672 1 84.69 379 THR A CA 1
ATOM 3017 C C . THR A 1 379 ? -5.703 24.016 13.719 1 84.69 379 THR A C 1
ATOM 3019 O O . THR A 1 379 ? -4.684 23.922 14.406 1 84.69 379 THR A O 1
ATOM 3022 N N . VAL A 1 380 ? -6.105 23.047 12.891 1 81.81 380 VAL A N 1
ATOM 3023 C CA . VAL A 1 380 ? -5.539 21.719 13.023 1 81.81 380 VAL A CA 1
ATOM 3024 C C . VAL A 1 380 ? -4.566 21.453 11.875 1 81.81 380 VAL A C 1
ATOM 3026 O O . VAL A 1 380 ? -3.662 20.625 12.008 1 81.81 380 VAL A O 1
ATOM 3029 N N . ASP A 1 381 ? -4.734 22.125 10.758 1 83.5 381 ASP A N 1
ATOM 3030 C CA . ASP A 1 381 ? -3.762 22.016 9.68 1 83.5 381 ASP A CA 1
ATOM 3031 C C . ASP A 1 381 ? -2.424 22.625 10.078 1 83.5 381 ASP A C 1
ATOM 3033 O O . ASP A 1 381 ? -2.379 23.562 10.883 1 83.5 381 ASP A O 1
ATOM 3037 N N . THR A 1 382 ? -1.404 22.031 9.555 1 84.44 382 THR A N 1
ATOM 3038 C CA . THR A 1 382 ? -0.094 22.562 9.906 1 84.44 382 THR A CA 1
ATOM 3039 C C . THR A 1 382 ? 0.765 22.766 8.664 1 84.44 382 THR A C 1
ATOM 3041 O O . THR A 1 382 ? 0.514 22.156 7.625 1 84.44 382 THR A O 1
ATOM 3044 N N . ILE A 1 383 ? 1.638 23.672 8.773 1 88.88 383 ILE A N 1
ATOM 3045 C CA . ILE A 1 383 ? 2.703 23.906 7.797 1 88.88 383 ILE A CA 1
ATOM 3046 C C . ILE A 1 383 ? 4.059 23.672 8.453 1 88.88 383 ILE A C 1
ATOM 3048 O O . ILE A 1 383 ? 4.426 24.359 9.406 1 88.88 383 ILE A O 1
ATOM 3052 N N . TRP A 1 384 ? 4.746 22.656 7.934 1 90.31 384 TRP A N 1
ATOM 3053 C CA . TRP A 1 384 ? 6.09 22.422 8.445 1 90.31 384 TRP A CA 1
ATOM 3054 C C . TRP A 1 384 ? 7.07 23.453 7.91 1 90.31 384 TRP A C 1
ATOM 3056 O O . TRP A 1 384 ? 7.035 23.797 6.723 1 90.31 384 TRP A O 1
ATOM 3066 N N . ASN A 1 385 ? 7.91 24 8.859 1 91.75 385 ASN A N 1
ATOM 3067 C CA . ASN A 1 385 ? 8.906 24.969 8.422 1 91.75 385 ASN A CA 1
ATOM 3068 C C . ASN A 1 385 ? 9.734 24.453 7.254 1 91.75 385 ASN A C 1
ATOM 3070 O O . ASN A 1 385 ? 10.062 25.203 6.332 1 91.75 385 ASN A O 1
ATOM 3074 N N . TYR A 1 386 ? 10.062 23.25 7.426 1 94.5 386 TYR A N 1
ATOM 3075 C CA . TYR A 1 386 ? 10.719 22.547 6.336 1 94.5 386 TYR A CA 1
ATOM 3076 C C . TYR A 1 386 ? 10.438 21.047 6.426 1 94.5 386 TYR A C 1
ATOM 3078 O O . TYR A 1 386 ? 10.039 20.547 7.477 1 94.5 386 TYR A O 1
ATOM 3086 N N . HIS A 1 387 ? 10.547 20.375 5.332 1 95.81 387 HIS A N 1
ATOM 3087 C CA . HIS A 1 387 ? 10.414 18.922 5.262 1 95.81 387 HIS A CA 1
ATOM 3088 C C . HIS A 1 387 ? 11.414 18.328 4.277 1 95.81 387 HIS A C 1
ATOM 3090 O O . HIS A 1 387 ? 11.664 18.891 3.213 1 95.81 387 HIS A O 1
ATOM 3096 N N . CYS A 1 388 ? 12.055 17.281 4.746 1 97.69 388 CYS A N 1
ATOM 3097 C CA . CYS A 1 388 ? 13.055 16.609 3.912 1 97.69 388 CYS A CA 1
ATOM 3098 C C . CYS A 1 388 ? 12.516 15.305 3.35 1 97.69 388 CYS A C 1
ATOM 3100 O O . CYS A 1 388 ? 11.891 14.523 4.07 1 97.69 388 CYS A O 1
ATOM 3102 N N . TRP A 1 389 ? 12.641 15.094 2.08 1 97.81 389 TRP A N 1
ATOM 3103 C CA . TRP A 1 389 ? 12.414 13.82 1.411 1 97.81 389 TRP A CA 1
ATOM 3104 C C . TRP A 1 389 ? 13.531 13.516 0.416 1 97.81 389 TRP A C 1
ATOM 3106 O O . TRP A 1 389 ? 14.602 14.133 0.467 1 97.81 389 TRP A O 1
ATOM 3116 N N . ASN A 1 390 ? 13.398 12.461 -0.438 1 98.62 390 ASN A N 1
ATOM 3117 C CA . ASN A 1 390 ? 14.422 12.109 -1.416 1 98.62 390 ASN A CA 1
ATOM 3118 C C . ASN A 1 390 ? 13.883 12.172 -2.842 1 98.62 390 ASN A C 1
ATOM 3120 O O . ASN A 1 390 ? 12.672 12.047 -3.057 1 98.62 390 ASN A O 1
ATOM 3124 N N . GLU A 1 391 ? 14.82 12.516 -3.701 1 98.62 391 GLU A N 1
ATOM 3125 C CA . GLU A 1 391 ? 14.633 12.18 -5.109 1 98.62 391 GLU A CA 1
ATOM 3126 C C . GLU A 1 391 ? 15.539 11.023 -5.523 1 98.62 391 GLU A C 1
ATOM 3128 O O . GLU A 1 391 ? 16.719 10.992 -5.16 1 98.62 391 GLU A O 1
ATOM 3133 N N . CYS A 1 392 ? 15.016 10.062 -6.16 1 98.56 392 CYS A N 1
ATOM 3134 C CA . CYS A 1 392 ? 15.805 9.008 -6.789 1 98.56 392 CYS A CA 1
ATOM 3135 C C . CYS A 1 392 ? 15.578 8.984 -8.297 1 98.56 392 CYS A C 1
ATOM 3137 O O . CYS A 1 392 ? 14.539 9.43 -8.773 1 98.56 392 CYS A O 1
ATOM 3139 N N . TYR A 1 393 ? 16.562 8.57 -9.008 1 98.62 393 TYR A N 1
ATOM 3140 C CA . TYR A 1 393 ? 16.5 8.641 -10.461 1 98.62 393 TYR A CA 1
ATOM 3141 C C . TYR A 1 393 ? 16.203 7.273 -11.062 1 98.62 393 TYR A C 1
ATOM 3143 O O . TYR A 1 393 ? 16.875 6.285 -10.727 1 98.62 393 TYR A O 1
ATOM 3151 N N . MET A 1 394 ? 15.211 7.156 -11.984 1 97.94 394 MET A N 1
ATOM 3152 C CA . MET A 1 394 ? 14.898 5.914 -12.68 1 97.94 394 MET A CA 1
ATOM 3153 C C . MET A 1 394 ? 14.023 6.176 -13.898 1 97.94 394 MET A C 1
ATOM 3155 O O . MET A 1 394 ? 13.406 7.234 -14.008 1 97.94 394 MET A O 1
ATOM 3159 N N . THR A 1 395 ? 13.898 5.336 -14.859 1 93.44 395 THR A N 1
ATOM 3160 C CA . THR A 1 395 ? 13.156 5.484 -16.109 1 93.44 395 THR A CA 1
ATOM 3161 C C . THR A 1 395 ? 11.672 5.25 -15.883 1 93.44 395 THR A C 1
ATOM 3163 O O . THR A 1 395 ? 10.836 5.742 -16.641 1 93.44 395 THR A O 1
ATOM 3166 N N . ARG A 1 396 ? 11.086 4.578 -14.914 1 93.06 396 ARG A N 1
ATOM 3167 C CA . ARG A 1 396 ? 9.695 4.273 -14.602 1 93.06 396 ARG A CA 1
ATOM 3168 C C . ARG A 1 396 ? 8.977 3.697 -15.82 1 93.06 396 ARG A C 1
ATOM 3170 O O . ARG A 1 396 ? 8.055 4.32 -16.359 1 93.06 396 ARG A O 1
ATOM 3177 N N . PRO A 1 397 ? 9.352 2.557 -16.297 1 89.12 397 PRO A N 1
ATOM 3178 C CA . PRO A 1 397 ? 8.695 1.96 -17.469 1 89.12 397 PRO A CA 1
ATOM 3179 C C . PRO A 1 397 ? 7.211 1.688 -17.234 1 89.12 397 PRO A C 1
ATOM 3181 O O . PRO A 1 397 ? 6.473 1.435 -18.188 1 89.12 397 PRO A O 1
ATOM 3184 N N . ASP A 1 398 ? 6.77 1.788 -16.016 1 88.19 398 ASP A N 1
ATOM 3185 C CA . ASP A 1 398 ? 5.379 1.546 -15.656 1 88.19 398 ASP A CA 1
ATOM 3186 C C . ASP A 1 398 ? 4.516 2.775 -15.93 1 88.19 398 ASP A C 1
ATOM 3188 O O . ASP A 1 398 ? 3.289 2.717 -15.828 1 88.19 398 ASP A O 1
ATOM 3192 N N . LEU A 1 399 ? 5.137 3.908 -16.281 1 91.38 399 LEU A N 1
ATOM 3193 C CA . LEU A 1 399 ? 4.438 5.145 -16.625 1 91.38 399 LEU A CA 1
ATOM 3194 C C . LEU A 1 399 ? 4.629 5.492 -18.094 1 91.38 399 LEU A C 1
ATOM 3196 O O . LEU A 1 399 ? 5.516 4.945 -18.766 1 91.38 399 LEU A O 1
ATOM 3200 N N . PRO A 1 400 ? 3.803 6.371 -18.656 1 85.81 400 PRO A N 1
ATOM 3201 C CA . PRO A 1 400 ? 4.062 6.852 -20.016 1 85.81 400 PRO A CA 1
ATOM 3202 C C . PRO A 1 400 ? 5.422 7.539 -20.141 1 85.81 400 PRO A C 1
ATOM 3204 O O . PRO A 1 400 ? 5.969 8.023 -19.156 1 85.81 400 PRO A O 1
ATOM 3207 N N . PRO A 1 401 ? 5.949 7.48 -21.375 1 86.88 401 PRO A N 1
ATOM 3208 C CA . PRO A 1 401 ? 7.242 8.133 -21.562 1 86.88 401 PRO A CA 1
ATOM 3209 C C . PRO A 1 401 ? 7.246 9.586 -21.109 1 86.88 401 PRO A C 1
ATOM 3211 O O . PRO A 1 401 ? 6.266 10.305 -21.312 1 86.88 401 PRO A O 1
ATOM 3214 N N . GLY A 1 402 ? 8.297 9.945 -20.484 1 91.5 402 GLY A N 1
ATOM 3215 C CA . GLY A 1 402 ? 8.43 11.328 -20.062 1 91.5 402 GLY A CA 1
ATOM 3216 C C . GLY A 1 402 ? 8.273 11.523 -18.578 1 91.5 402 GLY A C 1
ATOM 3217 O O . GLY A 1 402 ? 8.633 12.57 -18.031 1 91.5 402 GLY A O 1
ATOM 3218 N N . PHE A 1 403 ? 7.84 10.547 -17.938 1 93.69 403 PHE A N 1
ATOM 3219 C CA . PHE A 1 403 ? 7.559 10.711 -16.516 1 93.69 403 PHE A CA 1
ATOM 3220 C C . PHE A 1 403 ? 8.578 9.953 -15.672 1 93.69 403 PHE A C 1
ATOM 3222 O O . PHE A 1 403 ? 8.406 9.805 -14.461 1 93.69 403 PHE A O 1
ATOM 3229 N N . GLY A 1 404 ? 9.633 9.469 -16.344 1 95.38 404 GLY A N 1
ATOM 3230 C CA . GLY A 1 404 ? 10.781 8.961 -15.609 1 95.38 404 GLY A CA 1
ATOM 3231 C C . GLY A 1 404 ? 11.664 10.055 -15.047 1 95.38 404 GLY A C 1
ATOM 3232 O O . GLY A 1 404 ? 11.172 11.133 -14.688 1 95.38 404 GLY A O 1
ATOM 3233 N N . GLY A 1 405 ? 12.898 9.773 -14.805 1 97.19 405 GLY A N 1
ATOM 3234 C CA . GLY A 1 405 ? 13.812 10.742 -14.227 1 97.19 405 GLY A CA 1
ATOM 3235 C C . GLY A 1 405 ? 13.766 10.766 -12.711 1 97.19 405 GLY A C 1
ATOM 3236 O O . GLY A 1 405 ? 13.773 9.719 -12.062 1 97.19 405 GLY A O 1
ATOM 3237 N N . TRP A 1 406 ? 13.781 11.977 -12.188 1 98.19 406 TRP A N 1
ATOM 3238 C CA . TRP A 1 406 ? 13.766 12.125 -10.734 1 98.19 406 TRP A CA 1
ATOM 3239 C C . TRP A 1 406 ? 12.383 11.82 -10.172 1 98.19 406 TRP A C 1
ATOM 3241 O O . TRP A 1 406 ? 11.367 12.305 -10.688 1 98.19 406 TRP A O 1
ATOM 3251 N N . GLN A 1 407 ? 12.336 10.938 -9.172 1 98.56 407 GLN A N 1
ATOM 3252 C CA . GLN A 1 407 ? 11.133 10.492 -8.477 1 98.56 407 GLN A CA 1
ATOM 3253 C C . GLN A 1 407 ? 11.188 10.844 -6.992 1 98.56 407 GLN A C 1
ATOM 3255 O O . GLN A 1 407 ? 12.195 10.594 -6.332 1 98.56 407 GLN A O 1
ATOM 3260 N N . VAL A 1 408 ? 10.086 11.391 -6.445 1 98.38 408 VAL A N 1
ATOM 3261 C CA . VAL A 1 408 ? 10.031 11.719 -5.023 1 98.38 408 VAL A CA 1
ATOM 3262 C C . VAL A 1 408 ? 9.734 10.453 -4.219 1 98.38 408 VAL A C 1
ATOM 3264 O O . VAL A 1 408 ? 8.82 9.695 -4.555 1 98.38 408 VAL A O 1
ATOM 3267 N N . VAL A 1 409 ? 10.508 10.195 -3.258 1 97.5 409 VAL A N 1
ATOM 3268 C CA . VAL A 1 409 ? 10.266 9.133 -2.285 1 97.5 409 VAL A CA 1
ATOM 3269 C C . VAL A 1 409 ? 10.477 9.672 -0.871 1 97.5 409 VAL A C 1
ATOM 3271 O O . VAL A 1 409 ? 11.453 10.375 -0.606 1 97.5 409 VAL A O 1
ATOM 3274 N N . ASP A 1 410 ? 9.539 9.422 0.044 1 96.31 410 ASP A N 1
ATOM 3275 C CA . ASP A 1 410 ? 9.594 9.938 1.407 1 96.31 410 ASP A CA 1
ATOM 3276 C C . ASP A 1 410 ? 9.398 8.82 2.43 1 96.31 410 ASP A C 1
ATOM 3278 O O . ASP A 1 410 ? 8.336 8.195 2.475 1 96.31 410 ASP A O 1
ATOM 3282 N N . ALA A 1 411 ? 10.367 8.594 3.295 1 94 411 ALA A N 1
ATOM 3283 C CA . ALA A 1 411 ? 10.312 7.527 4.289 1 94 411 ALA A CA 1
ATOM 3284 C C . ALA A 1 411 ? 9.766 8.039 5.617 1 94 411 ALA A C 1
ATOM 3286 O O . ALA A 1 411 ? 9.531 7.258 6.539 1 94 411 ALA A O 1
ATOM 3287 N N . THR A 1 412 ? 9.539 9.383 5.723 1 92.44 412 THR A N 1
ATOM 3288 C CA . THR A 1 412 ? 8.992 9.938 6.949 1 92.44 412 THR A CA 1
ATOM 3289 C C . THR A 1 412 ? 7.555 9.469 7.164 1 92.44 412 THR A C 1
ATOM 3291 O O . THR A 1 412 ? 6.727 9.555 6.258 1 92.44 412 THR A O 1
ATOM 3294 N N . PRO A 1 413 ? 7.273 8.938 8.289 1 87.06 413 PRO A N 1
ATOM 3295 C CA . PRO A 1 413 ? 5.898 8.492 8.531 1 87.06 413 PRO A CA 1
ATOM 3296 C C . PRO A 1 413 ? 4.938 9.656 8.766 1 87.06 413 PRO A C 1
ATOM 3298 O O . PRO A 1 413 ? 4.477 9.867 9.891 1 87.06 413 PRO A O 1
ATOM 3301 N N . GLN A 1 414 ? 4.594 10.336 7.762 1 77.44 414 GLN A N 1
ATOM 3302 C CA . GLN A 1 414 ? 3.709 11.492 7.844 1 77.44 414 GLN A CA 1
ATOM 3303 C C . GLN A 1 414 ? 2.248 11.078 7.676 1 77.44 414 GLN A C 1
ATOM 3305 O O . GLN A 1 414 ? 1.421 11.336 8.555 1 77.44 414 GLN A O 1
ATOM 3310 N N . GLU A 1 415 ? 2.027 10.531 6.582 1 71.75 415 GLU A N 1
ATOM 3311 C CA . GLU A 1 415 ? 0.698 10.055 6.211 1 71.75 415 GLU A CA 1
ATOM 3312 C C . GLU A 1 415 ? 0.762 8.648 5.609 1 71.75 415 GLU A C 1
ATOM 3314 O O . GLU A 1 415 ? 1.796 8.25 5.074 1 71.75 415 GLU A O 1
ATOM 3319 N N . THR A 1 416 ? -0.298 8.039 5.82 1 67.19 416 THR A N 1
ATOM 3320 C CA . THR A 1 416 ? -0.322 6.688 5.277 1 67.19 416 THR A CA 1
ATOM 3321 C C . THR A 1 416 ? -0.706 6.703 3.799 1 67.19 416 THR A C 1
ATOM 3323 O O . THR A 1 416 ? -1.521 7.527 3.375 1 67.19 416 THR A O 1
ATOM 3326 N N . SER A 1 417 ? -0.024 6.082 3.096 1 66.56 417 SER A N 1
ATOM 3327 C CA . SER A 1 417 ? -0.403 5.707 1.736 1 66.56 417 SER A CA 1
ATOM 3328 C C . SER A 1 417 ? -0.912 4.273 1.679 1 66.56 417 SER A C 1
ATOM 3330 O O . SER A 1 417 ? -0.139 3.326 1.849 1 66.56 417 SER A O 1
ATOM 3332 N N . ASP A 1 418 ? -2.15 4.156 1.468 1 63.12 418 ASP A N 1
ATOM 3333 C CA . ASP A 1 418 ? -2.77 2.84 1.358 1 63.12 418 ASP A CA 1
ATOM 3334 C C . ASP A 1 418 ? -2.6 2.045 2.65 1 63.12 418 ASP A C 1
ATOM 3336 O O . ASP A 1 418 ? -2.244 0.864 2.617 1 63.12 418 ASP A O 1
ATOM 3340 N N . GLY A 1 419 ? -2.57 2.799 3.729 1 64.81 419 GLY A N 1
ATOM 3341 C CA . GLY A 1 419 ? -2.58 2.121 5.016 1 64.81 419 GLY A CA 1
ATOM 3342 C C . GLY A 1 419 ? -1.197 1.961 5.617 1 64.81 419 GLY A C 1
ATOM 3343 O O . GLY A 1 419 ? -1.061 1.549 6.77 1 64.81 419 GLY A O 1
ATOM 3344 N N . MET A 1 420 ? -0.211 2.275 4.82 1 68.62 420 MET A N 1
ATOM 3345 C CA . MET A 1 420 ? 1.167 2.195 5.297 1 68.62 420 MET A CA 1
ATOM 3346 C C . MET A 1 420 ? 1.851 3.557 5.219 1 68.62 420 MET A C 1
ATOM 3348 O O . MET A 1 420 ? 1.631 4.312 4.27 1 68.62 420 MET A O 1
ATOM 3352 N N . TYR A 1 421 ? 2.684 3.709 6.172 1 77.19 421 TYR A N 1
ATOM 3353 C CA . TYR A 1 421 ? 3.471 4.934 6.117 1 77.19 421 TYR A CA 1
ATOM 3354 C C . TYR A 1 421 ? 4.57 4.832 5.07 1 77.19 421 TYR A C 1
ATOM 3356 O O . TYR A 1 421 ? 5.566 4.129 5.27 1 77.19 421 TYR A O 1
ATOM 3364 N N . ARG A 1 422 ? 4.344 5.375 3.953 1 85.12 422 ARG A N 1
ATOM 3365 C CA . ARG A 1 422 ? 5.25 5.426 2.811 1 85.12 422 ARG A CA 1
ATOM 3366 C C . ARG A 1 422 ? 4.789 6.461 1.792 1 85.12 422 ARG A C 1
ATOM 3368 O O . ARG A 1 422 ? 3.648 6.926 1.844 1 85.12 422 ARG A O 1
ATOM 3375 N N . CYS A 1 423 ? 5.688 6.855 0.993 1 91.44 423 CYS A N 1
ATOM 3376 C CA . CYS A 1 423 ? 5.344 7.809 -0.056 1 91.44 423 CYS A CA 1
ATOM 3377 C C . CYS A 1 423 ? 6.234 7.625 -1.276 1 91.44 423 CYS A C 1
ATOM 3379 O O . CYS A 1 423 ? 7.461 7.555 -1.149 1 91.44 423 CYS A O 1
ATOM 3381 N N . GLY A 1 424 ? 5.578 7.539 -2.461 1 92.94 424 GLY A N 1
ATOM 3382 C CA . GLY A 1 424 ? 6.316 7.438 -3.709 1 92.94 424 GLY A CA 1
ATOM 3383 C C . GLY A 1 424 ? 6.605 6.004 -4.117 1 92.94 424 GLY A C 1
ATOM 3384 O O . GLY A 1 424 ? 6.141 5.062 -3.471 1 92.94 424 GLY A O 1
ATOM 3385 N N . PRO A 1 425 ? 7.48 5.918 -5.234 1 95.81 425 PRO A N 1
ATOM 3386 C CA . PRO A 1 425 ? 8.117 6.992 -6.004 1 95.81 425 PRO A CA 1
ATOM 3387 C C . PRO A 1 425 ? 7.121 7.785 -6.848 1 95.81 425 PRO A C 1
ATOM 3389 O O . PRO A 1 425 ? 6.375 7.199 -7.637 1 95.81 425 PRO A O 1
ATOM 3392 N N . ALA A 1 426 ? 7.047 9.109 -6.715 1 96.56 426 ALA A N 1
ATOM 3393 C CA . ALA A 1 426 ? 6.195 10.031 -7.465 1 96.56 426 ALA A CA 1
ATOM 3394 C C . ALA A 1 426 ? 7.016 10.844 -8.461 1 96.56 426 ALA A C 1
ATOM 3396 O O . ALA A 1 426 ? 7.984 11.508 -8.078 1 96.56 426 ALA A O 1
ATOM 3397 N N . SER A 1 427 ? 6.621 10.836 -9.711 1 97.31 427 SER A N 1
ATOM 3398 C CA . SER A 1 427 ? 7.359 11.547 -10.75 1 97.31 427 SER A CA 1
ATOM 3399 C C . SER A 1 427 ? 7.379 13.047 -10.484 1 97.31 427 SER A C 1
ATOM 3401 O O . SER A 1 427 ? 6.328 13.68 -10.375 1 97.31 427 SER A O 1
ATOM 3403 N N . VAL A 1 428 ? 8.586 13.625 -10.375 1 98.12 428 VAL A N 1
ATOM 3404 C CA . VAL A 1 428 ? 8.727 15.062 -10.172 1 98.12 428 VAL A CA 1
ATOM 3405 C C . VAL A 1 428 ? 8.07 15.82 -11.32 1 98.12 428 VAL A C 1
ATOM 3407 O O . VAL A 1 428 ? 7.395 16.828 -11.102 1 98.12 428 VAL A O 1
ATOM 3410 N N . HIS A 1 429 ? 8.234 15.266 -12.5 1 96.62 429 HIS A N 1
ATOM 3411 C CA . HIS A 1 429 ? 7.625 15.875 -13.68 1 96.62 429 HIS A CA 1
ATOM 3412 C C . HIS A 1 429 ? 6.105 15.844 -13.594 1 96.62 429 HIS A C 1
ATOM 3414 O O . HIS A 1 429 ? 5.438 16.797 -13.984 1 96.62 429 HIS A O 1
ATOM 3420 N N . ALA A 1 430 ? 5.566 14.742 -13.156 1 94.5 430 ALA A N 1
ATOM 3421 C CA . ALA A 1 430 ? 4.121 14.633 -12.984 1 94.5 430 ALA A CA 1
ATOM 3422 C C . ALA A 1 430 ? 3.611 15.641 -11.961 1 94.5 430 ALA A C 1
ATOM 3424 O O . ALA A 1 430 ? 2.57 16.266 -12.156 1 94.5 430 ALA A O 1
ATOM 3425 N N . ILE A 1 431 ? 4.289 15.82 -10.867 1 95.56 431 ILE A N 1
ATOM 3426 C CA . ILE A 1 431 ? 3.932 16.766 -9.82 1 95.56 431 ILE A CA 1
ATOM 3427 C C . ILE A 1 431 ? 3.924 18.188 -10.383 1 95.56 431 ILE A C 1
ATOM 3429 O O . ILE A 1 431 ? 2.947 18.922 -10.227 1 95.56 431 ILE A O 1
ATOM 3433 N N . LYS A 1 432 ? 4.953 18.531 -11.062 1 96.62 432 LYS A N 1
ATOM 3434 C CA . LYS A 1 432 ? 5.059 19.875 -11.609 1 96.62 432 LYS A CA 1
ATOM 3435 C C . LYS A 1 432 ? 3.893 20.188 -12.555 1 96.62 432 LYS A C 1
ATOM 3437 O O . LYS A 1 432 ? 3.363 21.297 -12.555 1 96.62 432 LYS A O 1
ATOM 3442 N N . HIS A 1 433 ? 3.467 19.188 -13.297 1 94.5 433 HIS A N 1
ATOM 3443 C CA . HIS A 1 433 ? 2.504 19.438 -14.367 1 94.5 433 HIS A CA 1
ATOM 3444 C C . HIS A 1 433 ? 1.099 19.016 -13.945 1 94.5 433 HIS A C 1
ATOM 3446 O O . HIS A 1 433 ? 0.199 18.906 -14.781 1 94.5 433 HIS A O 1
ATOM 3452 N N . GLY A 1 434 ? 0.903 18.688 -12.742 1 91.75 434 GLY A N 1
ATOM 3453 C CA . GLY A 1 434 ? -0.419 18.391 -12.211 1 91.75 434 GLY A CA 1
ATOM 3454 C C . GLY A 1 434 ? -0.996 17.094 -12.734 1 91.75 434 GLY A C 1
ATOM 3455 O O . GLY A 1 434 ? -2.215 16.938 -12.836 1 91.75 434 GLY A O 1
ATOM 3456 N N . GLN A 1 435 ? -0.122 16.156 -13.203 1 89.38 435 GLN A N 1
ATOM 3457 C CA . GLN A 1 435 ? -0.56 14.828 -13.602 1 89.38 435 GLN A CA 1
ATOM 3458 C C . GLN A 1 435 ? -0.603 13.883 -12.398 1 89.38 435 GLN A C 1
ATOM 3460 O O . GLN A 1 435 ? 0.31 13.078 -12.195 1 89.38 435 GLN A O 1
ATOM 3465 N N . LEU A 1 436 ? -1.726 13.93 -11.703 1 89.81 436 LEU A N 1
ATOM 3466 C CA . LEU A 1 436 ? -1.769 13.344 -10.367 1 89.81 436 LEU A CA 1
ATOM 3467 C C . LEU A 1 436 ? -2.379 11.945 -10.406 1 89.81 436 LEU A C 1
ATOM 3469 O O . LEU A 1 436 ? -2.553 11.312 -9.359 1 89.81 436 LEU A O 1
ATOM 3473 N N . CYS A 1 437 ? -2.658 11.367 -11.602 1 87.62 437 CYS A N 1
ATOM 3474 C CA . CYS A 1 437 ? -3.338 10.086 -11.727 1 87.62 437 CYS A CA 1
ATOM 3475 C C . CYS A 1 437 ? -2.336 8.938 -11.758 1 87.62 437 CYS A C 1
ATOM 3477 O O . CYS A 1 437 ? -2.721 7.77 -11.68 1 87.62 437 CYS A O 1
ATOM 3479 N N . TYR A 1 438 ? -1.035 9.266 -11.844 1 86.5 438 TYR A N 1
ATOM 3480 C CA . TYR A 1 438 ? -0.008 8.242 -11.977 1 86.5 438 TYR A CA 1
ATOM 3481 C C . TYR A 1 438 ? 0.436 7.734 -10.602 1 86.5 438 TYR A C 1
ATOM 3483 O O . TYR A 1 438 ? 0.433 8.484 -9.625 1 86.5 438 TYR A O 1
ATOM 3491 N N . GLN A 1 439 ? 0.756 6.484 -10.578 1 85.31 439 GLN A N 1
ATOM 3492 C CA . GLN A 1 439 ? 1.357 5.926 -9.375 1 85.31 439 GLN A CA 1
ATOM 3493 C C . GLN A 1 439 ? 2.758 6.488 -9.148 1 85.31 439 GLN A C 1
ATOM 3495 O O . GLN A 1 439 ? 3.486 6.762 -10.102 1 85.31 439 GLN A O 1
ATOM 3500 N N . PHE A 1 440 ? 3.148 6.973 -7.91 1 88.5 440 PHE A N 1
ATOM 3501 C CA . PHE A 1 440 ? 2.408 6.832 -6.664 1 88.5 440 PHE A CA 1
ATOM 3502 C C . PHE A 1 440 ? 2.324 8.164 -5.93 1 88.5 440 PHE A C 1
ATOM 3504 O O . PHE A 1 440 ? 3.223 9 -6.047 1 88.5 440 PHE A O 1
ATOM 3511 N N . ASP A 1 441 ? 1.315 8.477 -5.148 1 89.56 441 ASP A N 1
ATOM 3512 C CA . ASP A 1 441 ? 1.148 9.484 -4.105 1 89.56 441 ASP A CA 1
ATOM 3513 C C . ASP A 1 441 ? 1.391 10.891 -4.648 1 89.56 441 ASP A C 1
ATOM 3515 O O . ASP A 1 441 ? 1.772 11.789 -3.904 1 89.56 441 ASP A O 1
ATOM 3519 N N . ALA A 1 442 ? 1.287 11.141 -5.93 1 90.88 442 ALA A N 1
ATOM 3520 C CA . ALA A 1 442 ? 1.544 12.438 -6.555 1 90.88 442 ALA A CA 1
ATOM 3521 C C . ALA A 1 442 ? 0.66 13.523 -5.945 1 90.88 442 ALA A C 1
ATOM 3523 O O . ALA A 1 442 ? 1.115 14.641 -5.715 1 90.88 442 ALA A O 1
ATOM 3524 N N . PRO A 1 443 ? -0.614 13.258 -5.664 1 89.25 443 PRO A N 1
ATOM 3525 C CA . PRO A 1 443 ? -1.459 14.312 -5.094 1 89.25 443 PRO A CA 1
ATOM 3526 C C . PRO A 1 443 ? -0.942 14.82 -3.748 1 89.25 443 PRO A C 1
ATOM 3528 O O . PRO A 1 443 ? -1.011 16.016 -3.467 1 89.25 443 PRO A O 1
ATOM 3531 N N . PHE A 1 444 ? -0.459 13.961 -2.951 1 90.5 444 PHE A N 1
ATOM 3532 C CA . PHE A 1 444 ? 0.048 14.32 -1.634 1 90.5 444 PHE A CA 1
ATOM 3533 C C . PHE A 1 444 ? 1.241 15.266 -1.753 1 90.5 444 PHE A C 1
ATOM 3535 O O . PHE A 1 444 ? 1.282 16.312 -1.1 1 90.5 444 PHE A O 1
ATOM 3542 N N . VAL A 1 445 ? 2.199 14.852 -2.57 1 94.31 445 VAL A N 1
ATOM 3543 C CA . VAL A 1 445 ? 3.396 15.664 -2.75 1 94.31 445 VAL A CA 1
ATOM 3544 C C . VAL A 1 445 ? 3.027 17 -3.404 1 94.31 445 VAL A C 1
ATOM 3546 O O . VAL A 1 445 ? 3.578 18.047 -3.055 1 94.31 445 VAL A O 1
ATOM 3549 N N . PHE A 1 446 ? 2.125 16.953 -4.32 1 94.88 446 PHE A N 1
ATOM 3550 C CA . PHE A 1 446 ? 1.649 18.172 -4.984 1 94.88 446 PHE A CA 1
ATOM 3551 C C . PHE A 1 446 ? 1.09 19.156 -3.973 1 94.88 446 PHE A C 1
ATOM 3553 O O . PHE A 1 446 ? 1.39 20.359 -4.035 1 94.88 446 PHE A O 1
ATOM 3560 N N . ALA A 1 447 ? 0.31 18.672 -3.072 1 92.38 447 ALA A N 1
ATOM 3561 C CA . ALA A 1 447 ? -0.29 19.531 -2.053 1 92.38 447 ALA A CA 1
ATOM 3562 C C . ALA A 1 447 ? 0.775 20.109 -1.125 1 92.38 447 ALA A C 1
ATOM 3564 O O . ALA A 1 447 ? 0.663 21.25 -0.677 1 92.38 447 ALA A O 1
ATOM 3565 N N . GLU A 1 448 ? 1.792 19.375 -0.84 1 93.69 448 GLU A N 1
ATOM 3566 C CA . GLU A 1 448 ? 2.854 19.812 0.061 1 93.69 448 GLU A CA 1
ATOM 3567 C C . GLU A 1 448 ? 3.57 21.031 -0.488 1 93.69 448 GLU A C 1
ATOM 3569 O O . GLU A 1 448 ? 4.082 21.859 0.277 1 93.69 448 GLU A O 1
ATOM 3574 N N . VAL A 1 449 ? 3.523 21.188 -1.829 1 95.56 449 VAL A N 1
ATOM 3575 C CA . VAL A 1 449 ? 4.324 22.266 -2.406 1 95.56 449 VAL A CA 1
ATOM 3576 C C . VAL A 1 449 ? 3.408 23.344 -3 1 95.56 449 VAL A C 1
ATOM 3578 O O . VAL A 1 449 ? 3.869 24.406 -3.387 1 95.56 449 VAL A O 1
ATOM 3581 N N . ASN A 1 450 ? 2.061 23.109 -3.012 1 93.12 450 ASN A N 1
ATOM 3582 C CA . ASN A 1 450 ? 1.215 24.047 -3.754 1 93.12 450 ASN A CA 1
ATOM 3583 C C . ASN A 1 450 ? 0.017 24.5 -2.926 1 93.12 450 ASN A C 1
ATOM 3585 O O . ASN A 1 450 ? -0.768 25.344 -3.369 1 93.12 450 ASN A O 1
ATOM 3589 N N . SER A 1 451 ? -0.253 24.109 -1.749 1 91.88 451 SER A N 1
ATOM 3590 C CA . SER A 1 451 ? -1.443 24.422 -0.967 1 91.88 451 SER A CA 1
ATOM 3591 C C . SER A 1 451 ? -1.526 25.922 -0.667 1 91.88 451 SER A C 1
ATOM 3593 O O . SER A 1 451 ? -0.508 26.562 -0.4 1 91.88 451 SER A O 1
ATOM 3595 N N . ASP A 1 452 ? -2.738 26.422 -0.647 1 91.5 452 ASP A N 1
ATOM 3596 C CA . ASP A 1 452 ? -2.996 27.797 -0.205 1 91.5 452 ASP A CA 1
ATOM 3597 C C . ASP A 1 452 ? -3.213 27.844 1.306 1 91.5 452 ASP A C 1
ATOM 3599 O O . ASP A 1 452 ? -3.801 26.938 1.888 1 91.5 452 ASP A O 1
ATOM 3603 N N . VAL A 1 453 ? -2.723 28.891 1.874 1 91.06 453 VAL A N 1
ATOM 3604 C CA . VAL A 1 453 ? -3.057 29.141 3.271 1 91.06 453 VAL A CA 1
ATOM 3605 C C . VAL A 1 453 ? -4.324 29.984 3.357 1 91.06 453 VAL A C 1
ATOM 3607 O O . VAL A 1 453 ? -4.344 31.125 2.896 1 91.06 453 VAL A O 1
ATOM 3610 N N . VAL A 1 454 ? -5.344 29.438 3.922 1 91.81 454 VAL A N 1
ATOM 3611 C CA . VAL A 1 454 ? -6.648 30.094 3.953 1 91.81 454 VAL A CA 1
ATOM 3612 C C . VAL A 1 454 ? -6.992 30.5 5.383 1 91.81 454 VAL A C 1
ATOM 3614 O O . VAL A 1 454 ? -7.074 29.641 6.273 1 91.81 454 VAL A O 1
ATOM 3617 N N . PHE A 1 455 ? -7.156 31.781 5.57 1 90.06 455 PHE A N 1
ATOM 3618 C CA . PHE A 1 455 ? -7.621 32.312 6.855 1 90.06 455 PHE A CA 1
ATOM 3619 C C . PHE A 1 455 ? -9.141 32.375 6.891 1 90.06 455 PHE A C 1
ATOM 3621 O O . PHE A 1 455 ? -9.766 33 6.035 1 90.06 455 PHE A O 1
ATOM 3628 N N . LYS A 1 456 ? -9.664 31.688 7.824 1 91.25 456 LYS A N 1
ATOM 3629 C CA . LYS A 1 456 ? -11.117 31.641 7.98 1 91.25 456 LYS A CA 1
ATOM 3630 C C . LYS A 1 456 ? -11.531 32.188 9.344 1 91.25 456 LYS A C 1
ATOM 3632 O O . LYS A 1 456 ? -10.891 31.891 10.359 1 91.25 456 LYS A O 1
ATOM 3637 N N . SER A 1 457 ? -12.508 33 9.312 1 90.12 457 SER A N 1
ATOM 3638 C CA . SER A 1 457 ? -13.086 33.531 10.547 1 90.12 457 SER A CA 1
ATOM 3639 C C . SER A 1 457 ? -14.281 32.688 10.992 1 90.12 457 SER A C 1
ATOM 3641 O O . SER A 1 457 ? -15.148 32.375 10.18 1 90.12 457 SER A O 1
ATOM 3643 N N . ARG A 1 458 ? -14.258 32.344 12.219 1 88.56 458 ARG A N 1
ATOM 3644 C CA . ARG A 1 458 ? -15.367 31.578 12.758 1 88.56 458 ARG A CA 1
ATOM 3645 C C . ARG A 1 458 ? -16.484 32.5 13.25 1 88.56 458 ARG A C 1
ATOM 3647 O O . ARG A 1 458 ? -16.25 33.344 14.102 1 88.56 458 ARG A O 1
ATOM 3654 N N . ASN A 1 459 ? -17.609 32.25 12.734 1 83.56 459 ASN A N 1
ATOM 3655 C CA . ASN A 1 459 ? -18.781 33 13.164 1 83.56 459 ASN A CA 1
ATOM 3656 C C . ASN A 1 459 ? -19.375 32.438 14.445 1 83.56 459 ASN A C 1
ATOM 3658 O O . ASN A 1 459 ? -19.062 31.297 14.836 1 83.56 459 ASN A O 1
ATOM 3662 N N . ARG A 1 460 ? -20.188 33.219 15.016 1 77.69 460 ARG A N 1
ATOM 3663 C CA . ARG A 1 460 ? -20.828 32.812 16.266 1 77.69 460 ARG A CA 1
ATOM 3664 C C . ARG A 1 460 ? -21.625 31.531 16.078 1 77.69 460 ARG A C 1
ATOM 3666 O O . ARG A 1 460 ? -21.75 30.734 17 1 77.69 460 ARG A O 1
ATOM 3673 N N . ASP A 1 461 ? -22.062 31.406 14.922 1 76.31 461 ASP A N 1
ATOM 3674 C CA . ASP A 1 461 ? -22.906 30.234 14.664 1 76.31 461 ASP A CA 1
ATOM 3675 C C . ASP A 1 461 ? -22.047 29.016 14.32 1 76.31 461 ASP A C 1
ATOM 3677 O O . ASP A 1 461 ? -22.578 27.953 13.977 1 76.31 461 ASP A O 1
ATOM 3681 N N . GLY A 1 462 ? -20.781 29.219 14.312 1 76.69 462 GLY A N 1
ATOM 3682 C CA . GLY A 1 462 ? -19.906 28.094 14.102 1 76.69 462 GLY A CA 1
ATOM 3683 C C . GLY A 1 462 ? -19.453 27.953 12.656 1 76.69 462 GLY A C 1
ATOM 3684 O O . GLY A 1 462 ? -18.516 27.203 12.367 1 76.69 462 GLY A O 1
ATOM 3685 N N . THR A 1 463 ? -20.047 28.672 11.742 1 83.44 463 THR A N 1
ATOM 3686 C CA . THR A 1 463 ? -19.641 28.609 10.336 1 83.44 463 THR A CA 1
ATOM 3687 C C . THR A 1 463 ? -18.328 29.359 10.125 1 83.44 463 THR A C 1
ATOM 3689 O O . THR A 1 463 ? -17.906 30.141 10.977 1 83.44 463 THR A O 1
ATOM 3692 N N . LEU A 1 464 ? -17.719 29 9.023 1 87.75 464 LEU A N 1
ATOM 3693 C CA . LEU A 1 464 ? -16.438 29.625 8.703 1 87.75 464 LEU A CA 1
ATOM 3694 C C . LEU A 1 464 ? -16.578 30.516 7.469 1 87.75 464 LEU A C 1
ATOM 3696 O O . LEU A 1 464 ? -17.266 30.156 6.516 1 87.75 464 LEU A O 1
ATOM 3700 N N . SER A 1 465 ? -16 31.688 7.551 1 87.56 465 SER A N 1
ATOM 3701 C CA . SER A 1 465 ? -15.93 32.594 6.406 1 87.56 465 SER A CA 1
ATOM 3702 C C . SER A 1 465 ? -14.484 32.875 6.008 1 87.56 465 SER A C 1
ATOM 3704 O O . SER A 1 465 ? -13.648 33.156 6.863 1 87.56 465 SER A O 1
ATOM 3706 N N . THR A 1 466 ? -14.227 32.719 4.699 1 90.69 466 THR A N 1
ATOM 3707 C CA . THR A 1 466 ? -12.875 33 4.219 1 90.69 466 THR A CA 1
ATOM 3708 C C . THR A 1 466 ? -12.594 34.5 4.246 1 90.69 466 THR A C 1
ATOM 3710 O O . THR A 1 466 ? -13.344 35.281 3.672 1 90.69 466 THR A O 1
ATOM 3713 N N . VAL A 1 467 ? -11.539 34.875 4.859 1 89.75 467 VAL A N 1
ATOM 3714 C CA . VAL A 1 467 ? -11.281 36.312 5.008 1 89.75 467 VAL A CA 1
ATOM 3715 C C . VAL A 1 467 ? -9.984 36.688 4.281 1 89.75 467 VAL A C 1
ATOM 3717 O O . VAL A 1 467 ? -9.789 37.844 3.906 1 89.75 467 VAL A O 1
ATOM 3720 N N . LYS A 1 468 ? -9.102 35.688 4.105 1 88.75 468 LYS A N 1
ATOM 3721 C CA . LYS A 1 468 ? -7.848 35.938 3.396 1 88.75 468 LYS A CA 1
ATOM 3722 C C . LYS A 1 468 ? -7.289 34.625 2.824 1 88.75 468 LYS A C 1
ATOM 3724 O O . LYS A 1 468 ? -7.422 33.562 3.438 1 88.75 468 LYS A O 1
ATOM 3729 N N . VAL A 1 469 ? -6.715 34.688 1.642 1 90.12 469 VAL A N 1
ATOM 3730 C CA . VAL A 1 469 ? -6.062 33.562 1.019 1 90.12 469 VAL A CA 1
ATOM 3731 C C . VAL A 1 469 ? -4.637 33.938 0.619 1 90.12 469 VAL A C 1
ATOM 3733 O O . VAL A 1 469 ? -4.426 34.906 -0.115 1 90.12 469 VAL A O 1
ATOM 3736 N N . ASN A 1 470 ? -3.668 33.281 1.222 1 88.88 470 ASN A N 1
ATOM 3737 C CA . ASN A 1 470 ? -2.268 33.406 0.831 1 88.88 470 ASN A CA 1
ATOM 3738 C C . ASN A 1 470 ? -1.836 32.25 -0.088 1 88.88 470 ASN A C 1
ATOM 3740 O O . ASN A 1 470 ? -1.629 31.125 0.368 1 88.88 470 ASN A O 1
ATOM 3744 N N . THR A 1 471 ? -1.57 32.5 -1.345 1 89.62 471 THR A N 1
ATOM 3745 C CA . THR A 1 471 ? -1.312 31.469 -2.34 1 89.62 471 THR A CA 1
ATOM 3746 C C . THR A 1 471 ? 0.188 31.25 -2.518 1 89.62 471 THR A C 1
ATOM 3748 O O . THR A 1 471 ? 0.608 30.344 -3.244 1 89.62 471 THR A O 1
ATOM 3751 N N . SER A 1 472 ? 1.027 31.953 -1.85 1 89.56 472 SER A N 1
ATOM 3752 C CA . SER A 1 472 ? 2.451 31.906 -2.16 1 89.56 472 SER A CA 1
ATOM 3753 C C . SER A 1 472 ? 3.264 31.406 -0.973 1 89.56 472 SER A C 1
ATOM 3755 O O . SER A 1 472 ? 4.488 31.297 -1.052 1 89.56 472 SER A O 1
ATOM 3757 N N . HIS A 1 473 ? 2.656 31.062 0.074 1 90 473 HIS A N 1
ATOM 3758 C CA . HIS A 1 473 ? 3.359 30.75 1.31 1 90 473 HIS A CA 1
ATOM 3759 C C . HIS A 1 473 ? 3.963 29.344 1.253 1 90 473 HIS A C 1
ATOM 3761 O O . HIS A 1 473 ? 5.102 29.141 1.684 1 90 473 HIS A O 1
ATOM 3767 N N . VAL A 1 474 ? 3.225 28.391 0.74 1 92.62 474 VAL A N 1
ATOM 3768 C CA . VAL A 1 474 ? 3.598 26.984 0.773 1 92.62 474 VAL A CA 1
ATOM 3769 C C . VAL A 1 474 ? 4.508 26.656 -0.408 1 92.62 474 VAL A C 1
ATOM 3771 O O . VAL A 1 474 ? 4.309 27.172 -1.513 1 92.62 474 VAL A O 1
ATOM 3774 N N . GLY A 1 475 ? 5.48 25.828 -0.184 1 94.38 475 GLY A N 1
ATOM 3775 C CA . GLY A 1 475 ? 6.418 25.469 -1.235 1 94.38 475 GLY A CA 1
ATOM 3776 C C . GLY A 1 475 ? 7.242 26.641 -1.729 1 94.38 475 GLY A C 1
ATOM 3777 O O . GLY A 1 475 ? 7.41 26.812 -2.938 1 94.38 475 GLY A O 1
ATOM 3778 N N . ARG A 1 476 ? 7.715 27.438 -0.826 1 93.69 476 ARG A N 1
ATOM 3779 C CA . ARG A 1 476 ? 8.383 28.703 -1.161 1 93.69 476 ARG A CA 1
ATOM 3780 C C . ARG A 1 476 ? 9.75 28.438 -1.791 1 93.69 476 ARG A C 1
ATOM 3782 O O . ARG A 1 476 ? 10.234 29.234 -2.588 1 93.69 476 ARG A O 1
ATOM 3789 N N . MET A 1 477 ? 10.344 27.422 -1.34 1 96.94 477 MET A N 1
ATOM 3790 C CA . MET A 1 477 ? 11.672 27.062 -1.829 1 96.94 477 MET A CA 1
ATOM 3791 C C . MET A 1 477 ? 11.945 25.578 -1.634 1 96.94 477 MET A C 1
ATOM 3793 O O . MET A 1 477 ? 11.617 25.016 -0.589 1 96.94 477 MET A O 1
ATOM 3797 N N . VAL A 1 478 ? 12.461 24.953 -2.701 1 98.19 478 VAL A N 1
ATOM 3798 C CA . VAL A 1 478 ? 12.883 23.547 -2.648 1 98.19 478 VAL A CA 1
ATOM 3799 C C . VAL A 1 478 ? 14.375 23.453 -2.963 1 98.19 478 VAL A C 1
ATOM 3801 O O . VAL A 1 478 ? 14.82 23.875 -4.031 1 98.19 478 VAL A O 1
ATOM 3804 N N . LEU A 1 479 ? 15.109 22.875 -2.012 1 98.25 479 LEU A N 1
ATOM 3805 C CA . LEU A 1 479 ? 16.562 22.891 -2.143 1 98.25 479 LEU A CA 1
ATOM 3806 C C . LEU A 1 479 ? 17.125 21.469 -2.158 1 98.25 479 LEU A C 1
ATOM 3808 O O . LEU A 1 479 ? 16.516 20.562 -1.593 1 98.25 479 LEU A O 1
ATOM 3812 N N . THR A 1 480 ? 18.219 21.281 -2.797 1 98.19 480 THR A N 1
ATOM 3813 C CA . THR A 1 480 ? 19.109 20.125 -2.688 1 98.19 480 THR A CA 1
ATOM 3814 C C . THR A 1 480 ? 20.562 20.562 -2.787 1 98.19 480 THR A C 1
ATOM 3816 O O . THR A 1 480 ? 20.844 21.766 -2.939 1 98.19 480 THR A O 1
ATOM 3819 N N . LYS A 1 481 ? 21.422 19.703 -2.525 1 97.56 481 LYS A N 1
ATOM 3820 C CA . LYS A 1 481 ? 22.844 20.016 -2.594 1 97.56 481 LYS A CA 1
ATOM 3821 C C . LYS A 1 481 ? 23.297 20.156 -4.043 1 97.56 481 LYS A C 1
ATOM 3823 O O . LYS A 1 481 ? 22.906 19.359 -4.902 1 97.56 481 LYS A O 1
ATOM 3828 N N . ALA A 1 482 ? 24.156 21.188 -4.297 1 95.56 482 ALA A N 1
ATOM 3829 C CA . ALA A 1 482 ? 24.688 21.391 -5.641 1 95.56 482 ALA A CA 1
ATOM 3830 C C . ALA A 1 482 ? 25.719 20.328 -5.988 1 95.56 482 ALA A C 1
ATOM 3832 O O . ALA A 1 482 ? 26.484 19.891 -5.121 1 95.56 482 ALA A O 1
ATOM 3833 N N . GLN A 1 483 ? 25.828 20.062 -7.203 1 91.25 483 GLN A N 1
ATOM 3834 C CA . GLN A 1 483 ? 26.734 19.031 -7.695 1 91.25 483 GLN A CA 1
ATOM 3835 C C . GLN A 1 483 ? 28.203 19.406 -7.441 1 91.25 483 GLN A C 1
ATOM 3837 O O . GLN A 1 483 ? 28.656 20.469 -7.879 1 91.25 483 GLN A O 1
ATOM 3842 N N . GLY A 1 484 ? 28.859 18.578 -6.816 1 88.31 484 GLY A N 1
ATOM 3843 C CA . GLY A 1 484 ? 30.297 18.734 -6.637 1 88.31 484 GLY A CA 1
ATOM 3844 C C . GLY A 1 484 ? 30.672 19.891 -5.738 1 88.31 484 GLY A C 1
ATOM 3845 O O . GLY A 1 484 ? 31.844 20.266 -5.656 1 88.31 484 GLY A O 1
ATOM 3846 N N . GLN A 1 485 ? 29.625 20.5 -5.117 1 86.75 485 GLN A N 1
ATOM 3847 C CA . GLN A 1 485 ? 29.859 21.656 -4.25 1 86.75 485 GLN A CA 1
ATOM 3848 C C . GLN A 1 485 ? 29.125 21.5 -2.922 1 86.75 485 GLN A C 1
ATOM 3850 O O . GLN A 1 485 ? 28.328 20.578 -2.75 1 86.75 485 GLN A O 1
ATOM 3855 N N . ASP A 1 486 ? 29.547 22.312 -2.023 1 85.31 486 ASP A N 1
ATOM 3856 C CA . ASP A 1 486 ? 28.844 22.312 -0.745 1 85.31 486 ASP A CA 1
ATOM 3857 C C . ASP A 1 486 ? 27.781 23.406 -0.696 1 85.31 486 ASP A C 1
ATOM 3859 O O . ASP A 1 486 ? 27.234 23.703 0.369 1 85.31 486 ASP A O 1
ATOM 3863 N N . THR A 1 487 ? 27.438 23.828 -1.819 1 90.88 487 THR A N 1
ATOM 3864 C CA . THR A 1 487 ? 26.438 24.875 -1.884 1 90.88 487 THR A CA 1
ATOM 3865 C C . THR A 1 487 ? 25.062 24.297 -2.211 1 90.88 487 THR A C 1
ATOM 3867 O O . THR A 1 487 ? 24.938 23.109 -2.514 1 90.88 487 THR A O 1
ATOM 3870 N N . ARG A 1 488 ? 24.062 25.156 -2.025 1 95.81 488 ARG A N 1
ATOM 3871 C CA . ARG A 1 488 ? 22.688 24.719 -2.242 1 95.81 488 ARG A CA 1
ATOM 3872 C C . ARG A 1 488 ? 22.266 24.938 -3.691 1 95.81 488 ARG A C 1
ATOM 3874 O O . ARG A 1 488 ? 22.797 25.828 -4.367 1 95.81 488 ARG A O 1
ATOM 3881 N N . ARG A 1 489 ? 21.484 24.125 -4.219 1 97.25 489 ARG A N 1
ATOM 3882 C CA . ARG A 1 489 ? 20.828 24.219 -5.516 1 97.25 489 ARG A CA 1
ATOM 3883 C C . ARG A 1 489 ? 19.312 24.344 -5.344 1 97.25 489 ARG A C 1
ATOM 3885 O O . ARG A 1 489 ? 18.672 23.484 -4.727 1 97.25 489 ARG A O 1
ATOM 3892 N N . ASP A 1 490 ? 18.766 25.469 -5.852 1 97.56 490 ASP A N 1
ATOM 3893 C CA . ASP A 1 490 ? 17.328 25.688 -5.82 1 97.56 490 ASP A CA 1
ATOM 3894 C C . ASP A 1 490 ? 16.625 24.969 -6.973 1 97.56 490 ASP A C 1
ATOM 3896 O O . ASP A 1 490 ? 16.859 25.297 -8.141 1 97.56 490 ASP A O 1
ATOM 3900 N N . ILE A 1 491 ? 15.789 24 -6.629 1 98 491 ILE A N 1
ATOM 3901 C CA . ILE A 1 491 ? 15.109 23.234 -7.672 1 98 491 ILE A CA 1
ATOM 3902 C C . ILE A 1 491 ? 13.602 23.453 -7.574 1 98 491 ILE A C 1
ATOM 3904 O O . ILE A 1 491 ? 12.812 22.562 -7.875 1 98 491 ILE A O 1
ATOM 3908 N N . THR A 1 492 ? 13.133 24.547 -7.07 1 97.75 492 THR A N 1
ATOM 3909 C CA . THR A 1 492 ? 11.727 24.891 -6.941 1 97.75 492 THR A CA 1
ATOM 3910 C C . THR A 1 492 ? 11.016 24.781 -8.289 1 97.75 492 THR A C 1
ATOM 3912 O O . THR A 1 492 ? 9.883 24.312 -8.367 1 97.75 492 THR A O 1
ATOM 3915 N N . ASP A 1 493 ? 11.688 25.156 -9.336 1 96.88 493 ASP A N 1
ATOM 3916 C CA . ASP A 1 493 ? 11.102 25.172 -10.672 1 96.88 493 ASP A CA 1
ATOM 3917 C C . ASP A 1 493 ? 10.859 23.766 -11.195 1 96.88 493 ASP A C 1
ATOM 3919 O O . ASP A 1 493 ? 10.141 23.578 -12.18 1 96.88 493 ASP A O 1
ATOM 3923 N N . HIS A 1 494 ? 11.484 22.766 -10.555 1 97.38 494 HIS A N 1
ATOM 3924 C CA . HIS A 1 494 ? 11.195 21.375 -10.922 1 97.38 494 HIS A CA 1
ATOM 3925 C C . HIS A 1 494 ? 9.844 20.938 -10.383 1 97.38 494 HIS A C 1
ATOM 3927 O O . HIS A 1 494 ? 9.266 19.969 -10.875 1 97.38 494 HIS A O 1
ATOM 3933 N N . TYR A 1 495 ? 9.328 21.609 -9.344 1 97.44 495 TYR A N 1
ATOM 3934 C CA . TYR A 1 495 ? 8.148 21.141 -8.641 1 97.44 495 TYR A CA 1
ATOM 3935 C C . TYR A 1 495 ? 6.93 22 -8.992 1 97.44 495 TYR A C 1
ATOM 3937 O O . TYR A 1 495 ? 5.793 21.531 -8.891 1 97.44 495 TYR A O 1
ATOM 3945 N N . LYS A 1 496 ? 7.148 23.203 -9.312 1 95.25 496 LYS A N 1
ATOM 3946 C CA . LYS A 1 496 ? 6 24.078 -9.555 1 95.25 496 LYS A CA 1
ATOM 3947 C C . LYS A 1 496 ? 6.371 25.234 -10.484 1 95.25 496 LYS A C 1
ATOM 3949 O O . LYS A 1 496 ? 7.551 25.547 -10.641 1 95.25 496 LYS A O 1
ATOM 3954 N N . PHE A 1 497 ? 5.426 25.828 -11.109 1 95.12 497 PHE A N 1
ATOM 3955 C CA . PHE A 1 497 ? 5.59 27.031 -11.922 1 95.12 497 PHE A CA 1
ATOM 3956 C C . PHE A 1 497 ? 5.559 28.281 -11.062 1 95.12 497 PHE A C 1
ATOM 3958 O O . PHE A 1 497 ? 5.117 28.25 -9.914 1 95.12 497 PHE A O 1
ATOM 3965 N N . SER A 1 498 ? 6.039 29.328 -11.625 1 93.44 498 SER A N 1
ATOM 3966 C CA . SER A 1 498 ? 6.102 30.578 -10.883 1 93.44 498 SER A CA 1
ATOM 3967 C C . SER A 1 498 ? 4.723 31 -10.391 1 93.44 498 SER A C 1
ATOM 3969 O O . SER A 1 498 ? 3.738 30.891 -11.125 1 93.44 498 SER A O 1
ATOM 3971 N N . GLU A 1 499 ? 4.73 31.422 -9.164 1 90.44 499 GLU A N 1
ATOM 3972 C CA . GLU A 1 499 ? 3.473 31.844 -8.562 1 90.44 499 GLU A CA 1
ATOM 3973 C C . GLU A 1 499 ? 2.793 32.938 -9.383 1 90.44 499 GLU A C 1
ATOM 3975 O O . GLU A 1 499 ? 3.441 33.875 -9.82 1 90.44 499 GLU A O 1
ATOM 3980 N N . GLY A 1 500 ? 1.491 32.781 -9.602 1 87.81 500 GLY A N 1
ATOM 3981 C CA . GLY A 1 500 ? 0.72 33.781 -10.32 1 87.81 500 GLY A CA 1
ATOM 3982 C C . GLY A 1 500 ? 0.794 33.625 -11.82 1 87.81 500 GLY A C 1
ATOM 3983 O O . GLY A 1 500 ? 0.055 34.281 -12.555 1 87.81 500 GLY A O 1
ATOM 3984 N N . SER A 1 501 ? 1.609 32.75 -12.352 1 93.06 501 SER A N 1
ATOM 3985 C CA . SER A 1 501 ? 1.725 32.531 -13.789 1 93.06 501 SER A CA 1
ATOM 3986 C C . SER A 1 501 ? 0.514 31.797 -14.344 1 93.06 501 SER A C 1
ATOM 3988 O O . SER A 1 501 ? -0.213 31.141 -13.586 1 93.06 501 SER A O 1
ATOM 3990 N N . PRO A 1 502 ? 0.235 31.984 -15.57 1 92.94 502 PRO A N 1
ATOM 3991 C CA . PRO A 1 502 ? -0.856 31.234 -16.188 1 92.94 502 PRO A CA 1
ATOM 3992 C C . PRO A 1 502 ? -0.648 29.719 -16.109 1 92.94 502 PRO A C 1
ATOM 3994 O O . PRO A 1 502 ? -1.611 28.969 -15.93 1 92.94 502 PRO A O 1
ATOM 3997 N N . GLU A 1 503 ? 0.592 29.328 -16.25 1 93.62 503 GLU A N 1
ATOM 3998 C CA . GLU A 1 503 ? 0.894 27.906 -16.141 1 93.62 503 GLU A CA 1
ATOM 3999 C C . GLU A 1 503 ? 0.534 27.359 -14.758 1 93.62 503 GLU A C 1
ATOM 4001 O O . GLU A 1 503 ? -0.03 26.281 -14.641 1 93.62 503 GLU A O 1
ATOM 4006 N N . GLU A 1 504 ? 0.889 28.109 -13.805 1 93.19 504 GLU A N 1
ATOM 4007 C CA . GLU A 1 504 ? 0.579 27.703 -12.43 1 93.19 504 GLU A CA 1
ATOM 4008 C C . GLU A 1 504 ? -0.924 27.531 -12.234 1 93.19 504 GLU A C 1
ATOM 4010 O O . GLU A 1 504 ? -1.371 26.562 -11.625 1 93.19 504 GLU A O 1
ATOM 4015 N N . ARG A 1 505 ? -1.658 28.438 -12.773 1 88.62 505 ARG A N 1
ATOM 4016 C CA . ARG A 1 505 ? -3.111 28.391 -12.648 1 88.62 505 ARG A CA 1
ATOM 4017 C C . ARG A 1 505 ? -3.68 27.172 -13.383 1 88.62 505 ARG A C 1
ATOM 4019 O O . ARG A 1 505 ? -4.578 26.5 -12.867 1 88.62 505 ARG A O 1
ATOM 4026 N N . THR A 1 506 ? -3.182 27 -14.445 1 92.19 506 THR A N 1
ATOM 4027 C CA . THR A 1 506 ? -3.641 25.875 -15.25 1 92.19 506 THR A CA 1
ATOM 4028 C C . THR A 1 506 ? -3.367 24.547 -14.539 1 92.19 506 THR A C 1
ATOM 4030 O O . THR A 1 506 ? -4.215 23.641 -14.539 1 92.19 506 THR A O 1
ATOM 4033 N N . VAL A 1 507 ? -2.275 24.438 -13.984 1 93.25 507 VAL A N 1
ATOM 4034 C CA . VAL A 1 507 ? -1.872 23.219 -13.305 1 93.25 507 VAL A CA 1
ATOM 4035 C C . VAL A 1 507 ? -2.748 23 -12.07 1 93.25 507 VAL A C 1
ATOM 4037 O O . VAL A 1 507 ? -3.123 21.859 -11.758 1 93.25 507 VAL A O 1
ATOM 4040 N N . LEU A 1 508 ? -3.047 24 -11.391 1 90.62 508 LEU A N 1
ATOM 4041 C CA . LEU A 1 508 ? -3.908 23.906 -10.219 1 90.62 508 LEU A CA 1
ATOM 4042 C C . LEU A 1 508 ? -5.32 23.469 -10.617 1 90.62 508 LEU A C 1
ATOM 4044 O O . LEU A 1 508 ? -5.957 22.703 -9.906 1 90.62 508 LEU A O 1
ATOM 4048 N N . GLU A 1 509 ? -5.75 23.969 -11.711 1 88.62 509 GLU A N 1
ATOM 4049 C CA . GLU A 1 509 ? -7.051 23.562 -12.234 1 88.62 509 GLU A CA 1
ATOM 4050 C C . GLU A 1 509 ? -7.055 22.078 -12.602 1 88.62 509 GLU A C 1
ATOM 4052 O O . GLU A 1 509 ? -8.031 21.375 -12.352 1 88.62 509 GLU A O 1
ATOM 4057 N N . LYS A 1 510 ? -6.027 21.688 -13.164 1 88.31 510 LYS A N 1
ATOM 4058 C CA . LYS A 1 510 ? -5.887 20.281 -13.516 1 88.31 510 LYS A CA 1
ATOM 4059 C C . LYS A 1 510 ? -5.906 19.391 -12.273 1 88.31 510 LYS A C 1
ATOM 4061 O O . LYS A 1 510 ? -6.531 18.328 -12.273 1 88.31 510 LYS A O 1
ATOM 4066 N N . ALA A 1 511 ? -5.164 19.812 -11.266 1 88.69 511 ALA A N 1
ATOM 4067 C CA . ALA A 1 511 ? -5.141 19.078 -10.016 1 88.69 511 ALA A CA 1
ATOM 4068 C C . ALA A 1 511 ? -6.543 18.953 -9.422 1 88.69 511 ALA A C 1
ATOM 4070 O O . ALA A 1 511 ? -6.887 17.938 -8.82 1 88.69 511 ALA A O 1
ATOM 4071 N N . GLU A 1 512 ? -7.328 19.953 -9.594 1 86.25 512 GLU A N 1
ATOM 4072 C CA . GLU A 1 512 ? -8.703 19.922 -9.117 1 86.25 512 GLU A CA 1
ATOM 4073 C C . GLU A 1 512 ? -9.523 18.859 -9.852 1 86.25 512 GLU A C 1
ATOM 4075 O O . GLU A 1 512 ? -10.422 18.234 -9.273 1 86.25 512 GLU A O 1
ATOM 4080 N N . GLU A 1 513 ? -9.164 18.672 -11.047 1 84 513 GLU A N 1
ATOM 4081 C CA . GLU A 1 513 ? -9.852 17.656 -11.828 1 84 513 GLU A CA 1
ATOM 4082 C C . GLU A 1 513 ? -9.586 16.266 -11.273 1 84 513 GLU A C 1
ATOM 4084 O O . GLU A 1 513 ? -10.414 15.359 -11.43 1 84 513 GLU A O 1
ATOM 4089 N N . TYR A 1 514 ? -8.516 16.141 -10.594 1 81.44 514 TYR A N 1
ATOM 4090 C CA . TYR A 1 514 ? -8.164 14.836 -10.047 1 81.44 514 TYR A CA 1
ATOM 4091 C C . TYR A 1 514 ? -8.562 14.734 -8.586 1 81.44 514 TYR A C 1
ATOM 4093 O O . TYR A 1 514 ? -8.047 13.891 -7.852 1 81.44 514 TYR A O 1
ATOM 4101 N N . GLY A 1 515 ? -9.383 15.688 -8.141 1 74.69 515 GLY A N 1
ATOM 4102 C CA . GLY A 1 515 ? -10 15.5 -6.836 1 74.69 515 GLY A CA 1
ATOM 4103 C C . GLY A 1 515 ? -9.398 16.391 -5.758 1 74.69 515 GLY A C 1
ATOM 4104 O O . GLY A 1 515 ? -9.859 16.391 -4.617 1 74.69 515 GLY A O 1
ATOM 4105 N N . SER A 1 516 ? -8.398 17.109 -6.004 1 76.81 516 SER A N 1
ATOM 4106 C CA . SER A 1 516 ? -7.863 18.047 -5.016 1 76.81 516 SER A CA 1
ATOM 4107 C C . SER A 1 516 ? -8.758 19.281 -4.879 1 76.81 516 SER A C 1
ATOM 4109 O O . SER A 1 516 ? -9.273 19.781 -5.875 1 76.81 516 SER A O 1
ATOM 4111 N N . GLU A 1 517 ? -9 19.672 -3.654 1 80.19 517 GLU A N 1
ATOM 4112 C CA . GLU A 1 517 ? -9.914 20.797 -3.426 1 80.19 517 GLU A CA 1
ATOM 4113 C C . GLU A 1 517 ? -9.141 22.062 -3.064 1 80.19 517 GLU A C 1
ATOM 4115 O O . GLU A 1 517 ? -8.242 22.031 -2.219 1 80.19 517 GLU A O 1
ATOM 4120 N N . ARG A 1 518 ? -9.461 23.094 -3.795 1 81.5 518 ARG A N 1
ATOM 4121 C CA . ARG A 1 518 ? -8.906 24.406 -3.51 1 81.5 518 ARG A CA 1
ATOM 4122 C C . ARG A 1 518 ? -9.977 25.344 -2.945 1 81.5 518 ARG A C 1
ATOM 4124 O O . ARG A 1 518 ? -11.164 25.047 -3.021 1 81.5 518 ARG A O 1
ATOM 4131 N N . GLU A 1 519 ? -9.469 26.391 -2.314 1 81.25 519 GLU A N 1
ATOM 4132 C CA . GLU A 1 519 ? -10.398 27.438 -1.889 1 81.25 519 GLU A CA 1
ATOM 4133 C C . GLU A 1 519 ? -10.945 28.219 -3.084 1 81.25 519 GLU A C 1
ATOM 4135 O O . GLU A 1 519 ? -10.188 28.625 -3.961 1 81.25 519 GLU A O 1
ATOM 4140 N N . LYS A 1 520 ? -12.195 28.359 -3.15 1 78.5 520 LYS A N 1
ATOM 4141 C CA . LYS A 1 520 ? -12.828 29.016 -4.289 1 78.5 520 LYS A CA 1
ATOM 4142 C C . LYS A 1 520 ? -13.094 30.484 -3.994 1 78.5 520 LYS A C 1
ATOM 4144 O O . LYS A 1 520 ? -13.125 31.312 -4.91 1 78.5 520 LYS A O 1
ATOM 4149 N N . ALA A 1 521 ? -13.164 30.766 -2.695 1 78.88 521 ALA A N 1
ATOM 4150 C CA . ALA A 1 521 ? -13.438 32.125 -2.309 1 78.88 521 ALA A CA 1
ATOM 4151 C C . ALA A 1 521 ? -12.234 33.031 -2.574 1 78.88 521 ALA A C 1
ATOM 4153 O O . ALA A 1 521 ? -11.086 32.625 -2.381 1 78.88 521 ALA A O 1
ATOM 4154 N N . SER A 1 522 ? -12.531 34.219 -3.17 1 82.19 522 SER A N 1
ATOM 4155 C CA . SER A 1 522 ? -11.508 35.219 -3.387 1 82.19 522 SER A CA 1
ATOM 4156 C C . SER A 1 522 ? -11.852 36.531 -2.678 1 82.19 522 SER A C 1
ATOM 4158 O O . SER A 1 522 ? -12.406 37.438 -3.287 1 82.19 522 SER A O 1
ATOM 4160 N N . PRO A 1 523 ? -11.508 36.594 -1.452 1 83.25 523 PRO A N 1
ATOM 4161 C CA . PRO A 1 523 ? -11.781 37.844 -0.744 1 83.25 523 PRO A CA 1
ATOM 4162 C C . PRO A 1 523 ? -11.164 39.062 -1.432 1 83.25 523 PRO A C 1
ATOM 4164 O O . PRO A 1 523 ? -10.141 38.938 -2.102 1 83.25 523 PRO A O 1
ATOM 4167 N N . PRO A 1 524 ? -11.891 40.156 -1.32 1 80.31 524 PRO A N 1
ATOM 4168 C CA . PRO A 1 524 ? -11.375 41.375 -1.957 1 80.31 524 PRO A CA 1
ATOM 4169 C C . PRO A 1 524 ? -10 41.781 -1.431 1 80.31 524 PRO A C 1
ATOM 4171 O O . PRO A 1 524 ? -9.68 41.531 -0.262 1 80.31 524 PRO A O 1
ATOM 4174 N N . LYS A 1 525 ? -9.297 42.344 -2.438 1 80.38 525 LYS A N 1
ATOM 4175 C CA . LYS A 1 525 ? -7.973 42.812 -2.053 1 80.38 525 LYS A CA 1
ATOM 4176 C C . LYS A 1 525 ? -8.07 44 -1.09 1 80.38 525 LYS A C 1
ATOM 4178 O O . LYS A 1 525 ? -8.836 44.938 -1.323 1 80.38 525 LYS A O 1
ATOM 4183 N N . GLY A 1 526 ? -7.52 43.938 0.048 1 82.94 526 GLY A N 1
ATOM 4184 C CA . GLY A 1 526 ? -7.539 45 1.036 1 82.94 526 GLY A CA 1
ATOM 4185 C C . GLY A 1 526 ? -6.617 46.156 0.689 1 82.94 526 GLY A C 1
ATOM 4186 O O . GLY A 1 526 ? -5.883 46.094 -0.3 1 82.94 526 GLY A O 1
ATOM 4187 N N . ASP A 1 527 ? -6.766 47.25 1.444 1 90.62 527 ASP A N 1
ATOM 4188 C CA . ASP A 1 527 ? -5.965 48.438 1.205 1 90.62 527 ASP A CA 1
ATOM 4189 C C . ASP A 1 527 ? -4.855 48.594 2.248 1 90.62 527 ASP A C 1
ATOM 4191 O O . ASP A 1 527 ? -4.055 49.5 2.189 1 90.62 527 ASP A O 1
ATOM 4195 N N . VAL A 1 528 ? -4.863 47.75 3.225 1 93.06 528 VAL A N 1
ATOM 4196 C CA . VAL A 1 528 ? -3.801 47.75 4.227 1 93.06 528 VAL A CA 1
ATOM 4197 C C . VAL A 1 528 ? -2.986 46.469 4.129 1 93.06 528 VAL A C 1
ATOM 4199 O O . VAL A 1 528 ? -3.549 45.375 4.066 1 93.06 528 VAL A O 1
ATOM 4202 N N . GLU A 1 529 ? -1.707 46.625 4.062 1 92.25 529 GLU A N 1
ATOM 4203 C CA . GLU A 1 529 ? -0.804 45.5 4.008 1 92.25 529 GLU A CA 1
ATOM 4204 C C . GLU A 1 529 ? 0.088 45.438 5.242 1 92.25 529 GLU A C 1
ATOM 4206 O O . GLU A 1 529 ? 0.504 46.469 5.77 1 92.25 529 GLU A O 1
ATOM 4211 N N . LEU A 1 530 ? 0.28 44.281 5.719 1 92.5 530 LEU A N 1
ATOM 4212 C CA . LEU A 1 530 ? 1.135 44 6.875 1 92.5 530 LEU A CA 1
ATOM 4213 C C . LEU A 1 530 ? 2.303 43.125 6.5 1 92.5 530 LEU A C 1
ATOM 4215 O O . LEU A 1 530 ? 2.109 42.062 5.867 1 92.5 530 LEU A O 1
ATOM 4219 N N . VAL A 1 531 ? 3.531 43.531 6.855 1 92.75 531 VAL A N 1
ATOM 4220 C CA . VAL A 1 531 ? 4.719 42.719 6.598 1 92.75 531 VAL A CA 1
ATOM 4221 C C . VAL A 1 531 ? 5.57 42.656 7.863 1 92.75 531 VAL A C 1
ATOM 4223 O O . VAL A 1 531 ? 5.574 43.562 8.68 1 92.75 531 VAL A O 1
ATOM 4226 N N . MET A 1 532 ? 6.191 41.531 8.031 1 93.06 532 MET A N 1
ATOM 4227 C CA . MET A 1 532 ? 7.176 41.344 9.094 1 93.06 532 MET A CA 1
ATOM 4228 C C . MET A 1 532 ? 8.562 41.062 8.5 1 93.06 532 MET A C 1
ATOM 4230 O O . MET A 1 532 ? 8.852 39.969 8.07 1 93.06 532 MET A O 1
ATOM 4234 N N . PRO A 1 533 ? 9.414 42.062 8.609 1 91.62 533 PRO A N 1
ATOM 4235 C CA . PRO A 1 533 ? 10.742 41.875 8.016 1 91.62 533 PRO A CA 1
ATOM 4236 C C . PRO A 1 533 ? 11.562 40.812 8.711 1 91.62 533 PRO A C 1
ATOM 4238 O O . PRO A 1 533 ? 11.297 40.469 9.875 1 91.62 533 PRO A O 1
ATOM 4241 N N . LEU A 1 534 ? 12.531 40.312 7.988 1 90.62 534 LEU A N 1
ATOM 4242 C CA . LEU A 1 534 ? 13.422 39.281 8.492 1 90.62 534 LEU A CA 1
ATOM 4243 C C . LEU A 1 534 ? 14.266 39.781 9.648 1 90.62 534 LEU A C 1
ATOM 4245 O O . LEU A 1 534 ? 14.711 40.938 9.625 1 90.62 534 LEU A O 1
ATOM 4249 N N . VAL A 1 535 ? 14.5 38.969 10.633 1 91.06 535 VAL A N 1
ATOM 4250 C CA . VAL A 1 535 ? 15.406 39.25 11.742 1 91.06 535 VAL A CA 1
ATOM 4251 C C . VAL A 1 535 ? 16.281 38.062 12.023 1 91.06 535 VAL A C 1
ATOM 4253 O O . VAL A 1 535 ? 15.805 36.906 12.039 1 91.06 535 VAL A O 1
ATOM 4256 N N . GLU A 1 536 ? 17.516 38.219 12.141 1 91.94 536 GLU A N 1
ATOM 4257 C CA . GLU A 1 536 ? 18.453 37.188 12.531 1 91.94 536 GLU A CA 1
ATOM 4258 C C . GLU A 1 536 ? 18.797 37.281 14.008 1 91.94 536 GLU A C 1
ATOM 4260 O O . GLU A 1 536 ? 19.172 38.344 14.5 1 91.94 536 GLU A O 1
ATOM 4265 N N . VAL A 1 537 ? 18.562 36.219 14.609 1 93.81 537 VAL A N 1
ATOM 4266 C CA . VAL A 1 537 ? 18.734 36.219 16.062 1 93.81 537 VAL A CA 1
ATOM 4267 C C . VAL A 1 537 ? 19.562 35 16.5 1 93.81 537 VAL A C 1
ATOM 4269 O O . VAL A 1 537 ? 19.359 33.906 15.992 1 93.81 537 VAL A O 1
ATOM 4272 N N . ARG A 1 538 ? 20.484 35.219 17.406 1 92.81 538 ARG A N 1
ATOM 4273 C CA . ARG A 1 538 ? 21.203 34.125 18.031 1 92.81 538 ARG A CA 1
ATOM 4274 C C . ARG A 1 538 ? 20.484 33.625 19.281 1 92.81 538 ARG A C 1
ATOM 4276 O O . ARG A 1 538 ? 19.797 34.406 19.953 1 92.81 538 ARG A O 1
ATOM 4283 N N . VAL A 1 539 ? 20.703 32.406 19.5 1 91.94 539 VAL A N 1
ATOM 4284 C CA . VAL A 1 539 ? 20.125 31.859 20.719 1 91.94 539 VAL A CA 1
ATOM 4285 C C . VAL A 1 539 ? 20.594 32.656 21.922 1 91.94 539 VAL A C 1
ATOM 4287 O O . VAL A 1 539 ? 21.781 32.906 22.094 1 91.94 539 VAL A O 1
ATOM 4290 N N . GLY A 1 540 ? 19.641 33.125 22.719 1 88.94 540 GLY A N 1
ATOM 4291 C CA . GLY A 1 540 ? 19.953 33.844 23.938 1 88.94 540 GLY A CA 1
ATOM 4292 C C . GLY A 1 540 ? 19.891 35.344 23.781 1 88.94 540 GLY A C 1
ATOM 4293 O O . GLY A 1 540 ? 19.953 36.094 24.766 1 88.94 540 GLY A O 1
ATOM 4294 N N . ASP A 1 541 ? 19.75 35.812 22.609 1 93.31 541 ASP A N 1
ATOM 4295 C CA . ASP A 1 541 ? 19.75 37.25 22.375 1 93.31 541 ASP A CA 1
ATOM 4296 C C . ASP A 1 541 ? 18.328 37.812 22.453 1 93.31 541 ASP A C 1
ATOM 4298 O O . ASP A 1 541 ? 17.375 37.156 22.062 1 93.31 541 ASP A O 1
ATOM 4302 N N . SER A 1 542 ? 18.281 38.969 22.984 1 95.12 542 SER A N 1
ATOM 4303 C CA . SER A 1 542 ? 17.062 39.75 22.844 1 95.12 542 SER A CA 1
ATOM 4304 C C . SER A 1 542 ? 17 40.438 21.484 1 95.12 542 SER A C 1
ATOM 4306 O O . SER A 1 542 ? 18.031 40.719 20.875 1 95.12 542 SER A O 1
ATOM 4308 N N . PHE A 1 543 ? 15.812 40.625 21.031 1 95.81 543 PHE A N 1
ATOM 4309 C CA . PHE A 1 543 ? 15.68 41.312 19.75 1 95.81 543 PHE A CA 1
ATOM 4310 C C . PHE A 1 543 ? 14.344 42.031 19.656 1 95.81 543 PHE A C 1
ATOM 4312 O O . PHE A 1 543 ? 13.586 42.062 20.625 1 95.81 543 PHE A O 1
ATOM 4319 N N . GLU A 1 544 ? 14.227 42.688 18.547 1 95.75 544 GLU A N 1
ATOM 4320 C CA . GLU A 1 544 ? 13 43.438 18.297 1 95.75 544 GLU A CA 1
ATOM 4321 C C . GLU A 1 544 ? 12.281 42.938 17.062 1 95.75 544 GLU A C 1
ATOM 4323 O O . GLU A 1 544 ? 12.898 42.75 16.016 1 95.75 544 GLU A O 1
ATOM 4328 N N . LEU A 1 545 ? 11.023 42.625 17.266 1 95.19 545 LEU A N 1
ATOM 4329 C CA . LEU A 1 545 ? 10.164 42.281 16.141 1 95.19 545 LEU A CA 1
ATOM 4330 C C . LEU A 1 545 ? 9.523 43.531 15.539 1 95.19 545 LEU A C 1
ATOM 4332 O O . LEU A 1 545 ? 8.906 44.312 16.25 1 95.19 545 LEU A O 1
ATOM 4336 N N . LYS A 1 546 ? 9.648 43.656 14.273 1 94.75 546 LYS A N 1
ATOM 4337 C CA . LYS A 1 546 ? 9.102 44.844 13.602 1 94.75 546 LYS A CA 1
ATOM 4338 C C . LYS A 1 546 ? 7.891 44.469 12.742 1 94.75 546 LYS A C 1
ATOM 4340 O O . LYS A 1 546 ? 7.914 43.438 12.039 1 94.75 546 LYS A O 1
ATOM 4345 N N . LEU A 1 547 ? 6.832 45.188 12.852 1 94.94 547 LEU A N 1
ATOM 4346 C CA . LEU A 1 547 ? 5.672 45.125 11.969 1 94.94 547 LEU A CA 1
ATOM 4347 C C . LEU A 1 547 ? 5.594 46.375 11.094 1 94.94 547 LEU A C 1
ATOM 4349 O O . LEU A 1 547 ? 5.703 47.5 11.594 1 94.94 547 LEU A O 1
ATOM 4353 N N . VAL A 1 548 ? 5.457 46.156 9.859 1 95 548 VAL A N 1
ATOM 4354 C CA . VAL A 1 548 ? 5.363 47.281 8.922 1 95 548 VAL A CA 1
ATOM 4355 C C . VAL A 1 548 ? 4.004 47.25 8.227 1 95 548 VAL A C 1
ATOM 4357 O O . VAL A 1 548 ? 3.633 46.25 7.605 1 95 548 VAL A O 1
ATOM 4360 N N . LEU A 1 549 ? 3.242 48.312 8.352 1 95.12 549 LEU A N 1
ATOM 4361 C CA . LEU A 1 549 ? 1.929 48.438 7.727 1 95.12 549 LEU A CA 1
ATOM 4362 C C . LEU A 1 549 ? 1.933 49.5 6.652 1 95.12 549 LEU A C 1
ATOM 4364 O O . LEU A 1 549 ? 2.555 50.562 6.82 1 95.12 549 LEU A O 1
ATOM 4368 N N . ASP A 1 550 ? 1.296 49.188 5.633 1 94.5 550 ASP A N 1
ATOM 4369 C CA . ASP A 1 550 ? 1.118 50.125 4.527 1 94.5 550 ASP A CA 1
ATOM 4370 C C . ASP A 1 550 ? -0.363 50.344 4.223 1 94.5 550 ASP A C 1
ATOM 4372 O O . ASP A 1 550 ? -1.105 49.375 4.016 1 94.5 550 ASP A O 1
ATOM 4376 N N . ASN A 1 551 ? -0.795 51.531 4.25 1 95.44 551 ASN A N 1
ATOM 4377 C CA . ASN A 1 551 ? -2.146 51.906 3.85 1 95.44 551 ASN A CA 1
ATOM 4378 C C . ASN A 1 551 ? -2.17 52.5 2.439 1 95.44 551 ASN A C 1
ATOM 4380 O O . ASN A 1 551 ? -1.669 53.594 2.211 1 95.44 551 ASN A O 1
ATOM 4384 N N . ALA A 1 552 ? -2.803 51.875 1.571 1 93.12 552 ALA A N 1
ATOM 4385 C CA . ALA A 1 552 ? -2.822 52.312 0.179 1 93.12 552 ALA A CA 1
ATOM 4386 C C . ALA A 1 552 ? -4.074 53.125 -0.12 1 93.12 552 ALA A C 1
ATOM 4388 O O . ALA A 1 552 ? -4.227 53.656 -1.219 1 93.12 552 ALA A O 1
ATOM 4389 N N . SER A 1 553 ? -4.875 53.312 0.865 1 92.88 553 SER A N 1
ATOM 4390 C CA . SER A 1 553 ? -6.129 54.031 0.63 1 92.88 553 SER A CA 1
ATOM 4391 C C . SER A 1 553 ? -5.973 55.5 0.894 1 92.88 553 SER A C 1
ATOM 4393 O O . SER A 1 553 ? -4.988 55.938 1.501 1 92.88 553 SER A O 1
ATOM 4395 N N . ASP A 1 554 ? -7.02 56.344 0.444 1 93.94 554 ASP A N 1
ATOM 4396 C CA . ASP A 1 554 ? -7.043 57.781 0.65 1 93.94 554 ASP A CA 1
ATOM 4397 C C . ASP A 1 554 ? -7.727 58.156 1.971 1 93.94 554 ASP A C 1
ATOM 4399 O O . ASP A 1 554 ? -7.977 59.312 2.25 1 93.94 554 ASP A O 1
ATOM 4403 N N . GLN A 1 555 ? -7.93 57.125 2.752 1 95.06 555 GLN A N 1
ATOM 4404 C CA . GLN A 1 555 ? -8.594 57.344 4.035 1 95.06 555 GLN A CA 1
ATOM 4405 C C . GLN A 1 555 ? -7.746 56.812 5.184 1 95.06 555 GLN A C 1
ATOM 4407 O O . GLN A 1 555 ? -6.918 55.906 4.988 1 95.06 555 GLN A O 1
ATOM 4412 N N . ALA A 1 556 ? -7.984 57.438 6.281 1 94.75 556 ALA A N 1
ATOM 4413 C CA . ALA A 1 556 ? -7.316 56.938 7.473 1 94.75 556 ALA A CA 1
ATOM 4414 C C . ALA A 1 556 ? -7.883 55.562 7.863 1 94.75 556 ALA A C 1
ATOM 4416 O O . ALA A 1 556 ? -9.078 55.312 7.703 1 94.75 556 ALA A O 1
ATOM 4417 N N . ARG A 1 557 ? -6.969 54.75 8.297 1 95.5 557 ARG A N 1
ATOM 4418 C CA . ARG A 1 557 ? -7.352 53.406 8.742 1 95.5 557 ARG A CA 1
ATOM 4419 C C . ARG A 1 557 ? -6.863 53.156 10.164 1 95.5 557 ARG A C 1
ATOM 4421 O O . ARG A 1 557 ? -5.773 53.594 10.539 1 95.5 557 ARG A O 1
ATOM 4428 N N . SER A 1 558 ? -7.715 52.531 10.961 1 94.44 558 SER A N 1
ATOM 4429 C CA . SER A 1 558 ? -7.359 52.062 12.297 1 94.44 558 SER A CA 1
ATOM 4430 C C . SER A 1 558 ? -7.348 50.531 12.352 1 94.44 558 SER A C 1
ATOM 4432 O O . SER A 1 558 ? -8.258 49.906 11.836 1 94.44 558 SER A O 1
ATOM 4434 N N . VAL A 1 559 ? -6.242 50.031 12.93 1 92.94 559 VAL A N 1
ATOM 4435 C CA . VAL A 1 559 ? -6.109 48.562 12.938 1 92.94 559 VAL A CA 1
ATOM 4436 C C . VAL A 1 559 ? -5.91 48.094 14.367 1 92.94 559 VAL A C 1
ATOM 4438 O O . VAL A 1 559 ? -5.039 48.594 15.086 1 92.94 559 VAL A O 1
ATOM 4441 N N . ASP A 1 560 ? -6.727 47.156 14.836 1 90.69 560 ASP A N 1
ATOM 4442 C CA . ASP A 1 560 ? -6.488 46.375 16.047 1 90.69 560 ASP A CA 1
ATOM 4443 C C . ASP A 1 560 ? -5.668 45.125 15.75 1 90.69 560 ASP A C 1
ATOM 4445 O O . ASP A 1 560 ? -6.137 44.219 15.047 1 90.69 560 ASP A O 1
ATOM 4449 N N . MET A 1 561 ? -4.465 45.125 16.312 1 92.12 561 MET A N 1
ATOM 4450 C CA . MET A 1 561 ? -3.564 44.031 15.953 1 92.12 561 MET A CA 1
ATOM 4451 C C . MET A 1 561 ? -3.422 43.031 17.109 1 92.12 561 MET A C 1
ATOM 4453 O O . MET A 1 561 ? -3.592 43.406 18.266 1 92.12 561 MET A O 1
ATOM 4457 N N . TYR A 1 562 ? -3.271 41.812 16.797 1 92.75 562 TYR A N 1
ATOM 4458 C CA . TYR A 1 562 ? -2.904 40.75 17.734 1 92.75 562 TYR A CA 1
ATOM 4459 C C . TYR A 1 562 ? -1.603 40.062 17.297 1 92.75 562 TYR A C 1
ATOM 4461 O O . TYR A 1 562 ? -1.509 39.531 16.203 1 92.75 562 TYR A O 1
ATOM 4469 N N . VAL A 1 563 ? -0.609 40.188 18.125 1 94.06 563 VAL A N 1
ATOM 4470 C CA . VAL A 1 563 ? 0.688 39.594 17.812 1 94.06 563 VAL A CA 1
ATOM 4471 C C . VAL A 1 563 ? 1.019 38.531 18.828 1 94.06 563 VAL A C 1
ATOM 4473 O O . VAL A 1 563 ? 1.037 38.781 20.047 1 94.06 563 VAL A O 1
ATOM 4476 N N . SER A 1 564 ? 1.179 37.375 18.281 1 92.69 564 SER A N 1
ATOM 4477 C CA . SER A 1 564 ? 1.536 36.25 19.141 1 92.69 564 SER A CA 1
ATOM 4478 C C . SER A 1 564 ? 2.912 35.688 18.781 1 92.69 564 SER A C 1
ATOM 4480 O O . SER A 1 564 ? 3.273 35.625 17.594 1 92.69 564 SER A O 1
ATOM 4482 N N . GLY A 1 565 ? 3.725 35.438 19.766 1 93.62 565 GLY A N 1
ATOM 4483 C CA . GLY A 1 565 ? 4.984 34.719 19.641 1 93.62 565 GLY A CA 1
ATOM 4484 C C . GLY A 1 565 ? 4.965 33.344 20.281 1 93.62 565 GLY A C 1
ATOM 4485 O O . GLY A 1 565 ? 4.609 33.219 21.453 1 93.62 565 GLY A O 1
ATOM 4486 N N . ASN A 1 566 ? 5.328 32.406 19.422 1 91.81 566 ASN A N 1
ATOM 4487 C CA . ASN A 1 566 ? 5.238 31.016 19.875 1 91.81 566 ASN A CA 1
ATOM 4488 C C . ASN A 1 566 ? 6.543 30.25 19.641 1 91.81 566 ASN A C 1
ATOM 4490 O O . ASN A 1 566 ? 7.234 30.5 18.656 1 91.81 566 ASN A O 1
ATOM 4494 N N . VAL A 1 567 ? 6.848 29.453 20.656 1 90.5 567 VAL A N 1
ATOM 4495 C CA . VAL A 1 567 ? 7.871 28.438 20.406 1 90.5 567 VAL A CA 1
ATOM 4496 C C . VAL A 1 567 ? 7.254 27.25 19.672 1 90.5 567 VAL A C 1
ATOM 4498 O O . VAL A 1 567 ? 6.238 26.703 20.109 1 90.5 567 VAL A O 1
ATOM 4501 N N . VAL A 1 568 ? 7.84 26.953 18.516 1 86.06 568 VAL A N 1
ATOM 4502 C CA . VAL A 1 568 ? 7.207 25.922 17.703 1 86.06 568 VAL A CA 1
ATOM 4503 C C . VAL A 1 568 ? 8.227 24.844 17.344 1 86.06 568 VAL A C 1
ATOM 4505 O O . VAL A 1 568 ? 9.422 25.125 17.25 1 86.06 568 VAL A O 1
ATOM 4508 N N . TYR A 1 569 ? 7.672 23.656 17.172 1 83.69 569 TYR A N 1
ATOM 4509 C CA . TYR A 1 569 ? 8.43 22.609 16.5 1 83.69 569 TYR A CA 1
ATOM 4510 C C . TYR A 1 569 ? 8.57 22.906 15.016 1 83.69 569 TYR A C 1
ATOM 4512 O O . TYR A 1 569 ? 7.824 23.734 14.469 1 83.69 569 TYR A O 1
ATOM 4520 N N . TYR A 1 570 ? 9.523 22.281 14.406 1 83.25 570 TYR A N 1
ATOM 4521 C CA . TYR A 1 570 ? 9.672 22.562 12.984 1 83.25 570 TYR A CA 1
ATOM 4522 C C . TYR A 1 570 ? 8.461 22.062 12.203 1 83.25 570 TYR A C 1
ATOM 4524 O O . TYR A 1 570 ? 8.266 22.453 11.039 1 83.25 570 TYR A O 1
ATOM 4532 N N . THR A 1 571 ? 7.625 21.25 12.82 1 80.44 571 THR A N 1
ATOM 4533 C CA . THR A 1 571 ? 6.391 20.75 12.227 1 80.44 571 THR A CA 1
ATOM 4534 C C . THR A 1 571 ? 5.297 21.812 12.289 1 80.44 571 THR A C 1
ATOM 4536 O O . THR A 1 571 ? 4.207 21.625 11.742 1 80.44 571 THR A O 1
ATOM 4539 N N . GLY A 1 572 ? 5.562 22.828 12.93 1 78.69 572 GLY A N 1
ATOM 4540 C CA . GLY A 1 572 ? 4.574 23.891 13.031 1 78.69 572 GLY A CA 1
ATOM 4541 C C . GLY A 1 572 ? 3.693 23.781 14.258 1 78.69 572 GLY A C 1
ATOM 4542 O O . GLY A 1 572 ? 2.902 24.672 14.547 1 78.69 572 GLY A O 1
ATOM 4543 N N . VAL A 1 573 ? 3.855 22.734 14.961 1 79.69 573 VAL A N 1
ATOM 4544 C CA . VAL A 1 573 ? 3.066 22.531 16.172 1 79.69 573 VAL A CA 1
ATOM 4545 C C . VAL A 1 573 ? 3.574 23.453 17.281 1 79.69 573 VAL A C 1
ATOM 4547 O O . VAL A 1 573 ? 4.777 23.5 17.547 1 79.69 573 VAL A O 1
ATOM 4550 N N . THR A 1 574 ? 2.66 24.109 17.875 1 84.38 574 THR A N 1
ATOM 4551 C CA . THR A 1 574 ? 3.014 25.062 18.922 1 84.38 574 THR A CA 1
ATOM 4552 C C . THR A 1 574 ? 3.277 24.344 20.234 1 84.38 574 THR A C 1
ATOM 4554 O O . THR A 1 574 ? 2.498 23.484 20.656 1 84.38 574 THR A O 1
ATOM 4557 N N . SER A 1 575 ? 4.375 24.672 20.844 1 85.69 575 SER A N 1
ATOM 4558 C CA . SER A 1 575 ? 4.688 24.141 22.172 1 85.69 575 SER A CA 1
ATOM 4559 C C . SER A 1 575 ? 4.199 25.078 23.266 1 85.69 575 SER A C 1
ATOM 4561 O O . SER A 1 575 ? 3.553 24.641 24.219 1 85.69 575 SER A O 1
ATOM 4563 N N . SER A 1 576 ? 4.555 26.391 23.062 1 89.06 576 SER A N 1
ATOM 4564 C CA . SER A 1 576 ? 4.172 27.391 24.062 1 89.06 576 SER A CA 1
ATOM 4565 C C . SER A 1 576 ? 4.109 28.781 23.453 1 89.06 576 SER A C 1
ATOM 4567 O O . SER A 1 576 ? 4.844 29.094 22.5 1 89.06 576 SER A O 1
ATOM 4569 N N . GLU A 1 577 ? 3.203 29.547 23.953 1 91.75 577 GLU A N 1
ATOM 4570 C CA . GLU A 1 577 ? 3.146 30.969 23.625 1 91.75 577 GLU A CA 1
ATOM 4571 C C . GLU A 1 577 ? 3.908 31.812 24.641 1 91.75 577 GLU A C 1
ATOM 4573 O O . GLU A 1 577 ? 3.633 31.734 25.844 1 91.75 577 GLU A O 1
ATOM 4578 N N . PHE A 1 578 ? 4.906 32.594 24.234 1 93.56 578 PHE A N 1
ATOM 4579 C CA . PHE A 1 578 ? 5.727 33.344 25.188 1 93.56 578 PHE A CA 1
ATOM 4580 C C . PHE A 1 578 ? 5.484 34.844 25.062 1 93.56 578 PHE A C 1
ATOM 4582 O O . PHE A 1 578 ? 5.934 35.625 25.891 1 93.56 578 PHE A O 1
ATOM 4589 N N . LEU A 1 579 ? 4.797 35.188 24.031 1 94 579 LEU A N 1
ATOM 4590 C CA . LEU A 1 579 ? 4.559 36.625 23.766 1 94 579 LEU A CA 1
ATOM 4591 C C . LEU A 1 579 ? 3.148 36.844 23.234 1 94 579 LEU A C 1
ATOM 4593 O O . LEU A 1 579 ? 2.67 36.062 22.391 1 94 579 LEU A O 1
ATOM 4597 N N . PHE A 1 580 ? 2.422 37.719 23.797 1 93.56 580 PHE A N 1
ATOM 4598 C CA . PHE A 1 580 ? 1.136 38.188 23.281 1 93.56 580 PHE A CA 1
ATOM 4599 C C . PHE A 1 580 ? 0.978 39.688 23.469 1 93.56 580 PHE A C 1
ATOM 4601 O O . PHE A 1 580 ? 1.038 40.188 24.594 1 93.56 580 PHE A O 1
ATOM 4608 N N . LYS A 1 581 ? 0.903 40.344 22.391 1 94.06 581 LYS A N 1
ATOM 4609 C CA . LYS A 1 581 ? 0.725 41.812 22.391 1 94.06 581 LYS A CA 1
ATOM 4610 C C . LYS A 1 581 ? -0.447 42.219 21.516 1 94.06 581 LYS A C 1
ATOM 4612 O O . LYS A 1 581 ? -0.74 41.562 20.516 1 94.06 581 LYS A O 1
ATOM 4617 N N . SER A 1 582 ? -1.13 43.25 21.875 1 93.19 582 SER A N 1
ATOM 4618 C CA . SER A 1 582 ? -2.258 43.781 21.094 1 93.19 582 SER A CA 1
ATOM 4619 C C . SER A 1 582 ? -2.105 45.281 20.828 1 93.19 582 SER A C 1
ATOM 4621 O O . SER A 1 582 ? -2.92 46.062 21.281 1 93.19 582 SER A O 1
ATOM 4623 N N . PRO A 1 583 ? -1.212 45.625 20 1 92.25 583 PRO A N 1
ATOM 4624 C CA . PRO A 1 583 ? -1.05 47.062 19.688 1 92.25 583 PRO A CA 1
ATOM 4625 C C . PRO A 1 583 ? -2.174 47.594 18.812 1 92.25 583 PRO A C 1
ATOM 4627 O O . PRO A 1 583 ? -2.723 46.875 17.984 1 92.25 583 PRO A O 1
ATOM 4630 N N . GLU A 1 584 ? -2.52 48.812 19.078 1 91.38 584 GLU A N 1
ATOM 4631 C CA . GLU A 1 584 ? -3.447 49.562 18.219 1 91.38 584 GLU A CA 1
ATOM 4632 C C . GLU A 1 584 ? -2.715 50.594 17.375 1 91.38 584 GLU A C 1
ATOM 4634 O O . GLU A 1 584 ? -1.856 51.312 17.891 1 91.38 584 GLU A O 1
ATOM 4639 N N . MET A 1 585 ? -3.092 50.562 16.109 1 90.56 585 MET A N 1
ATOM 4640 C CA . MET A 1 585 ? -2.375 51.469 15.211 1 90.56 585 MET A CA 1
ATOM 4641 C C . MET A 1 585 ? -3.346 52.312 14.391 1 90.56 585 MET A C 1
ATOM 4643 O O . MET A 1 585 ? -4.43 51.844 14.031 1 90.56 585 MET A O 1
ATOM 4647 N N . THR A 1 586 ? -2.963 53.531 14.172 1 93.38 586 THR A N 1
ATOM 4648 C CA . THR A 1 586 ? -3.672 54.375 13.242 1 93.38 586 THR A CA 1
ATOM 4649 C C . THR A 1 586 ? -2.777 54.75 12.062 1 93.38 586 THR A C 1
ATOM 4651 O O . THR A 1 586 ? -1.649 55.219 12.258 1 93.38 586 THR A O 1
ATOM 4654 N N . LEU A 1 587 ? -3.311 54.531 10.867 1 94.75 587 LEU A N 1
ATOM 4655 C CA . LEU A 1 587 ? -2.576 54.812 9.641 1 94.75 587 LEU A CA 1
ATOM 4656 C C . LEU A 1 587 ? -3.203 56 8.898 1 94.75 587 LEU A C 1
ATOM 4658 O O . LEU A 1 587 ? -4.391 55.969 8.578 1 94.75 587 LEU A O 1
ATOM 4662 N N . GLY A 1 588 ? -2.402 57.031 8.633 1 93.44 588 GLY A N 1
ATOM 4663 C CA . GLY A 1 588 ? -2.895 58.094 7.793 1 93.44 588 GLY A CA 1
ATOM 4664 C C . GLY A 1 588 ? -3.107 57.688 6.348 1 93.44 588 GLY A C 1
ATOM 4665 O O . GLY A 1 588 ? -2.668 56.625 5.934 1 93.44 588 GLY A O 1
ATOM 4666 N N . PRO A 1 589 ? -3.848 58.562 5.598 1 94.25 589 PRO A N 1
ATOM 4667 C CA . PRO A 1 589 ? -4.07 58.281 4.18 1 94.25 589 PRO A CA 1
ATOM 4668 C C . PRO A 1 589 ? -2.77 58.125 3.396 1 94.25 589 PRO A C 1
ATOM 4670 O O . PRO A 1 589 ? -1.887 58.969 3.479 1 94.25 589 PRO A O 1
ATOM 4673 N N . LYS A 1 590 ? -2.631 57.062 2.773 1 93.06 590 LYS A N 1
ATOM 4674 C CA . LYS A 1 590 ? -1.492 56.75 1.917 1 93.06 590 LYS A CA 1
ATOM 4675 C C . LYS A 1 590 ? -0.204 56.656 2.729 1 93.06 590 LYS A C 1
ATOM 4677 O O . LYS A 1 590 ? 0.882 56.906 2.215 1 93.06 590 LYS A O 1
ATOM 4682 N N . LYS A 1 591 ? -0.405 56.406 3.979 1 88.44 591 LYS A N 1
ATOM 4683 C CA . LYS A 1 591 ? 0.781 56.25 4.816 1 88.44 591 LYS A CA 1
ATOM 4684 C C . LYS A 1 591 ? 1.476 54.938 4.555 1 88.44 591 LYS A C 1
ATOM 4686 O O . LYS A 1 591 ? 0.848 53.875 4.625 1 88.44 591 LYS A O 1
ATOM 4691 N N . ALA A 1 592 ? 2.764 55.094 4.168 1 86.56 592 ALA A N 1
ATOM 4692 C CA . ALA A 1 592 ? 3.549 53.875 3.908 1 86.56 592 ALA A CA 1
ATOM 4693 C C . ALA A 1 592 ? 4.637 53.688 4.965 1 86.56 592 ALA A C 1
ATOM 4695 O O . ALA A 1 592 ? 5.25 54.688 5.406 1 86.56 592 ALA A O 1
ATOM 4696 N N . GLY A 1 593 ? 4.734 52.469 5.43 1 85.69 593 GLY A N 1
ATOM 4697 C CA . GLY A 1 593 ? 5.895 52.094 6.215 1 85.69 593 GLY A CA 1
ATOM 4698 C C . GLY A 1 593 ? 5.75 52.406 7.691 1 85.69 593 GLY A C 1
ATOM 4699 O O . GLY A 1 593 ? 6.734 52.75 8.359 1 85.69 593 GLY A O 1
ATOM 4700 N N . LYS A 1 594 ? 4.535 52.469 8.164 1 90.12 594 LYS A N 1
ATOM 4701 C CA . LYS A 1 594 ? 4.398 52.625 9.609 1 90.12 594 LYS A CA 1
ATOM 4702 C C . LYS A 1 594 ? 4.914 51.406 10.359 1 90.12 594 LYS A C 1
ATOM 4704 O O . LYS A 1 594 ? 4.488 50.281 10.094 1 90.12 594 LYS A O 1
ATOM 4709 N N . GLU A 1 595 ? 5.812 51.688 11.305 1 92.31 595 GLU A N 1
ATOM 4710 C CA . GLU A 1 595 ? 6.477 50.562 11.984 1 92.31 595 GLU A CA 1
ATOM 4711 C C . GLU A 1 595 ? 6.027 50.469 13.438 1 92.31 595 GLU A C 1
ATOM 4713 O O . GLU A 1 595 ? 5.832 51.469 14.109 1 92.31 595 GLU A O 1
ATOM 4718 N N . VAL A 1 596 ? 5.77 49.312 13.844 1 92.75 596 VAL A N 1
ATOM 4719 C CA . VAL A 1 596 ? 5.566 48.938 15.25 1 92.75 596 VAL A CA 1
ATOM 4720 C C . VAL A 1 596 ? 6.672 48 15.703 1 92.75 596 VAL A C 1
ATOM 4722 O O . VAL A 1 596 ? 6.93 46.969 15.062 1 92.75 596 VAL A O 1
ATOM 4725 N N . VAL A 1 597 ? 7.336 48.406 16.766 1 94.81 597 VAL A N 1
ATOM 4726 C CA . VAL A 1 597 ? 8.445 47.594 17.266 1 94.81 597 VAL A CA 1
ATOM 4727 C C . VAL A 1 597 ? 8.023 46.906 18.562 1 94.81 597 VAL A C 1
ATOM 4729 O O . VAL A 1 597 ? 7.543 47.531 19.5 1 94.81 597 VAL A O 1
ATOM 4732 N N . ILE A 1 598 ? 8.172 45.594 18.609 1 95.5 598 ILE A N 1
ATOM 4733 C CA . ILE A 1 598 ? 7.863 44.781 19.766 1 95.5 598 ILE A CA 1
ATOM 4734 C C . ILE A 1 598 ? 9.148 44.188 20.312 1 95.5 598 ILE A C 1
ATOM 4736 O O . ILE A 1 598 ? 9.766 43.312 19.672 1 95.5 598 ILE A O 1
ATOM 4740 N N . PRO A 1 599 ? 9.555 44.562 21.5 1 95.94 599 PRO A N 1
ATOM 4741 C CA . PRO A 1 599 ? 10.734 43.938 22.094 1 95.94 599 PRO A CA 1
ATOM 4742 C C . PRO A 1 599 ? 10.5 42.5 22.484 1 95.94 599 PRO A C 1
ATOM 4744 O O . PRO A 1 599 ? 9.43 42.156 22.984 1 95.94 599 PRO A O 1
ATOM 4747 N N . VAL A 1 600 ? 11.438 41.656 22.188 1 96.5 600 VAL A N 1
ATOM 4748 C CA . VAL A 1 600 ? 11.406 40.25 22.547 1 96.5 600 VAL A CA 1
ATOM 4749 C C . VAL A 1 600 ? 12.617 39.906 23.406 1 96.5 600 VAL A C 1
ATOM 4751 O O . VAL A 1 600 ? 13.648 39.438 22.906 1 96.5 600 VAL A O 1
ATOM 4754 N N . PRO A 1 601 ? 12.438 40.031 24.703 1 95.31 601 PRO A N 1
ATOM 4755 C CA . PRO A 1 601 ? 13.539 39.656 25.594 1 95.31 601 PRO A CA 1
ATOM 4756 C C . PRO A 1 601 ? 13.859 38.156 25.562 1 95.31 601 PRO A C 1
ATOM 4758 O O . PRO A 1 601 ? 12.953 37.344 25.469 1 95.31 601 PRO A O 1
ATOM 4761 N N . SER A 1 602 ? 15.094 37.938 25.719 1 93.38 602 SER A N 1
ATOM 4762 C CA . SER A 1 602 ? 15.547 36.531 25.656 1 93.38 602 SER A CA 1
ATOM 4763 C C . SER A 1 602 ? 14.945 35.719 26.781 1 93.38 602 SER A C 1
ATOM 4765 O O . SER A 1 602 ? 14.656 34.531 26.609 1 93.38 602 SER A O 1
ATOM 4767 N N . LYS A 1 603 ? 14.703 36.219 27.891 1 91.06 603 LYS A N 1
ATOM 4768 C CA . LYS A 1 603 ? 14.188 35.5 29.062 1 91.06 603 LYS A CA 1
ATOM 4769 C C . LYS A 1 603 ? 12.797 34.938 28.797 1 91.06 603 LYS A C 1
ATOM 4771 O O . LYS A 1 603 ? 12.391 33.969 29.422 1 91.06 603 LYS A O 1
ATOM 4776 N N . ASP A 1 604 ? 12.07 35.562 27.844 1 93.25 604 ASP A N 1
ATOM 4777 C CA . ASP A 1 604 ? 10.688 35.156 27.594 1 93.25 604 ASP A CA 1
ATOM 4778 C C . ASP A 1 604 ? 10.617 33.844 26.812 1 93.25 604 ASP A C 1
ATOM 4780 O O . ASP A 1 604 ? 9.656 33.094 26.953 1 93.25 604 ASP A O 1
ATOM 4784 N N . TYR A 1 605 ? 11.656 33.625 25.969 1 93 605 TYR A N 1
ATOM 4785 C CA . TYR A 1 605 ? 11.516 32.438 25.109 1 93 605 TYR A CA 1
ATOM 4786 C C . TYR A 1 605 ? 12.539 31.375 25.453 1 93 605 TYR A C 1
ATOM 4788 O O . TYR A 1 605 ? 12.352 30.203 25.141 1 93 605 TYR A O 1
ATOM 4796 N N . MET A 1 606 ? 13.562 31.641 26.156 1 89.19 606 MET A N 1
ATOM 4797 C CA . MET A 1 606 ? 14.703 30.734 26.344 1 89.19 606 MET A CA 1
ATOM 4798 C C . MET A 1 606 ? 14.297 29.516 27.156 1 89.19 606 MET A C 1
ATOM 4800 O O . MET A 1 606 ? 14.711 28.391 26.844 1 89.19 606 MET A O 1
ATOM 4804 N N . ARG A 1 607 ? 13.5 29.688 28.094 1 84.5 607 ARG A N 1
ATOM 4805 C CA . ARG A 1 607 ? 13.133 28.594 28.984 1 84.5 607 ARG A CA 1
ATOM 4806 C C . ARG A 1 607 ? 12.133 27.656 28.312 1 84.5 607 ARG A C 1
ATOM 4808 O O . ARG A 1 607 ? 11.945 26.516 28.75 1 84.5 607 ARG A O 1
ATOM 4815 N N . GLN A 1 608 ? 11.594 28.094 27.234 1 88.25 608 GLN A N 1
ATOM 4816 C CA . GLN A 1 608 ? 10.516 27.328 26.609 1 88.25 608 GLN A CA 1
ATOM 4817 C C . GLN A 1 608 ? 10.969 26.703 25.297 1 88.25 608 GLN A C 1
ATOM 4819 O O . GLN A 1 608 ? 10.195 26.016 24.641 1 88.25 608 GLN A O 1
ATOM 4824 N N . LEU A 1 609 ? 12.211 26.922 25.031 1 87.12 609 LEU A N 1
ATOM 4825 C CA . LEU A 1 609 ? 12.68 26.484 23.719 1 87.12 609 LEU A CA 1
ATOM 4826 C C . LEU A 1 609 ? 12.578 24.969 23.578 1 87.12 609 LEU A C 1
ATOM 4828 O O . LEU A 1 609 ? 12.812 24.234 24.547 1 87.12 609 LEU A O 1
ATOM 4832 N N . VAL A 1 610 ? 12.023 24.594 22.469 1 84.31 610 VAL A N 1
ATOM 4833 C CA . VAL A 1 610 ? 12.016 23.172 22.125 1 84.31 610 VAL A CA 1
ATOM 4834 C C . VAL A 1 610 ? 13.086 22.891 21.078 1 84.31 610 VAL A C 1
ATOM 4836 O O . VAL A 1 610 ? 13.945 23.719 20.812 1 84.31 610 VAL A O 1
ATOM 4839 N N . GLU A 1 611 ? 12.891 21.703 20.531 1 79.88 611 GLU A N 1
ATOM 4840 C CA . GLU A 1 611 ? 13.977 21.25 19.656 1 79.88 611 GLU A CA 1
ATOM 4841 C C . GLU A 1 611 ? 14.109 22.156 18.438 1 79.88 611 GLU A C 1
ATOM 4843 O O . GLU A 1 611 ? 13.117 22.672 17.922 1 79.88 611 GLU A O 1
ATOM 4848 N N . GLN A 1 612 ? 15.188 22.578 17.984 1 83.69 612 GLN A N 1
ATOM 4849 C CA . GLN A 1 612 ? 15.648 23.312 16.812 1 83.69 612 GLN A CA 1
ATOM 4850 C C . GLN A 1 612 ? 15.484 24.812 17.016 1 83.69 612 GLN A C 1
ATOM 4852 O O . GLN A 1 612 ? 15.773 25.609 16.109 1 83.69 612 GLN A O 1
ATOM 4857 N N . ALA A 1 613 ? 14.789 25.266 18.062 1 87.12 613 ALA A N 1
ATOM 4858 C CA . ALA A 1 613 ? 14.805 26.656 18.516 1 87.12 613 ALA A CA 1
ATOM 4859 C C . ALA A 1 613 ? 14.156 27.562 17.484 1 87.12 613 ALA A C 1
ATOM 4861 O O . ALA A 1 613 ? 14.75 28.562 17.078 1 87.12 613 ALA A O 1
ATOM 4862 N N . ASN A 1 614 ? 12.945 27.266 17.141 1 90.25 614 ASN A N 1
ATOM 4863 C CA . ASN A 1 614 ? 12.18 28.094 16.219 1 90.25 614 ASN A CA 1
ATOM 4864 C C . ASN A 1 614 ? 11.141 28.938 16.953 1 90.25 614 ASN A C 1
ATOM 4866 O O . ASN A 1 614 ? 10.469 28.453 17.859 1 90.25 614 ASN A O 1
ATOM 4870 N N . LEU A 1 615 ? 11.117 30.109 16.609 1 93.19 615 LEU A N 1
ATOM 4871 C CA . LEU A 1 615 ? 10.07 31.016 17.078 1 93.19 615 LEU A CA 1
ATOM 4872 C C . LEU A 1 615 ? 9.117 31.375 15.938 1 93.19 615 LEU A C 1
ATOM 4874 O O . LEU A 1 615 ? 9.555 31.625 14.812 1 93.19 615 LEU A O 1
ATOM 4878 N N . HIS A 1 616 ? 7.906 31.25 16.156 1 92.31 616 HIS A N 1
ATOM 4879 C CA . HIS A 1 616 ? 6.891 31.578 15.156 1 92.31 616 HIS A CA 1
ATOM 4880 C C . HIS A 1 616 ? 6.016 32.75 15.609 1 92.31 616 HIS A C 1
ATOM 4882 O O . HIS A 1 616 ? 5.367 32.656 16.656 1 92.31 616 HIS A O 1
ATOM 4888 N N . PHE A 1 617 ? 6.059 33.75 14.859 1 93.38 617 PHE A N 1
ATOM 4889 C CA . PHE A 1 617 ? 5.25 34.938 15.148 1 93.38 617 PHE A CA 1
ATOM 4890 C C . PHE A 1 617 ? 4.082 35.031 14.172 1 93.38 617 PHE A C 1
ATOM 4892 O O . PHE A 1 617 ? 4.238 34.781 12.977 1 93.38 617 PHE A O 1
ATOM 4899 N N . ILE A 1 618 ? 2.984 35.312 14.656 1 90.88 618 ILE A N 1
ATOM 4900 C CA . ILE A 1 618 ? 1.796 35.531 13.844 1 90.88 618 ILE A CA 1
ATOM 4901 C C . ILE A 1 618 ? 1.138 36.844 14.25 1 90.88 618 ILE A C 1
ATOM 4903 O O . ILE A 1 618 ? 0.849 37.062 15.422 1 90.88 618 ILE A O 1
ATOM 4907 N N . ALA A 1 619 ? 0.965 37.688 13.328 1 92.88 619 ALA A N 1
ATOM 4908 C CA . ALA A 1 619 ? 0.249 38.938 13.523 1 92.88 619 ALA A CA 1
ATOM 4909 C C . ALA A 1 619 ? -1.021 39 12.672 1 92.88 619 ALA A C 1
ATOM 4911 O O . ALA A 1 619 ? -0.997 38.656 11.484 1 92.88 619 ALA A O 1
ATOM 4912 N N . THR A 1 620 ? -2.035 39.219 13.375 1 91.31 620 THR A N 1
ATOM 4913 C CA . THR A 1 620 ? -3.309 39.438 12.688 1 91.31 620 THR A CA 1
ATOM 4914 C C . THR A 1 620 ? -3.959 40.719 13.125 1 91.31 620 THR A C 1
ATOM 4916 O O . THR A 1 620 ? -3.688 41.219 14.219 1 91.31 620 THR A O 1
ATOM 4919 N N . GLY A 1 621 ? -4.676 41.312 12.203 1 89.94 621 GLY A N 1
ATOM 4920 C CA . GLY A 1 621 ? -5.371 42.562 12.523 1 89.94 621 GLY A CA 1
ATOM 4921 C C . GLY A 1 621 ? -6.641 42.75 11.711 1 89.94 621 GLY A C 1
ATOM 4922 O O . GLY A 1 621 ? -6.773 42.188 10.617 1 89.94 621 GLY A O 1
ATOM 4923 N N . LYS A 1 622 ? -7.48 43.406 12.328 1 89.56 622 LYS A N 1
ATOM 4924 C CA . LYS A 1 622 ? -8.719 43.812 11.664 1 89.56 622 LYS A CA 1
ATOM 4925 C C . LYS A 1 622 ? -8.797 45.312 11.492 1 89.56 622 LYS A C 1
ATOM 4927 O O . LYS A 1 622 ? -8.656 46.062 12.469 1 89.56 622 LYS A O 1
ATOM 4932 N N . VAL A 1 623 ? -8.977 45.75 10.234 1 91.75 623 VAL A N 1
ATOM 4933 C CA . VAL A 1 623 ? -9.18 47.156 9.953 1 91.75 623 VAL A CA 1
ATOM 4934 C C . VAL A 1 623 ? -10.586 47.594 10.367 1 91.75 623 VAL A C 1
ATOM 4936 O O . VAL A 1 623 ? -11.57 47.031 9.883 1 91.75 623 VAL A O 1
ATOM 4939 N N . LYS A 1 624 ? -10.672 48.5 11.211 1 90.5 624 LYS A N 1
ATOM 4940 C CA . LYS A 1 624 ? -11.938 48.875 11.828 1 90.5 624 LYS A CA 1
ATOM 4941 C C . LYS A 1 624 ? -12.914 49.406 10.781 1 90.5 624 LYS A C 1
ATOM 4943 O O . LYS A 1 624 ? -14.117 49.125 10.844 1 90.5 624 LYS A O 1
ATOM 4948 N N . GLU A 1 625 ? -12.438 50.156 9.875 1 91.75 625 GLU A N 1
ATOM 4949 C CA . GLU A 1 625 ? -13.297 50.875 8.93 1 91.75 625 GLU A CA 1
ATOM 4950 C C . GLU A 1 625 ? -13.82 49.938 7.848 1 91.75 625 GLU A C 1
ATOM 4952 O O . GLU A 1 625 ? -14.961 50.094 7.391 1 91.75 625 GLU A O 1
ATOM 4957 N N . THR A 1 626 ? -12.992 49 7.441 1 89.31 626 THR A N 1
ATOM 4958 C CA . THR A 1 626 ? -13.359 48.188 6.289 1 89.31 626 THR A CA 1
ATOM 4959 C C . THR A 1 626 ? -13.664 46.75 6.719 1 89.31 626 THR A C 1
ATOM 4961 O O . THR A 1 626 ? -14.273 46 5.969 1 89.31 626 THR A O 1
ATOM 4964 N N . GLY A 1 627 ? -13.211 46.375 7.895 1 84.88 627 GLY A N 1
ATOM 4965 C CA . GLY A 1 627 ? -13.383 44.969 8.328 1 84.88 627 GLY A CA 1
ATOM 4966 C C . GLY A 1 627 ? -12.344 44.031 7.73 1 84.88 627 GLY A C 1
ATOM 4967 O O . GLY A 1 627 ? -12.352 42.844 8.016 1 84.88 627 GLY A O 1
ATOM 4968 N N . GLN A 1 628 ? -11.391 44.531 7.02 1 88 628 GLN A N 1
ATOM 4969 C CA . GLN A 1 628 ? -10.336 43.75 6.391 1 88 628 GLN A CA 1
ATOM 4970 C C . GLN A 1 628 ? -9.445 43.094 7.434 1 88 628 GLN A C 1
ATOM 4972 O O . GLN A 1 628 ? -9.094 43.719 8.445 1 88 628 GLN A O 1
ATOM 4977 N N . ILE A 1 629 ? -9.234 41.844 7.113 1 87.69 629 ILE A N 1
ATOM 4978 C CA . ILE A 1 629 ? -8.289 41.156 7.973 1 87.69 629 ILE A CA 1
ATOM 4979 C C . ILE A 1 629 ? -6.906 41.156 7.324 1 87.69 629 ILE A C 1
ATOM 4981 O O . ILE A 1 629 ? -6.766 40.812 6.145 1 87.69 629 ILE A O 1
ATOM 4985 N N . ILE A 1 630 ? -5.938 41.594 8.055 1 89.69 630 ILE A N 1
ATOM 4986 C CA . ILE A 1 630 ? -4.551 41.531 7.605 1 89.69 630 ILE A CA 1
ATOM 4987 C C . ILE A 1 630 ? -3.766 40.562 8.469 1 89.69 630 ILE A C 1
ATOM 4989 O O . ILE A 1 630 ? -4.094 40.344 9.641 1 89.69 630 ILE A O 1
ATOM 4993 N N . SER A 1 631 ? -2.865 39.906 7.824 1 89.38 631 SER A N 1
ATOM 4994 C CA . SER A 1 631 ? -2.09 38.906 8.57 1 89.38 631 SER A CA 1
ATOM 4995 C C . SER A 1 631 ? -0.658 38.812 8.047 1 89.38 631 SER A C 1
ATOM 4997 O O . SER A 1 631 ? -0.395 39.125 6.887 1 89.38 631 SER A O 1
ATOM 4999 N N . ALA A 1 632 ? 0.264 38.5 8.898 1 90.94 632 ALA A N 1
ATOM 5000 C CA . ALA A 1 632 ? 1.652 38.188 8.57 1 90.94 632 ALA A CA 1
ATOM 5001 C C . ALA A 1 632 ? 2.211 37.125 9.516 1 90.94 632 ALA A C 1
ATOM 500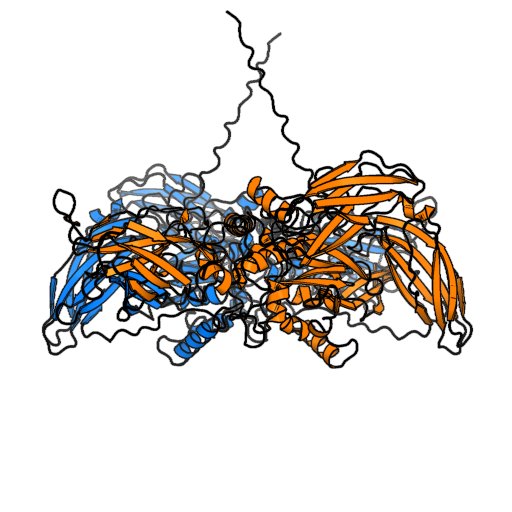3 O O . ALA A 1 632 ? 1.862 37.094 10.695 1 90.94 632 ALA A O 1
ATOM 5004 N N . MET A 1 633 ? 2.939 36.281 8.922 1 89.75 633 MET A N 1
ATOM 5005 C CA . MET A 1 633 ? 3.596 35.25 9.703 1 89.75 633 MET A CA 1
ATOM 5006 C C . MET A 1 633 ? 5.102 35.25 9.469 1 89.75 633 MET A C 1
ATOM 5008 O O . MET A 1 633 ? 5.562 35.562 8.367 1 89.75 633 MET A O 1
ATOM 5012 N N . ARG A 1 634 ? 5.848 34.938 10.57 1 90.88 634 ARG A N 1
ATOM 5013 C CA . ARG A 1 634 ? 7.301 34.875 10.461 1 90.88 634 ARG A CA 1
ATOM 5014 C C . ARG A 1 634 ? 7.887 33.812 11.375 1 90.88 634 ARG A C 1
ATOM 5016 O O . ARG A 1 634 ? 7.555 33.75 12.562 1 90.88 634 ARG A O 1
ATOM 5023 N N . VAL A 1 635 ? 8.703 33 10.711 1 91.25 635 VAL A N 1
ATOM 5024 C CA . VAL A 1 635 ? 9.484 32.062 11.492 1 91.25 635 VAL A CA 1
ATOM 5025 C C . VAL A 1 635 ? 10.898 32.594 11.688 1 91.25 635 VAL A C 1
ATOM 5027 O O . VAL A 1 635 ? 11.562 32.969 10.727 1 91.25 635 VAL A O 1
ATOM 5030 N N . VAL A 1 636 ? 11.297 32.688 12.938 1 92 636 VAL A N 1
ATOM 5031 C CA . VAL A 1 636 ? 12.664 33.094 13.273 1 92 636 VAL A CA 1
ATOM 5032 C C . VAL A 1 636 ? 13.438 31.875 13.797 1 92 636 VAL A C 1
ATOM 5034 O O . VAL A 1 636 ? 13.133 31.344 14.867 1 92 636 VAL A O 1
ATOM 5037 N N . THR A 1 637 ? 14.383 31.5 13.023 1 91.88 637 THR A N 1
ATOM 5038 C CA . THR A 1 637 ? 15.258 30.422 13.461 1 91.88 637 THR A CA 1
ATOM 5039 C C . THR A 1 637 ? 16.469 30.969 14.219 1 91.88 637 THR A C 1
ATOM 5041 O O . THR A 1 637 ? 17.266 31.719 13.656 1 91.88 637 THR A O 1
ATOM 5044 N N . LEU A 1 638 ? 16.609 30.562 15.445 1 92.94 638 LEU A N 1
ATOM 5045 C CA . LEU A 1 638 ? 17.719 31.062 16.25 1 92.94 638 LEU A CA 1
ATOM 5046 C C . LEU A 1 638 ? 19.031 30.391 15.852 1 92.94 638 LEU A C 1
ATOM 5048 O O . LEU A 1 638 ? 19.062 29.172 15.633 1 92.94 638 LEU A O 1
ATOM 5052 N N . HIS A 1 639 ? 20.062 31.172 15.75 1 93.56 639 HIS A N 1
ATOM 5053 C CA . HIS A 1 639 ? 21.359 30.641 15.367 1 93.56 639 HIS A CA 1
ATOM 5054 C C . HIS A 1 639 ? 22.109 30.078 16.578 1 93.56 639 HIS A C 1
ATOM 5056 O O . HIS A 1 639 ? 22.266 30.75 17.594 1 93.56 639 HIS A O 1
ATOM 5062 N N . THR A 1 640 ? 22.516 28.938 16.422 1 91.75 640 THR A N 1
ATOM 5063 C CA . THR A 1 640 ? 23.281 28.281 17.469 1 91.75 640 THR A CA 1
ATOM 5064 C C . THR A 1 640 ? 24.781 28.547 17.281 1 91.75 640 THR A C 1
ATOM 5066 O O . THR A 1 640 ? 25.219 28.891 16.188 1 91.75 640 THR A O 1
ATOM 5069 N N . PRO A 1 641 ? 25.547 28.375 18.422 1 91.94 641 PRO A N 1
ATOM 5070 C CA . PRO A 1 641 ? 27 28.469 18.281 1 91.94 641 PRO A CA 1
ATOM 5071 C C . PRO A 1 641 ? 27.578 27.359 17.406 1 91.94 641 PRO A C 1
ATOM 5073 O O . PRO A 1 641 ? 26.875 26.391 17.078 1 91.94 641 PRO A O 1
ATOM 5076 N N . LYS A 1 642 ? 28.781 27.578 17.062 1 93.06 642 LYS A N 1
ATOM 5077 C CA . LYS A 1 642 ? 29.453 26.594 16.219 1 93.06 642 LYS A CA 1
ATOM 5078 C C . LYS A 1 642 ? 30.422 25.734 17.016 1 93.06 642 LYS A C 1
ATOM 5080 O O . LYS A 1 642 ? 30.953 26.188 18.031 1 93.06 642 LYS A O 1
ATOM 5085 N N . LEU A 1 643 ? 30.547 24.609 16.562 1 95.69 643 LEU A N 1
ATOM 5086 C CA . LEU A 1 643 ? 31.516 23.672 17.109 1 95.69 643 LEU A CA 1
ATOM 5087 C C . LEU A 1 643 ? 32.844 23.734 16.328 1 95.69 643 LEU A C 1
ATOM 5089 O O . LEU A 1 643 ? 32.812 23.688 15.094 1 95.69 643 LEU A O 1
ATOM 5093 N N . SER A 1 644 ? 33.875 23.859 17.078 1 96.69 644 SER A N 1
ATOM 5094 C CA . SER A 1 644 ? 35.188 23.906 16.391 1 96.69 644 SER A CA 1
ATOM 5095 C C . SER A 1 644 ? 35.781 22.516 16.219 1 96.69 644 SER A C 1
ATOM 5097 O O . SER A 1 644 ? 35.844 21.75 17.172 1 96.69 644 SER A O 1
ATOM 5099 N N . VAL A 1 645 ? 36.188 22.203 15.023 1 97.25 645 VAL A N 1
ATOM 5100 C CA . VAL A 1 645 ? 36.844 20.953 14.703 1 97.25 645 VAL A CA 1
ATOM 5101 C C . VAL A 1 645 ? 38.156 21.219 14 1 97.25 645 VAL A C 1
ATOM 5103 O O . VAL A 1 645 ? 38.188 21.906 12.969 1 97.25 645 VAL A O 1
ATOM 5106 N N . GLU A 1 646 ? 39.188 20.766 14.594 1 96.56 646 GLU A N 1
ATOM 5107 C CA . GLU A 1 646 ? 40.531 20.906 14.023 1 96.56 646 GLU A CA 1
ATOM 5108 C C . GLU A 1 646 ? 41.25 19.562 13.93 1 96.56 646 GLU A C 1
ATOM 5110 O O . GLU A 1 646 ? 40.938 18.641 14.672 1 96.56 646 GLU A O 1
ATOM 5115 N N . VAL A 1 647 ? 42.125 19.5 12.938 1 96.06 647 VAL A N 1
ATOM 5116 C CA . VAL A 1 647 ? 42.875 18.266 12.789 1 96.06 647 VAL A CA 1
ATOM 5117 C C . VAL A 1 647 ? 44.375 18.594 12.773 1 96.06 647 VAL A C 1
ATOM 5119 O O . VAL A 1 647 ? 44.781 19.688 12.367 1 96.06 647 VAL A O 1
ATOM 5122 N N . SER A 1 648 ? 45.125 17.703 13.328 1 94.94 648 SER A N 1
ATOM 5123 C CA . SER A 1 648 ? 46.594 17.828 13.305 1 94.94 648 SER A CA 1
ATOM 5124 C C . SER A 1 648 ? 47.25 16.516 12.867 1 94.94 648 SER A C 1
ATOM 5126 O O . SER A 1 648 ? 46.625 15.453 12.977 1 94.94 648 SER A O 1
ATOM 5128 N N . GLY A 1 649 ? 48.438 16.656 12.297 1 93.38 649 GLY A N 1
ATOM 5129 C CA . GLY A 1 649 ? 49.156 15.5 11.773 1 93.38 649 GLY A CA 1
ATOM 5130 C C . GLY A 1 649 ? 49.219 15.477 10.258 1 93.38 649 GLY A C 1
ATOM 5131 O O . GLY A 1 649 ? 48.656 16.359 9.594 1 93.38 649 GLY A O 1
ATOM 5132 N N . GLN A 1 650 ? 49.938 14.383 9.75 1 93.12 650 GLN A N 1
ATOM 5133 C CA . GLN A 1 650 ? 50.062 14.227 8.305 1 93.12 650 GLN A CA 1
ATOM 5134 C C . GLN A 1 650 ? 48.875 13.453 7.734 1 93.12 650 GLN A C 1
ATOM 5136 O O . GLN A 1 650 ? 48.625 12.312 8.117 1 93.12 650 GLN A O 1
ATOM 5141 N N . ALA A 1 651 ? 48.156 14.086 6.875 1 94 651 ALA A N 1
ATOM 5142 C CA . ALA A 1 651 ? 46.969 13.477 6.281 1 94 651 ALA A CA 1
ATOM 5143 C C . ALA A 1 651 ? 47.344 12.453 5.215 1 94 651 ALA A C 1
ATOM 5145 O O . ALA A 1 651 ? 47.281 12.75 4.016 1 94 651 ALA A O 1
ATOM 5146 N N . LYS A 1 652 ? 47.781 11.367 5.605 1 95.44 652 LYS A N 1
ATOM 5147 C CA . LYS A 1 652 ? 48.188 10.242 4.758 1 95.44 652 LYS A CA 1
ATOM 5148 C C . LYS A 1 652 ? 47.531 8.945 5.223 1 95.44 652 LYS A C 1
ATOM 5150 O O . LYS A 1 652 ? 47.344 8.727 6.422 1 95.44 652 LYS A O 1
ATOM 5155 N N . VAL A 1 653 ? 47.25 8.148 4.262 1 94.94 653 VAL A N 1
ATOM 5156 C CA . VAL A 1 653 ? 46.594 6.887 4.57 1 94.94 653 VAL A CA 1
ATOM 5157 C C . VAL A 1 653 ? 47.438 6.082 5.551 1 94.94 653 VAL A C 1
ATOM 5159 O O . VAL A 1 653 ? 48.625 5.883 5.328 1 94.94 653 VAL A O 1
ATOM 5162 N N . GLY A 1 654 ? 46.812 5.684 6.648 1 93.81 654 GLY A N 1
ATOM 5163 C CA . GLY A 1 654 ? 47.469 4.809 7.613 1 93.81 654 GLY A CA 1
ATOM 5164 C C . GLY A 1 654 ? 48.219 5.57 8.695 1 93.81 654 GLY A C 1
ATOM 5165 O O . GLY A 1 654 ? 48.562 5 9.734 1 93.81 654 GLY A O 1
ATOM 5166 N N . GLU A 1 655 ? 48.438 6.816 8.539 1 95.5 655 GLU A N 1
ATOM 5167 C CA . GLU A 1 655 ? 49.188 7.613 9.516 1 95.5 655 GLU A CA 1
ATOM 5168 C C . GLU A 1 655 ? 48.25 8.117 10.625 1 95.5 655 GLU A C 1
ATOM 5170 O O . GLU A 1 655 ? 47.094 8.438 10.375 1 95.5 655 GLU A O 1
ATOM 5175 N N . LYS A 1 656 ? 48.812 8.211 11.711 1 95.44 656 LYS A N 1
ATOM 5176 C CA . LYS A 1 656 ? 48.062 8.656 12.875 1 95.44 656 LYS A CA 1
ATOM 5177 C C . LYS A 1 656 ? 47.781 10.156 12.828 1 95.44 656 LYS A C 1
ATOM 5179 O O . LYS A 1 656 ? 48.719 10.945 12.602 1 95.44 656 LYS A O 1
ATOM 5184 N N . MET A 1 657 ? 46.562 10.562 13 1 96.19 657 MET A N 1
ATOM 5185 C CA . MET A 1 657 ? 46.156 11.953 13.062 1 96.19 657 MET A CA 1
ATOM 5186 C C . MET A 1 657 ? 45.344 12.227 14.328 1 96.19 657 MET A C 1
ATOM 5188 O O . MET A 1 657 ? 44.938 11.297 15.016 1 96.19 657 MET A O 1
ATOM 5192 N N . LEU A 1 658 ? 45.25 13.508 14.672 1 96.38 658 LEU A N 1
ATOM 5193 C CA . LEU A 1 658 ? 44.469 13.914 15.836 1 96.38 658 LEU A CA 1
ATOM 5194 C C . LEU A 1 658 ? 43.344 14.859 15.438 1 96.38 658 LEU A C 1
ATOM 5196 O O . LEU A 1 658 ? 43.531 15.773 14.633 1 96.38 658 LEU A O 1
ATOM 5200 N N . ALA A 1 659 ? 42.219 14.625 15.898 1 96.62 659 ALA A N 1
ATOM 5201 C CA . ALA A 1 659 ? 41.094 15.539 15.797 1 96.62 659 ALA A CA 1
ATOM 5202 C C . ALA A 1 659 ? 40.844 16.25 17.125 1 96.62 659 ALA A C 1
ATOM 5204 O O . ALA A 1 659 ? 40.781 15.602 18.172 1 96.62 659 ALA A O 1
ATOM 5205 N N . ILE A 1 660 ? 40.688 17.484 17.109 1 97.25 660 ILE A N 1
ATOM 5206 C CA . ILE A 1 660 ? 40.438 18.281 18.297 1 97.25 660 ILE A CA 1
ATOM 5207 C C . ILE A 1 660 ? 39.094 19 18.172 1 97.25 660 ILE A C 1
ATOM 5209 O O . ILE A 1 660 ? 38.938 19.859 17.297 1 97.25 660 ILE A O 1
ATOM 5213 N N . ILE A 1 661 ? 38.188 18.641 19 1 97.62 661 ILE A N 1
ATOM 5214 C CA . ILE A 1 661 ? 36.844 19.25 19.031 1 97.62 661 ILE A CA 1
ATOM 5215 C C . ILE A 1 661 ? 36.75 20.172 20.25 1 97.62 661 ILE A C 1
ATOM 5217 O O . ILE A 1 661 ? 37 19.75 21.375 1 97.62 661 ILE A O 1
ATOM 5221 N N . LYS A 1 662 ? 36.344 21.391 19.969 1 97 662 LYS A N 1
ATOM 5222 C CA . LYS A 1 662 ? 36.281 22.375 21.047 1 97 662 LYS A CA 1
ATOM 5223 C C . LYS A 1 662 ? 34.938 23.125 21.031 1 97 662 LYS A C 1
ATOM 5225 O O . LYS A 1 662 ? 34.438 23.453 19.953 1 97 662 LYS A O 1
ATOM 5230 N N . PHE A 1 663 ? 34.5 23.406 22.172 1 97.69 663 PHE A N 1
ATOM 5231 C CA . PHE A 1 663 ? 33.281 24.188 22.344 1 97.69 663 PHE A CA 1
ATOM 5232 C C . PHE A 1 663 ? 33.312 24.969 23.656 1 97.69 663 PHE A C 1
ATOM 5234 O O . PHE A 1 663 ? 33.688 24.422 24.688 1 97.69 663 PHE A O 1
ATOM 5241 N N . THR A 1 664 ? 33 26.188 23.578 1 96.44 664 THR A N 1
ATOM 5242 C CA . THR A 1 664 ? 32.875 27.016 24.781 1 96.44 664 THR A CA 1
ATOM 5243 C C . THR A 1 664 ? 31.422 27.406 25 1 96.44 664 THR A C 1
ATOM 5245 O O . THR A 1 664 ? 30.766 27.938 24.094 1 96.44 664 THR A O 1
ATOM 5248 N N . ASN A 1 665 ? 30.953 27.109 26.188 1 95.94 665 ASN A N 1
ATOM 5249 C CA . ASN A 1 665 ? 29.594 27.5 26.531 1 95.94 665 ASN A CA 1
ATOM 5250 C C . ASN A 1 665 ? 29.438 29.016 26.594 1 95.94 665 ASN A C 1
ATOM 5252 O O . ASN A 1 665 ? 29.875 29.656 27.562 1 95.94 665 ASN A O 1
ATOM 5256 N N . PRO A 1 666 ? 28.766 29.562 25.672 1 91.94 666 PRO A N 1
ATOM 5257 C CA . PRO A 1 666 ? 28.656 31.016 25.641 1 91.94 666 PRO A CA 1
ATOM 5258 C C . PRO A 1 666 ? 27.484 31.547 26.484 1 91.94 666 PRO A C 1
ATOM 5260 O O . PRO A 1 666 ? 27.234 32.75 26.516 1 91.94 666 PRO A O 1
ATOM 5263 N N . PHE A 1 667 ? 26.797 30.688 27.188 1 91 667 PHE A N 1
ATOM 5264 C CA . PHE A 1 667 ? 25.578 31.078 27.891 1 91 667 PHE A CA 1
ATOM 5265 C C . PHE A 1 667 ? 25.859 31.281 29.375 1 91 667 PHE A C 1
ATOM 5267 O O . PHE A 1 667 ? 26.969 31.031 29.844 1 91 667 PHE A O 1
ATOM 5274 N N . LYS A 1 668 ? 24.781 31.781 30.062 1 89.19 668 LYS A N 1
ATOM 5275 C CA . LYS A 1 668 ? 24.891 32.031 31.5 1 89.19 668 LYS A CA 1
ATOM 5276 C C . LYS A 1 668 ? 24.375 30.859 32.312 1 89.19 668 LYS A C 1
ATOM 5278 O O . LYS A 1 668 ? 24.422 30.891 33.562 1 89.19 668 LYS A O 1
ATOM 5283 N N . PHE A 1 669 ? 23.969 29.812 31.625 1 89.88 669 PHE A N 1
ATOM 5284 C CA . PHE A 1 669 ? 23.453 28.641 32.312 1 89.88 669 PHE A CA 1
ATOM 5285 C C . PHE A 1 669 ? 24.297 27.406 32 1 89.88 669 PHE A C 1
ATOM 5287 O O . PHE A 1 669 ? 25.047 27.406 31.016 1 89.88 669 PHE A O 1
ATOM 5294 N N . ASN A 1 670 ? 24.094 26.391 32.812 1 94.44 670 ASN A N 1
ATOM 5295 C CA . ASN A 1 670 ? 24.812 25.141 32.625 1 94.44 670 ASN A CA 1
ATOM 5296 C C . ASN A 1 670 ? 24.234 24.312 31.469 1 94.44 670 ASN A C 1
ATOM 5298 O O . ASN A 1 670 ? 23.016 24.328 31.25 1 94.44 670 ASN A O 1
ATOM 5302 N N . LEU A 1 671 ? 25.094 23.75 30.75 1 94.88 671 LEU A N 1
ATOM 5303 C CA . LEU A 1 671 ? 24.703 22.688 29.812 1 94.88 671 LEU A CA 1
ATOM 5304 C C . LEU A 1 671 ? 24.906 21.312 30.438 1 94.88 671 LEU A C 1
ATOM 5306 O O . LEU A 1 671 ? 26.031 20.953 30.781 1 94.88 671 LEU A O 1
ATOM 5310 N N . GLU A 1 672 ? 23.828 20.625 30.562 1 94.81 672 GLU A N 1
ATOM 5311 C CA . GLU A 1 672 ? 23.891 19.312 31.203 1 94.81 672 GLU A CA 1
ATOM 5312 C C . GLU A 1 672 ? 23.781 18.188 30.172 1 94.81 672 GLU A C 1
ATOM 5314 O O . GLU A 1 672 ? 23.094 18.328 29.156 1 94.81 672 GLU A O 1
ATOM 5319 N N . ASP A 1 673 ? 24.5 17.094 30.469 1 94.19 673 ASP A N 1
ATOM 5320 C CA . ASP A 1 673 ? 24.438 15.883 29.672 1 94.19 673 ASP A CA 1
ATOM 5321 C C . ASP A 1 673 ? 24.719 16.172 28.203 1 94.19 673 ASP A C 1
ATOM 5323 O O . ASP A 1 673 ? 23.906 15.859 27.328 1 94.19 673 ASP A O 1
ATOM 5327 N N . VAL A 1 674 ? 25.875 16.734 27.984 1 96.31 674 VAL A N 1
ATOM 5328 C CA . VAL A 1 674 ? 26.281 17.156 26.656 1 96.31 674 VAL A CA 1
ATOM 5329 C C . VAL A 1 674 ? 26.875 15.961 25.906 1 96.31 674 VAL A C 1
ATOM 5331 O O . VAL A 1 674 ? 27.812 15.32 26.391 1 96.31 674 VAL A O 1
ATOM 5334 N N . ASN A 1 675 ? 26.281 15.648 24.797 1 96 675 ASN A N 1
ATOM 5335 C CA . ASN A 1 675 ? 26.766 14.578 23.922 1 96 675 ASN A CA 1
ATOM 5336 C C . ASN A 1 675 ? 27.5 15.141 22.703 1 96 675 ASN A C 1
ATOM 5338 O O . ASN A 1 675 ? 27 16.031 22.031 1 96 675 ASN A O 1
ATOM 5342 N N . VAL A 1 676 ? 28.688 14.664 22.453 1 97.44 676 VAL A N 1
ATOM 5343 C CA . VAL A 1 676 ? 29.469 15.062 21.281 1 97.44 676 VAL A CA 1
ATOM 5344 C C . VAL A 1 676 ? 29.75 13.852 20.406 1 97.44 676 VAL A C 1
ATOM 5346 O O . VAL A 1 676 ? 30.109 12.781 20.906 1 97.44 676 VAL A O 1
ATOM 5349 N N . ARG A 1 677 ? 29.531 13.984 19.172 1 96.94 677 ARG A N 1
ATOM 5350 C CA . ARG A 1 677 ? 29.797 12.93 18.188 1 96.94 677 ARG A CA 1
ATOM 5351 C C . ARG A 1 677 ? 30.719 13.438 17.094 1 96.94 677 ARG A C 1
ATOM 5353 O O . ARG A 1 677 ? 30.656 14.602 16.703 1 96.94 677 ARG A O 1
ATOM 5360 N N . VAL A 1 678 ? 31.562 12.555 16.594 1 96.75 678 VAL A N 1
ATOM 5361 C CA . VAL A 1 678 ? 32.469 12.93 15.5 1 96.75 678 VAL A CA 1
ATOM 5362 C C . VAL A 1 678 ? 32.656 11.742 14.562 1 96.75 678 VAL A C 1
ATOM 5364 O O . VAL A 1 678 ? 32.719 10.594 15.016 1 96.75 678 VAL A O 1
ATOM 5367 N N . GLU A 1 679 ? 32.688 11.984 13.297 1 96.31 679 GLU A N 1
ATOM 5368 C CA . GLU A 1 679 ? 33.031 10.969 12.305 1 96.31 679 GLU A CA 1
ATOM 5369 C C . GLU A 1 679 ? 33.438 11.594 10.977 1 96.31 679 GLU A C 1
ATOM 5371 O O . GLU A 1 679 ? 33.344 12.812 10.805 1 96.31 679 GLU A O 1
ATOM 5376 N N . GLY A 1 680 ? 33.938 10.844 10.133 1 94.81 680 GLY A N 1
ATOM 5377 C CA . GLY A 1 680 ? 34.281 11.227 8.773 1 94.81 680 GLY A CA 1
ATOM 5378 C C . GLY A 1 680 ? 34.406 10.039 7.832 1 94.81 680 GLY A C 1
ATOM 5379 O O . GLY A 1 680 ? 35 9.016 8.188 1 94.81 680 GLY A O 1
ATOM 5380 N N . PRO A 1 681 ? 33.812 10.133 6.723 1 93.44 681 PRO A N 1
ATOM 5381 C CA . PRO A 1 681 ? 33.875 9.016 5.785 1 93.44 681 PRO A CA 1
ATOM 5382 C C . PRO A 1 681 ? 35.312 8.703 5.332 1 93.44 681 PRO A C 1
ATOM 5384 O O . PRO A 1 681 ? 36.031 9.602 4.859 1 93.44 681 PRO A O 1
ATOM 5387 N N . GLY A 1 682 ? 35.688 7.473 5.473 1 91.12 682 GLY A N 1
ATOM 5388 C CA . GLY A 1 682 ? 37 7.023 5.02 1 91.12 682 GLY A CA 1
ATOM 5389 C C . GLY A 1 682 ? 38.125 7.359 5.988 1 91.12 682 GLY A C 1
ATOM 5390 O O . GLY A 1 682 ? 39.281 6.98 5.773 1 91.12 682 GLY A O 1
ATOM 5391 N N . VAL A 1 683 ? 37.875 8.109 7.074 1 92.88 683 VAL A N 1
ATOM 5392 C CA . VAL A 1 683 ? 38.969 8.523 7.945 1 92.88 683 VAL A CA 1
ATOM 5393 C C . VAL A 1 683 ? 38.656 8.117 9.383 1 92.88 683 VAL A C 1
ATOM 5395 O O . VAL A 1 683 ? 39.594 7.859 10.172 1 92.88 683 VAL A O 1
ATOM 5398 N N . MET A 1 684 ? 37.406 8.25 9.773 1 92.94 684 MET A N 1
ATOM 5399 C CA . MET A 1 684 ? 37.094 7.965 11.172 1 92.94 684 MET A CA 1
ATOM 5400 C C . MET A 1 684 ? 35.688 7.398 11.32 1 92.94 684 MET A C 1
ATOM 5402 O O . MET A 1 684 ? 34.719 7.973 10.805 1 92.94 684 MET A O 1
ATOM 5406 N N . SER A 1 685 ? 35.594 6.262 12.023 1 92.44 685 SER A N 1
ATOM 5407 C CA . SER A 1 685 ? 34.312 5.73 12.398 1 92.44 685 SER A CA 1
ATOM 5408 C C . SER A 1 685 ? 33.656 6.582 13.484 1 92.44 685 SER A C 1
ATOM 5410 O O . SER A 1 685 ? 34.344 7.305 14.211 1 92.44 685 SER A O 1
ATOM 5412 N N . PRO A 1 686 ? 32.375 6.523 13.617 1 94 686 PRO A N 1
ATOM 5413 C CA . PRO A 1 686 ? 31.656 7.355 14.602 1 94 686 PRO A CA 1
ATOM 5414 C C . PRO A 1 686 ? 32.156 7.145 16.031 1 94 686 PRO A C 1
ATOM 5416 O O . PRO A 1 686 ? 32.344 6.004 16.453 1 94 686 PRO A O 1
ATOM 5419 N N . LYS A 1 687 ? 32.438 8.203 16.672 1 95.56 687 LYS A N 1
ATOM 5420 C CA . LYS A 1 687 ? 32.844 8.234 18.078 1 95.56 687 LYS A CA 1
ATOM 5421 C C . LYS A 1 687 ? 31.938 9.172 18.891 1 95.56 687 LYS A C 1
ATOM 5423 O O . LYS A 1 687 ? 31.391 10.133 18.328 1 95.56 687 LYS A O 1
ATOM 5428 N N . HIS A 1 688 ? 31.781 8.898 20.094 1 94.88 688 HIS A N 1
ATOM 5429 C CA . HIS A 1 688 ? 30.922 9.727 20.922 1 94.88 688 HIS A CA 1
ATOM 5430 C C . HIS A 1 688 ? 31.516 9.922 22.312 1 94.88 688 HIS A C 1
ATOM 5432 O O . HIS A 1 688 ? 32.188 9.031 22.828 1 94.88 688 HIS A O 1
ATOM 5438 N N . LYS A 1 689 ? 31.312 11.016 22.859 1 96.38 689 LYS A N 1
ATOM 5439 C CA . LYS A 1 689 ? 31.719 11.352 24.219 1 96.38 689 LYS A CA 1
ATOM 5440 C C . LYS A 1 689 ? 30.625 12.109 24.953 1 96.38 689 LYS A C 1
ATOM 5442 O O . LYS A 1 689 ? 29.938 12.953 24.375 1 96.38 689 LYS A O 1
ATOM 5447 N N . HIS A 1 690 ? 30.484 11.789 26.203 1 96 690 HIS A N 1
ATOM 5448 C CA . HIS A 1 690 ? 29.469 12.406 27.047 1 96 690 HIS A CA 1
ATOM 5449 C C . HIS A 1 690 ? 30.094 13.273 28.125 1 96 690 HIS A C 1
ATOM 5451 O O . HIS A 1 690 ? 31.047 12.867 28.781 1 96 690 HIS A O 1
ATOM 5457 N N . TYR A 1 691 ? 29.641 14.461 28.25 1 96.25 691 TYR A N 1
ATOM 5458 C CA . TYR A 1 691 ? 30 15.375 29.328 1 96.25 691 TYR A CA 1
ATOM 5459 C C . TYR A 1 691 ? 28.812 15.648 30.234 1 96.25 691 TYR A C 1
ATOM 5461 O O . TYR A 1 691 ? 27.781 16.141 29.766 1 96.25 691 TYR A O 1
ATOM 5469 N N . SER A 1 692 ? 28.953 15.453 31.484 1 95.69 692 SER A N 1
ATOM 5470 C CA . SER A 1 692 ? 27.844 15.602 32.406 1 95.69 692 SER A CA 1
ATOM 5471 C C . SER A 1 692 ? 27.453 17.062 32.562 1 95.69 692 SER A C 1
ATOM 5473 O O . SER A 1 692 ? 26.266 17.391 32.75 1 95.69 692 SER A O 1
ATOM 5475 N N . LEU A 1 693 ? 28.547 17.891 32.562 1 96.12 693 LEU A N 1
ATOM 5476 C CA . LEU A 1 693 ? 28.281 19.297 32.844 1 96.12 693 LEU A CA 1
ATOM 5477 C C . LEU A 1 693 ? 29.312 20.188 32.156 1 96.12 693 LEU A C 1
ATOM 5479 O O . LEU A 1 693 ? 30.516 19.922 32.219 1 96.12 693 LEU A O 1
ATOM 5483 N N . VAL A 1 694 ? 28.828 21.203 31.484 1 96.88 694 VAL A N 1
ATOM 5484 C CA . VAL A 1 694 ? 29.656 22.281 30.969 1 96.88 694 VAL A CA 1
ATOM 5485 C C . VAL A 1 694 ? 29.172 23.609 31.516 1 96.88 694 VAL A C 1
ATOM 5487 O O . VAL A 1 694 ? 28.141 24.141 31.062 1 96.88 694 VAL A O 1
ATOM 5490 N N . THR A 1 695 ? 29.938 24.25 32.375 1 96.5 695 THR A N 1
ATOM 5491 C CA . THR A 1 695 ? 29.516 25.453 33.062 1 96.5 695 THR A CA 1
ATOM 5492 C C . THR A 1 695 ? 29.672 26.688 32.188 1 96.5 695 THR A C 1
ATOM 5494 O O . THR A 1 695 ? 30.359 26.641 31.172 1 96.5 695 THR A O 1
ATOM 5497 N N . PRO A 1 696 ? 29.031 27.781 32.594 1 95.44 696 PRO A N 1
ATOM 5498 C CA . PRO A 1 696 ? 29.141 29 31.797 1 95.44 696 PRO A CA 1
ATOM 5499 C C . PRO A 1 696 ? 30.578 29.453 31.594 1 95.44 696 PRO A C 1
ATOM 5501 O O . PRO A 1 696 ? 31.359 29.516 32.562 1 95.44 696 PRO A O 1
ATOM 5504 N N . GLY A 1 697 ? 30.906 29.719 30.375 1 94.38 697 GLY A N 1
ATOM 5505 C CA . GLY A 1 697 ? 32.219 30.234 30.047 1 94.38 697 GLY A CA 1
ATOM 5506 C C . GLY A 1 697 ? 33.281 29.141 29.984 1 94.38 697 GLY A C 1
ATOM 5507 O O . GLY A 1 697 ? 34.406 29.406 29.562 1 94.38 697 GLY A O 1
ATOM 5508 N N . SER A 1 698 ? 32.906 27.969 30.297 1 95.56 698 SER A N 1
ATOM 5509 C CA . SER A 1 698 ? 33.875 26.875 30.281 1 95.56 698 SER A CA 1
ATOM 5510 C C . SER A 1 698 ? 33.938 26.234 28.891 1 95.56 698 SER A C 1
ATOM 5512 O O . SER A 1 698 ? 33 26.328 28.109 1 95.56 698 SER A O 1
ATOM 5514 N N . SER A 1 699 ? 35.094 25.703 28.672 1 95.31 699 SER A N 1
ATOM 5515 C CA . SER A 1 699 ? 35.344 25.062 27.375 1 95.31 699 SER A CA 1
ATOM 5516 C C . SER A 1 699 ? 35.5 23.562 27.531 1 95.31 699 SER A C 1
ATOM 5518 O O . SER A 1 699 ? 36.094 23.094 28.5 1 95.31 699 SER A O 1
ATOM 5520 N N . LEU A 1 700 ? 34.906 22.812 26.656 1 95.56 700 LEU A N 1
ATOM 5521 C CA . LEU A 1 700 ? 35.219 21.406 26.547 1 95.56 700 LEU A CA 1
ATOM 5522 C C . LEU A 1 700 ? 36.125 21.141 25.359 1 95.56 700 LEU A C 1
ATOM 5524 O O . LEU A 1 700 ? 36.031 21.797 24.312 1 95.56 700 LEU A O 1
ATOM 5528 N N . THR A 1 701 ? 37.125 20.297 25.547 1 96.56 701 THR A N 1
ATOM 5529 C CA . THR A 1 701 ? 38.062 19.891 24.516 1 96.56 701 THR A CA 1
ATOM 5530 C C . THR A 1 701 ? 38.188 18.375 24.453 1 96.56 701 THR A C 1
ATOM 5532 O O . THR A 1 701 ? 38.469 17.719 25.453 1 96.56 701 THR A O 1
ATOM 5535 N N . TRP A 1 702 ? 37.875 17.812 23.328 1 97.25 702 TRP A N 1
ATOM 5536 C CA . TRP A 1 702 ? 37.969 16.391 23.062 1 97.25 702 TRP A CA 1
ATOM 5537 C C . TRP A 1 702 ? 39 16.109 21.984 1 97.25 702 TRP A C 1
ATOM 5539 O O . TRP A 1 702 ? 38.906 16.656 20.875 1 97.25 702 TRP A O 1
ATOM 5549 N N . THR A 1 703 ? 40.031 15.336 22.359 1 96.81 703 THR A N 1
ATOM 5550 C CA . THR A 1 703 ? 41.031 14.922 21.406 1 96.81 703 THR A CA 1
ATOM 5551 C C . THR A 1 703 ? 40.906 13.438 21.078 1 96.81 703 THR A C 1
ATOM 5553 O O . THR A 1 703 ? 40.875 12.602 21.984 1 96.81 703 THR A O 1
ATOM 5556 N N . GLU A 1 704 ? 40.812 13.133 19.844 1 95.75 704 GLU A N 1
ATOM 5557 C CA . GLU A 1 704 ? 40.625 11.75 19.406 1 95.75 704 GLU A CA 1
ATOM 5558 C C . GLU A 1 704 ? 41.625 11.391 18.312 1 95.75 704 GLU A C 1
ATOM 5560 O O . GLU A 1 704 ? 41.875 12.18 17.391 1 95.75 704 GLU A O 1
ATOM 5565 N N . HIS A 1 705 ? 42.188 10.219 18.422 1 95.38 705 HIS A N 1
ATOM 5566 C CA . HIS A 1 705 ? 43.094 9.734 17.391 1 95.38 705 HIS A CA 1
ATOM 5567 C C . HIS A 1 705 ? 42.344 8.953 16.312 1 95.38 705 HIS A C 1
ATOM 5569 O O . HIS A 1 705 ? 41.344 8.305 16.594 1 95.38 705 HIS A O 1
ATOM 5575 N N . PHE A 1 706 ? 42.844 9.117 15.07 1 94.88 706 PHE A N 1
ATOM 5576 C CA . PHE A 1 706 ? 42.281 8.336 13.977 1 94.88 706 PHE A CA 1
ATOM 5577 C C . PHE A 1 706 ? 43.312 8.07 12.898 1 94.88 706 PHE A C 1
ATOM 5579 O O . PHE A 1 706 ? 44.375 8.664 12.906 1 94.88 706 PHE A O 1
ATOM 5586 N N . HIS A 1 707 ? 43.062 7.098 12.078 1 95 707 HIS A N 1
ATOM 5587 C CA . HIS A 1 707 ? 43.906 6.707 10.945 1 95 707 HIS A CA 1
ATOM 5588 C C . HIS A 1 707 ? 43.094 6.734 9.641 1 95 707 HIS A C 1
ATOM 5590 O O . HIS A 1 707 ? 42.281 5.84 9.391 1 95 707 HIS A O 1
ATOM 5596 N N . PRO A 1 708 ? 43.406 7.727 8.812 1 94.88 708 PRO A N 1
ATOM 5597 C CA . PRO A 1 708 ? 42.688 7.727 7.531 1 94.88 708 PRO A CA 1
ATOM 5598 C C . PRO A 1 708 ? 42.812 6.402 6.785 1 94.88 708 PRO A C 1
ATOM 5600 O O . PRO A 1 708 ? 43.906 5.809 6.742 1 94.88 708 PRO A O 1
ATOM 5603 N N . ARG A 1 709 ? 41.781 5.965 6.148 1 91.75 709 ARG A N 1
ATOM 5604 C CA . ARG A 1 709 ? 41.75 4.668 5.48 1 91.75 709 ARG A CA 1
ATOM 5605 C C . ARG A 1 709 ? 41.688 4.828 3.967 1 91.75 709 ARG A C 1
ATOM 5607 O O . ARG A 1 709 ? 42.031 3.898 3.227 1 91.75 709 ARG A O 1
ATOM 5614 N N . ARG A 1 710 ? 41.281 5.977 3.516 1 92.44 710 ARG A N 1
ATOM 5615 C CA . ARG A 1 710 ? 41.125 6.219 2.084 1 92.44 710 ARG A CA 1
ATOM 5616 C C . ARG A 1 710 ? 41.719 7.574 1.693 1 92.44 710 ARG A C 1
ATOM 5618 O O . ARG A 1 710 ? 41.562 8.555 2.42 1 92.44 710 ARG A O 1
ATOM 5625 N N . ALA A 1 711 ? 42.281 7.617 0.548 1 92.81 711 ALA A N 1
ATOM 5626 C CA . ALA A 1 711 ? 42.844 8.867 0.038 1 92.81 711 ALA A CA 1
ATOM 5627 C C . ALA A 1 711 ? 41.75 9.711 -0.631 1 92.81 711 ALA A C 1
ATOM 5629 O O . ALA A 1 711 ? 40.75 9.18 -1.125 1 92.81 711 ALA A O 1
ATOM 5630 N N . GLY A 1 712 ? 42 11.008 -0.637 1 91.12 712 GLY A N 1
ATOM 5631 C CA . GLY A 1 712 ? 41.094 11.922 -1.314 1 91.12 712 GLY A CA 1
ATOM 5632 C C . GLY A 1 712 ? 40.531 12.992 -0.401 1 91.12 712 GLY A C 1
ATOM 5633 O O . GLY A 1 712 ? 40.844 13.016 0.795 1 91.12 712 GLY A O 1
ATOM 5634 N N . PRO A 1 713 ? 39.844 13.852 -0.991 1 92.31 713 PRO A N 1
ATOM 5635 C CA . PRO A 1 713 ? 39.188 14.883 -0.173 1 92.31 713 PRO A CA 1
ATOM 5636 C C . PRO A 1 713 ? 38.062 14.32 0.707 1 92.31 713 PRO A C 1
ATOM 5638 O O . PRO A 1 713 ? 37.312 13.445 0.276 1 92.31 713 PRO A O 1
ATOM 5641 N N . THR A 1 714 ? 37.969 14.758 1.8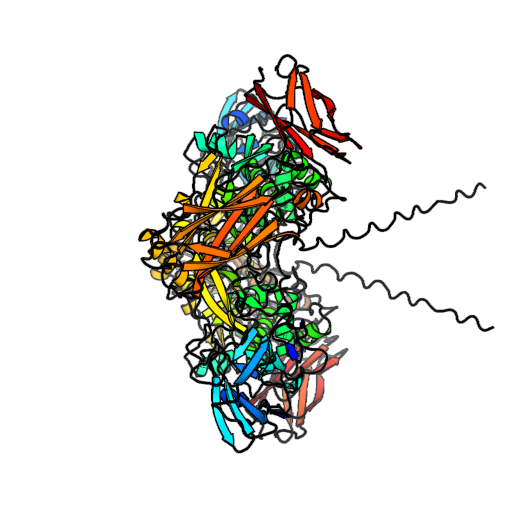84 1 94.75 714 THR A N 1
ATOM 5642 C CA . THR A 1 714 ? 36.938 14.344 2.822 1 94.75 714 THR A CA 1
ATOM 5643 C C . THR A 1 714 ? 36.75 15.398 3.906 1 94.75 714 THR A C 1
ATOM 5645 O O . THR A 1 714 ? 37.25 16.516 3.787 1 94.75 714 THR A O 1
ATOM 5648 N N . LYS A 1 715 ? 35.875 15.133 4.867 1 95.5 715 LYS A N 1
ATOM 5649 C CA . LYS A 1 715 ? 35.594 16.031 5.98 1 95.5 715 LYS A CA 1
ATOM 5650 C C . LYS A 1 715 ? 35.438 15.25 7.285 1 95.5 715 LYS A C 1
ATOM 5652 O O . LYS A 1 715 ? 35.062 14.078 7.273 1 95.5 715 LYS A O 1
ATOM 5657 N N . LEU A 1 716 ? 35.844 15.891 8.289 1 96 716 LEU A N 1
ATOM 5658 C CA . LEU A 1 716 ? 35.438 15.461 9.625 1 96 716 LEU A CA 1
ATOM 5659 C C . LEU A 1 716 ? 34.281 16.312 10.148 1 96 716 LEU A C 1
ATOM 5661 O O . LEU A 1 716 ? 34.312 17.531 10.078 1 96 716 LEU A O 1
ATOM 5665 N N . MET A 1 717 ? 33.25 15.68 10.594 1 95.88 717 MET A N 1
ATOM 5666 C CA . MET A 1 717 ? 32.062 16.359 11.086 1 95.88 717 MET A CA 1
ATOM 5667 C C . MET A 1 717 ? 31.797 16.031 12.547 1 95.88 717 MET A C 1
ATOM 5669 O O . MET A 1 717 ? 32 14.891 12.977 1 95.88 717 MET A O 1
ATOM 5673 N N . ALA A 1 718 ? 31.328 16.969 13.25 1 97.25 718 ALA A N 1
ATOM 5674 C CA . ALA A 1 718 ? 31.031 16.797 14.664 1 97.25 718 ALA A CA 1
ATOM 5675 C C . ALA A 1 718 ? 29.719 17.484 15.047 1 97.25 718 ALA A C 1
ATOM 5677 O O . ALA A 1 718 ? 29.328 18.453 14.406 1 97.25 718 ALA A O 1
ATOM 5678 N N . SER A 1 719 ? 29.078 16.953 16.016 1 96.88 719 SER A N 1
ATOM 5679 C CA . SER A 1 719 ? 27.859 17.531 16.547 1 96.88 719 SER A CA 1
ATOM 5680 C C . SER A 1 719 ? 27.891 17.578 18.078 1 96.88 719 SER A C 1
ATOM 5682 O O . SER A 1 719 ? 28.5 16.719 18.719 1 96.88 719 SER A O 1
ATOM 5684 N N . LEU A 1 720 ? 27.375 18.547 18.594 1 96.62 720 LEU A N 1
ATOM 5685 C CA . LEU A 1 720 ? 27.141 18.703 20.031 1 96.62 720 LEU A CA 1
ATOM 5686 C C . LEU A 1 720 ? 25.656 18.891 20.328 1 96.62 720 LEU A C 1
ATOM 5688 O O . LEU A 1 720 ? 24.984 19.688 19.688 1 96.62 720 LEU A O 1
ATOM 5692 N N . ASP A 1 721 ? 25.203 18.094 21.266 1 94.56 721 ASP A N 1
ATOM 5693 C CA . ASP A 1 721 ? 23.766 18.094 21.531 1 94.56 721 ASP A CA 1
ATOM 5694 C C . ASP A 1 721 ? 23.484 17.859 23.016 1 94.56 721 ASP A C 1
ATOM 5696 O O . ASP A 1 721 ? 24.125 17.031 23.656 1 94.56 721 ASP A O 1
ATOM 5700 N N . CYS A 1 722 ? 22.609 18.594 23.547 1 92.94 722 CYS A N 1
ATOM 5701 C CA . CYS A 1 722 ? 22.031 18.391 24.875 1 92.94 722 CYS A CA 1
ATOM 5702 C C . CYS A 1 722 ? 20.641 18.984 24.969 1 92.94 722 CYS A C 1
ATOM 5704 O O . CYS A 1 722 ? 20.156 19.594 24.016 1 92.94 722 CYS A O 1
ATOM 5706 N N . ALA A 1 723 ? 19.969 18.828 26.016 1 87.69 723 ALA A N 1
ATOM 5707 C CA . ALA A 1 723 ? 18.578 19.234 26.141 1 87.69 723 ALA A CA 1
ATOM 5708 C C . ALA A 1 723 ? 18.438 20.75 25.984 1 87.69 723 ALA A C 1
ATOM 5710 O O . ALA A 1 723 ? 17.453 21.219 25.391 1 87.69 723 ALA A O 1
ATOM 5711 N N . ALA A 1 724 ? 19.406 21.484 26.438 1 87.5 724 ALA A N 1
ATOM 5712 C CA . ALA A 1 724 ? 19.312 22.953 26.469 1 87.5 724 ALA A CA 1
ATOM 5713 C C . ALA A 1 724 ? 19.812 23.562 25.156 1 87.5 724 ALA A C 1
ATOM 5715 O O . ALA A 1 724 ? 19.531 24.719 24.859 1 87.5 724 ALA A O 1
ATOM 5716 N N . LEU A 1 725 ? 20.609 22.844 24.422 1 90.12 725 LEU A N 1
ATOM 5717 C CA . LEU A 1 725 ? 21.234 23.344 23.188 1 90.12 725 LEU A CA 1
ATOM 5718 C C . LEU A 1 725 ? 21.406 22.203 22.188 1 90.12 725 LEU A C 1
ATOM 5720 O O . LEU A 1 725 ? 22.219 21.312 22.391 1 90.12 725 LEU A O 1
ATOM 5724 N N . ARG A 1 726 ? 20.672 22.438 21.125 1 90.06 726 ARG A N 1
ATOM 5725 C CA . ARG A 1 726 ? 20.734 21.359 20.141 1 90.06 726 ARG A CA 1
ATOM 5726 C C . ARG A 1 726 ? 21.266 21.875 18.797 1 90.06 726 ARG A C 1
ATOM 5728 O O . ARG A 1 726 ? 21.297 23.078 18.562 1 90.06 726 ARG A O 1
ATOM 5735 N N . GLN A 1 727 ? 21.688 20.984 17.938 1 89.88 727 GLN A N 1
ATOM 5736 C CA . GLN A 1 727 ? 22.062 21.234 16.547 1 89.88 727 GLN A CA 1
ATOM 5737 C C . GLN A 1 727 ? 23.297 22.125 16.469 1 89.88 727 GLN A C 1
ATOM 5739 O O . GLN A 1 727 ? 23.297 23.125 15.742 1 89.88 727 GLN A O 1
ATOM 5744 N N . VAL A 1 728 ? 24.266 21.828 17.297 1 94.12 728 VAL A N 1
ATOM 5745 C CA . VAL A 1 728 ? 25.562 22.516 17.188 1 94.12 728 VAL A CA 1
ATOM 5746 C C . VAL A 1 728 ? 26.516 21.672 16.328 1 94.12 728 VAL A C 1
ATOM 5748 O O . VAL A 1 728 ? 26.875 20.547 16.703 1 94.12 728 VAL A O 1
ATOM 5751 N N . TYR A 1 729 ? 26.906 22.25 15.195 1 95 729 TYR A N 1
ATOM 5752 C CA . TYR A 1 729 ? 27.688 21.469 14.25 1 95 729 TYR A CA 1
ATOM 5753 C C . TYR A 1 729 ? 29.031 22.125 13.961 1 95 729 TYR A C 1
ATOM 5755 O O . TYR A 1 729 ? 29.172 23.344 14.141 1 95 729 TYR A O 1
ATOM 5763 N N . GLY A 1 730 ? 29.922 21.328 13.586 1 95.69 730 GLY A N 1
ATOM 5764 C CA . GLY A 1 730 ? 31.219 21.75 13.078 1 95.69 730 GLY A CA 1
ATOM 5765 C C . GLY A 1 730 ? 31.828 20.75 12.102 1 95.69 730 GLY A C 1
ATOM 5766 O O . GLY A 1 730 ? 31.469 19.578 12.102 1 95.69 730 GLY A O 1
ATOM 5767 N N . GLN A 1 731 ? 32.656 21.25 11.211 1 95.62 731 GLN A N 1
ATOM 5768 C CA . GLN A 1 731 ? 33.312 20.359 10.273 1 95.62 731 GLN A CA 1
ATOM 5769 C C . GLN A 1 731 ? 34.656 20.922 9.82 1 95.62 731 GLN A C 1
ATOM 5771 O O . GLN A 1 731 ? 34.938 22.109 10.008 1 95.62 731 GLN A O 1
ATOM 5776 N N . VAL A 1 732 ? 35.469 20.109 9.375 1 96.19 732 VAL A N 1
ATOM 5777 C CA . VAL A 1 732 ? 36.75 20.516 8.828 1 96.19 732 VAL A CA 1
ATOM 5778 C C . VAL A 1 732 ? 37.094 19.688 7.59 1 96.19 732 VAL A C 1
ATOM 5780 O O . VAL A 1 732 ? 36.812 18.484 7.551 1 96.19 732 VAL A O 1
ATOM 5783 N N . GLU A 1 733 ? 37.625 20.344 6.582 1 94.12 733 GLU A N 1
ATOM 5784 C CA . GLU A 1 733 ? 38.031 19.656 5.359 1 94.12 733 GLU A CA 1
ATOM 5785 C C . GLU A 1 733 ? 39.438 19.109 5.469 1 94.12 733 GLU A C 1
ATOM 5787 O O . GLU A 1 733 ? 40.312 19.703 6.113 1 94.12 733 GLU A O 1
ATOM 5792 N N . LEU A 1 734 ? 39.562 17.984 4.918 1 92.31 734 LEU A N 1
ATOM 5793 C CA . LEU A 1 734 ? 40.875 17.359 4.883 1 92.31 734 LEU A CA 1
ATOM 5794 C C . LEU A 1 734 ? 41.094 16.672 3.549 1 92.31 734 LEU A C 1
ATOM 5796 O O . LEU A 1 734 ? 40.156 16.141 2.938 1 92.31 734 LEU A O 1
ATOM 5800 N N . ALA A 1 735 ? 42.344 16.719 3.082 1 94.12 735 ALA A N 1
ATOM 5801 C CA . ALA A 1 735 ? 42.781 15.992 1.897 1 94.12 735 ALA A CA 1
ATOM 5802 C C . ALA A 1 735 ? 43.812 14.914 2.264 1 94.12 735 ALA A C 1
ATOM 5804 O O . ALA A 1 735 ? 44.938 15.227 2.621 1 94.12 735 ALA A O 1
ATOM 5805 N N . VAL A 1 736 ? 43.438 13.711 2.104 1 95.62 736 VAL A N 1
ATOM 5806 C CA . VAL A 1 736 ? 44.25 12.602 2.525 1 95.62 736 VAL A CA 1
ATOM 5807 C C . VAL A 1 736 ? 45.094 12.117 1.347 1 95.62 736 VAL A C 1
ATOM 5809 O O . VAL A 1 736 ? 44.562 11.797 0.282 1 95.62 736 VAL A O 1
ATOM 5812 N N . GLU A 1 737 ? 46.344 11.992 1.531 1 95.44 737 GLU A N 1
ATOM 5813 C CA . GLU A 1 737 ? 47.25 11.469 0.518 1 95.44 737 GLU A CA 1
ATOM 5814 C C . GLU A 1 737 ? 47.344 9.945 0.583 1 95.44 737 GLU A C 1
ATOM 5816 O O . GLU A 1 737 ? 47.094 9.352 1.632 1 95.44 737 GLU A O 1
ATOM 5821 N N . PRO A 1 738 ? 47.719 9.336 -0.559 1 91.94 738 PRO A N 1
ATOM 5822 C CA . PRO A 1 738 ? 47.875 7.883 -0.551 1 91.94 738 PRO A CA 1
ATOM 5823 C C . PRO A 1 738 ? 49.062 7.43 0.308 1 91.94 738 PRO A C 1
ATOM 5825 O O . PRO A 1 738 ? 50.062 8.156 0.44 1 91.94 738 PRO A O 1
ATOM 5828 N N . ARG B 1 1 ? 27.828 -30.047 51.375 1 20.84 1 ARG B N 1
ATOM 5829 C CA . ARG B 1 1 ? 26.5 -30.094 50.75 1 20.84 1 ARG B CA 1
ATOM 5830 C C . ARG B 1 1 ? 26 -28.688 50.438 1 20.84 1 ARG B C 1
ATOM 5832 O O . ARG B 1 1 ? 25.172 -28.125 51.156 1 20.84 1 ARG B O 1
ATOM 5839 N N . PHE B 1 2 ? 26.797 -27.797 50.062 1 24.3 2 PHE B N 1
ATOM 5840 C CA . PHE B 1 2 ? 26.703 -26.344 49.969 1 24.3 2 PHE B CA 1
ATOM 5841 C C . PHE B 1 2 ? 25.719 -25.938 48.875 1 24.3 2 PHE B C 1
ATOM 5843 O O . PHE B 1 2 ? 25.859 -26.328 47.719 1 24.3 2 PHE B O 1
ATOM 5850 N N . SER B 1 3 ? 24.391 -25.766 49.312 1 24.16 3 SER B N 1
ATOM 5851 C CA . SER B 1 3 ? 23.172 -25.594 48.5 1 24.16 3 SER B CA 1
ATOM 5852 C C . SER B 1 3 ? 23.25 -24.312 47.688 1 24.16 3 SER B C 1
ATOM 5854 O O . SER B 1 3 ? 23.438 -23.219 48.219 1 24.16 3 SER B O 1
ATOM 5856 N N . THR B 1 4 ? 23.891 -24.375 46.562 1 26.69 4 THR B N 1
ATOM 5857 C CA . THR B 1 4 ? 24.234 -23.234 45.719 1 26.69 4 THR B CA 1
ATOM 5858 C C . THR B 1 4 ? 22.969 -22.547 45.188 1 26.69 4 THR B C 1
ATOM 5860 O O . THR B 1 4 ? 22.172 -23.172 44.469 1 26.69 4 THR B O 1
ATOM 5863 N N . GLY B 1 5 ? 22.375 -21.625 45.969 1 25.61 5 GLY B N 1
ATOM 5864 C CA . GLY B 1 5 ? 21.125 -20.906 45.781 1 25.61 5 GLY B CA 1
ATOM 5865 C C . GLY B 1 5 ? 21.078 -20.094 44.5 1 25.61 5 GLY B C 1
ATOM 5866 O O . GLY B 1 5 ? 21.922 -19.234 44.281 1 25.61 5 GLY B O 1
ATOM 5867 N N . THR B 1 6 ? 20.703 -20.75 43.406 1 27.91 6 THR B N 1
ATOM 5868 C CA . THR B 1 6 ? 20.719 -20.219 42.062 1 27.91 6 THR B CA 1
ATOM 5869 C C . THR B 1 6 ? 19.828 -18.969 41.969 1 27.91 6 THR B C 1
ATOM 5871 O O . THR B 1 6 ? 18.625 -19.047 42.219 1 27.91 6 THR B O 1
ATOM 5874 N N . MET B 1 7 ? 20.391 -17.812 42.281 1 27.45 7 MET B N 1
ATOM 5875 C CA . MET B 1 7 ? 19.719 -16.516 42.281 1 27.45 7 MET B CA 1
ATOM 5876 C C . MET B 1 7 ? 19.094 -16.219 40.938 1 27.45 7 MET B C 1
ATOM 5878 O O . MET B 1 7 ? 19.781 -16.219 39.906 1 27.45 7 MET B O 1
ATOM 5882 N N . SER B 1 8 ? 17.859 -16.625 40.75 1 28.28 8 SER B N 1
ATOM 5883 C CA . SER B 1 8 ? 17.047 -16.453 39.562 1 28.28 8 SER B CA 1
ATOM 5884 C C . SER B 1 8 ? 16.969 -14.984 39.156 1 28.28 8 SER B C 1
ATOM 5886 O O . SER B 1 8 ? 16.484 -14.148 39.938 1 28.28 8 SER B O 1
ATOM 5888 N N . ASP B 1 9 ? 18.047 -14.469 38.594 1 27.97 9 ASP B N 1
ATOM 5889 C CA . ASP B 1 9 ? 18.125 -13.062 38.188 1 27.97 9 ASP B CA 1
ATOM 5890 C C . ASP B 1 9 ? 16.953 -12.68 37.281 1 27.97 9 ASP B C 1
ATOM 5892 O O . ASP B 1 9 ? 16.812 -13.203 36.188 1 27.97 9 ASP B O 1
ATOM 5896 N N . ASN B 1 10 ? 15.812 -12.508 37.938 1 29.11 10 ASN B N 1
ATOM 5897 C CA . ASN B 1 10 ? 14.602 -11.961 37.344 1 29.11 10 ASN B CA 1
ATOM 5898 C C . ASN B 1 10 ? 14.898 -10.711 36.531 1 29.11 10 ASN B C 1
ATOM 5900 O O . ASN B 1 10 ? 15.25 -9.672 37.062 1 29.11 10 ASN B O 1
ATOM 5904 N N . GLU B 1 11 ? 15.406 -10.891 35.344 1 30.58 11 GLU B N 1
ATOM 5905 C CA . GLU B 1 11 ? 15.672 -9.734 34.5 1 30.58 11 GLU B CA 1
ATOM 5906 C C . GLU B 1 11 ? 14.43 -8.867 34.344 1 30.58 11 GLU B C 1
ATOM 5908 O O . GLU B 1 11 ? 13.344 -9.367 34.062 1 30.58 11 GLU B O 1
ATOM 5913 N N . PRO B 1 12 ? 14.375 -7.754 35.031 1 28.75 12 PRO B N 1
ATOM 5914 C CA . PRO B 1 12 ? 13.18 -6.906 35 1 28.75 12 PRO B CA 1
ATOM 5915 C C . PRO B 1 12 ? 12.594 -6.77 33.625 1 28.75 12 PRO B C 1
ATOM 5917 O O . PRO B 1 12 ? 13.328 -6.793 32.625 1 28.75 12 PRO B O 1
ATOM 5920 N N . ALA B 1 13 ? 11.359 -7.176 33.438 1 35.16 13 ALA B N 1
ATOM 5921 C CA . ALA B 1 13 ? 10.492 -7.004 32.281 1 35.16 13 ALA B CA 1
ATOM 5922 C C . ALA B 1 13 ? 10.664 -5.617 31.672 1 35.16 13 ALA B C 1
ATOM 5924 O O . ALA B 1 13 ? 10.398 -4.605 32.312 1 35.16 13 ALA B O 1
ATOM 5925 N N . THR B 1 14 ? 11.602 -5.504 30.781 1 34.22 14 THR B N 1
ATOM 5926 C CA . THR B 1 14 ? 11.891 -4.254 30.094 1 34.22 14 THR B CA 1
ATOM 5927 C C . THR B 1 14 ? 10.594 -3.547 29.703 1 34.22 14 THR B C 1
ATOM 5929 O O . THR B 1 14 ? 9.703 -4.156 29.109 1 34.22 14 THR B O 1
ATOM 5932 N N . LYS B 1 15 ? 10.172 -2.574 30.438 1 38.59 15 LYS B N 1
ATOM 5933 C CA . LYS B 1 15 ? 9.023 -1.697 30.219 1 38.59 15 LYS B CA 1
ATOM 5934 C C . LYS B 1 15 ? 8.797 -1.45 28.734 1 38.59 15 LYS B C 1
ATOM 5936 O O . LYS B 1 15 ? 9.734 -1.147 28 1 38.59 15 LYS B O 1
ATOM 5941 N N . PRO B 1 16 ? 7.652 -1.985 28.25 1 39.38 16 PRO B N 1
ATOM 5942 C CA . PRO B 1 16 ? 7.457 -1.661 26.844 1 39.38 16 PRO B CA 1
ATOM 5943 C C . PRO B 1 16 ? 7.742 -0.195 26.531 1 39.38 16 PRO B C 1
ATOM 5945 O O . PRO B 1 16 ? 7.531 0.675 27.375 1 39.38 16 PRO B O 1
ATOM 5948 N N . PRO B 1 17 ? 8.656 0.079 25.703 1 41.16 17 PRO B N 1
ATOM 5949 C CA . PRO B 1 17 ? 8.945 1.492 25.453 1 41.16 17 PRO B CA 1
ATOM 5950 C C . PRO B 1 17 ? 7.684 2.332 25.281 1 41.16 17 PRO B C 1
ATOM 5952 O O . PRO B 1 17 ? 6.668 1.834 24.781 1 41.16 17 PRO B O 1
ATOM 5955 N N . PRO B 1 18 ? 7.426 3.281 26.203 1 38.5 18 PRO B N 1
ATOM 5956 C CA . PRO B 1 18 ? 6.219 4.098 26.062 1 38.5 18 PRO B CA 1
ATOM 5957 C C . PRO B 1 18 ? 5.887 4.438 24.609 1 38.5 18 PRO B C 1
ATOM 5959 O O . PRO B 1 18 ? 6.793 4.566 23.781 1 38.5 18 PRO B O 1
ATOM 5962 N N . LYS B 1 19 ? 4.754 4.168 24.281 1 46.09 19 LYS B N 1
ATOM 5963 C CA . LYS B 1 19 ? 4.184 4.512 22.984 1 46.09 19 LYS B CA 1
ATOM 5964 C C . LYS B 1 19 ? 4.547 5.938 22.578 1 46.09 19 LYS B C 1
ATOM 5966 O O . LYS B 1 19 ? 4.371 6.871 23.359 1 46.09 19 LYS B O 1
ATOM 5971 N N . VAL B 1 20 ? 5.328 6.141 21.609 1 48.41 20 VAL B N 1
ATOM 5972 C CA . VAL B 1 20 ? 5.824 7.391 21.047 1 48.41 20 VAL B CA 1
ATOM 5973 C C . VAL B 1 20 ? 4.68 8.391 20.906 1 48.41 20 VAL B C 1
ATOM 5975 O O . VAL B 1 20 ? 3.664 8.094 20.281 1 48.41 20 VAL B O 1
ATOM 5978 N N . PHE B 1 21 ? 4.5 9.266 21.797 1 49.06 21 PHE B N 1
ATOM 5979 C CA . PHE B 1 21 ? 3.557 10.367 21.891 1 49.06 21 PHE B CA 1
ATOM 5980 C C . PHE B 1 21 ? 3.58 11.219 20.625 1 49.06 21 PHE B C 1
ATOM 5982 O O . PHE B 1 21 ? 4.637 11.414 20.031 1 49.06 21 PHE B O 1
ATOM 5989 N N . HIS B 1 22 ? 2.439 11.312 19.922 1 56.12 22 HIS B N 1
ATOM 5990 C CA . HIS B 1 22 ? 2.127 12.195 18.797 1 56.12 22 HIS B CA 1
ATOM 5991 C C . HIS B 1 22 ? 2.463 13.641 19.125 1 56.12 22 HIS B C 1
ATOM 5993 O O . HIS B 1 22 ? 2.359 14.523 18.266 1 56.12 22 HIS B O 1
ATOM 5999 N N . ARG B 1 23 ? 3.039 13.844 20.203 1 57.53 23 ARG B N 1
ATOM 6000 C CA . ARG B 1 23 ? 3.293 15.242 20.547 1 57.53 23 ARG B CA 1
ATOM 6001 C C . ARG B 1 23 ? 4.391 15.836 19.672 1 57.53 23 ARG B C 1
ATOM 6003 O O . ARG B 1 23 ? 5.469 15.25 19.547 1 57.53 23 ARG B O 1
ATOM 6010 N N . GLY B 1 24 ? 4.004 16.812 18.906 1 56.19 24 GLY B N 1
ATOM 6011 C CA . GLY B 1 24 ? 4.934 17.531 18.047 1 56.19 24 GLY B CA 1
ATOM 6012 C C . GLY B 1 24 ? 4.766 17.234 16.578 1 56.19 24 GLY B C 1
ATOM 6013 O O . GLY B 1 24 ? 5.238 17.969 15.719 1 56.19 24 GLY B O 1
ATOM 6014 N N . ARG B 1 25 ? 4.109 16.094 16.359 1 68.31 25 ARG B N 1
ATOM 6015 C CA . ARG B 1 25 ? 3.951 15.75 14.953 1 68.31 25 ARG B CA 1
ATOM 6016 C C . ARG B 1 25 ? 2.674 16.359 14.375 1 68.31 25 ARG B C 1
ATOM 6018 O O . ARG B 1 25 ? 2.68 16.891 13.266 1 68.31 25 ARG B O 1
ATOM 6025 N N . THR B 1 26 ? 1.597 16.172 15.141 1 69.44 26 THR B N 1
ATOM 6026 C CA . THR B 1 26 ? 0.302 16.688 14.703 1 69.44 26 THR B CA 1
ATOM 6027 C C . THR B 1 26 ? -0.329 17.562 15.781 1 69.44 26 THR B C 1
ATOM 6029 O O . THR B 1 26 ? -0.077 17.359 16.969 1 69.44 26 THR B O 1
ATOM 6032 N N . ALA B 1 27 ? -1.068 18.547 15.312 1 67.44 27 ALA B N 1
ATOM 6033 C CA . ALA B 1 27 ? -1.757 19.422 16.25 1 67.44 27 ALA B CA 1
ATOM 6034 C C . ALA B 1 27 ? -2.84 18.672 17.016 1 67.44 27 ALA B C 1
ATOM 6036 O O . ALA B 1 27 ? -3.07 18.938 18.203 1 67.44 27 ALA B O 1
ATOM 6037 N N . THR B 1 28 ? -3.576 17.766 16.344 1 67.94 28 THR B N 1
ATOM 6038 C CA . THR B 1 28 ? -4.633 16.984 16.953 1 67.94 28 THR B CA 1
ATOM 6039 C C . THR B 1 28 ? -4.516 15.516 16.562 1 67.94 28 THR B C 1
ATOM 6041 O O . THR B 1 28 ? -4.066 15.203 15.453 1 67.94 28 THR B O 1
ATOM 6044 N N . PRO B 1 29 ? -4.934 14.695 17.469 1 69.25 29 PRO B N 1
ATOM 6045 C CA . PRO B 1 29 ? -4.91 13.273 17.125 1 69.25 29 PRO B CA 1
ATOM 6046 C C . PRO B 1 29 ? -5.875 12.922 15.992 1 69.25 29 PRO B C 1
ATOM 6048 O O . PRO B 1 29 ? -6.953 13.516 15.898 1 69.25 29 PRO B O 1
ATOM 6051 N N . VAL B 1 30 ? -5.477 12.07 15.195 1 71.06 30 VAL B N 1
ATOM 6052 C CA . VAL B 1 30 ? -6.316 11.594 14.094 1 71.06 30 VAL B CA 1
ATOM 6053 C C . VAL B 1 30 ? -7.438 10.711 14.641 1 71.06 30 VAL B C 1
ATOM 6055 O O . VAL B 1 30 ? -7.191 9.828 15.469 1 71.06 30 VAL B O 1
ATOM 6058 N N . ALA B 1 31 ? -8.711 11.055 14.289 1 75.25 31 ALA B N 1
ATOM 6059 C CA . ALA B 1 31 ? -9.852 10.234 14.688 1 75.25 31 ALA B CA 1
ATOM 6060 C C . ALA B 1 31 ? -10.016 9.039 13.758 1 75.25 31 ALA B C 1
ATOM 6062 O O . ALA B 1 31 ? -10.188 9.203 12.547 1 75.25 31 ALA B O 1
ATOM 6063 N N . ASN B 1 32 ? -10 7.805 14.352 1 80.06 32 ASN B N 1
ATOM 6064 C CA . ASN B 1 32 ? -10.07 6.617 13.508 1 80.06 32 ASN B CA 1
ATOM 6065 C C . ASN B 1 32 ? -11.18 5.672 13.953 1 80.06 32 ASN B C 1
ATOM 6067 O O . ASN B 1 32 ? -11.242 4.523 13.508 1 80.06 32 ASN B O 1
ATOM 6071 N N . SER B 1 33 ? -12.008 6.188 14.891 1 87.62 33 SER B N 1
ATOM 6072 C CA . SER B 1 33 ? -13.047 5.285 15.383 1 87.62 33 SER B CA 1
ATOM 6073 C C . SER B 1 33 ? -14.414 5.957 15.383 1 87.62 33 SER B C 1
ATOM 6075 O O . SER B 1 33 ? -14.555 7.086 15.852 1 87.62 33 SER B O 1
ATOM 6077 N N . ASN B 1 34 ? -15.297 5.285 14.852 1 86.38 34 ASN B N 1
ATOM 6078 C CA . ASN B 1 34 ? -16.688 5.734 14.914 1 86.38 34 ASN B CA 1
ATOM 6079 C C . ASN B 1 34 ? -17.219 5.707 16.344 1 86.38 34 ASN B C 1
ATOM 6081 O O . ASN B 1 34 ? -18.219 6.355 16.641 1 86.38 34 ASN B O 1
ATOM 6085 N N . ALA B 1 35 ? -16.531 5.043 17.188 1 81.88 35 ALA B N 1
ATOM 6086 C CA . ALA B 1 35 ? -16.984 4.879 18.562 1 81.88 35 ALA B CA 1
ATOM 6087 C C . ALA B 1 35 ? -16.5 6.023 19.438 1 81.88 35 ALA B C 1
ATOM 6089 O O . ALA B 1 35 ? -17.094 6.297 20.5 1 81.88 35 ALA B O 1
ATOM 6090 N N . ASP B 1 36 ? -15.5 6.684 18.953 1 83.19 36 ASP B N 1
ATOM 6091 C CA . ASP B 1 36 ? -14.938 7.77 19.75 1 83.19 36 ASP B CA 1
ATOM 6092 C C . ASP B 1 36 ? -15.828 9 19.703 1 83.19 36 ASP B C 1
ATOM 6094 O O . ASP B 1 36 ? -16.406 9.328 18.672 1 83.19 36 ASP B O 1
ATOM 6098 N N . LYS B 1 37 ? -16.078 9.508 20.922 1 81.62 37 LYS B N 1
ATOM 6099 C CA . LYS B 1 37 ? -16.938 10.68 21.016 1 81.62 37 LYS B CA 1
ATOM 6100 C C . LYS B 1 37 ? -16.297 11.766 21.875 1 81.62 37 LYS B C 1
ATOM 6102 O O . LYS B 1 37 ? -15.539 11.469 22.797 1 81.62 37 LYS B O 1
ATOM 6107 N N . LYS B 1 38 ? -16.453 12.906 21.344 1 80.19 38 LYS B N 1
ATOM 6108 C CA . LYS B 1 38 ? -16.141 14.07 22.172 1 80.19 38 LYS B CA 1
ATOM 6109 C C . LYS B 1 38 ? -17.406 14.664 22.781 1 80.19 38 LYS B C 1
ATOM 6111 O O . LYS B 1 38 ? -18.453 14.727 22.109 1 80.19 38 LYS B O 1
ATOM 6116 N N . GLU B 1 39 ? -17.312 15.039 23.984 1 82.75 39 GLU B N 1
ATOM 6117 C CA . GLU B 1 39 ? -18.469 15.633 24.641 1 82.75 39 GLU B CA 1
ATOM 6118 C C . GLU B 1 39 ? -18.734 17.047 24.125 1 82.75 39 GLU B C 1
ATOM 6120 O O . GLU B 1 39 ? -17.797 17.844 24 1 82.75 39 GLU B O 1
ATOM 6125 N N . VAL B 1 40 ? -19.969 17.234 23.719 1 87.75 40 VAL B N 1
ATOM 6126 C CA . VAL B 1 40 ? -20.422 18.547 23.312 1 87.75 40 VAL B CA 1
ATOM 6127 C C . VAL B 1 40 ? -21.234 19.188 24.438 1 87.75 40 VAL B C 1
ATOM 6129 O O . VAL B 1 40 ? -22.219 18.609 24.906 1 87.75 40 VAL B O 1
ATOM 6132 N N . PRO B 1 41 ? -20.844 20.344 24.797 1 87.81 41 PRO B N 1
ATOM 6133 C CA . PRO B 1 41 ? -21.547 20.953 25.922 1 87.81 41 PRO B CA 1
ATOM 6134 C C . PRO B 1 41 ? -22.984 21.328 25.594 1 87.81 41 PRO B C 1
ATOM 6136 O O . PRO B 1 41 ? -23.266 21.766 24.469 1 87.81 41 PRO B O 1
ATOM 6139 N N . GLU B 1 42 ? -23.859 21.266 26.594 1 91.12 42 GLU B N 1
ATOM 6140 C CA . GLU B 1 42 ? -25.266 21.625 26.438 1 91.12 42 GLU B CA 1
ATOM 6141 C C . GLU B 1 42 ? -25.438 23.125 26.281 1 91.12 42 GLU B C 1
ATOM 6143 O O . GLU B 1 42 ? -26.438 23.594 25.719 1 91.12 42 GLU B O 1
ATOM 6148 N N . PHE B 1 43 ? -24.516 23.797 26.875 1 90.75 43 PHE B N 1
ATOM 6149 C CA . PHE B 1 43 ? -24.5 25.25 26.703 1 90.75 43 PHE B CA 1
ATOM 6150 C C . PHE B 1 43 ? -23.094 25.734 26.391 1 90.75 43 PHE B C 1
ATOM 6152 O O . PHE B 1 43 ? -22.141 25.422 27.125 1 90.75 43 PHE B O 1
ATOM 6159 N N . GLU B 1 44 ? -22.953 26.469 25.328 1 88.94 44 GLU B N 1
ATOM 6160 C CA . GLU B 1 44 ? -21.688 27.078 24.906 1 88.94 44 GLU B CA 1
ATOM 6161 C C . GLU B 1 44 ? -21.766 28.594 24.953 1 88.94 44 GLU B C 1
ATOM 6163 O O . GLU B 1 44 ? -22.312 29.219 24.031 1 88.94 44 GLU B O 1
ATOM 6168 N N . PRO B 1 45 ? -21.25 29.172 25.953 1 87.44 45 PRO B N 1
ATOM 6169 C CA . PRO B 1 45 ? -21.359 30.625 26.125 1 87.44 45 PRO B CA 1
ATOM 6170 C C . PRO B 1 45 ? -20.547 31.406 25.094 1 87.44 45 PRO B C 1
ATOM 6172 O O . PRO B 1 45 ? -19.5 30.922 24.641 1 87.44 45 PRO B O 1
ATOM 6175 N N . PHE B 1 46 ? -21.312 32.5 24.766 1 82.56 46 PHE B N 1
ATOM 6176 C CA . PHE B 1 46 ? -20.531 33.469 23.984 1 82.56 46 PHE B CA 1
ATOM 6177 C C . PHE B 1 46 ? -19.688 34.344 24.891 1 82.56 46 PHE B C 1
ATOM 6179 O O . PHE B 1 46 ? -20.234 35.094 25.703 1 82.56 46 PHE B O 1
ATOM 6186 N N . GLY B 1 47 ? -18.5 34.25 25.094 1 73.62 47 GLY B N 1
ATOM 6187 C CA . GLY B 1 47 ? -17.625 35.094 25.906 1 73.62 47 GLY B CA 1
ATOM 6188 C C . GLY B 1 47 ? -17.812 34.875 27.391 1 73.62 47 GLY B C 1
ATOM 6189 O O . GLY B 1 47 ? -18.219 33.781 27.812 1 73.62 47 GLY B O 1
ATOM 6190 N N . LEU B 1 48 ? -17.438 35.906 28.297 1 68.19 48 LEU B N 1
ATOM 6191 C CA . LEU B 1 48 ? -17.469 35.812 29.75 1 68.19 48 LEU B CA 1
ATOM 6192 C C . LEU B 1 48 ? -18.891 35.969 30.281 1 68.19 48 LEU B C 1
ATOM 6194 O O . LEU B 1 48 ? -19.609 36.906 29.859 1 68.19 48 LEU B O 1
ATOM 6198 N N . MET B 1 49 ? -19.531 34.969 30.781 1 66 49 MET B N 1
ATOM 6199 C CA . MET B 1 49 ? -20.891 35.031 31.328 1 66 49 MET B CA 1
ATOM 6200 C C . MET B 1 49 ? -20.875 35.531 32.781 1 66 49 MET B C 1
ATOM 6202 O O . MET B 1 49 ? -19.953 35.25 33.531 1 66 49 MET B O 1
ATOM 6206 N N . PRO B 1 50 ? -21.812 36.531 33.062 1 61.88 50 PRO B N 1
ATOM 6207 C CA . PRO B 1 50 ? -21.969 36.875 34.469 1 61.88 50 PRO B CA 1
ATOM 6208 C C . PRO B 1 50 ? -22.219 35.656 35.344 1 61.88 50 PRO B C 1
ATOM 6210 O O . PRO B 1 50 ? -22.547 34.562 34.844 1 61.88 50 PRO B O 1
ATOM 6213 N N . ARG B 1 51 ? -22 35.844 36.75 1 66.94 51 ARG B N 1
ATOM 6214 C CA . ARG B 1 51 ? -22.25 34.844 37.781 1 66.94 51 ARG B CA 1
ATOM 6215 C C . ARG B 1 51 ? -23.703 34.375 37.719 1 66.94 51 ARG B C 1
ATOM 6217 O O . ARG B 1 51 ? -24.625 35.188 37.719 1 66.94 51 ARG B O 1
ATOM 6224 N N . GLY B 1 52 ? -24.047 33.062 37.281 1 69.38 52 GLY B N 1
ATOM 6225 C CA . GLY B 1 52 ? -25.344 32.375 37.25 1 69.38 52 GLY B CA 1
ATOM 6226 C C . GLY B 1 52 ? -25.734 31.891 35.875 1 69.38 52 GLY B C 1
ATOM 6227 O O . GLY B 1 52 ? -25.062 32.188 34.875 1 69.38 52 GLY B O 1
ATOM 6228 N N . PRO B 1 53 ? -26.781 31.094 35.781 1 73.5 53 PRO B N 1
ATOM 6229 C CA . PRO B 1 53 ? -27.25 30.594 34.5 1 73.5 53 PRO B CA 1
ATOM 6230 C C . PRO B 1 53 ? -27.906 31.672 33.625 1 73.5 53 PRO B C 1
ATOM 6232 O O . PRO B 1 53 ? -28.578 32.562 34.156 1 73.5 53 PRO B O 1
ATOM 6235 N N . PRO B 1 54 ? -27.562 31.844 32.406 1 78.25 54 PRO B N 1
ATOM 6236 C CA . PRO B 1 54 ? -28.203 32.844 31.531 1 78.25 54 PRO B CA 1
ATOM 6237 C C . PRO B 1 54 ? -29.719 32.656 31.438 1 78.25 54 PRO B C 1
ATOM 6239 O O . PRO B 1 54 ? -30.219 31.547 31.562 1 78.25 54 PRO B O 1
ATOM 6242 N N . PRO B 1 55 ? -30.5 33.75 31.484 1 79.88 55 PRO B N 1
ATOM 6243 C CA . PRO B 1 55 ? -31.953 33.656 31.344 1 79.88 55 PRO B CA 1
ATOM 6244 C C . PRO B 1 55 ? -32.375 33.156 29.969 1 79.88 55 PRO B C 1
ATOM 6246 O O . PRO B 1 55 ? -32.531 33.938 29.031 1 79.88 55 PRO B O 1
ATOM 6249 N N . LEU B 1 56 ? -32.656 31.891 29.859 1 86.31 56 LEU B N 1
ATOM 6250 C CA . LEU B 1 56 ? -32.906 31.266 28.562 1 86.31 56 LEU B CA 1
ATOM 6251 C C . LEU B 1 56 ? -34.406 31.016 28.375 1 86.31 56 LEU B C 1
ATOM 6253 O O . LEU B 1 56 ? -34.812 30.484 27.328 1 86.31 56 LEU B O 1
ATOM 6257 N N . ILE B 1 57 ? -35.25 31.469 29.234 1 85.69 57 ILE B N 1
ATOM 6258 C CA . ILE B 1 57 ? -36.688 31.109 29.25 1 85.69 57 ILE B CA 1
ATOM 6259 C C . ILE B 1 57 ? -37.375 31.703 28.016 1 85.69 57 ILE B C 1
ATOM 6261 O O . ILE B 1 57 ? -38.312 31.109 27.484 1 85.69 57 ILE B O 1
ATOM 6265 N N . GLU B 1 58 ? -36.875 32.812 27.531 1 86.62 58 GLU B N 1
ATOM 6266 C CA . GLU B 1 58 ? -37.531 33.531 26.422 1 86.62 58 GLU B CA 1
ATOM 6267 C C . GLU B 1 58 ? -37.156 32.906 25.078 1 86.62 58 GLU B C 1
ATOM 6269 O O . GLU B 1 58 ? -37.781 33.188 24.047 1 86.62 58 GLU B O 1
ATOM 6274 N N . PHE B 1 59 ? -36.281 32.031 25.141 1 91.38 59 PHE B N 1
ATOM 6275 C CA . PHE B 1 59 ? -35.781 31.484 23.891 1 91.38 59 PHE B CA 1
ATOM 6276 C C . PHE B 1 59 ? -36.281 30.062 23.672 1 91.38 59 PHE B C 1
ATOM 6278 O O . PHE B 1 59 ? -36.656 29.391 24.641 1 91.38 59 PHE B O 1
ATOM 6285 N N . LEU B 1 60 ? -36.25 29.719 22.422 1 92.88 60 LEU B N 1
ATOM 6286 C CA . LEU B 1 60 ? -36.781 28.422 22 1 92.88 60 LEU B CA 1
ATOM 6287 C C . LEU B 1 60 ? -36.125 27.281 22.781 1 92.88 60 LEU B C 1
ATOM 6289 O O . LEU B 1 60 ? -34.906 27.297 23.016 1 92.88 60 LEU B O 1
ATOM 6293 N N . ASP B 1 61 ? -36.969 26.406 23.266 1 93.88 61 ASP B N 1
ATOM 6294 C CA . ASP B 1 61 ? -36.469 25.188 23.906 1 93.88 61 ASP B CA 1
ATOM 6295 C C . ASP B 1 61 ? -36.938 23.938 23.141 1 93.88 61 ASP B C 1
ATOM 6297 O O . ASP B 1 61 ? -38.031 23.922 22.578 1 93.88 61 ASP B O 1
ATOM 6301 N N . ILE B 1 62 ? -36.125 22.953 23.156 1 95.69 62 ILE B N 1
ATOM 6302 C CA . ILE B 1 62 ? -36.406 21.734 22.406 1 95.69 62 ILE B CA 1
ATOM 6303 C C . ILE B 1 62 ? -36.969 20.672 23.344 1 95.69 62 ILE B C 1
ATOM 6305 O O . ILE B 1 62 ? -36.312 20.25 24.281 1 95.69 62 ILE B O 1
ATOM 6309 N N . TRP B 1 63 ? -38.125 20.172 23.094 1 95 63 TRP B N 1
ATOM 6310 C CA . TRP B 1 63 ? -38.781 19.172 23.938 1 95 63 TRP B CA 1
ATOM 6311 C C . TRP B 1 63 ? -38.562 17.766 23.406 1 95 63 TRP B C 1
ATOM 6313 O O . TRP B 1 63 ? -38.312 16.844 24.188 1 95 63 TRP B O 1
ATOM 6323 N N . GLU B 1 64 ? -38.719 17.688 22.141 1 95.56 64 GLU B N 1
ATOM 6324 C CA . GLU B 1 64 ? -38.594 16.359 21.547 1 95.56 64 GLU B CA 1
ATOM 6325 C C . GLU B 1 64 ? -38.062 16.422 20.109 1 95.56 64 GLU B C 1
ATOM 6327 O O . GLU B 1 64 ? -38.375 17.375 19.391 1 95.56 64 GLU B O 1
ATOM 6332 N N . VAL B 1 65 ? -37.25 15.445 19.797 1 96.94 65 VAL B N 1
ATOM 6333 C CA . VAL B 1 65 ? -36.781 15.281 18.438 1 96.94 65 VAL B CA 1
ATOM 6334 C C . VAL B 1 65 ? -37.125 13.883 17.938 1 96.94 65 VAL B C 1
ATOM 6336 O O . VAL B 1 65 ? -36.656 12.883 18.5 1 96.94 65 VAL B O 1
ATOM 6339 N N . ASP B 1 66 ? -37.969 13.789 16.922 1 96.56 66 ASP B N 1
ATOM 6340 C CA . ASP B 1 66 ? -38.312 12.547 16.25 1 96.56 66 ASP B CA 1
ATOM 6341 C C . ASP B 1 66 ? -37.562 12.375 14.938 1 96.56 66 ASP B C 1
ATOM 6343 O O . ASP B 1 66 ? -37.812 13.109 13.977 1 96.56 66 ASP B O 1
ATOM 6347 N N . MET B 1 67 ? -36.75 11.398 14.875 1 97.31 67 MET B N 1
ATOM 6348 C CA . MET B 1 67 ? -35.906 11.195 13.719 1 97.31 67 MET B CA 1
ATOM 6349 C C . MET B 1 67 ? -36.656 10.5 12.586 1 97.31 67 MET B C 1
ATOM 6351 O O . MET B 1 67 ? -36.125 10.289 11.508 1 97.31 67 MET B O 1
ATOM 6355 N N . LEU B 1 68 ? -37.906 10.188 12.789 1 96.94 68 LEU B N 1
ATOM 6356 C CA . LEU B 1 68 ? -38.75 9.508 11.805 1 96.94 68 LEU B CA 1
ATOM 6357 C C . LEU B 1 68 ? -38.062 8.25 11.289 1 96.94 68 LEU B C 1
ATOM 6359 O O . LEU B 1 68 ? -37.906 8.062 10.078 1 96.94 68 LEU B O 1
ATOM 6363 N N . GLN B 1 69 ? -37.656 7.375 12.195 1 94.75 69 GLN B N 1
ATOM 6364 C CA . GLN B 1 69 ? -36.75 6.27 11.891 1 94.75 69 GLN B CA 1
ATOM 6365 C C . GLN B 1 69 ? -37.5 4.965 11.711 1 94.75 69 GLN B C 1
ATOM 6367 O O . GLN B 1 69 ? -36.906 3.896 11.578 1 94.75 69 GLN B O 1
ATOM 6372 N N . THR B 1 70 ? -38.812 5.016 11.648 1 91.94 70 THR B N 1
ATOM 6373 C CA . THR B 1 70 ? -39.562 3.783 11.539 1 91.94 70 THR B CA 1
ATOM 6374 C C . THR B 1 70 ? -39.469 3.199 10.133 1 91.94 70 THR B C 1
ATOM 6376 O O . THR B 1 70 ? -39.281 3.934 9.164 1 91.94 70 THR B O 1
ATOM 6379 N N . GLN B 1 71 ? -39.656 1.958 9.969 1 89.62 71 GLN B N 1
ATOM 6380 C CA . GLN B 1 71 ? -39.469 1.236 8.711 1 89.62 71 GLN B CA 1
ATOM 6381 C C . GLN B 1 71 ? -40.531 1.65 7.684 1 89.62 71 GLN B C 1
ATOM 6383 O O . GLN B 1 71 ? -40.25 1.644 6.48 1 89.62 71 GLN B O 1
ATOM 6388 N N . SER B 1 72 ? -41.625 1.993 8.125 1 89.88 72 SER B N 1
ATOM 6389 C CA . SER B 1 72 ? -42.719 2.371 7.227 1 89.88 72 SER B CA 1
ATOM 6390 C C . SER B 1 72 ? -42.844 3.887 7.098 1 89.88 72 SER B C 1
ATOM 6392 O O . SER B 1 72 ? -43.75 4.395 6.441 1 89.88 72 SER B O 1
ATOM 6394 N N . GLY B 1 73 ? -41.875 4.551 7.707 1 92.62 73 GLY B N 1
ATOM 6395 C CA . GLY B 1 73 ? -41.906 6.004 7.664 1 92.62 73 GLY B CA 1
ATOM 6396 C C . GLY B 1 73 ? -41.438 6.574 6.344 1 92.62 73 GLY B C 1
ATOM 6397 O O . GLY B 1 73 ? -41.312 5.848 5.355 1 92.62 73 GLY B O 1
ATOM 6398 N N . VAL B 1 74 ? -41.188 7.785 6.32 1 95.75 74 VAL B N 1
ATOM 6399 C CA . VAL B 1 74 ? -40.875 8.492 5.086 1 95.75 74 VAL B CA 1
ATOM 6400 C C . VAL B 1 74 ? -39.406 8.281 4.73 1 95.75 74 VAL B C 1
ATOM 6402 O O . VAL B 1 74 ? -39.062 8.125 3.557 1 95.75 74 VAL B O 1
ATOM 6405 N N . ASN B 1 75 ? -38.562 8.258 5.715 1 98.06 75 ASN B N 1
ATOM 6406 C CA . ASN B 1 75 ? -37.125 8.305 5.465 1 98.06 75 ASN B CA 1
ATOM 6407 C C . ASN B 1 75 ? -36.594 6.98 4.918 1 98.06 75 ASN B C 1
ATOM 6409 O O . ASN B 1 75 ? -36.094 6.918 3.795 1 98.06 75 ASN B O 1
ATOM 6413 N N . LYS B 1 76 ? -36.781 5.898 5.574 1 97.44 76 LYS B N 1
ATOM 6414 C CA . LYS B 1 76 ? -36.125 4.629 5.254 1 97.44 76 LYS B CA 1
ATOM 6415 C C . LYS B 1 76 ? -36.562 4.117 3.887 1 97.44 76 LYS B C 1
ATOM 6417 O O . LYS B 1 76 ? -35.75 3.748 3.057 1 97.44 76 LYS B O 1
ATOM 6422 N N . PRO B 1 77 ? -37.906 4.117 3.535 1 96.75 77 PRO B N 1
ATOM 6423 C CA . PRO B 1 77 ? -38.312 3.672 2.197 1 96.75 77 PRO B CA 1
ATOM 6424 C C . PRO B 1 77 ? -37.75 4.562 1.09 1 96.75 77 PRO B C 1
ATOM 6426 O O . PRO B 1 77 ? -37.25 4.062 0.086 1 96.75 77 PRO B O 1
ATOM 6429 N N . GLN B 1 78 ? -37.812 5.867 1.342 1 97.69 78 GLN B N 1
ATOM 6430 C CA . GLN B 1 78 ? -37.344 6.789 0.312 1 97.69 78 GLN B CA 1
ATOM 6431 C C . GLN B 1 78 ? -35.844 6.625 0.067 1 97.69 78 GLN B C 1
ATOM 6433 O O . GLN B 1 78 ? -35.344 6.84 -1.049 1 97.69 78 GLN B O 1
ATOM 6438 N N . HIS B 1 79 ? -35.156 6.242 1.084 1 98.38 79 HIS B N 1
ATOM 6439 C CA . HIS B 1 79 ? -33.719 6.105 0.988 1 98.38 79 HIS B CA 1
ATOM 6440 C C . HIS B 1 79 ? -33.312 4.66 0.702 1 98.38 79 HIS B C 1
ATOM 6442 O O . HIS B 1 79 ? -32.125 4.328 0.712 1 98.38 79 HIS B O 1
ATOM 6448 N N . ASN B 1 80 ? -34.281 3.775 0.48 1 97.5 80 ASN B N 1
ATOM 6449 C CA . ASN B 1 80 ? -34.062 2.361 0.204 1 97.5 80 ASN B CA 1
ATOM 6450 C C . ASN B 1 80 ? -33.281 1.69 1.33 1 97.5 80 ASN B C 1
ATOM 6452 O O . ASN B 1 80 ? -32.281 0.992 1.079 1 97.5 80 ASN B O 1
ATOM 6456 N N . THR B 1 81 ? -33.594 2.037 2.572 1 97.94 81 THR B N 1
ATOM 6457 C CA . THR B 1 81 ? -32.875 1.462 3.719 1 97.94 81 THR B CA 1
ATOM 6458 C C . THR B 1 81 ? -33.875 0.756 4.648 1 97.94 81 THR B C 1
ATOM 6460 O O . THR B 1 81 ? -33.531 0.423 5.785 1 97.94 81 THR B O 1
ATOM 6463 N N . HIS B 1 82 ? -35.125 0.521 4.195 1 94.88 82 HIS B N 1
ATOM 6464 C CA . HIS B 1 82 ? -36.156 -0.058 5.027 1 94.88 82 HIS B CA 1
ATOM 6465 C C . HIS B 1 82 ? -35.875 -1.52 5.344 1 94.88 82 HIS B C 1
ATOM 6467 O O . HIS B 1 82 ? -36.438 -2.074 6.297 1 94.88 82 HIS B O 1
ATOM 6473 N N . VAL B 1 83 ? -35 -2.127 4.605 1 93.94 83 VAL B N 1
ATOM 6474 C CA . VAL B 1 83 ? -34.719 -3.555 4.766 1 93.94 83 VAL B CA 1
ATOM 6475 C C . VAL B 1 83 ? -33.656 -3.771 5.824 1 93.94 83 VAL B C 1
ATOM 6477 O O . VAL B 1 83 ? -33.5 -4.887 6.324 1 93.94 83 VAL B O 1
ATOM 6480 N N . TYR B 1 84 ? -32.906 -2.693 6.238 1 96.31 84 TYR B N 1
ATOM 6481 C CA . TYR B 1 84 ? -31.906 -2.842 7.289 1 96.31 84 TYR B CA 1
ATOM 6482 C C . TYR B 1 84 ? -32.562 -3.191 8.617 1 96.31 84 TYR B C 1
ATOM 6484 O O . TYR B 1 84 ? -33.469 -2.49 9.078 1 96.31 84 TYR B O 1
ATOM 6492 N N . ALA B 1 85 ? -32.156 -4.266 9.188 1 93.25 85 ALA B N 1
ATOM 6493 C CA . ALA B 1 85 ? -32.625 -4.598 10.539 1 93.25 85 ALA B CA 1
ATOM 6494 C C . ALA B 1 85 ? -31.906 -3.74 11.586 1 93.25 85 ALA B C 1
ATOM 6496 O O . ALA B 1 85 ? -30.984 -4.203 12.258 1 93.25 85 ALA B O 1
ATOM 6497 N N . ASN B 1 86 ? -32.312 -2.492 11.688 1 93.12 86 ASN B N 1
ATOM 6498 C CA . ASN B 1 86 ? -31.734 -1.491 12.578 1 93.12 86 ASN B CA 1
ATOM 6499 C C . ASN B 1 86 ? -32.781 -0.482 13.047 1 93.12 86 ASN B C 1
ATOM 6501 O O . ASN B 1 86 ? -33.562 0.025 12.25 1 93.12 86 ASN B O 1
ATOM 6505 N N . ASP B 1 87 ? -32.75 -0.203 14.25 1 92.25 87 ASP B N 1
ATOM 6506 C CA . ASP B 1 87 ? -33.781 0.672 14.828 1 92.25 87 ASP B CA 1
ATOM 6507 C C . ASP B 1 87 ? -33.406 2.143 14.641 1 92.25 87 ASP B C 1
ATOM 6509 O O . ASP B 1 87 ? -34.25 3.025 14.781 1 92.25 87 ASP B O 1
ATOM 6513 N N . ARG B 1 88 ? -32.188 2.373 14.328 1 95.75 88 ARG B N 1
ATOM 6514 C CA . ARG B 1 88 ? -31.766 3.748 14.117 1 95.75 88 ARG B CA 1
ATOM 6515 C C . ARG B 1 88 ? -32.031 4.195 12.688 1 95.75 88 ARG B C 1
ATOM 6517 O O . ARG B 1 88 ? -32.312 3.369 11.812 1 95.75 88 ARG B O 1
ATOM 6524 N N . LEU B 1 89 ? -32.062 5.477 12.508 1 98.06 89 LEU B N 1
ATOM 6525 C CA . LEU B 1 89 ? -32.281 6.016 11.172 1 98.06 89 LEU B CA 1
ATOM 6526 C C . LEU B 1 89 ? -31.062 5.762 10.281 1 98.06 89 LEU B C 1
ATOM 6528 O O . LEU B 1 89 ? -29.922 6.012 10.688 1 98.06 89 LEU B O 1
ATOM 6532 N N . ILE B 1 90 ? -31.266 5.18 9.164 1 98.5 90 ILE B N 1
ATOM 6533 C CA . ILE B 1 90 ? -30.25 4.984 8.133 1 98.5 90 ILE B CA 1
ATOM 6534 C C . ILE B 1 90 ? -30.672 5.711 6.855 1 98.5 90 ILE B C 1
ATOM 6536 O O . ILE B 1 90 ? -31.75 5.445 6.312 1 98.5 90 ILE B O 1
ATOM 6540 N N . VAL B 1 91 ? -29.859 6.613 6.43 1 98.75 91 VAL B N 1
ATOM 6541 C CA . VAL B 1 91 ? -30.172 7.359 5.215 1 98.75 91 VAL B CA 1
ATOM 6542 C C . VAL B 1 91 ? -28.969 7.336 4.27 1 98.75 91 VAL B C 1
ATOM 6544 O O . VAL B 1 91 ? -27.875 6.891 4.648 1 98.75 91 VAL B O 1
ATOM 6547 N N . ARG B 1 92 ? -29.188 7.715 3.045 1 98.81 92 ARG B N 1
ATOM 6548 C CA . ARG B 1 92 ? -28.125 7.789 2.049 1 98.81 92 ARG B CA 1
ATOM 6549 C C . ARG B 1 92 ? -27.781 9.242 1.729 1 98.81 92 ARG B C 1
ATOM 6551 O O . ARG B 1 92 ? -28.672 10.094 1.639 1 98.81 92 ARG B O 1
ATOM 6558 N N . ARG B 1 93 ? -26.531 9.508 1.639 1 98.75 93 ARG B N 1
ATOM 6559 C CA . ARG B 1 93 ? -26.047 10.867 1.425 1 98.75 93 ARG B CA 1
ATOM 6560 C C . ARG B 1 93 ? -26.484 11.398 0.069 1 98.75 93 ARG B C 1
ATOM 6562 O O . ARG B 1 93 ? -26.859 10.625 -0.816 1 98.75 93 ARG B O 1
ATOM 6569 N N . GLY B 1 94 ? -26.547 12.695 -0.077 1 98.31 94 GLY B N 1
ATOM 6570 C CA . GLY B 1 94 ? -26.953 13.328 -1.317 1 98.31 94 GLY B CA 1
ATOM 6571 C C . GLY B 1 94 ? -28.453 13.32 -1.52 1 98.31 94 GLY B C 1
ATOM 6572 O O . GLY B 1 94 ? -28.953 13.633 -2.605 1 98.31 94 GLY B O 1
ATOM 6573 N N . GLN B 1 95 ? -29.203 12.961 -0.542 1 98.56 95 GLN B N 1
ATOM 6574 C CA . GLN B 1 95 ? -30.656 12.859 -0.601 1 98.56 95 GLN B CA 1
ATOM 6575 C C . GLN B 1 95 ? -31.297 13.398 0.677 1 98.56 95 GLN B C 1
ATOM 6577 O O . GLN B 1 95 ? -30.797 13.148 1.777 1 98.56 95 GLN B O 1
ATOM 6582 N N . GLU B 1 96 ? -32.438 14.094 0.533 1 98.06 96 GLU B N 1
ATOM 6583 C CA . GLU B 1 96 ? -33.094 14.742 1.665 1 98.06 96 GLU B CA 1
ATOM 6584 C C . GLU B 1 96 ? -33.781 13.719 2.564 1 98.06 96 GLU B C 1
ATOM 6586 O O . GLU B 1 96 ? -34.438 12.797 2.078 1 98.06 96 GLU B O 1
ATOM 6591 N N . PHE B 1 97 ? -33.625 13.828 3.834 1 98.5 97 PHE B N 1
ATOM 6592 C CA . PHE B 1 97 ? -34.406 13.117 4.828 1 98.5 97 PHE B CA 1
ATOM 6593 C C . PHE B 1 97 ? -35.062 14.086 5.809 1 98.5 97 PHE B C 1
ATOM 6595 O O . PHE B 1 97 ? -34.781 15.281 5.793 1 98.5 97 PHE B O 1
ATOM 6602 N N . GLN B 1 98 ? -35.938 13.57 6.59 1 98.12 98 GLN B N 1
ATOM 6603 C CA . GLN B 1 98 ? -36.75 14.469 7.422 1 98.12 98 GLN B CA 1
ATOM 6604 C C . GLN B 1 98 ? -36.594 14.117 8.898 1 98.12 98 GLN B C 1
ATOM 6606 O O . GLN B 1 98 ? -36.312 12.977 9.242 1 98.12 98 GLN B O 1
ATOM 6611 N N . LEU B 1 99 ? -36.719 15.094 9.688 1 97.31 99 LEU B N 1
ATOM 6612 C CA . LEU B 1 99 ? -36.906 14.914 11.125 1 97.31 99 LEU B CA 1
ATOM 6613 C C . LEU B 1 99 ? -37.938 15.906 11.672 1 97.31 99 LEU B C 1
ATOM 6615 O O . LEU B 1 99 ? -38.219 16.922 11.031 1 97.31 99 LEU B O 1
ATOM 6619 N N . LYS B 1 100 ? -38.531 15.57 12.781 1 97.19 100 LYS B N 1
ATOM 6620 C CA . LYS B 1 100 ? -39.562 16.391 13.422 1 97.19 100 LYS B CA 1
ATOM 6621 C C . LYS B 1 100 ? -39.094 16.891 14.781 1 97.19 100 LYS B C 1
ATOM 6623 O O . LYS B 1 100 ? -38.594 16.109 15.609 1 97.19 100 LYS B O 1
ATOM 6628 N N . VAL B 1 101 ? -39.219 18.203 14.977 1 97.5 101 VAL B N 1
ATOM 6629 C CA . VAL B 1 101 ? -38.812 18.812 16.234 1 97.5 101 VAL B CA 1
ATOM 6630 C C . VAL B 1 101 ? -40 19.438 16.938 1 97.5 101 VAL B C 1
ATOM 6632 O O . VAL B 1 101 ? -40.781 20.156 16.312 1 97.5 101 VAL B O 1
ATOM 6635 N N . THR B 1 102 ? -40.219 19.141 18.203 1 97.62 102 THR B N 1
ATOM 6636 C CA . THR B 1 102 ? -41.219 19.766 19.062 1 97.62 102 THR B CA 1
ATOM 6637 C C . THR B 1 102 ? -40.562 20.781 20 1 97.62 102 THR B C 1
ATOM 6639 O O . THR B 1 102 ? -39.719 20.422 20.812 1 97.62 102 THR B O 1
ATOM 6642 N N . PHE B 1 103 ? -41 22.016 19.828 1 96.88 103 PHE B N 1
ATOM 6643 C CA . PHE B 1 103 ? -40.5 23.078 20.672 1 96.88 103 PHE B CA 1
ATOM 6644 C C . PHE B 1 103 ? -41.438 23.391 21.828 1 96.88 103 PHE B C 1
ATOM 6646 O O . PHE B 1 103 ? -42.5 22.766 21.922 1 96.88 103 PHE B O 1
ATOM 6653 N N . ASP B 1 104 ? -40.969 24.234 22.734 1 95.5 104 ASP B N 1
ATOM 6654 C CA . ASP B 1 104 ? -41.781 24.672 23.875 1 95.5 104 ASP B CA 1
ATOM 6655 C C . ASP B 1 104 ? -42.875 25.625 23.422 1 95.5 104 ASP B C 1
ATOM 6657 O O . ASP B 1 104 ? -43.906 25.781 24.109 1 95.5 104 ASP B O 1
ATOM 6661 N N . ARG B 1 105 ? -42.625 26.297 22.328 1 95.12 105 ARG B N 1
ATOM 6662 C CA . ARG B 1 105 ? -43.594 27.219 21.719 1 95.12 105 ARG B CA 1
ATOM 6663 C C . ARG B 1 105 ? -43.469 27.203 20.203 1 95.12 105 ARG B C 1
ATOM 6665 O O . ARG B 1 105 ? -42.625 26.5 19.641 1 95.12 105 ARG B O 1
ATOM 6672 N N . ALA B 1 106 ? -44.344 27.969 19.562 1 95.12 106 ALA B N 1
ATOM 6673 C CA . ALA B 1 106 ? -44.312 28.016 18.109 1 95.12 106 ALA B CA 1
ATOM 6674 C C . ALA B 1 106 ? -43.031 28.656 17.609 1 95.12 106 ALA B C 1
ATOM 6676 O O . ALA B 1 106 ? -42.562 29.641 18.172 1 95.12 106 ALA B O 1
ATOM 6677 N N . TYR B 1 107 ? -42.469 28.047 16.641 1 93.81 107 TYR B N 1
ATOM 6678 C CA . TYR B 1 107 ? -41.25 28.516 16 1 93.81 107 TYR B CA 1
ATOM 6679 C C . TYR B 1 107 ? -41.5 29.781 15.188 1 93.81 107 TYR B C 1
ATOM 6681 O O . TYR B 1 107 ? -42.438 29.828 14.375 1 93.81 107 TYR B O 1
ATOM 6689 N N . LYS B 1 108 ? -40.781 30.781 15.43 1 91.69 108 LYS B N 1
ATOM 6690 C CA . LYS B 1 108 ? -40.844 32.031 14.68 1 91.69 108 LYS B CA 1
ATOM 6691 C C . LYS B 1 108 ? -39.594 32.219 13.82 1 91.69 108 LYS B C 1
ATOM 6693 O O . LYS B 1 108 ? -38.531 32.656 14.32 1 91.69 108 LYS B O 1
ATOM 6698 N N . PRO B 1 109 ? -39.688 32.094 12.562 1 89 109 PRO B N 1
ATOM 6699 C CA . PRO B 1 109 ? -38.5 32.094 11.68 1 89 109 PRO B CA 1
ATOM 6700 C C . PRO B 1 109 ? -37.75 33.406 11.734 1 89 109 PRO B C 1
ATOM 6702 O O . PRO B 1 109 ? -36.531 33.438 11.477 1 89 109 PRO B O 1
ATOM 6705 N N . SER B 1 110 ? -38.344 34.5 12.055 1 87.56 110 SER B N 1
ATOM 6706 C CA . SER B 1 110 ? -37.688 35.812 12.047 1 87.56 110 SER B CA 1
ATOM 6707 C C . SER B 1 110 ? -36.906 36.031 13.336 1 87.56 110 SER B C 1
ATOM 6709 O O . SER B 1 110 ? -35.969 36.812 13.359 1 87.56 110 SER B O 1
ATOM 6711 N N . GLU B 1 111 ? -37.281 35.312 14.391 1 88.62 111 GLU B N 1
ATOM 6712 C CA . GLU B 1 111 ? -36.688 35.562 15.695 1 88.62 111 GLU B CA 1
ATOM 6713 C C . GLU B 1 111 ? -35.875 34.375 16.188 1 88.62 111 GLU B C 1
ATOM 6715 O O . GLU B 1 111 ? -34.875 34.562 16.891 1 88.62 111 GLU B O 1
ATOM 6720 N N . ASP B 1 112 ? -36.406 33.281 15.852 1 90.69 112 ASP B N 1
ATOM 6721 C CA . ASP B 1 112 ? -35.781 32.062 16.375 1 90.69 112 ASP B CA 1
ATOM 6722 C C . ASP B 1 112 ? -34.688 31.562 15.438 1 90.69 112 ASP B C 1
ATOM 6724 O O . ASP B 1 112 ? -34.875 31.531 14.219 1 90.69 112 ASP B O 1
ATOM 6728 N N . GLN B 1 113 ? -33.5 31.281 16 1 89.62 113 GLN B N 1
ATOM 6729 C CA . GLN B 1 113 ? -32.406 30.703 15.227 1 89.62 113 GLN B CA 1
ATOM 6730 C C . GLN B 1 113 ? -31.938 29.375 15.828 1 89.62 113 GLN B C 1
ATOM 6732 O O . GLN B 1 113 ? -31.594 29.328 17.016 1 89.62 113 GLN B O 1
ATOM 6737 N N . PHE B 1 114 ? -32.062 28.375 15.039 1 93.12 114 PHE B N 1
ATOM 6738 C CA . PHE B 1 114 ? -31.547 27.094 15.508 1 93.12 114 PHE B CA 1
ATOM 6739 C C . PHE B 1 114 ? -30.906 26.312 14.359 1 93.12 114 PHE B C 1
ATOM 6741 O O . PHE B 1 114 ? -31.047 26.672 13.195 1 93.12 114 PHE B O 1
ATOM 6748 N N . ALA B 1 115 ? -30.078 25.344 14.672 1 94.38 115 ALA B N 1
ATOM 6749 C CA . ALA B 1 115 ? -29.391 24.484 13.719 1 94.38 115 ALA B CA 1
ATOM 6750 C C . ALA B 1 115 ? -29.438 23.031 14.164 1 94.38 115 ALA B C 1
ATOM 6752 O O . ALA B 1 115 ? -29.5 22.75 15.367 1 94.38 115 ALA B O 1
ATOM 6753 N N . VAL B 1 116 ? -29.547 22.172 13.234 1 96.62 116 VAL B N 1
ATOM 6754 C CA . VAL B 1 116 ? -29.281 20.75 13.484 1 96.62 116 VAL B CA 1
ATOM 6755 C C . VAL B 1 116 ? -27.797 20.453 13.289 1 96.62 116 VAL B C 1
ATOM 6757 O O . VAL B 1 116 ? -27.266 20.641 12.188 1 96.62 116 VAL B O 1
ATOM 6760 N N . GLU B 1 117 ? -27.125 20.031 14.32 1 95.5 117 GLU B N 1
ATOM 6761 C CA . GLU B 1 117 ? -25.688 19.781 14.258 1 95.5 117 GLU B CA 1
ATOM 6762 C C . GLU B 1 117 ? -25.375 18.297 14.102 1 95.5 117 GLU B C 1
ATOM 6764 O O . GLU B 1 117 ? -25.875 17.469 14.875 1 95.5 117 GLU B O 1
ATOM 6769 N N . PHE B 1 118 ? -24.609 17.984 13.117 1 96.56 118 PHE B N 1
ATOM 6770 C CA . PHE B 1 118 ? -24.109 16.641 12.891 1 96.56 118 PHE B CA 1
ATOM 6771 C C . PHE B 1 118 ? -22.641 16.516 13.258 1 96.56 118 PHE B C 1
ATOM 6773 O O . PHE B 1 118 ? -21.812 17.312 12.797 1 96.56 118 PHE B O 1
ATOM 6780 N N . VAL B 1 119 ? -22.344 15.547 14.102 1 95 119 VAL B N 1
ATOM 6781 C CA . VAL B 1 119 ? -20.984 15.391 14.602 1 95 119 VAL B CA 1
ATOM 6782 C C . VAL B 1 119 ? -20.547 13.938 14.445 1 95 119 VAL B C 1
ATOM 6784 O O . VAL B 1 119 ? -21.328 13.016 14.695 1 95 119 VAL B O 1
ATOM 6787 N N . ILE B 1 120 ? -19.266 13.727 13.969 1 94.31 120 ILE B N 1
ATOM 6788 C CA . ILE B 1 120 ? -18.719 12.375 13.867 1 94.31 120 ILE B CA 1
ATOM 6789 C C . ILE B 1 120 ? -17.25 12.391 14.281 1 94.31 120 ILE B C 1
ATOM 6791 O O . ILE B 1 120 ? -16.516 13.336 13.984 1 94.31 120 ILE B O 1
ATOM 6795 N N . GLY B 1 121 ? -16.828 11.391 15.031 1 89.44 121 GLY B N 1
ATOM 6796 C CA . GLY B 1 121 ? -15.438 11.25 15.438 1 89.44 121 GLY B CA 1
ATOM 6797 C C . GLY B 1 121 ? -15.133 11.914 16.766 1 89.44 121 GLY B C 1
ATOM 6798 O O . GLY B 1 121 ? -16 12.547 17.359 1 89.44 121 GLY B O 1
ATOM 6799 N N . ALA B 1 122 ? -13.867 11.883 17.156 1 86.56 122 ALA B N 1
ATOM 6800 C CA . ALA B 1 122 ? -13.438 12.32 18.469 1 86.56 122 ALA B CA 1
ATOM 6801 C C . ALA B 1 122 ? -13.062 13.797 18.469 1 86.56 122 ALA B C 1
ATOM 6803 O O . ALA B 1 122 ? -13 14.438 19.516 1 86.56 122 ALA B O 1
ATOM 6804 N N . SER B 1 123 ? -12.812 14.344 17.391 1 82.88 123 SER B N 1
ATOM 6805 C CA . SER B 1 123 ? -12.414 15.742 17.266 1 82.88 123 SER B CA 1
ATOM 6806 C C . SER B 1 123 ? -13.141 16.438 16.125 1 82.88 123 SER B C 1
ATOM 6808 O O . SER B 1 123 ? -12.531 16.766 15.102 1 82.88 123 SER B O 1
ATOM 6810 N N . PRO B 1 124 ? -14.359 16.703 16.406 1 87.12 124 PRO B N 1
ATOM 6811 C CA . PRO B 1 124 ? -15.164 17.281 15.32 1 87.12 124 PRO B CA 1
ATOM 6812 C C . PRO B 1 124 ? -14.672 18.672 14.898 1 87.12 124 PRO B C 1
ATOM 6814 O O . PRO B 1 124 ? -14.422 19.516 15.75 1 87.12 124 PRO B O 1
ATOM 6817 N N . GLN B 1 125 ? -14.484 18.828 13.625 1 85.19 125 GLN B N 1
ATOM 6818 C CA . GLN B 1 125 ? -14.047 20.094 13.023 1 85.19 125 GLN B CA 1
ATOM 6819 C C . GLN B 1 125 ? -14.867 20.422 11.781 1 85.19 125 GLN B C 1
ATOM 6821 O O . GLN B 1 125 ? -15.117 19.547 10.945 1 85.19 125 GLN B O 1
ATOM 6826 N N . PHE B 1 126 ? -15.211 21.672 11.703 1 86.62 126 PHE B N 1
ATOM 6827 C CA . PHE B 1 126 ? -16.016 22.125 10.57 1 86.62 126 PHE B CA 1
ATOM 6828 C C . PHE B 1 126 ? -15.242 21.969 9.266 1 86.62 126 PHE B C 1
ATOM 6830 O O . PHE B 1 126 ? -15.789 21.469 8.273 1 86.62 126 PHE B O 1
ATOM 6837 N N . ASN B 1 127 ? -14.031 22.328 9.25 1 82.44 127 ASN B N 1
ATOM 6838 C CA . ASN B 1 127 ? -13.25 22.344 8.016 1 82.44 127 ASN B CA 1
ATOM 6839 C C . ASN B 1 127 ? -12.891 20.922 7.566 1 82.44 127 ASN B C 1
ATOM 6841 O O . ASN B 1 127 ? -12.484 20.719 6.422 1 82.44 127 ASN B O 1
ATOM 6845 N N . LYS B 1 128 ? -13.016 19.922 8.461 1 86.25 128 LYS B N 1
ATOM 6846 C CA . LYS B 1 128 ? -12.719 18.531 8.117 1 86.25 128 LYS B CA 1
ATOM 6847 C C . LYS B 1 128 ? -14 17.766 7.781 1 86.25 128 LYS B C 1
ATOM 6849 O O . LYS B 1 128 ? -13.945 16.578 7.453 1 86.25 128 LYS B O 1
ATOM 6854 N N . GLY B 1 129 ? -15.094 18.391 7.926 1 89.75 129 GLY B N 1
ATOM 6855 C CA . GLY B 1 129 ? -16.375 17.781 7.586 1 89.75 129 GLY B CA 1
ATOM 6856 C C . GLY B 1 129 ? -16.875 16.844 8.656 1 89.75 129 GLY B C 1
ATOM 6857 O O . GLY B 1 129 ? -17.781 16.031 8.406 1 89.75 129 GLY B O 1
ATOM 6858 N N . THR B 1 130 ? -16.312 16.891 9.852 1 92.12 130 THR B N 1
ATOM 6859 C CA . THR B 1 130 ? -16.734 16.016 10.938 1 92.12 130 THR B CA 1
ATOM 6860 C C . THR B 1 130 ? -17.688 16.734 11.875 1 92.12 130 THR B C 1
ATOM 6862 O O . THR B 1 130 ? -18.234 16.141 12.797 1 92.12 130 THR B O 1
ATOM 6865 N N . TYR B 1 131 ? -17.891 18.078 11.695 1 92.44 131 TYR B N 1
ATOM 6866 C CA . TYR B 1 131 ? -18.906 18.891 12.336 1 92.44 131 TYR B CA 1
ATOM 6867 C C . TYR B 1 131 ? -19.688 19.703 11.297 1 92.44 131 TYR B C 1
ATOM 6869 O O . TYR B 1 131 ? -19.109 20.531 10.594 1 92.44 131 TYR B O 1
ATOM 6877 N N . ILE B 1 132 ? -21 19.516 11.242 1 95.25 132 ILE B N 1
ATOM 6878 C CA . ILE B 1 132 ? -21.797 20.156 10.219 1 95.25 132 ILE B CA 1
ATOM 6879 C C . ILE B 1 132 ? -23.062 20.766 10.852 1 95.25 132 ILE B C 1
ATOM 6881 O O . ILE B 1 132 ? -24.031 20.062 11.086 1 95.25 132 ILE B O 1
ATOM 6885 N N . PRO B 1 133 ? -23.078 22.031 11.07 1 94.12 133 PRO B N 1
ATOM 6886 C CA . PRO B 1 133 ? -24.328 22.703 11.445 1 94.12 133 PRO B CA 1
ATOM 6887 C C . PRO B 1 133 ? -25.234 22.969 10.242 1 94.12 133 PRO B C 1
ATOM 6889 O O . PRO B 1 133 ? -24.781 23.5 9.227 1 94.12 133 PRO B O 1
ATOM 6892 N N . VAL B 1 134 ? -26.469 22.547 10.328 1 95.44 134 VAL B N 1
ATOM 6893 C CA . VAL B 1 134 ? -27.438 22.75 9.25 1 95.44 134 VAL B CA 1
ATOM 6894 C C . VAL B 1 134 ? -28.516 23.734 9.68 1 95.44 134 VAL B C 1
ATOM 6896 O O . VAL B 1 134 ? -29.25 23.484 10.641 1 95.44 134 VAL B O 1
ATOM 6899 N N . PHE B 1 135 ? -28.578 24.812 8.938 1 93.25 135 PHE B N 1
ATOM 6900 C CA . PHE B 1 135 ? -29.578 25.844 9.219 1 93.25 135 PHE B CA 1
ATOM 6901 C C . PHE B 1 135 ? -30.766 25.688 8.289 1 93.25 135 PHE B C 1
ATOM 6903 O O . PHE B 1 135 ? -30.641 25.219 7.164 1 93.25 135 PHE B O 1
ATOM 6910 N N . VAL B 1 136 ? -31.906 26.062 8.781 1 90.38 136 VAL B N 1
ATOM 6911 C CA . VAL B 1 136 ? -33.125 25.812 8.008 1 90.38 136 VAL B CA 1
ATOM 6912 C C . VAL B 1 136 ? -33.594 27.125 7.391 1 90.38 136 VAL B C 1
ATOM 6914 O O . VAL B 1 136 ? -34.531 27.125 6.57 1 90.38 136 VAL B O 1
ATOM 6917 N N . ASN B 1 137 ? -32.875 28.172 7.719 1 83.31 137 ASN B N 1
ATOM 6918 C CA . ASN B 1 137 ? -33.219 29.453 7.109 1 83.31 137 ASN B CA 1
ATOM 6919 C C . ASN B 1 137 ? -32.562 29.609 5.738 1 83.31 137 ASN B C 1
ATOM 6921 O O . ASN B 1 137 ? -31.391 29.312 5.566 1 83.31 137 ASN B O 1
ATOM 6925 N N . LYS B 1 138 ? -33.25 29.984 4.766 1 72.62 138 LYS B N 1
ATOM 6926 C CA . LYS B 1 138 ? -32.812 30.109 3.379 1 72.62 138 LYS B CA 1
ATOM 6927 C C . LYS B 1 138 ? -31.688 31.109 3.254 1 72.62 138 LYS B C 1
ATOM 6929 O O . LYS B 1 138 ? -30.875 31.016 2.33 1 72.62 138 LYS B O 1
ATOM 6934 N N . GLU B 1 139 ? -31.609 32 4.105 1 71.69 139 GLU B N 1
ATOM 6935 C CA . GLU B 1 139 ? -30.641 33.094 4.004 1 71.69 139 GLU B CA 1
ATOM 6936 C C . GLU B 1 139 ? -29.266 32.625 4.484 1 71.69 139 GLU B C 1
ATOM 6938 O O . GLU B 1 139 ? -28.25 33.25 4.152 1 71.69 139 GLU B O 1
ATOM 6943 N N . ARG B 1 140 ? -29.312 31.547 5.113 1 74.44 140 ARG B N 1
ATOM 6944 C CA . ARG B 1 140 ? -28.047 31.062 5.656 1 74.44 140 ARG B CA 1
ATOM 6945 C C . ARG B 1 140 ? -27.609 29.797 4.945 1 74.44 140 ARG B C 1
ATOM 6947 O O . ARG B 1 140 ? -28.297 28.766 5 1 74.44 140 ARG B O 1
ATOM 6954 N N . GLN B 1 141 ? -26.547 29.922 4.293 1 74.19 141 GLN B N 1
ATOM 6955 C CA . GLN B 1 141 ? -26.031 28.781 3.549 1 74.19 141 GLN B CA 1
ATOM 6956 C C . GLN B 1 141 ? -25.25 27.828 4.461 1 74.19 141 GLN B C 1
ATOM 6958 O O . GLN B 1 141 ? -24.453 28.281 5.289 1 74.19 141 GLN B O 1
ATOM 6963 N N . SER B 1 142 ? -25.672 26.578 4.5 1 84.44 142 SER B N 1
ATOM 6964 C CA . SER B 1 142 ? -24.969 25.516 5.215 1 84.44 142 SER B CA 1
ATOM 6965 C C . SER B 1 142 ? -24.344 24.516 4.25 1 84.44 142 SER B C 1
ATOM 6967 O O . SER B 1 142 ? -24.734 24.453 3.08 1 84.44 142 SER B O 1
ATOM 6969 N N . PRO B 1 143 ? -23.266 23.828 4.766 1 86.44 143 PRO B N 1
ATOM 6970 C CA . PRO B 1 143 ? -22.672 22.797 3.908 1 86.44 143 PRO B CA 1
ATOM 6971 C C . PRO B 1 143 ? -23.688 21.766 3.422 1 86.44 143 PRO B C 1
ATOM 6973 O O . PRO B 1 143 ? -23.609 21.297 2.283 1 86.44 143 PRO B O 1
ATOM 6976 N N . TRP B 1 144 ? -24.625 21.422 4.34 1 95.44 144 TRP B N 1
ATOM 6977 C CA . TRP B 1 144 ? -25.781 20.625 3.971 1 95.44 144 TRP B CA 1
ATOM 6978 C C . TRP B 1 144 ? -27.031 21.484 3.875 1 95.44 144 TRP B C 1
ATOM 6980 O O . TRP B 1 144 ? -27.344 22.25 4.789 1 95.44 144 TRP B O 1
ATOM 6990 N N . PRO B 1 145 ? -27.719 21.406 2.736 1 94.69 145 PRO B N 1
ATOM 6991 C CA . PRO B 1 145 ? -28.969 22.156 2.641 1 94.69 145 PRO B CA 1
ATOM 6992 C C . PRO B 1 145 ? -30 21.703 3.672 1 94.69 145 PRO B C 1
ATOM 6994 O O . PRO B 1 145 ? -30.156 20.5 3.922 1 94.69 145 PRO B O 1
ATOM 6997 N N . GLY B 1 146 ? -30.656 22.656 4.34 1 95.06 146 GLY B N 1
ATOM 6998 C CA . GLY B 1 146 ? -31.766 22.438 5.258 1 95.06 146 GLY B CA 1
ATOM 6999 C C . GLY B 1 146 ? -32.969 23.328 4.969 1 95.06 146 GLY B C 1
ATOM 7000 O O . GLY B 1 146 ? -32.812 24.438 4.473 1 95.06 146 GLY B O 1
ATOM 7001 N N . ARG B 1 147 ? -34.156 22.828 5.273 1 94.69 147 ARG B N 1
ATOM 7002 C CA . ARG B 1 147 ? -35.344 23.641 5.086 1 94.69 147 ARG B CA 1
ATOM 7003 C C . ARG B 1 147 ? -36.469 23.172 6.012 1 94.69 147 ARG B C 1
ATOM 7005 O O . ARG B 1 147 ? -36.438 22.062 6.527 1 94.69 147 ARG B O 1
ATOM 7012 N N . VAL B 1 148 ? -37.406 24.047 6.215 1 95.12 148 VAL B N 1
ATOM 7013 C CA . VAL B 1 148 ? -38.625 23.688 6.918 1 95.12 148 VAL B CA 1
ATOM 7014 C C . VAL B 1 148 ? -39.656 23.109 5.934 1 95.12 148 VAL B C 1
ATOM 7016 O O . VAL B 1 148 ? -40.031 23.766 4.957 1 95.12 148 VAL B O 1
ATOM 7019 N N . VAL B 1 149 ? -39.969 21.906 6.152 1 95.81 149 VAL B N 1
ATOM 7020 C CA . VAL B 1 149 ? -40.938 21.219 5.289 1 95.81 149 VAL B CA 1
ATOM 7021 C C . VAL B 1 149 ? -42.344 21.562 5.723 1 95.81 149 VAL B C 1
ATOM 7023 O O . VAL B 1 149 ? -43.25 21.766 4.883 1 95.81 149 VAL B O 1
ATOM 7026 N N . ASP B 1 150 ? -42.594 21.547 7.051 1 94.81 150 ASP B N 1
ATOM 7027 C CA . ASP B 1 150 ? -43.906 21.828 7.637 1 94.81 150 ASP B CA 1
ATOM 7028 C C . ASP B 1 150 ? -43.75 22.406 9.047 1 94.81 150 ASP B C 1
ATOM 7030 O O . ASP B 1 150 ? -42.75 22.125 9.734 1 94.81 150 ASP B O 1
ATOM 7034 N N . SER B 1 151 ? -44.625 23.328 9.359 1 93.94 151 SER B N 1
ATOM 7035 C CA . SER B 1 151 ? -44.656 23.922 10.688 1 93.94 151 SER B CA 1
ATOM 7036 C C . SER B 1 151 ? -46.062 24.047 11.203 1 93.94 151 SER B C 1
ATOM 7038 O O . SER B 1 151 ? -46.875 24.812 10.648 1 93.94 151 SER B O 1
ATOM 7040 N N . THR B 1 152 ? -46.406 23.281 12.203 1 94.06 152 THR B N 1
ATOM 7041 C CA . THR B 1 152 ? -47.719 23.312 12.828 1 94.06 152 THR B CA 1
ATOM 7042 C C . THR B 1 152 ? -47.594 23.484 14.336 1 94.06 152 THR B C 1
ATOM 7044 O O . THR B 1 152 ? -47.062 22.609 15.031 1 94.06 152 THR B O 1
ATOM 7047 N N . ASP B 1 153 ? -48.094 24.562 14.812 1 93.25 153 ASP B N 1
ATOM 7048 C CA . ASP B 1 153 ? -48 24.875 16.234 1 93.25 153 ASP B CA 1
ATOM 7049 C C . ASP B 1 153 ? -46.531 24.875 16.703 1 93.25 153 ASP B C 1
ATOM 7051 O O . ASP B 1 153 ? -45.719 25.625 16.172 1 93.25 153 ASP B O 1
ATOM 7055 N N . ASN B 1 154 ? -46.281 23.953 17.641 1 96.25 154 ASN B N 1
ATOM 7056 C CA . ASN B 1 154 ? -44.906 23.922 18.172 1 96.25 154 ASN B CA 1
ATOM 7057 C C . ASN B 1 154 ? -44.094 22.797 17.547 1 96.25 154 ASN B C 1
ATOM 7059 O O . ASN B 1 154 ? -43.031 22.453 18.062 1 96.25 154 ASN B O 1
ATOM 7063 N N . VAL B 1 155 ? -44.688 22.203 16.484 1 97.44 155 VAL B N 1
ATOM 7064 C CA . VAL B 1 155 ? -44 21.094 15.82 1 97.44 155 VAL B CA 1
ATOM 7065 C C . VAL B 1 155 ? -43.5 21.531 14.445 1 97.44 155 VAL B C 1
ATOM 7067 O O . VAL B 1 155 ? -44.281 22.047 13.641 1 97.44 155 VAL B O 1
ATOM 7070 N N . VAL B 1 156 ? -42.25 21.328 14.18 1 97.06 156 VAL B N 1
ATOM 7071 C CA . VAL B 1 156 ? -41.656 21.703 12.906 1 97.06 156 VAL B CA 1
ATOM 7072 C C . VAL B 1 156 ? -41 20.469 12.266 1 97.06 156 VAL B C 1
ATOM 7074 O O . VAL B 1 156 ? -40.25 19.75 12.906 1 97.06 156 VAL B O 1
ATOM 7077 N N . THR B 1 157 ? -41.375 20.156 11.031 1 97.62 157 THR B N 1
ATOM 7078 C CA . THR B 1 157 ? -40.719 19.125 10.25 1 97.62 157 THR B CA 1
ATOM 7079 C C . THR B 1 157 ? -39.594 19.719 9.383 1 97.62 157 THR B C 1
ATOM 7081 O O . THR B 1 157 ? -39.844 20.672 8.633 1 97.62 157 THR B O 1
ATOM 7084 N N . LEU B 1 158 ? -38.438 19.172 9.508 1 97.38 158 LEU B N 1
ATOM 7085 C CA . LEU B 1 158 ? -37.25 19.688 8.805 1 97.38 158 LEU B CA 1
ATOM 7086 C C . LEU B 1 158 ? -36.844 18.75 7.695 1 97.38 158 LEU B C 1
ATOM 7088 O O . LEU B 1 158 ? -37 17.531 7.812 1 97.38 158 LEU B O 1
ATOM 7092 N N . GLY B 1 159 ? -36.375 19.266 6.598 1 97.31 159 GLY B N 1
ATOM 7093 C CA . GLY B 1 159 ? -35.688 18.531 5.547 1 97.31 159 GLY B CA 1
ATOM 7094 C C . GLY B 1 159 ? -34.219 18.828 5.484 1 97.31 159 GLY B C 1
ATOM 7095 O O . GLY B 1 159 ? -33.812 19.984 5.434 1 97.31 159 GLY B O 1
ATOM 7096 N N . ILE B 1 160 ? -33.406 17.766 5.59 1 97.5 160 ILE B N 1
ATOM 7097 C CA . ILE B 1 160 ? -31.938 17.906 5.586 1 97.5 160 ILE B CA 1
ATOM 7098 C C . ILE B 1 160 ? -31.344 17.062 4.465 1 97.5 160 ILE B C 1
ATOM 7100 O O . ILE B 1 160 ? -31.703 15.898 4.301 1 97.5 160 ILE B O 1
ATOM 7104 N N . THR B 1 161 ? -30.406 17.594 3.688 1 97.88 161 THR B N 1
ATOM 7105 C CA . THR B 1 161 ? -29.75 16.875 2.607 1 97.88 161 THR B CA 1
ATOM 7106 C C . THR B 1 161 ? -28.234 16.812 2.844 1 97.88 161 THR B C 1
ATOM 7108 O O . THR B 1 161 ? -27.516 17.75 2.486 1 97.88 161 THR B O 1
ATOM 7111 N N . PRO B 1 162 ? -27.781 15.664 3.361 1 98.19 162 PRO B N 1
ATOM 7112 C CA . PRO B 1 162 ? -26.328 15.547 3.49 1 98.19 162 PRO B CA 1
ATOM 7113 C C . PRO B 1 162 ? -25.594 15.734 2.16 1 98.19 162 PRO B C 1
ATOM 7115 O O . PRO B 1 162 ? -26.141 15.391 1.105 1 98.19 162 PRO B O 1
ATOM 7118 N N . ALA B 1 163 ? -24.375 16.25 2.211 1 97.19 163 ALA B N 1
ATOM 7119 C CA . ALA B 1 163 ? -23.578 16.406 1.003 1 97.19 163 ALA B CA 1
ATOM 7120 C C . ALA B 1 163 ? -23.297 15.055 0.354 1 97.19 163 ALA B C 1
ATOM 7122 O O . ALA B 1 163 ? -23.109 14.055 1.048 1 97.19 163 ALA B O 1
ATOM 7123 N N . PRO B 1 164 ? -23.266 15.008 -0.96 1 97.31 164 PRO B N 1
ATOM 7124 C CA . PRO B 1 164 ? -23.078 13.727 -1.651 1 97.31 164 PRO B CA 1
ATOM 7125 C C . PRO B 1 164 ? -21.703 13.117 -1.4 1 97.31 164 PRO B C 1
ATOM 7127 O O . PRO B 1 164 ? -21.484 11.945 -1.724 1 97.31 164 PRO B O 1
ATOM 7130 N N . ASP B 1 165 ? -20.766 13.883 -0.893 1 94.75 165 ASP B N 1
ATOM 7131 C CA . ASP B 1 165 ? -19.422 13.367 -0.622 1 94.75 165 ASP B CA 1
ATOM 7132 C C . ASP B 1 165 ? -19.125 13.367 0.876 1 94.75 165 ASP B C 1
ATOM 7134 O O . ASP B 1 165 ? -17.969 13.305 1.285 1 94.75 165 ASP B O 1
ATOM 7138 N N . CYS B 1 166 ? -20.141 13.562 1.718 1 97.25 166 CYS B N 1
ATOM 7139 C CA . CYS B 1 166 ? -19.906 13.609 3.156 1 97.25 166 CYS B CA 1
ATOM 7140 C C . CYS B 1 166 ? -19.422 12.25 3.67 1 97.25 166 CYS B C 1
ATOM 7142 O O . CYS B 1 166 ? -19.484 11.258 2.947 1 97.25 166 CYS B O 1
ATOM 7144 N N . ILE B 1 167 ? -18.922 12.172 4.859 1 96.56 167 ILE B N 1
ATOM 7145 C CA . ILE B 1 167 ? -18.344 11 5.512 1 96.56 167 ILE B CA 1
ATOM 7146 C C . ILE B 1 167 ? -19.422 9.945 5.742 1 96.56 167 ILE B C 1
ATOM 7148 O O . ILE B 1 167 ? -20.531 10.273 6.145 1 96.56 167 ILE B O 1
ATOM 7152 N N . VAL B 1 168 ? -19.109 8.758 5.383 1 98.06 168 VAL B N 1
ATOM 7153 C CA . VAL B 1 168 ? -19.984 7.617 5.648 1 98.06 168 VAL B CA 1
ATOM 7154 C C . VAL B 1 168 ? -19.719 7.078 7.055 1 98.06 168 VAL B C 1
ATOM 7156 O O . VAL B 1 168 ? -18.562 6.844 7.426 1 98.06 168 VAL B O 1
ATOM 7159 N N . GLY B 1 169 ? -20.797 6.91 7.801 1 97.25 169 GLY B N 1
ATOM 7160 C CA . GLY B 1 169 ? -20.641 6.43 9.164 1 97.25 169 GLY B CA 1
ATOM 7161 C C . GLY B 1 169 ? -21.812 6.789 10.062 1 97.25 169 GLY B C 1
ATOM 7162 O O . GLY B 1 169 ? -22.906 7.074 9.578 1 97.25 169 GLY B O 1
ATOM 7163 N N . LYS B 1 170 ? -21.594 6.637 11.328 1 96.75 170 LYS B N 1
ATOM 7164 C CA . LYS B 1 170 ? -22.594 6.922 12.352 1 96.75 170 LYS B CA 1
ATOM 7165 C C . LYS B 1 170 ? -22.422 8.32 12.93 1 96.75 170 LYS B C 1
ATOM 7167 O O . LYS B 1 170 ? -21.406 8.602 13.578 1 96.75 170 LYS B O 1
ATOM 7172 N N . TRP B 1 171 ? -23.391 9.172 12.672 1 97.12 171 TRP B N 1
ATOM 7173 C CA . TRP B 1 171 ? -23.328 10.57 13.07 1 97.12 171 TRP B CA 1
ATOM 7174 C C . TRP B 1 171 ? -24.156 10.82 14.328 1 97.12 171 TRP B C 1
ATOM 7176 O O . TRP B 1 171 ? -25.266 10.281 14.461 1 97.12 171 TRP B O 1
ATOM 7186 N N . ARG B 1 172 ? -23.688 11.594 15.188 1 96.38 172 ARG B N 1
ATOM 7187 C CA . ARG B 1 172 ? -24.469 12.117 16.297 1 96.38 172 ARG B CA 1
ATOM 7188 C C . ARG B 1 172 ? -25.203 13.398 15.914 1 96.38 172 ARG B C 1
ATOM 7190 O O . ARG B 1 172 ? -24.672 14.203 15.148 1 96.38 172 ARG B O 1
ATOM 7197 N N . VAL B 1 173 ? -26.359 13.531 16.469 1 97 173 VAL B N 1
ATOM 7198 C CA . VAL B 1 173 ? -27.188 14.664 16.094 1 97 173 VAL B CA 1
ATOM 7199 C C . VAL B 1 173 ? -27.562 15.484 17.328 1 97 173 VAL B C 1
ATOM 7201 O O . VAL B 1 173 ? -28.016 14.93 18.328 1 97 173 VAL B O 1
ATOM 7204 N N . TYR B 1 174 ? -27.359 16.797 17.203 1 96.06 174 TYR B N 1
ATOM 7205 C CA . TYR B 1 174 ? -27.75 17.766 18.219 1 96.06 174 TYR B CA 1
ATOM 7206 C C . TYR B 1 174 ? -28.625 18.859 17.609 1 96.06 174 TYR B C 1
ATOM 7208 O O . TYR B 1 174 ? -28.516 19.156 16.422 1 96.06 174 TYR B O 1
ATOM 7216 N N . LEU B 1 175 ? -29.469 19.344 18.375 1 96.5 175 LEU B N 1
ATOM 7217 C CA . LEU B 1 175 ? -30.172 20.578 18.047 1 96.5 175 LEU B CA 1
ATOM 7218 C C . LEU B 1 175 ? -29.641 21.734 18.875 1 96.5 175 LEU B C 1
ATOM 7220 O O . LEU B 1 175 ? -29.531 21.625 20.109 1 96.5 175 LEU B O 1
ATOM 7224 N N . ALA B 1 176 ? -29.297 22.766 18.156 1 95.31 176 ALA B N 1
ATOM 7225 C CA . ALA B 1 176 ? -28.672 23.922 18.812 1 95.31 176 ALA B CA 1
ATOM 7226 C C . ALA B 1 176 ? -29.484 25.188 18.578 1 95.31 176 ALA B C 1
ATOM 7228 O O . ALA B 1 176 ? -29.797 25.531 17.438 1 95.31 176 ALA B O 1
ATOM 7229 N N . VAL B 1 177 ? -29.875 25.812 19.625 1 94.75 177 VAL B N 1
ATOM 7230 C CA . VAL B 1 177 ? -30.594 27.078 19.547 1 94.75 177 VAL B CA 1
ATOM 7231 C C . VAL B 1 177 ? -29.625 28.234 19.875 1 94.75 177 VAL B C 1
ATOM 7233 O O . VAL B 1 177 ? -28.953 28.203 20.906 1 94.75 177 VAL B O 1
ATOM 7236 N N . MET B 1 178 ? -29.594 29.094 18.953 1 91.69 178 MET B N 1
ATOM 7237 C CA . MET B 1 178 ? -28.734 30.266 19.141 1 91.69 178 MET B CA 1
ATOM 7238 C C . MET B 1 178 ? -29.422 31.328 19.984 1 91.69 178 MET B C 1
ATOM 7240 O O . MET B 1 178 ? -30.578 31.688 19.703 1 91.69 178 MET B O 1
ATOM 7244 N N . THR B 1 179 ? -28.75 31.766 21.062 1 90.56 179 THR B N 1
ATOM 7245 C CA . THR B 1 179 ? -29.203 32.875 21.891 1 90.56 179 THR B CA 1
ATOM 7246 C C . THR B 1 179 ? -28.156 33.969 21.969 1 90.56 179 THR B C 1
ATOM 7248 O O . THR B 1 179 ? -27.016 33.781 21.547 1 90.56 179 THR B O 1
ATOM 7251 N N . PRO B 1 180 ? -28.484 35.125 22.406 1 86.81 180 PRO B N 1
ATOM 7252 C CA . PRO B 1 180 ? -27.5 36.188 22.547 1 86.81 180 PRO B CA 1
ATOM 7253 C C . PRO B 1 180 ? -26.391 35.844 23.547 1 86.81 180 PRO B C 1
ATOM 7255 O O . PRO B 1 180 ? -25.312 36.438 23.5 1 86.81 180 PRO B O 1
ATOM 7258 N N . TYR B 1 181 ? -26.672 34.875 24.422 1 88.06 181 TYR B N 1
ATOM 7259 C CA . TYR B 1 181 ? -25.734 34.531 25.484 1 88.06 181 TYR B CA 1
ATOM 7260 C C . TYR B 1 181 ? -24.844 33.344 25.062 1 88.06 181 TYR B C 1
ATOM 7262 O O . TYR B 1 181 ? -23.766 33.156 25.625 1 88.06 181 TYR B O 1
ATOM 7270 N N . GLY B 1 182 ? -25.344 32.594 24.203 1 90.44 182 GLY B N 1
ATOM 7271 C CA . GLY B 1 182 ? -24.656 31.391 23.781 1 90.44 182 GLY B CA 1
ATOM 7272 C C . GLY B 1 182 ? -25.547 30.422 23.031 1 90.44 182 GLY B C 1
ATOM 7273 O O . GLY B 1 182 ? -26.641 30.797 22.578 1 90.44 182 GLY B O 1
ATOM 7274 N N . ILE B 1 183 ? -25.047 29.281 22.859 1 91.81 183 ILE B N 1
ATOM 7275 C CA . ILE B 1 183 ? -25.781 28.234 22.141 1 91.81 183 ILE B CA 1
ATOM 7276 C C . ILE B 1 183 ? -26.297 27.188 23.125 1 91.81 183 ILE B C 1
ATOM 7278 O O . ILE B 1 183 ? -25.516 26.625 23.906 1 91.81 183 ILE B O 1
ATOM 7282 N N . ARG B 1 184 ? -27.562 27 23.172 1 92.88 184 ARG B N 1
ATOM 7283 C CA . ARG B 1 184 ? -28.188 25.906 23.922 1 92.88 184 ARG B CA 1
ATOM 7284 C C . ARG B 1 184 ? -28.359 24.672 23.062 1 92.88 184 ARG B C 1
ATOM 7286 O O . ARG B 1 184 ? -28.875 24.75 21.938 1 92.88 184 ARG B O 1
ATOM 7293 N N . ARG B 1 185 ? -27.938 23.5 23.609 1 93.38 185 ARG B N 1
ATOM 7294 C CA . ARG B 1 185 ? -27.953 22.266 22.828 1 93.38 185 ARG B CA 1
ATOM 7295 C C . ARG B 1 185 ? -28.703 21.172 23.578 1 93.38 185 ARG B C 1
ATOM 7297 O O . ARG B 1 185 ? -28.781 21.188 24.812 1 93.38 185 ARG B O 1
ATOM 7304 N N . THR B 1 186 ? -29.266 20.312 22.766 1 95.12 186 THR B N 1
ATOM 7305 C CA . THR B 1 186 ? -29.797 19.094 23.359 1 95.12 186 THR B CA 1
ATOM 7306 C C . THR B 1 186 ? -28.688 18.203 23.906 1 95.12 186 THR B C 1
ATOM 7308 O O . THR B 1 186 ? -27.547 18.297 23.438 1 95.12 186 THR B O 1
ATOM 7311 N N . LYS B 1 187 ? -29.016 17.391 24.844 1 93.5 187 LYS B N 1
ATOM 7312 C CA . LYS B 1 187 ? -28.094 16.344 25.281 1 93.5 187 LYS B CA 1
ATOM 7313 C C . LYS B 1 187 ? -27.984 15.234 24.25 1 93.5 187 LYS B C 1
ATOM 7315 O O . LYS B 1 187 ? -28.922 15.008 23.469 1 93.5 187 LYS B O 1
ATOM 7320 N N . TRP B 1 188 ? -26.859 14.633 24.281 1 92.81 188 TRP B N 1
ATOM 7321 C CA . TRP B 1 188 ? -26.688 13.516 23.359 1 92.81 188 TRP B CA 1
ATOM 7322 C C . TRP B 1 188 ? -27.656 12.383 23.688 1 92.81 188 TRP B C 1
ATOM 7324 O O . TRP B 1 188 ? -27.828 12.023 24.859 1 92.81 188 TRP B O 1
ATOM 7334 N N . ASP B 1 189 ? -28.312 11.883 22.797 1 93.44 189 ASP B N 1
ATOM 7335 C CA . ASP B 1 189 ? -29.203 10.734 22.844 1 93.44 189 ASP B CA 1
ATOM 7336 C C . ASP B 1 189 ? -28.906 9.758 21.703 1 93.44 189 ASP B C 1
ATOM 7338 O O . ASP B 1 189 ? -29.125 10.078 20.531 1 93.44 189 ASP B O 1
ATOM 7342 N N . GLU B 1 190 ? -28.469 8.578 22.062 1 92.06 190 GLU B N 1
ATOM 7343 C CA . GLU B 1 190 ? -28.047 7.578 21.094 1 92.06 190 GLU B CA 1
ATOM 7344 C C . GLU B 1 190 ? -29.188 7.25 20.109 1 92.06 190 GLU B C 1
ATOM 7346 O O . GLU B 1 190 ? -28.922 6.875 18.969 1 92.06 190 GLU B O 1
ATOM 7351 N N . THR B 1 191 ? -30.406 7.375 20.516 1 94.12 191 THR B N 1
ATOM 7352 C CA . THR B 1 191 ? -31.547 7.051 19.656 1 94.12 191 THR B CA 1
ATOM 7353 C C . THR B 1 191 ? -31.656 8.047 18.5 1 94.12 191 THR B C 1
ATOM 7355 O O . THR B 1 191 ? -32.344 7.789 17.516 1 94.12 191 THR B O 1
ATOM 7358 N N . ARG B 1 192 ? -30.938 9.172 18.594 1 95.56 192 ARG B N 1
ATOM 7359 C CA . ARG B 1 192 ? -31 10.188 17.547 1 95.56 192 ARG B CA 1
ATOM 7360 C C . ARG B 1 192 ? -29.859 10.023 16.547 1 95.56 192 ARG B C 1
ATOM 7362 O O . ARG B 1 192 ? -29.797 10.727 15.539 1 95.56 192 ARG B O 1
ATOM 7369 N N . ASP B 1 193 ? -28.969 9.086 16.859 1 95.88 193 ASP B N 1
ATOM 7370 C CA . ASP B 1 193 ? -27.875 8.875 15.922 1 95.88 193 ASP B CA 1
ATOM 7371 C C . ASP B 1 193 ? -28.391 8.469 14.547 1 95.88 193 ASP B C 1
ATOM 7373 O O . ASP B 1 193 ? -29.422 7.801 14.438 1 95.88 193 ASP B O 1
ATOM 7377 N N . VAL B 1 194 ? -27.703 8.859 13.547 1 98.06 194 VAL B N 1
ATOM 7378 C CA . VAL B 1 194 ? -28.125 8.57 12.18 1 98.06 194 VAL B CA 1
ATOM 7379 C C . VAL B 1 194 ? -26.953 7.98 11.398 1 98.06 194 VAL B C 1
ATOM 7381 O O . VAL B 1 194 ? -25.828 8.445 11.523 1 98.06 194 VAL B O 1
ATOM 7384 N N . TYR B 1 195 ? -27.25 6.875 10.688 1 98.25 195 TYR B N 1
ATOM 7385 C CA . TYR B 1 195 ? -26.266 6.324 9.75 1 98.25 195 TYR B CA 1
ATOM 7386 C C . TYR B 1 195 ? -26.406 6.98 8.383 1 98.25 195 TYR B C 1
ATOM 7388 O O . TYR B 1 195 ? -27.5 7.09 7.84 1 98.25 195 TYR B O 1
ATOM 7396 N N . ILE B 1 196 ? -25.297 7.441 7.871 1 98.69 196 ILE B N 1
ATOM 7397 C CA . ILE B 1 196 ? -25.281 7.965 6.508 1 98.69 196 ILE B CA 1
ATOM 7398 C C . ILE B 1 196 ? -24.406 7.078 5.625 1 98.69 196 ILE B C 1
ATOM 7400 O O . ILE B 1 196 ? -23.234 6.84 5.93 1 98.69 196 ILE B O 1
ATOM 7404 N N . LEU B 1 197 ? -24.969 6.613 4.52 1 98.81 197 LEU B N 1
ATOM 7405 C CA . LEU B 1 197 ? -24.297 5.656 3.646 1 98.81 197 LEU B CA 1
ATOM 7406 C C . LEU B 1 197 ? -24.031 6.266 2.273 1 98.81 197 LEU B C 1
ATOM 7408 O O . LEU B 1 197 ? -24.547 7.336 1.956 1 98.81 197 LEU B O 1
ATOM 7412 N N . PHE B 1 198 ? -23.188 5.578 1.441 1 98.88 198 PHE B N 1
ATOM 7413 C CA . PHE B 1 198 ? -23.062 5.902 0.026 1 98.88 198 PHE B CA 1
ATOM 7414 C C . PHE B 1 198 ? -24.406 5.789 -0.681 1 98.88 198 PHE B C 1
ATOM 7416 O O . PHE B 1 198 ? -25.297 5.07 -0.221 1 98.88 198 PHE B O 1
ATOM 7423 N N . ASN B 1 199 ? -24.547 6.477 -1.793 1 98.81 199 ASN B N 1
ATOM 7424 C CA . ASN B 1 199 ? -25.859 6.516 -2.434 1 98.81 199 ASN B CA 1
ATOM 7425 C C . ASN B 1 199 ? -25.766 6.242 -3.932 1 98.81 199 ASN B C 1
ATOM 7427 O O . ASN B 1 199 ? -25.578 7.164 -4.727 1 98.81 199 ASN B O 1
ATOM 7431 N N . PRO B 1 200 ? -26.016 4.992 -4.352 1 98.69 200 PRO B N 1
ATOM 7432 C CA . PRO B 1 200 ? -25.969 4.672 -5.781 1 98.69 200 PRO B CA 1
ATOM 7433 C C . PRO B 1 200 ? -27.188 5.219 -6.539 1 98.69 200 PRO B C 1
ATOM 7435 O O . PRO B 1 200 ? -27.234 5.137 -7.77 1 98.69 200 PRO B O 1
ATOM 7438 N N . TRP B 1 201 ? -28.188 5.863 -5.863 1 98.56 201 TRP B N 1
ATOM 7439 C CA . TRP B 1 201 ? -29.359 6.434 -6.504 1 98.56 201 TRP B CA 1
ATOM 7440 C C . TRP B 1 201 ? -29.141 7.914 -6.812 1 98.56 201 TRP B C 1
ATOM 7442 O O . TRP B 1 201 ? -29.906 8.508 -7.582 1 98.56 201 TRP B O 1
ATOM 7452 N N . ALA B 1 202 ? -28.141 8.562 -6.145 1 98.19 202 ALA B N 1
ATOM 7453 C CA . ALA B 1 202 ? -27.922 10 -6.312 1 98.19 202 ALA B CA 1
ATOM 7454 C C . ALA B 1 202 ? -26.844 10.266 -7.355 1 98.19 202 ALA B C 1
ATOM 7456 O O . ALA B 1 202 ? -25.672 9.883 -7.168 1 98.19 202 ALA B O 1
ATOM 7457 N N . PRO B 1 203 ? -27.125 10.992 -8.406 1 96.69 203 PRO B N 1
ATOM 7458 C CA . PRO B 1 203 ? -26.172 11.234 -9.484 1 96.69 203 PRO B CA 1
ATOM 7459 C C . PRO B 1 203 ? -24.906 11.953 -9.008 1 96.69 203 PRO B C 1
ATOM 7461 O O . PRO B 1 203 ? -23.828 11.773 -9.578 1 96.69 203 PRO B O 1
ATOM 7464 N N . ALA B 1 204 ? -25.062 12.703 -7.93 1 96.5 204 ALA B N 1
ATOM 7465 C CA . ALA B 1 204 ? -23.922 13.492 -7.453 1 96.5 204 ALA B CA 1
ATOM 7466 C C . ALA B 1 204 ? -22.969 12.641 -6.621 1 96.5 204 ALA B C 1
ATOM 7468 O O . ALA B 1 204 ? -21.844 13.047 -6.344 1 96.5 204 ALA B O 1
ATOM 7469 N N . ASP B 1 205 ? -23.438 11.477 -6.219 1 97.75 205 ASP B N 1
ATOM 7470 C CA . ASP B 1 205 ? -22.578 10.586 -5.438 1 97.75 205 ASP B CA 1
ATOM 7471 C C . ASP B 1 205 ? -21.609 9.82 -6.34 1 97.75 205 ASP B C 1
ATOM 7473 O O . ASP B 1 205 ? -21.984 9.414 -7.445 1 97.75 205 ASP B O 1
ATOM 7477 N N . SER B 1 206 ? -20.438 9.523 -5.875 1 96.56 206 SER B N 1
ATOM 7478 C CA . SER B 1 206 ? -19.375 8.891 -6.656 1 96.56 206 SER B CA 1
ATOM 7479 C C . SER B 1 206 ? -19.719 7.441 -6.973 1 96.56 206 SER B C 1
ATOM 7481 O O . SER B 1 206 ? -19.125 6.84 -7.871 1 96.56 206 SER B O 1
ATOM 7483 N N . VAL B 1 207 ? -20.641 6.824 -6.285 1 98.56 207 VAL B N 1
ATOM 7484 C CA . VAL B 1 207 ? -20.984 5.426 -6.539 1 98.56 207 VAL B CA 1
ATOM 7485 C C . VAL B 1 207 ? -22.312 5.344 -7.293 1 98.56 207 VAL B C 1
ATOM 7487 O O . VAL B 1 207 ? -22.938 4.285 -7.336 1 98.56 207 VAL B O 1
ATOM 7490 N N . PHE B 1 208 ? -22.797 6.465 -7.898 1 98.25 208 PHE B N 1
ATOM 7491 C CA . PHE B 1 208 ? -24.047 6.516 -8.648 1 98.25 208 PHE B CA 1
ATOM 7492 C C . PHE B 1 208 ? -24.078 5.457 -9.742 1 98.25 208 PHE B C 1
ATOM 7494 O O . PHE B 1 208 ? -23.156 5.391 -10.562 1 98.25 208 PHE B O 1
ATOM 7501 N N . LEU B 1 209 ? -25.047 4.578 -9.664 1 98.12 209 LEU B N 1
ATOM 7502 C CA . LEU B 1 209 ? -25.297 3.561 -10.68 1 98.12 209 LEU B CA 1
ATOM 7503 C C . LEU B 1 209 ? -26.625 3.793 -11.367 1 98.12 209 LEU B C 1
ATOM 7505 O O . LEU B 1 209 ? -27.688 3.533 -10.781 1 98.12 209 LEU B O 1
ATOM 7509 N N . ASP B 1 210 ? -26.641 4.191 -12.578 1 96.25 210 ASP B N 1
ATOM 7510 C CA . ASP B 1 210 ? -27.828 4.668 -13.281 1 96.25 210 ASP B CA 1
ATOM 7511 C C . ASP B 1 210 ? -28.781 3.516 -13.609 1 96.25 210 ASP B C 1
ATOM 7513 O O . ASP B 1 210 ? -30 3.707 -13.672 1 96.25 210 ASP B O 1
ATOM 7517 N N . ASP B 1 211 ? -28.344 2.359 -13.727 1 95.81 211 ASP B N 1
ATOM 7518 C CA . ASP B 1 211 ? -29.172 1.211 -14.094 1 95.81 211 ASP B CA 1
ATOM 7519 C C . ASP B 1 211 ? -29.969 0.708 -12.891 1 95.81 211 ASP B C 1
ATOM 7521 O O . ASP B 1 211 ? -29.391 0.167 -11.938 1 95.81 211 ASP B O 1
ATOM 7525 N N . TYR B 1 212 ? -31.266 0.811 -12.953 1 96.12 212 TYR B N 1
ATOM 7526 C CA . TYR B 1 212 ? -32.156 0.457 -11.852 1 96.12 212 TYR B CA 1
ATOM 7527 C C . TYR B 1 212 ? -32.031 -1.02 -11.5 1 96.12 212 TYR B C 1
ATOM 7529 O O . TYR B 1 212 ? -31.906 -1.372 -10.32 1 96.12 212 TYR B O 1
ATOM 7537 N N . ASN B 1 213 ? -32.031 -1.835 -12.477 1 95.69 213 ASN B N 1
ATOM 7538 C CA . ASN B 1 213 ? -31.984 -3.273 -12.234 1 95.69 213 ASN B CA 1
ATOM 7539 C C . ASN B 1 213 ? -30.641 -3.684 -11.633 1 95.69 213 ASN B C 1
ATOM 7541 O O . ASN B 1 213 ? -30.578 -4.598 -10.812 1 95.69 213 ASN B O 1
ATOM 7545 N N . GLU B 1 214 ? -29.578 -3.055 -12.023 1 96.38 214 GLU B N 1
ATOM 7546 C CA . GLU B 1 214 ? -28.266 -3.332 -11.445 1 96.38 214 GLU B CA 1
ATOM 7547 C C . GLU B 1 214 ? -28.219 -2.9 -9.977 1 96.38 214 GLU B C 1
ATOM 7549 O O . GLU B 1 214 ? -27.547 -3.535 -9.164 1 96.38 214 GLU B O 1
ATOM 7554 N N . ARG B 1 215 ? -28.891 -1.771 -9.648 1 97.75 215 ARG B N 1
ATOM 7555 C CA . ARG B 1 215 ? -28.938 -1.341 -8.258 1 97.75 215 ARG B CA 1
ATOM 7556 C C . ARG B 1 215 ? -29.656 -2.373 -7.391 1 97.75 215 ARG B C 1
ATOM 7558 O O . ARG B 1 215 ? -29.219 -2.678 -6.281 1 97.75 215 ARG B O 1
ATOM 7565 N N . LEU B 1 216 ? -30.734 -2.908 -7.922 1 96.75 216 LEU B N 1
ATOM 7566 C CA . LEU B 1 216 ? -31.469 -3.938 -7.188 1 96.75 216 LEU B CA 1
ATOM 7567 C C . LEU B 1 216 ? -30.594 -5.168 -6.965 1 96.75 216 LEU B C 1
ATOM 7569 O O . LEU B 1 216 ? -30.547 -5.707 -5.859 1 96.75 216 LEU B O 1
ATOM 7573 N N . GLU B 1 217 ? -29.828 -5.559 -7.965 1 97.38 217 GLU B N 1
ATOM 7574 C CA . GLU B 1 217 ? -29.016 -6.777 -7.91 1 97.38 217 GLU B CA 1
ATOM 7575 C C . GLU B 1 217 ? -27.75 -6.559 -7.105 1 97.38 217 GLU B C 1
ATOM 7577 O O . GLU B 1 217 ? -27.344 -7.414 -6.316 1 97.38 217 GLU B O 1
ATOM 7582 N N . CYS B 1 218 ? -27.125 -5.379 -7.273 1 98.25 218 CYS B N 1
ATOM 7583 C CA . CYS B 1 218 ? -25.766 -5.203 -6.789 1 98.25 218 CYS B CA 1
ATOM 7584 C C . CYS B 1 218 ? -25.75 -4.395 -5.496 1 98.25 218 CYS B C 1
ATOM 7586 O O . CYS B 1 218 ? -24.672 -4.094 -4.961 1 98.25 218 CYS B O 1
ATOM 7588 N N . VAL B 1 219 ? -26.938 -4.004 -4.957 1 98.31 219 VAL B N 1
ATOM 7589 C CA . VAL B 1 219 ? -26.984 -3.283 -3.689 1 98.31 219 VAL B CA 1
ATOM 7590 C C . VAL B 1 219 ? -28.016 -3.928 -2.766 1 98.31 219 VAL B C 1
ATOM 7592 O O . VAL B 1 219 ? -27.719 -4.219 -1.604 1 98.31 219 VAL B O 1
ATOM 7595 N N . LEU B 1 220 ? -29.219 -4.254 -3.301 1 97.19 220 LEU B N 1
ATOM 7596 C CA . LEU B 1 220 ? -30.328 -4.602 -2.426 1 97.19 220 LEU B CA 1
ATOM 7597 C C . LEU B 1 220 ? -30.516 -6.113 -2.352 1 97.19 220 LEU B C 1
ATOM 7599 O O . LEU B 1 220 ? -31.078 -6.629 -1.383 1 97.19 220 LEU B O 1
ATOM 7603 N N . ASN B 1 221 ? -30.062 -6.848 -3.365 1 96.62 221 ASN B N 1
ATOM 7604 C CA . ASN B 1 221 ? -30.266 -8.289 -3.398 1 96.62 221 ASN B CA 1
ATOM 7605 C C . ASN B 1 221 ? -29.344 -9.008 -2.406 1 96.62 221 ASN B C 1
ATOM 7607 O O . ASN B 1 221 ? -28.125 -8.812 -2.426 1 96.62 221 ASN B O 1
ATOM 7611 N N . GLU B 1 222 ? -29.906 -9.836 -1.603 1 96.19 222 GLU B N 1
ATOM 7612 C CA . GLU B 1 222 ? -29.125 -10.547 -0.591 1 96.19 222 GLU B CA 1
ATOM 7613 C C . GLU B 1 222 ? -28.766 -11.953 -1.055 1 96.19 222 GLU B C 1
ATOM 7615 O O . GLU B 1 222 ? -27.938 -12.633 -0.433 1 96.19 222 GLU B O 1
ATOM 7620 N N . LEU B 1 223 ? -29.422 -12.422 -2.109 1 95.5 223 LEU B N 1
ATOM 7621 C CA . LEU B 1 223 ? -29.219 -13.773 -2.627 1 95.5 223 LEU B CA 1
ATOM 7622 C C . LEU B 1 223 ? -28.125 -13.781 -3.689 1 95.5 223 LEU B C 1
ATOM 7624 O O . LEU B 1 223 ? -28.234 -13.094 -4.707 1 95.5 223 LEU B O 1
ATOM 7628 N N . GLY B 1 224 ? -27.078 -14.5 -3.41 1 95.31 224 GLY B N 1
ATOM 7629 C CA . GLY B 1 224 ? -25.969 -14.562 -4.352 1 95.31 224 GLY B CA 1
ATOM 7630 C C . GLY B 1 224 ? -25.703 -15.969 -4.859 1 95.31 224 GLY B C 1
ATOM 7631 O O . GLY B 1 224 ? -26.203 -16.938 -4.297 1 95.31 224 GLY B O 1
ATOM 7632 N N . VAL B 1 225 ? -25.094 -16.062 -5.926 1 96.5 225 VAL B N 1
ATOM 7633 C CA . VAL B 1 225 ? -24.547 -17.281 -6.504 1 96.5 225 VAL B CA 1
ATOM 7634 C C . VAL B 1 225 ? -23.078 -17.078 -6.848 1 96.5 225 VAL B C 1
ATOM 7636 O O . VAL B 1 225 ? -22.719 -16.125 -7.543 1 96.5 225 VAL B O 1
ATOM 7639 N N . ILE B 1 226 ? -22.266 -17.938 -6.367 1 96.62 226 ILE B N 1
ATOM 7640 C CA . ILE B 1 226 ? -20.844 -17.891 -6.68 1 96.62 226 ILE B CA 1
ATOM 7641 C C . ILE B 1 226 ? -20.453 -19.125 -7.477 1 96.62 226 ILE B C 1
ATOM 7643 O O . ILE B 1 226 ? -20.797 -20.25 -7.102 1 96.62 226 ILE B O 1
ATOM 7647 N N . TYR B 1 227 ? -19.719 -18.953 -8.469 1 96.38 227 TYR B N 1
ATOM 7648 C CA . TYR B 1 227 ? -19.438 -20.031 -9.406 1 96.38 227 TYR B CA 1
ATOM 7649 C C . TYR B 1 227 ? -18.078 -20.672 -9.117 1 96.38 227 TYR B C 1
ATOM 7651 O O . TYR B 1 227 ? -17.203 -20.031 -8.555 1 96.38 227 TYR B O 1
ATOM 7659 N N . HIS B 1 228 ? -17.984 -21.938 -9.398 1 93.81 228 HIS B N 1
ATOM 7660 C CA . HIS B 1 228 ? -16.734 -22.688 -9.273 1 93.81 228 HIS B CA 1
ATOM 7661 C C . HIS B 1 228 ? -16.703 -23.875 -10.227 1 93.81 228 HIS B C 1
ATOM 7663 O O . HIS B 1 228 ? -17.547 -23.984 -11.125 1 93.81 228 HIS B O 1
ATOM 7669 N N . GLY B 1 229 ? -15.703 -24.75 -10.109 1 91.56 229 GLY B N 1
ATOM 7670 C CA . GLY B 1 229 ? -15.539 -25.859 -11.031 1 91.56 229 GLY B CA 1
ATOM 7671 C C . GLY B 1 229 ? -14.641 -25.516 -12.211 1 91.56 229 GLY B C 1
ATOM 7672 O O . GLY B 1 229 ? -13.547 -24.984 -12.031 1 91.56 229 GLY B O 1
ATOM 7673 N N . ALA B 1 230 ? -15.094 -26 -13.32 1 90.31 230 ALA B N 1
ATOM 7674 C CA . ALA B 1 230 ? -14.359 -25.75 -14.562 1 90.31 230 ALA B CA 1
ATOM 7675 C C . ALA B 1 230 ? -15.18 -24.906 -15.523 1 90.31 230 ALA B C 1
ATOM 7677 O O . ALA B 1 230 ? -16.406 -24.828 -15.414 1 90.31 230 ALA B O 1
ATOM 7678 N N . PHE B 1 231 ? -14.547 -24.297 -16.5 1 91.69 231 PHE B N 1
ATOM 7679 C CA . PHE B 1 231 ? -15.203 -23.391 -17.422 1 91.69 231 PHE B CA 1
ATOM 7680 C C . PHE B 1 231 ? -16.281 -24.109 -18.219 1 91.69 231 PHE B C 1
ATOM 7682 O O . PHE B 1 231 ? -17.266 -23.5 -18.625 1 91.69 231 PHE B O 1
ATOM 7689 N N . ASP B 1 232 ? -16.109 -25.375 -18.5 1 92.25 232 ASP B N 1
ATOM 7690 C CA . ASP B 1 232 ? -17.062 -26.156 -19.281 1 92.25 232 ASP B CA 1
ATOM 7691 C C . ASP B 1 232 ? -17.922 -27.031 -18.375 1 92.25 232 ASP B C 1
ATOM 7693 O O . ASP B 1 232 ? -18.688 -27.875 -18.875 1 92.25 232 ASP B O 1
ATOM 7697 N N . ASP B 1 233 ? -17.797 -26.922 -17.156 1 92.81 233 ASP B N 1
ATOM 7698 C CA . ASP B 1 233 ? -18.594 -27.609 -16.141 1 92.81 233 ASP B CA 1
ATOM 7699 C C . ASP B 1 233 ? -18.734 -26.734 -14.883 1 92.81 233 ASP B C 1
ATOM 7701 O O . ASP B 1 233 ? -18.219 -27.094 -13.82 1 92.81 233 ASP B O 1
ATOM 7705 N N . VAL B 1 234 ? -19.531 -25.734 -15.031 1 93.69 234 VAL B N 1
ATOM 7706 C CA . VAL B 1 234 ? -19.625 -24.703 -14.008 1 93.69 234 VAL B CA 1
ATOM 7707 C C . VAL B 1 234 ? -20.578 -25.156 -12.906 1 93.69 234 VAL B C 1
ATOM 7709 O O . VAL B 1 234 ? -21.688 -25.641 -13.188 1 93.69 234 VAL B O 1
ATOM 7712 N N . ALA B 1 235 ? -20.141 -25.062 -11.75 1 92.81 235 ALA B N 1
ATOM 7713 C CA . ALA B 1 235 ? -20.984 -25.344 -10.586 1 92.81 235 ALA B CA 1
ATOM 7714 C C . ALA B 1 235 ? -21.328 -24.047 -9.852 1 92.81 235 ALA B C 1
ATOM 7716 O O . ALA B 1 235 ? -20.703 -23.016 -10.07 1 92.81 235 ALA B O 1
ATOM 7717 N N . GLU B 1 236 ? -22.391 -24.188 -9.047 1 93.56 236 GLU B N 1
ATOM 7718 C CA . GLU B 1 236 ? -22.906 -23 -8.367 1 93.56 236 GLU B CA 1
ATOM 7719 C C . GLU B 1 236 ? -22.891 -23.188 -6.852 1 93.56 236 GLU B C 1
ATOM 7721 O O . GLU B 1 236 ? -23.156 -24.281 -6.348 1 93.56 236 GLU B O 1
ATOM 7726 N N . ARG B 1 237 ? -22.547 -22.172 -6.18 1 94.12 237 ARG B N 1
ATOM 7727 C CA . ARG B 1 237 ? -22.609 -22.078 -4.727 1 94.12 237 ARG B CA 1
ATOM 7728 C C . ARG B 1 237 ? -23.547 -20.969 -4.289 1 94.12 237 ARG B C 1
ATOM 7730 O O . ARG B 1 237 ? -23.25 -19.781 -4.461 1 94.12 237 ARG B O 1
ATOM 7737 N N . PRO B 1 238 ? -24.719 -21.375 -3.691 1 94.62 238 PRO B N 1
ATOM 7738 C CA . PRO B 1 238 ? -25.578 -20.328 -3.148 1 94.62 238 PRO B CA 1
ATOM 7739 C C . PRO B 1 238 ? -24.953 -19.609 -1.952 1 94.62 238 PRO B C 1
ATOM 7741 O O . PRO B 1 238 ? -24.25 -20.234 -1.15 1 94.62 238 PRO B O 1
ATOM 7744 N N . TRP B 1 239 ? -25.188 -18.344 -1.84 1 96.81 239 TRP B N 1
ATOM 7745 C CA . TRP B 1 239 ? -24.594 -17.562 -0.759 1 96.81 239 TRP B CA 1
ATOM 7746 C C . TRP B 1 239 ? -25.562 -16.484 -0.264 1 96.81 239 TRP B C 1
ATOM 7748 O O . TRP B 1 239 ? -26.234 -15.828 -1.064 1 96.81 239 TRP B O 1
ATOM 7758 N N . ASN B 1 240 ? -25.703 -16.422 0.995 1 97.38 240 ASN B N 1
ATOM 7759 C CA . ASN B 1 240 ? -26.469 -15.344 1.622 1 97.38 240 ASN B CA 1
ATOM 7760 C C . ASN B 1 240 ? -25.562 -14.172 2.014 1 97.38 240 ASN B C 1
ATOM 7762 O O . ASN B 1 240 ? -24.812 -14.266 2.979 1 97.38 240 ASN B O 1
ATOM 7766 N N . PHE B 1 241 ? -25.656 -13.094 1.366 1 97.88 241 PHE B N 1
ATOM 7767 C CA . PHE B 1 241 ? -24.844 -11.945 1.73 1 97.88 241 PHE B CA 1
ATOM 7768 C C . PHE B 1 241 ? -25.266 -11.391 3.088 1 97.88 241 PHE B C 1
ATOM 7770 O O . PHE B 1 241 ? -24.406 -11.094 3.932 1 97.88 241 PHE B O 1
ATOM 7777 N N . GLY B 1 242 ? -26.625 -11.273 3.287 1 96.56 242 GLY B N 1
ATOM 7778 C CA . GLY B 1 242 ? -27.141 -10.891 4.59 1 96.56 242 GLY B CA 1
ATOM 7779 C C . GLY B 1 242 ? -26.688 -9.508 5.027 1 96.56 242 GLY B C 1
ATOM 7780 O O . GLY B 1 242 ? -26.438 -9.281 6.211 1 96.56 242 GLY B O 1
ATOM 7781 N N . GLN B 1 243 ? -26.469 -8.562 4.121 1 97.5 243 GLN B N 1
ATOM 7782 C CA . GLN B 1 243 ? -25.906 -7.254 4.418 1 97.5 243 GLN B CA 1
ATOM 7783 C C . GLN B 1 243 ? -26.859 -6.41 5.254 1 97.5 243 GLN B C 1
ATOM 7785 O O . GLN B 1 243 ? -26.469 -5.398 5.832 1 97.5 243 GLN B O 1
ATOM 7790 N N . PHE B 1 244 ? -28.172 -6.82 5.398 1 97.06 244 PHE B N 1
ATOM 7791 C CA . PHE B 1 244 ? -29.141 -5.996 6.117 1 97.06 244 PHE B CA 1
ATOM 7792 C C . PHE B 1 244 ? -29.438 -6.586 7.488 1 97.06 244 PHE B C 1
ATOM 7794 O O . PHE B 1 244 ? -30.234 -6.027 8.25 1 97.06 244 PHE B O 1
ATOM 7801 N N . ASP B 1 245 ? -28.828 -7.691 7.816 1 95.81 245 ASP B N 1
ATOM 7802 C CA . ASP B 1 245 ? -29.062 -8.344 9.102 1 95.81 245 ASP B CA 1
ATOM 7803 C C . ASP B 1 245 ? -28.656 -7.434 10.258 1 95.81 245 ASP B C 1
ATOM 7805 O O . ASP B 1 245 ? -27.812 -6.547 10.094 1 95.81 245 ASP B O 1
ATOM 7809 N N . TYR B 1 246 ? -29.266 -7.711 11.375 1 94.94 246 TYR B N 1
ATOM 7810 C CA . TYR B 1 246 ? -28.984 -6.93 12.57 1 94.94 246 TYR B CA 1
ATOM 7811 C C . TYR B 1 246 ? -27.516 -7.023 12.961 1 94.94 246 TYR B C 1
ATOM 7813 O O . TYR B 1 246 ? -26.969 -8.117 13.047 1 94.94 246 TYR B O 1
ATOM 7821 N N . GLY B 1 247 ? -26.875 -5.906 13.047 1 96.31 247 GLY B N 1
ATOM 7822 C CA . GLY B 1 247 ? -25.5 -5.848 13.531 1 96.31 247 GLY B CA 1
ATOM 7823 C C . GLY B 1 247 ? -24.484 -5.793 12.414 1 96.31 247 GLY B C 1
ATOM 7824 O O . GLY B 1 247 ? -23.328 -5.426 12.641 1 96.31 247 GLY B O 1
ATOM 7825 N N . VAL B 1 248 ? -24.859 -6.137 11.211 1 97.69 248 VAL B N 1
ATOM 7826 C CA . VAL B 1 248 ? -23.891 -6.25 10.109 1 97.69 248 VAL B CA 1
ATOM 7827 C C . VAL B 1 248 ? -23.375 -4.867 9.734 1 97.69 248 VAL B C 1
ATOM 7829 O O . VAL B 1 248 ? -22.188 -4.699 9.469 1 97.69 248 VAL B O 1
ATOM 7832 N N . LEU B 1 249 ? -24.25 -3.881 9.719 1 98.12 249 LEU B N 1
ATOM 7833 C CA . LEU B 1 249 ? -23.812 -2.525 9.406 1 98.12 249 LEU B CA 1
ATOM 7834 C C . LEU B 1 249 ? -22.75 -2.053 10.406 1 98.12 249 LEU B C 1
ATOM 7836 O O . LEU B 1 249 ? -21.719 -1.5 10.016 1 98.12 249 LEU B O 1
ATOM 7840 N N . ASP B 1 250 ? -23 -2.262 11.672 1 97.19 250 ASP B N 1
ATOM 7841 C CA . ASP B 1 250 ? -22.031 -1.898 12.711 1 97.19 250 ASP B CA 1
ATOM 7842 C C . ASP B 1 250 ? -20.734 -2.688 12.555 1 97.19 250 ASP B C 1
ATOM 7844 O O . ASP B 1 250 ? -19.656 -2.162 12.812 1 97.19 250 ASP B O 1
ATOM 7848 N N . ALA B 1 251 ? -20.859 -3.949 12.172 1 97.75 251 ALA B N 1
ATOM 7849 C CA . ALA B 1 251 ? -19.672 -4.766 11.938 1 97.75 251 ALA B CA 1
ATOM 7850 C C . ALA B 1 251 ? -18.828 -4.195 10.797 1 97.75 251 ALA B C 1
ATOM 7852 O O . ALA B 1 251 ? -17.609 -4.184 10.875 1 97.75 251 ALA B O 1
ATOM 7853 N N . CYS B 1 252 ? -19.5 -3.742 9.773 1 98 252 CYS B N 1
ATOM 7854 C CA . CYS B 1 252 ? -18.797 -3.16 8.633 1 98 252 CYS B CA 1
ATOM 7855 C C . CYS B 1 252 ? -18.078 -1.879 9.039 1 98 252 CYS B C 1
ATOM 7857 O O . CYS B 1 252 ? -16.938 -1.647 8.633 1 98 252 CYS B O 1
ATOM 7859 N N . LEU B 1 253 ? -18.703 -1.042 9.836 1 97.06 253 LEU B N 1
ATOM 7860 C CA . LEU B 1 253 ? -18.062 0.176 10.32 1 97.06 253 LEU B CA 1
ATOM 7861 C C . LEU B 1 253 ? -16.906 -0.153 11.25 1 97.06 253 LEU B C 1
ATOM 7863 O O . LEU B 1 253 ? -15.891 0.551 11.258 1 97.06 253 LEU B O 1
ATOM 7867 N N . PHE B 1 254 ? -17.062 -1.196 11.977 1 95.94 254 PHE B N 1
ATOM 7868 C CA . PHE B 1 254 ? -16.016 -1.641 12.883 1 95.94 254 PHE B CA 1
ATOM 7869 C C . PHE B 1 254 ? -14.773 -2.061 12.117 1 95.94 254 PHE B C 1
ATOM 7871 O O . PHE B 1 254 ? -13.648 -1.846 12.57 1 95.94 254 PHE B O 1
ATOM 7878 N N . ILE B 1 255 ? -14.969 -2.668 10.984 1 95.75 255 ILE B N 1
ATOM 7879 C CA . ILE B 1 255 ? -13.844 -3.059 10.141 1 95.75 255 ILE B CA 1
ATOM 7880 C C . ILE B 1 255 ? -13 -1.832 9.812 1 95.75 255 ILE B C 1
ATOM 7882 O O . ILE B 1 255 ? -11.766 -1.888 9.867 1 95.75 255 ILE B O 1
ATOM 7886 N N . LEU B 1 256 ? -13.609 -0.72 9.484 1 94.25 256 LEU B N 1
ATOM 7887 C CA . LEU B 1 256 ? -12.898 0.514 9.18 1 94.25 256 LEU B CA 1
ATOM 7888 C C . LEU B 1 256 ? -12.188 1.06 10.414 1 94.25 256 LEU B C 1
ATOM 7890 O O . LEU B 1 256 ? -11.086 1.604 10.312 1 94.25 256 LEU B O 1
ATOM 7894 N N . ASP B 1 257 ? -12.805 0.906 11.57 1 93 257 ASP B N 1
ATOM 7895 C CA . ASP B 1 257 ? -12.172 1.307 12.82 1 93 257 ASP B CA 1
ATOM 7896 C C . ASP B 1 257 ? -10.922 0.477 13.094 1 93 257 ASP B C 1
ATOM 7898 O O . ASP B 1 257 ? -9.875 1.02 13.469 1 93 257 ASP B O 1
ATOM 7902 N N . LYS B 1 258 ? -11.102 -0.812 12.891 1 90.94 258 LYS B N 1
ATOM 7903 C CA . LYS B 1 258 ? -9.992 -1.73 13.156 1 90.94 258 LYS B CA 1
ATOM 7904 C C . LYS B 1 258 ? -8.828 -1.469 12.211 1 90.94 258 LYS B C 1
ATOM 7906 O O . LYS B 1 258 ? -7.668 -1.706 12.57 1 90.94 258 LYS B O 1
ATOM 7911 N N . ALA B 1 259 ? -9.133 -0.992 11.062 1 88.38 259 ALA B N 1
ATOM 7912 C CA . ALA B 1 259 ? -8.102 -0.64 10.086 1 88.38 259 ALA B CA 1
ATOM 7913 C C . ALA B 1 259 ? -7.457 0.699 10.43 1 88.38 259 ALA B C 1
ATOM 7915 O O . ALA B 1 259 ? -6.562 1.164 9.719 1 88.38 259 ALA B O 1
ATOM 7916 N N . SER B 1 260 ? -7.887 1.398 11.422 1 85.81 260 SER B N 1
ATOM 7917 C CA . SER B 1 260 ? -7.434 2.73 11.812 1 85.81 260 SER B CA 1
ATOM 7918 C C . SER B 1 260 ? -7.578 3.719 10.656 1 85.81 260 SER B C 1
ATOM 7920 O O . SER B 1 260 ? -6.699 4.555 10.438 1 85.81 260 SER B O 1
ATOM 7922 N N . MET B 1 261 ? -8.57 3.547 9.898 1 89.19 261 MET B N 1
ATOM 7923 C CA . MET B 1 261 ? -8.836 4.48 8.805 1 89.19 261 MET B CA 1
ATOM 7924 C C . MET B 1 261 ? -9.312 5.824 9.344 1 89.19 261 MET B C 1
ATOM 7926 O O . MET B 1 261 ? -10.297 5.883 10.094 1 89.19 261 MET B O 1
ATOM 7930 N N . PRO B 1 262 ? -8.711 6.898 8.953 1 87.12 262 PRO B N 1
ATOM 7931 C CA . PRO B 1 262 ? -9.203 8.203 9.406 1 87.12 262 PRO B CA 1
ATOM 7932 C C . PRO B 1 262 ? -10.656 8.453 9.008 1 87.12 262 PRO B C 1
ATOM 7934 O O . PRO B 1 262 ? -11.047 8.172 7.871 1 87.12 262 PRO B O 1
ATOM 7937 N N . ILE B 1 263 ? -11.438 9.008 9.883 1 91.88 263 ILE B N 1
ATOM 7938 C CA . ILE B 1 263 ? -12.852 9.273 9.672 1 91.88 263 ILE B CA 1
ATOM 7939 C C . ILE B 1 263 ? -13.031 10.18 8.453 1 91.88 263 ILE B C 1
ATOM 7941 O O . ILE B 1 263 ? -13.969 10 7.672 1 91.88 263 ILE B O 1
ATOM 7945 N N . THR B 1 264 ? -12.109 11.039 8.242 1 89.38 264 THR B N 1
ATOM 7946 C CA . THR B 1 264 ? -12.211 12.055 7.203 1 89.38 264 THR B CA 1
ATOM 7947 C C . THR B 1 264 ? -12.094 11.43 5.82 1 89.38 264 THR B C 1
ATOM 7949 O O . THR B 1 264 ? -12.477 12.039 4.82 1 89.38 264 THR B O 1
ATOM 7952 N N . ASN B 1 265 ? -11.602 10.195 5.777 1 90.62 265 ASN B N 1
ATOM 7953 C CA . ASN B 1 265 ? -11.391 9.547 4.488 1 90.62 265 ASN B CA 1
ATOM 7954 C C . ASN B 1 265 ? -12.531 8.602 4.137 1 90.62 265 ASN B C 1
ATOM 7956 O O . ASN B 1 265 ? -12.586 8.062 3.033 1 90.62 265 ASN B O 1
ATOM 7960 N N . ARG B 1 266 ? -13.477 8.469 4.949 1 95.44 266 ARG B N 1
ATOM 7961 C CA . ARG B 1 266 ? -14.469 7.41 4.82 1 95.44 266 ARG B CA 1
ATOM 7962 C C . ARG B 1 266 ? -15.586 7.82 3.869 1 95.44 266 ARG B C 1
ATOM 7964 O O . ARG B 1 266 ? -16.484 7.027 3.582 1 95.44 266 ARG B O 1
ATOM 7971 N N . GLY B 1 267 ? -15.492 9.031 3.391 1 95.69 267 GLY B N 1
ATOM 7972 C CA . GLY B 1 267 ? -16.422 9.453 2.359 1 95.69 267 GLY B CA 1
ATOM 7973 C C . GLY B 1 267 ? -15.977 9.086 0.959 1 95.69 267 GLY B C 1
ATOM 7974 O O . GLY B 1 267 ? -16.766 9.148 0.011 1 95.69 267 GLY B O 1
ATOM 7975 N N . ASP B 1 268 ? -14.773 8.703 0.813 1 94.06 268 ASP B N 1
ATOM 7976 C CA . ASP B 1 268 ? -14.172 8.352 -0.469 1 94.06 268 ASP B CA 1
ATOM 7977 C C . ASP B 1 268 ? -14.25 6.848 -0.721 1 94.06 268 ASP B C 1
ATOM 7979 O O . ASP B 1 268 ? -13.547 6.07 -0.076 1 94.06 268 ASP B O 1
ATOM 7983 N N . PRO B 1 269 ? -15.086 6.453 -1.703 1 97.25 269 PRO B N 1
ATOM 7984 C CA . PRO B 1 269 ? -15.227 5.012 -1.922 1 97.25 269 PRO B CA 1
ATOM 7985 C C . PRO B 1 269 ? -13.938 4.352 -2.393 1 97.25 269 PRO B C 1
ATOM 7987 O O . PRO B 1 269 ? -13.727 3.16 -2.162 1 97.25 269 PRO B O 1
ATOM 7990 N N . ILE B 1 270 ? -13.047 5.074 -3.066 1 94.81 270 ILE B N 1
ATOM 7991 C CA . ILE B 1 270 ? -11.773 4.523 -3.527 1 94.81 270 ILE B CA 1
ATOM 7992 C C . ILE B 1 270 ? -10.938 4.098 -2.328 1 94.81 270 ILE B C 1
ATOM 7994 O O . ILE B 1 270 ? -10.453 2.963 -2.271 1 94.81 270 ILE B O 1
ATOM 7998 N N . LYS B 1 271 ? -10.789 4.984 -1.352 1 92.06 271 LYS B N 1
ATOM 7999 C CA . LYS B 1 271 ? -9.992 4.703 -0.159 1 92.06 271 LYS B CA 1
ATOM 8000 C C . LYS B 1 271 ? -10.656 3.627 0.701 1 92.06 271 LYS B C 1
ATOM 8002 O O . LYS B 1 271 ? -9.969 2.762 1.254 1 92.06 271 LYS B O 1
ATOM 8007 N N . VAL B 1 272 ? -11.961 3.691 0.781 1 95.62 272 VAL B N 1
ATOM 8008 C CA . VAL B 1 272 ? -12.703 2.748 1.609 1 95.62 272 VAL B CA 1
ATOM 8009 C C . VAL B 1 272 ? -12.539 1.334 1.057 1 95.62 272 VAL B C 1
ATOM 8011 O O . VAL B 1 272 ? -12.258 0.396 1.807 1 95.62 272 VAL B O 1
ATOM 8014 N N . THR B 1 273 ? -12.688 1.149 -0.235 1 96.5 273 THR B N 1
ATOM 8015 C CA . THR B 1 273 ? -12.625 -0.183 -0.825 1 96.5 273 THR B CA 1
ATOM 8016 C C . THR B 1 273 ? -11.203 -0.743 -0.744 1 96.5 273 THR B C 1
ATOM 8018 O O . THR B 1 273 ? -11.016 -1.934 -0.488 1 96.5 273 THR B O 1
ATOM 8021 N N . ARG B 1 274 ? -10.234 0.057 -0.963 1 93.12 274 ARG B N 1
ATOM 8022 C CA . ARG B 1 274 ? -8.852 -0.406 -0.916 1 93.12 274 ARG B CA 1
ATOM 8023 C C . ARG B 1 274 ? -8.469 -0.833 0.497 1 93.12 274 ARG B C 1
ATOM 8025 O O . ARG B 1 274 ? -7.883 -1.901 0.689 1 93.12 274 ARG B O 1
ATOM 8032 N N . ILE B 1 275 ? -8.789 -0.032 1.504 1 91.25 275 ILE B N 1
ATOM 8033 C CA . ILE B 1 275 ? -8.438 -0.353 2.883 1 91.25 275 ILE B CA 1
ATOM 8034 C C . ILE B 1 275 ? -9.219 -1.578 3.344 1 91.25 275 ILE B C 1
ATOM 8036 O O . ILE B 1 275 ? -8.703 -2.414 4.086 1 91.25 275 ILE B O 1
ATOM 8040 N N . ALA B 1 276 ? -10.453 -1.63 2.896 1 93.94 276 ALA B N 1
ATOM 8041 C CA . ALA B 1 276 ? -11.289 -2.756 3.301 1 93.94 276 ALA B CA 1
ATOM 8042 C C . ALA B 1 276 ? -10.789 -4.062 2.689 1 93.94 276 ALA B C 1
ATOM 8044 O O . ALA B 1 276 ? -10.875 -5.121 3.312 1 93.94 276 ALA B O 1
ATOM 8045 N N . SER B 1 277 ? -10.305 -4.02 1.458 1 93.31 277 SER B N 1
ATOM 8046 C CA . SER B 1 277 ? -9.766 -5.227 0.84 1 93.31 277 SER B CA 1
ATOM 8047 C C . SER B 1 277 ? -8.578 -5.766 1.625 1 93.31 277 SER B C 1
ATOM 8049 O O . SER B 1 277 ? -8.383 -6.98 1.713 1 93.31 277 SER B O 1
ATOM 8051 N N . ALA B 1 278 ? -7.805 -4.895 2.215 1 89.31 278 ALA B N 1
ATOM 8052 C CA . ALA B 1 278 ? -6.688 -5.305 3.061 1 89.31 278 ALA B CA 1
ATOM 8053 C C . ALA B 1 278 ? -7.184 -5.863 4.395 1 89.31 278 ALA B C 1
ATOM 8055 O O . ALA B 1 278 ? -6.637 -6.844 4.902 1 89.31 278 ALA B O 1
ATOM 8056 N N . MET B 1 279 ? -8.219 -5.281 4.906 1 90.88 279 MET B N 1
ATOM 8057 C CA . MET B 1 279 ? -8.672 -5.613 6.254 1 90.88 279 MET B CA 1
ATOM 8058 C C . MET B 1 279 ? -9.508 -6.887 6.25 1 90.88 279 MET B C 1
ATOM 8060 O O . MET B 1 279 ? -9.766 -7.469 7.305 1 90.88 279 MET B O 1
ATOM 8064 N N . LEU B 1 280 ? -9.938 -7.316 5.109 1 91.56 280 LEU B N 1
ATOM 8065 C CA . LEU B 1 280 ? -10.672 -8.578 5.078 1 91.56 280 LEU B CA 1
ATOM 8066 C C . LEU B 1 280 ? -9.727 -9.758 5.273 1 91.56 280 LEU B C 1
ATOM 8068 O O . LEU B 1 280 ? -10.156 -10.836 5.699 1 91.56 280 LEU B O 1
ATOM 8072 N N . ASN B 1 281 ? -8.5 -9.5 4.934 1 83.88 281 ASN B N 1
ATOM 8073 C CA . ASN B 1 281 ? -7.555 -10.594 5.145 1 83.88 281 ASN B CA 1
ATOM 8074 C C . ASN B 1 281 ? -6.719 -10.383 6.406 1 83.88 281 ASN B C 1
ATOM 8076 O O . ASN B 1 281 ? -6.43 -9.242 6.777 1 83.88 281 ASN B O 1
ATOM 8080 N N . SER B 1 282 ? -6.449 -11.352 7.219 1 73.12 282 SER B N 1
ATOM 8081 C CA . SER B 1 282 ? -5.848 -11.266 8.547 1 73.12 282 SER B CA 1
ATOM 8082 C C . SER B 1 282 ? -4.324 -11.289 8.461 1 73.12 282 SER B C 1
ATOM 8084 O O . SER B 1 282 ? -3.641 -11 9.445 1 73.12 282 SER B O 1
ATOM 8086 N N . ARG B 1 283 ? -3.791 -11.648 7.523 1 57.28 283 ARG B N 1
ATOM 8087 C CA . ARG B 1 283 ? -2.367 -11.953 7.422 1 57.28 283 ARG B CA 1
ATOM 8088 C C . ARG B 1 283 ? -1.524 -10.773 7.91 1 57.28 283 ARG B C 1
ATOM 8090 O O . ARG B 1 283 ? -0.524 -10.969 8.602 1 57.28 283 ARG B O 1
ATOM 8097 N N . ASP B 1 284 ? -2.047 -9.656 7.688 1 59.31 284 ASP B N 1
ATOM 8098 C CA . ASP B 1 284 ? -1.163 -8.547 8.031 1 59.31 284 ASP B CA 1
ATOM 8099 C C . ASP B 1 284 ? -1.812 -7.637 9.07 1 59.31 284 ASP B C 1
ATOM 8101 O O . ASP B 1 284 ? -1.115 -6.98 9.852 1 59.31 284 ASP B O 1
ATOM 8105 N N . ASP B 1 285 ? -3.086 -7.738 9.219 1 64.44 285 ASP B N 1
ATOM 8106 C CA . ASP B 1 285 ? -3.691 -6.648 9.977 1 64.44 285 ASP B CA 1
ATOM 8107 C C . ASP B 1 285 ? -4.734 -7.176 10.961 1 64.44 285 ASP B C 1
ATOM 8109 O O . ASP B 1 285 ? -5.566 -6.414 11.453 1 64.44 285 ASP B O 1
ATOM 8113 N N . ASP B 1 286 ? -4.672 -8.453 11.234 1 80.88 286 ASP B N 1
ATOM 8114 C CA . ASP B 1 286 ? -5.723 -9.016 12.078 1 80.88 286 ASP B CA 1
ATOM 8115 C C . ASP B 1 286 ? -7.105 -8.719 11.5 1 80.88 286 ASP B C 1
ATOM 8117 O O . ASP B 1 286 ? -7.977 -8.203 12.203 1 80.88 286 ASP B O 1
ATOM 8121 N N . GLY B 1 287 ? -7.203 -8.984 10.25 1 90.62 287 GLY B N 1
ATOM 8122 C CA . GLY B 1 287 ? -8.422 -8.719 9.492 1 90.62 287 GLY B CA 1
ATOM 8123 C C . GLY B 1 287 ? -9.531 -9.711 9.773 1 90.62 287 GLY B C 1
ATOM 8124 O O . GLY B 1 287 ? -9.445 -10.492 10.727 1 90.62 287 GLY B O 1
ATOM 8125 N N . VAL B 1 288 ? -10.586 -9.695 9.039 1 95.38 288 VAL B N 1
ATOM 8126 C CA . VAL B 1 288 ? -11.844 -10.383 9.281 1 95.38 288 VAL B CA 1
ATOM 8127 C C . VAL B 1 288 ? -11.656 -11.891 9.141 1 95.38 288 VAL B C 1
ATOM 8129 O O . VAL B 1 288 ? -12.172 -12.664 9.953 1 95.38 288 VAL B O 1
ATOM 8132 N N . LEU B 1 289 ? -10.891 -12.305 8.094 1 95.69 289 LEU B N 1
ATOM 8133 C CA . LEU B 1 289 ? -10.859 -13.711 7.723 1 95.69 289 LEU B CA 1
ATOM 8134 C C . LEU B 1 289 ? -9.43 -14.242 7.734 1 95.69 289 LEU B C 1
ATOM 8136 O O . LEU B 1 289 ? -8.5 -13.547 7.32 1 95.69 289 LEU B O 1
ATOM 8140 N N . GLU B 1 290 ? -9.281 -15.422 8.164 1 92.56 290 GLU B N 1
ATOM 8141 C CA . GLU B 1 290 ? -8.023 -16.156 8.023 1 92.56 290 GLU B CA 1
ATOM 8142 C C . GLU B 1 290 ? -8.109 -17.172 6.879 1 92.56 290 GLU B C 1
ATOM 8144 O O . GLU B 1 290 ? -9.016 -18 6.836 1 92.56 290 GLU B O 1
ATOM 8149 N N . GLY B 1 291 ? -7.23 -17.031 6 1 89.81 291 GLY B N 1
ATOM 8150 C CA . GLY B 1 291 ? -7.207 -17.953 4.871 1 89.81 291 GLY B CA 1
ATOM 8151 C C . GLY B 1 291 ? -6.578 -19.297 5.199 1 89.81 291 GLY B C 1
ATOM 8152 O O . GLY B 1 291 ? -5.648 -19.359 6.004 1 89.81 291 GLY B O 1
ATOM 8153 N N . ASN B 1 292 ? -7.09 -20.328 4.609 1 88.06 292 ASN B N 1
ATOM 8154 C CA . ASN B 1 292 ? -6.539 -21.672 4.719 1 88.06 292 ASN B CA 1
ATOM 8155 C C . ASN B 1 292 ? -6.766 -22.484 3.443 1 88.06 292 ASN B C 1
ATOM 8157 O O . ASN B 1 292 ? -7.91 -22.719 3.051 1 88.06 292 ASN B O 1
ATOM 8161 N N . TRP B 1 293 ? -5.738 -22.953 2.871 1 85.12 293 TRP B N 1
ATOM 8162 C CA . TRP B 1 293 ? -5.809 -23.734 1.644 1 85.12 293 TRP B CA 1
ATOM 8163 C C . TRP B 1 293 ? -5.227 -25.125 1.857 1 85.12 293 TRP B C 1
ATOM 8165 O O . TRP B 1 293 ? -5.113 -25.906 0.911 1 85.12 293 TRP B O 1
ATOM 8175 N N . GLY B 1 294 ? -4.926 -25.469 3.076 1 79.62 294 GLY B N 1
ATOM 8176 C CA . GLY B 1 294 ? -4.25 -26.734 3.379 1 79.62 294 GLY B CA 1
ATOM 8177 C C . GLY B 1 294 ? -5.207 -27.875 3.613 1 79.62 294 GLY B C 1
ATOM 8178 O O . GLY B 1 294 ? -4.801 -29.047 3.602 1 79.62 294 GLY B O 1
ATOM 8179 N N . GLY B 1 295 ? -6.438 -27.562 3.908 1 82 295 GLY B N 1
ATOM 8180 C CA . GLY B 1 295 ? -7.434 -28.625 4.016 1 82 295 GLY B CA 1
ATOM 8181 C C . GLY B 1 295 ? -7.723 -29.016 5.449 1 82 295 GLY B C 1
ATOM 8182 O O . GLY B 1 295 ? -8.719 -29.703 5.723 1 82 295 GLY B O 1
ATOM 8183 N N . ASP B 1 296 ? -6.844 -28.641 6.355 1 85.25 296 ASP B N 1
ATOM 8184 C CA . ASP B 1 296 ? -7.086 -28.922 7.766 1 85.25 296 ASP B CA 1
ATOM 8185 C C . ASP B 1 296 ? -7.883 -27.797 8.422 1 85.25 296 ASP B C 1
ATOM 8187 O O . ASP B 1 296 ? -7.355 -26.703 8.641 1 85.25 296 ASP B O 1
ATOM 8191 N N . TYR B 1 297 ? -9.117 -28.109 8.797 1 90.19 297 TYR B N 1
ATOM 8192 C CA . TYR B 1 297 ? -9.992 -27.094 9.352 1 90.19 297 TYR B CA 1
ATOM 8193 C C . TYR B 1 297 ? -10.414 -27.438 10.773 1 90.19 297 TYR B C 1
ATOM 8195 O O . TYR B 1 297 ? -11.492 -27.047 11.219 1 90.19 297 TYR B O 1
ATOM 8203 N N . THR B 1 298 ? -9.594 -28.094 11.477 1 87.56 298 THR B N 1
ATOM 8204 C CA . THR B 1 298 ? -9.891 -28.625 12.805 1 87.56 298 THR B CA 1
ATOM 8205 C C . THR B 1 298 ? -10.234 -27.5 13.773 1 87.56 298 THR B C 1
ATOM 8207 O O . THR B 1 298 ? -11.086 -27.656 14.648 1 87.56 298 THR B O 1
ATOM 8210 N N . TYR B 1 299 ? -9.719 -26.344 13.602 1 89.56 299 TYR B N 1
ATOM 8211 C CA . TYR B 1 299 ? -9.844 -25.281 14.594 1 89.56 299 TYR B CA 1
ATOM 8212 C C . TYR B 1 299 ? -10.773 -24.188 14.109 1 89.56 299 TYR B C 1
ATOM 8214 O O . TYR B 1 299 ? -10.828 -23.094 14.695 1 89.56 299 TYR B O 1
ATOM 8222 N N . GLY B 1 300 ? -11.477 -24.5 13.086 1 92.75 300 GLY B N 1
ATOM 8223 C CA . GLY B 1 300 ? -12.391 -23.5 12.547 1 92.75 300 GLY B CA 1
ATOM 8224 C C . GLY B 1 300 ? -13.414 -24.094 11.586 1 92.75 300 GLY B C 1
ATOM 8225 O O . GLY B 1 300 ? -13.531 -25.312 11.469 1 92.75 300 GLY B O 1
ATOM 8226 N N . VAL B 1 301 ? -14.117 -23.203 11.016 1 94.31 301 VAL B N 1
ATOM 8227 C CA . VAL B 1 301 ? -15.133 -23.609 10.047 1 94.31 301 VAL B CA 1
ATOM 8228 C C . VAL B 1 301 ? -14.508 -23.75 8.664 1 94.31 301 VAL B C 1
ATOM 8230 O O . VAL B 1 301 ? -13.789 -22.859 8.203 1 94.31 301 VAL B O 1
ATOM 8233 N N . ALA B 1 302 ? -14.719 -24.906 8.039 1 94.06 302 ALA B N 1
ATOM 8234 C CA . ALA B 1 302 ? -14.234 -25.094 6.676 1 94.06 302 ALA B CA 1
ATOM 8235 C C . ALA B 1 302 ? -14.852 -24.062 5.73 1 94.06 302 ALA B C 1
ATOM 8237 O O . ALA B 1 302 ? -16.047 -23.781 5.809 1 94.06 302 ALA B O 1
ATOM 8238 N N . PRO B 1 303 ? -14.078 -23.484 4.859 1 94.69 303 PRO B N 1
ATOM 8239 C CA . PRO B 1 303 ? -14.625 -22.484 3.936 1 94.69 303 PRO B CA 1
ATOM 8240 C C . PRO B 1 303 ? -15.844 -23 3.174 1 94.69 303 PRO B C 1
ATOM 8242 O O . PRO B 1 303 ? -16.766 -22.234 2.898 1 94.69 303 PRO B O 1
ATOM 8245 N N . THR B 1 304 ? -15.906 -24.234 2.84 1 93.81 304 THR B N 1
ATOM 8246 C CA . THR B 1 304 ? -16.984 -24.844 2.049 1 93.81 304 THR B CA 1
ATOM 8247 C C . THR B 1 304 ? -18.25 -25 2.885 1 93.81 304 THR B C 1
ATOM 8249 O O . THR B 1 304 ? -19.328 -25.25 2.346 1 93.81 304 THR B O 1
ATOM 8252 N N . SER B 1 305 ? -18.125 -24.781 4.137 1 94.5 305 SER B N 1
ATOM 8253 C CA . SER B 1 305 ? -19.266 -24.953 5.035 1 94.5 305 SER B CA 1
ATOM 8254 C C . SER B 1 305 ? -20.078 -23.672 5.152 1 94.5 305 SER B C 1
ATOM 8256 O O . SER B 1 305 ? -21.266 -23.719 5.512 1 94.5 305 SER B O 1
ATOM 8258 N N . TRP B 1 306 ? -19.516 -22.594 4.887 1 96 306 TRP B N 1
ATOM 8259 C CA . TRP B 1 306 ? -20.203 -21.312 5.051 1 96 306 TRP B CA 1
ATOM 8260 C C . TRP B 1 306 ? -21.391 -21.219 4.109 1 96 306 TRP B C 1
ATOM 8262 O O . TRP B 1 306 ? -21.328 -21.656 2.957 1 96 306 TRP B O 1
ATOM 8272 N N . THR B 1 307 ? -22.469 -20.609 4.551 1 96.25 307 THR B N 1
ATOM 8273 C CA . THR B 1 307 ? -23.656 -20.375 3.729 1 96.25 307 THR B CA 1
ATOM 8274 C C . THR B 1 307 ? -23.875 -18.891 3.494 1 96.25 307 THR B C 1
ATOM 8276 O O . THR B 1 307 ? -24.656 -18.5 2.625 1 96.25 307 THR B O 1
ATOM 8279 N N . GLY B 1 308 ? -23.172 -18.125 4.324 1 97.06 308 GLY B N 1
ATOM 8280 C CA . GLY B 1 308 ? -23.391 -16.688 4.191 1 97.06 308 GLY B CA 1
ATOM 8281 C C . GLY B 1 308 ? -22.375 -15.859 4.934 1 97.06 308 GLY B C 1
ATOM 8282 O O . GLY B 1 308 ? -21.469 -16.391 5.582 1 97.06 308 GLY B O 1
ATOM 8283 N N . SER B 1 309 ? -22.547 -14.523 4.844 1 98.19 309 SER B N 1
ATOM 8284 C CA . SER B 1 309 ? -21.562 -13.578 5.348 1 98.19 309 SER B CA 1
ATOM 8285 C C . SER B 1 309 ? -21.906 -13.109 6.754 1 98.19 309 SER B C 1
ATOM 8287 O O . SER B 1 309 ? -21.031 -12.703 7.516 1 98.19 309 SER B O 1
ATOM 8289 N N . SER B 1 310 ? -23.188 -13.102 7.152 1 96.5 310 SER B N 1
ATOM 8290 C CA . SER B 1 310 ? -23.656 -12.484 8.391 1 96.5 310 SER B CA 1
ATOM 8291 C C . SER B 1 310 ? -22.953 -13.07 9.609 1 96.5 310 SER B C 1
ATOM 8293 O O . SER B 1 310 ? -22.469 -12.336 10.469 1 96.5 310 SER B O 1
ATOM 8295 N N . GLU B 1 311 ? -22.906 -14.383 9.633 1 96.5 311 GLU B N 1
ATOM 8296 C CA . GLU B 1 311 ? -22.281 -15.062 10.766 1 96.5 311 GLU B CA 1
ATOM 8297 C C . GLU B 1 311 ? -20.828 -14.656 10.906 1 96.5 311 GLU B C 1
ATOM 8299 O O . GLU B 1 311 ? -20.328 -14.445 12.016 1 96.5 311 GLU B O 1
ATOM 8304 N N . ILE B 1 312 ? -20.172 -14.578 9.836 1 97.75 312 ILE B N 1
ATOM 8305 C CA . ILE B 1 312 ? -18.75 -14.266 9.812 1 97.75 312 ILE B CA 1
ATOM 8306 C C . ILE B 1 312 ? -18.531 -12.844 10.328 1 97.75 312 ILE B C 1
ATOM 8308 O O . ILE B 1 312 ? -17.719 -12.617 11.227 1 97.75 312 ILE B O 1
ATOM 8312 N N . LEU B 1 313 ? -19.234 -11.898 9.812 1 98.06 313 LEU B N 1
ATOM 8313 C CA . LEU B 1 313 ? -19.078 -10.492 10.164 1 98.06 313 LEU B CA 1
ATOM 8314 C C . LEU B 1 313 ? -19.438 -10.25 11.625 1 98.06 313 LEU B C 1
ATOM 8316 O O . LEU B 1 313 ? -18.766 -9.5 12.328 1 98.06 313 LEU B O 1
ATOM 8320 N N . LEU B 1 314 ? -20.5 -10.875 12.086 1 97.44 314 LEU B N 1
ATOM 8321 C CA . LEU B 1 314 ? -20.953 -10.695 13.461 1 97.44 314 LEU B CA 1
ATOM 8322 C C . LEU B 1 314 ? -19.969 -11.352 14.438 1 97.44 314 LEU B C 1
ATOM 8324 O O . LEU B 1 314 ? -19.703 -10.805 15.516 1 97.44 314 LEU B O 1
ATOM 8328 N N . GLN B 1 315 ? -19.453 -12.469 14.047 1 96.25 315 GLN B N 1
ATOM 8329 C CA . GLN B 1 315 ? -18.438 -13.117 14.883 1 96.25 315 GLN B CA 1
ATOM 8330 C C . GLN B 1 315 ? -17.188 -12.25 15 1 96.25 315 GLN B C 1
ATOM 8332 O O . GLN B 1 315 ? -16.609 -12.117 16.078 1 96.25 315 GLN B O 1
ATOM 8337 N N . TYR B 1 316 ? -16.781 -11.734 13.945 1 96.62 316 TYR B N 1
ATOM 8338 C CA . TYR B 1 316 ? -15.609 -10.875 13.961 1 96.62 316 TYR B CA 1
ATOM 8339 C C . TYR B 1 316 ? -15.844 -9.656 14.844 1 96.62 316 TYR B C 1
ATOM 8341 O O . TYR B 1 316 ? -14.969 -9.281 15.633 1 96.62 316 TYR B O 1
ATOM 8349 N N . SER B 1 317 ? -16.969 -9 14.648 1 95.56 317 SER B N 1
ATOM 8350 C CA . SER B 1 317 ? -17.281 -7.797 15.414 1 95.56 317 SER B CA 1
ATOM 8351 C C . SER B 1 317 ? -17.359 -8.094 16.906 1 95.56 317 SER B C 1
ATOM 8353 O O . SER B 1 317 ? -17.031 -7.242 17.734 1 95.56 317 SER B O 1
ATOM 8355 N N . SER B 1 318 ? -17.781 -9.227 17.25 1 95.12 318 SER B N 1
ATOM 8356 C CA . SER B 1 318 ? -17.953 -9.609 18.656 1 95.12 318 SER B CA 1
ATOM 8357 C C . SER B 1 318 ? -16.625 -10.055 19.281 1 95.12 318 SER B C 1
ATOM 8359 O O . SER B 1 318 ? -16.266 -9.594 20.359 1 95.12 318 SER B O 1
ATOM 8361 N N . SER B 1 319 ? -15.867 -10.906 18.578 1 93.5 319 SER B N 1
ATOM 8362 C CA . SER B 1 319 ? -14.648 -11.492 19.125 1 93.5 319 SER B CA 1
ATOM 8363 C C . SER B 1 319 ? -13.445 -10.57 18.906 1 93.5 319 SER B C 1
ATOM 8365 O O . SER B 1 319 ? -12.445 -10.664 19.609 1 93.5 319 SER B O 1
ATOM 8367 N N . LYS B 1 320 ? -13.57 -9.789 17.812 1 92.5 320 LYS B N 1
ATOM 8368 C CA . LYS B 1 320 ? -12.492 -8.898 17.406 1 92.5 320 LYS B CA 1
ATOM 8369 C C . LYS B 1 320 ? -11.266 -9.695 16.953 1 92.5 320 LYS B C 1
ATOM 8371 O O . LYS B 1 320 ? -10.141 -9.195 17.031 1 92.5 320 LYS B O 1
ATOM 8376 N N . ARG B 1 321 ? -11.5 -10.938 16.562 1 93.12 321 ARG B N 1
ATOM 8377 C CA . ARG B 1 321 ? -10.469 -11.82 16.047 1 93.12 321 ARG B CA 1
ATOM 8378 C C . ARG B 1 321 ? -10.844 -12.367 14.68 1 93.12 321 ARG B C 1
ATOM 8380 O O . ARG B 1 321 ? -12.031 -12.508 14.359 1 93.12 321 ARG B O 1
ATOM 8387 N N . PRO B 1 322 ? -9.836 -12.672 13.914 1 94.44 322 PRO B N 1
ATOM 8388 C CA . PRO B 1 322 ? -10.156 -13.219 12.594 1 94.44 322 PRO B CA 1
ATOM 8389 C C . PRO B 1 322 ? -10.984 -14.5 12.664 1 94.44 322 PRO B C 1
ATOM 8391 O O . PRO B 1 322 ? -10.773 -15.328 13.547 1 94.44 322 PRO B O 1
ATOM 8394 N N . VAL B 1 323 ? -11.852 -14.625 11.711 1 96.31 323 VAL B N 1
ATOM 8395 C CA . VAL B 1 323 ? -12.734 -15.789 11.641 1 96.31 323 VAL B CA 1
ATOM 8396 C C . VAL B 1 323 ? -12.125 -16.844 10.711 1 96.31 323 VAL B C 1
ATOM 8398 O O . VAL B 1 323 ? -11.703 -16.516 9.602 1 96.31 323 VAL B O 1
ATOM 8401 N N . CYS B 1 324 ? -12.078 -18.078 11.094 1 93.31 324 CYS B N 1
ATOM 8402 C CA . CYS B 1 324 ? -11.539 -19.188 10.328 1 93.31 324 CYS B CA 1
ATOM 8403 C C . CYS B 1 324 ? -12.656 -20 9.688 1 93.31 324 CYS B C 1
ATOM 8405 O O . CYS B 1 324 ? -13.641 -20.344 10.352 1 93.31 324 CYS B O 1
ATOM 8407 N N . TYR B 1 325 ? -12.547 -20.406 8.523 1 93.81 325 TYR B N 1
ATOM 8408 C CA . TYR B 1 325 ? -11.508 -20.109 7.547 1 93.81 325 TYR B CA 1
ATOM 8409 C C . TYR B 1 325 ? -12.117 -19.609 6.242 1 93.81 325 TYR B C 1
ATOM 8411 O O . TYR B 1 325 ? -13.32 -19.734 6.02 1 93.81 325 TYR B O 1
ATOM 8419 N N . ALA B 1 326 ? -11.258 -19.078 5.383 1 95.38 326 ALA B N 1
ATOM 8420 C CA . ALA B 1 326 ? -11.75 -18.531 4.121 1 95.38 326 ALA B CA 1
ATOM 8421 C C . ALA B 1 326 ? -10.844 -18.938 2.959 1 95.38 326 ALA B C 1
ATOM 8423 O O . ALA B 1 326 ? -9.68 -19.281 3.164 1 95.38 326 ALA B O 1
ATOM 8424 N N . GLN B 1 327 ? -11.383 -19.016 1.872 1 93.81 327 GLN B N 1
ATOM 8425 C CA . GLN B 1 327 ? -10.711 -19.047 0.574 1 93.81 327 GLN B CA 1
ATOM 8426 C C . GLN B 1 327 ? -11.297 -18 -0.37 1 93.81 327 GLN B C 1
ATOM 8428 O O . GLN B 1 327 ? -12.094 -17.156 0.044 1 93.81 327 GLN B O 1
ATOM 8433 N N . CYS B 1 328 ? -10.93 -17.953 -1.581 1 94.94 328 CYS B N 1
ATOM 8434 C CA . CYS B 1 328 ? -11.172 -16.812 -2.463 1 94.94 328 CYS B CA 1
ATOM 8435 C C . CYS B 1 328 ? -12.656 -16.469 -2.502 1 94.94 328 CYS B C 1
ATOM 8437 O O . CYS B 1 328 ? -13.016 -15.289 -2.477 1 94.94 328 CYS B O 1
ATOM 8439 N N . TRP B 1 329 ? -13.594 -17.484 -2.586 1 96.88 329 TRP B N 1
ATOM 8440 C CA . TRP B 1 329 ? -15.016 -17.172 -2.725 1 96.88 329 TRP B CA 1
ATOM 8441 C C . TRP B 1 329 ? -15.578 -16.625 -1.421 1 96.88 329 TRP B C 1
ATOM 8443 O O . TRP B 1 329 ? -16.469 -15.773 -1.435 1 96.88 329 TRP B O 1
ATOM 8453 N N . VAL B 1 330 ? -15.055 -17.078 -0.302 1 97.62 330 VAL B N 1
ATOM 8454 C CA . VAL B 1 330 ? -15.492 -16.562 0.984 1 97.62 330 VAL B CA 1
ATOM 8455 C C . VAL B 1 330 ? -15.039 -15.109 1.133 1 97.62 330 VAL B C 1
ATOM 8457 O O . VAL B 1 330 ? -15.828 -14.242 1.528 1 97.62 330 VAL B O 1
ATOM 8460 N N . TYR B 1 331 ? -13.758 -14.883 0.784 1 97.12 331 TYR B N 1
ATOM 8461 C CA . TYR B 1 331 ? -13.258 -13.508 0.8 1 97.12 331 TYR B CA 1
ATOM 8462 C C . TYR B 1 331 ? -14.109 -12.602 -0.075 1 97.12 331 TYR B C 1
ATOM 8464 O O . TYR B 1 331 ? -14.523 -11.523 0.353 1 97.12 331 TYR B O 1
ATOM 8472 N N . ALA B 1 332 ? -14.359 -13.055 -1.254 1 98.19 332 ALA B N 1
ATOM 8473 C CA . ALA B 1 332 ? -15.117 -12.258 -2.215 1 98.19 332 ALA B CA 1
ATOM 8474 C C . ALA B 1 332 ? -16.547 -12 -1.716 1 98.19 332 ALA B C 1
ATOM 8476 O O . ALA B 1 332 ? -17.047 -10.883 -1.818 1 98.19 332 ALA B O 1
ATOM 8477 N N . ALA B 1 333 ? -17.141 -12.992 -1.182 1 98.56 333 ALA B N 1
ATOM 8478 C CA . ALA B 1 333 ? -18.531 -12.883 -0.75 1 98.56 333 ALA B CA 1
ATOM 8479 C C . ALA B 1 333 ? -18.656 -11.945 0.451 1 98.56 333 ALA B C 1
ATOM 8481 O O . ALA B 1 333 ? -19.562 -11.109 0.499 1 98.56 333 ALA B O 1
ATOM 8482 N N . VAL B 1 334 ? -17.844 -12.164 1.402 1 98.62 334 VAL B N 1
ATOM 8483 C CA . VAL B 1 334 ? -17.891 -11.328 2.598 1 98.62 334 VAL B CA 1
ATOM 8484 C C . VAL B 1 334 ? -17.547 -9.883 2.232 1 98.62 334 VAL B C 1
ATOM 8486 O O . VAL B 1 334 ? -18.188 -8.945 2.727 1 98.62 334 VAL B O 1
ATOM 8489 N N . PHE B 1 335 ? -16.562 -9.688 1.373 1 98.44 335 PHE B N 1
ATOM 8490 C CA . PHE B 1 335 ? -16.234 -8.344 0.912 1 98.44 335 PHE B CA 1
ATOM 8491 C C . PHE B 1 335 ? -17.406 -7.723 0.169 1 98.44 335 PHE B C 1
ATOM 8493 O O . PHE B 1 335 ? -17.688 -6.531 0.325 1 98.44 335 PHE B O 1
ATOM 8500 N N . ASN B 1 336 ? -18.031 -8.531 -0.591 1 98.75 336 ASN B N 1
ATOM 8501 C CA . ASN B 1 336 ? -19.203 -8.047 -1.31 1 98.75 336 ASN B CA 1
ATOM 8502 C C . ASN B 1 336 ? -20.281 -7.551 -0.35 1 98.75 336 ASN B C 1
ATOM 8504 O O . ASN B 1 336 ? -20.938 -6.539 -0.614 1 98.75 336 ASN B O 1
ATOM 8508 N N . THR B 1 337 ? -20.5 -8.297 0.684 1 98.75 337 THR B N 1
ATOM 8509 C CA . THR B 1 337 ? -21.453 -7.906 1.719 1 98.75 337 THR B CA 1
ATOM 8510 C C . THR B 1 337 ? -21.078 -6.562 2.328 1 98.75 337 THR B C 1
ATOM 8512 O O . THR B 1 337 ? -21.938 -5.703 2.537 1 98.75 337 THR B O 1
ATOM 8515 N N . PHE B 1 338 ? -19.844 -6.395 2.562 1 98.56 338 PHE B N 1
ATOM 8516 C CA . PHE B 1 338 ? -19.328 -5.137 3.086 1 98.56 338 PHE B CA 1
ATOM 8517 C C . PHE B 1 338 ? -19.656 -3.982 2.143 1 98.56 338 PHE B C 1
ATOM 8519 O O . PHE B 1 338 ? -20.141 -2.938 2.576 1 98.56 338 PHE B O 1
ATOM 8526 N N . LEU B 1 339 ? -19.312 -4.152 0.888 1 98.81 339 LEU B N 1
ATOM 8527 C CA . LEU B 1 339 ? -19.562 -3.117 -0.109 1 98.81 339 LEU B CA 1
ATOM 8528 C C . LEU B 1 339 ? -21.047 -2.725 -0.124 1 98.81 339 LEU B C 1
ATOM 8530 O O . LEU B 1 339 ? -21.375 -1.551 0.054 1 98.81 339 LEU B O 1
ATOM 8534 N N . ARG B 1 340 ? -21.859 -3.715 -0.241 1 98.75 340 ARG B N 1
ATOM 8535 C CA . ARG B 1 340 ? -23.281 -3.469 -0.393 1 98.75 340 ARG B CA 1
ATOM 8536 C C . ARG B 1 340 ? -23.891 -2.889 0.886 1 98.75 340 ARG B C 1
ATOM 8538 O O . ARG B 1 340 ? -24.797 -2.064 0.833 1 98.75 340 ARG B O 1
ATOM 8545 N N . CYS B 1 341 ? -23.406 -3.332 1.975 1 98.69 341 CYS B N 1
ATOM 8546 C CA . CYS B 1 341 ? -23.906 -2.838 3.256 1 98.69 341 CYS B CA 1
ATOM 8547 C C . CYS B 1 341 ? -23.688 -1.334 3.379 1 98.69 341 CYS B C 1
ATOM 8549 O O . CYS B 1 341 ? -24.547 -0.618 3.887 1 98.69 341 CYS B O 1
ATOM 8551 N N . LEU B 1 342 ? -22.578 -0.825 2.867 1 98.69 342 LEU B N 1
ATOM 8552 C CA . LEU B 1 342 ? -22.25 0.595 2.969 1 98.69 342 LEU B CA 1
ATOM 8553 C C . LEU B 1 342 ? -22.828 1.368 1.788 1 98.69 342 LEU B C 1
ATOM 8555 O O . LEU B 1 342 ? -22.734 2.596 1.735 1 98.69 342 LEU B O 1
ATOM 8559 N N . GLY B 1 343 ? -23.422 0.678 0.878 1 98.69 343 GLY B N 1
ATOM 8560 C CA . GLY B 1 343 ? -24.094 1.339 -0.228 1 98.69 343 GLY B CA 1
ATOM 8561 C C . GLY B 1 343 ? -23.25 1.425 -1.48 1 98.69 343 GLY B C 1
ATOM 8562 O O . GLY B 1 343 ? -23.547 2.199 -2.391 1 98.69 343 GLY B O 1
ATOM 8563 N N . ILE B 1 344 ? -22.172 0.722 -1.57 1 98.81 344 ILE B N 1
ATOM 8564 C CA . ILE B 1 344 ? -21.359 0.654 -2.781 1 98.81 344 ILE B CA 1
ATOM 8565 C C . ILE B 1 344 ? -21.797 -0.537 -3.629 1 98.81 344 ILE B C 1
ATOM 8567 O O . ILE B 1 344 ? -21.781 -1.68 -3.166 1 98.81 344 ILE B O 1
ATOM 8571 N N . PRO B 1 345 ? -22.219 -0.283 -4.844 1 98.81 345 PRO B N 1
ATOM 8572 C CA . PRO B 1 345 ? -22.609 -1.431 -5.668 1 98.81 345 PRO B CA 1
ATOM 8573 C C . PRO B 1 345 ? -21.469 -2.438 -5.848 1 98.81 345 PRO B C 1
ATOM 8575 O O . PRO B 1 345 ? -20.344 -2.051 -6.168 1 98.81 345 PRO B O 1
ATOM 8578 N N . GLY B 1 346 ? -21.75 -3.668 -5.602 1 98.56 346 GLY B N 1
ATOM 8579 C CA . GLY B 1 346 ? -20.734 -4.715 -5.699 1 98.56 346 GLY B CA 1
ATOM 8580 C C . GLY B 1 346 ? -21.281 -6.012 -6.266 1 98.56 346 GLY B C 1
ATOM 8581 O O . GLY B 1 346 ? -22.469 -6.328 -6.086 1 98.56 346 GLY B O 1
ATOM 8582 N N . ARG B 1 347 ? -20.469 -6.734 -6.938 1 98.31 347 ARG B N 1
ATOM 8583 C CA . ARG B 1 347 ? -20.812 -8.078 -7.402 1 98.31 347 ARG B CA 1
ATOM 8584 C C . ARG B 1 347 ? -19.594 -8.984 -7.391 1 98.31 347 ARG B C 1
ATOM 8586 O O . ARG B 1 347 ? -18.469 -8.516 -7.52 1 98.31 347 ARG B O 1
ATOM 8593 N N . VAL B 1 348 ? -19.828 -10.289 -7.168 1 98.5 348 VAL B N 1
ATOM 8594 C CA . VAL B 1 348 ? -18.766 -11.289 -7.156 1 98.5 348 VAL B CA 1
ATOM 8595 C C . VAL B 1 348 ? -18.469 -11.75 -8.586 1 98.5 348 VAL B C 1
ATOM 8597 O O . VAL B 1 348 ? -19.391 -11.984 -9.367 1 98.5 348 VAL B O 1
ATOM 8600 N N . VAL B 1 349 ? -17.219 -11.805 -8.922 1 98.62 349 VAL B N 1
ATOM 8601 C CA . VAL B 1 349 ? -16.766 -12.242 -10.234 1 98.62 349 VAL B CA 1
ATOM 8602 C C . VAL B 1 349 ? -15.922 -13.508 -10.094 1 98.62 349 VAL B C 1
ATOM 8604 O O . VAL B 1 349 ? -15.102 -13.617 -9.18 1 98.62 349 VAL B O 1
ATOM 8607 N N . THR B 1 350 ? -16.141 -14.477 -10.945 1 98.31 350 THR B N 1
ATOM 8608 C CA . THR B 1 350 ? -15.352 -15.703 -11 1 98.31 350 THR B CA 1
ATOM 8609 C C . THR B 1 350 ? -14.578 -15.789 -12.312 1 98.31 350 THR B C 1
ATOM 8611 O O . THR B 1 350 ? -15.172 -15.758 -13.391 1 98.31 350 THR B O 1
ATOM 8614 N N . ASN B 1 351 ? -13.328 -15.812 -12.219 1 98 351 ASN B N 1
ATOM 8615 C CA . ASN B 1 351 ? -12.445 -16 -13.359 1 98 351 ASN B CA 1
ATOM 8616 C C . ASN B 1 351 ? -11.953 -17.438 -13.461 1 98 351 ASN B C 1
ATOM 8618 O O . ASN B 1 351 ? -11.344 -17.953 -12.523 1 98 351 ASN B O 1
ATOM 8622 N N . PHE B 1 352 ? -12.219 -18.125 -14.57 1 96.44 352 PHE B N 1
ATOM 8623 C CA . PHE B 1 352 ? -11.781 -19.516 -14.758 1 96.44 352 PHE B CA 1
ATOM 8624 C C . PHE B 1 352 ? -10.406 -19.562 -15.414 1 96.44 352 PHE B C 1
ATOM 8626 O O . PHE B 1 352 ? -10.18 -18.922 -16.438 1 96.44 352 PHE B O 1
ATOM 8633 N N . PHE B 1 353 ? -9.547 -20.359 -14.836 1 94.19 353 PHE B N 1
ATOM 8634 C CA . PHE B 1 353 ? -8.141 -20.484 -15.195 1 94.19 353 PHE B CA 1
ATOM 8635 C C . PHE B 1 353 ? -7.414 -19.156 -14.992 1 94.19 353 PHE B C 1
ATOM 8637 O O . PHE B 1 353 ? -7.105 -18.453 -15.953 1 94.19 353 PHE B O 1
ATOM 8644 N N . SER B 1 354 ? -7.121 -18.875 -13.82 1 93.12 354 SER B N 1
ATOM 8645 C CA . SER B 1 354 ? -6.484 -17.625 -13.406 1 93.12 354 SER B CA 1
ATOM 8646 C C . SER B 1 354 ? -4.988 -17.812 -13.195 1 93.12 354 SER B C 1
ATOM 8648 O O . SER B 1 354 ? -4.57 -18.641 -12.367 1 93.12 354 SER B O 1
ATOM 8650 N N . ALA B 1 355 ? -4.207 -17.062 -13.898 1 91.38 355 ALA B N 1
ATOM 8651 C CA . ALA B 1 355 ? -2.756 -17.172 -13.75 1 91.38 355 ALA B CA 1
ATOM 8652 C C . ALA B 1 355 ? -2.305 -16.641 -12.391 1 91.38 355 ALA B C 1
ATOM 8654 O O . ALA B 1 355 ? -2.805 -15.609 -11.93 1 91.38 355 ALA B O 1
ATOM 8655 N N . HIS B 1 356 ? -1.367 -17.375 -11.773 1 84.69 356 HIS B N 1
ATOM 8656 C CA . HIS B 1 356 ? -0.844 -16.984 -10.469 1 84.69 356 HIS B CA 1
ATOM 8657 C C . HIS B 1 356 ? 0.631 -17.359 -10.336 1 84.69 356 HIS B C 1
ATOM 8659 O O . HIS B 1 356 ? 1.145 -18.172 -11.102 1 84.69 356 HIS B O 1
ATOM 8665 N N . ASP B 1 357 ? 1.339 -16.703 -9.383 1 71 357 ASP B N 1
ATOM 8666 C CA . ASP B 1 357 ? 2.719 -16.984 -9 1 71 357 ASP B CA 1
ATOM 8667 C C . ASP B 1 357 ? 3.666 -16.797 -10.188 1 71 357 ASP B C 1
ATOM 8669 O O . ASP B 1 357 ? 4.664 -17.5 -10.305 1 71 357 ASP B O 1
ATOM 8673 N N . ASN B 1 358 ? 3.332 -16.016 -11.086 1 68.88 358 ASN B N 1
ATOM 8674 C CA . ASN B 1 358 ? 4.16 -15.805 -12.266 1 68.88 358 ASN B CA 1
ATOM 8675 C C . ASN B 1 358 ? 4.777 -14.406 -12.273 1 68.88 358 ASN B C 1
ATOM 8677 O O . ASN B 1 358 ? 5.082 -13.859 -13.336 1 68.88 358 ASN B O 1
ATOM 8681 N N . ASN B 1 359 ? 4.832 -13.844 -11.078 1 65.81 359 ASN B N 1
ATOM 8682 C CA . ASN B 1 359 ? 5.441 -12.531 -10.883 1 65.81 359 ASN B CA 1
ATOM 8683 C C . ASN B 1 359 ? 4.723 -11.453 -11.68 1 65.81 359 ASN B C 1
ATOM 8685 O O . ASN B 1 359 ? 5.355 -10.508 -12.172 1 65.81 359 ASN B O 1
ATOM 8689 N N . GLY B 1 360 ? 3.492 -11.711 -11.977 1 66.44 360 GLY B N 1
ATOM 8690 C CA . GLY B 1 360 ? 2.707 -10.719 -12.695 1 66.44 360 GLY B CA 1
ATOM 8691 C C . GLY B 1 360 ? 3.059 -10.641 -14.164 1 66.44 360 GLY B C 1
ATOM 8692 O O . GLY B 1 360 ? 2.682 -9.68 -14.852 1 66.44 360 GLY B O 1
ATOM 8693 N N . ASN B 1 361 ? 3.744 -11.594 -14.688 1 78.5 361 ASN B N 1
ATOM 8694 C CA . ASN B 1 361 ? 4.125 -11.609 -16.094 1 78.5 361 ASN B CA 1
ATOM 8695 C C . ASN B 1 361 ? 3.039 -12.234 -16.969 1 78.5 361 ASN B C 1
ATOM 8697 O O . ASN B 1 361 ? 2.068 -12.789 -16.438 1 78.5 361 ASN B O 1
ATOM 8701 N N . LEU B 1 362 ? 3.113 -12.008 -18.203 1 86.31 362 LEU B N 1
ATOM 8702 C CA . LEU B 1 362 ? 2.119 -12.508 -19.141 1 86.31 362 LEU B CA 1
ATOM 8703 C C . LEU B 1 362 ? 2.496 -13.906 -19.641 1 86.31 362 LEU B C 1
ATOM 8705 O O . LEU B 1 362 ? 2.217 -14.258 -20.781 1 86.31 362 LEU B O 1
ATOM 8709 N N . ARG B 1 363 ? 3.227 -14.617 -18.734 1 89.12 363 ARG B N 1
ATOM 8710 C CA . ARG B 1 363 ? 3.576 -16 -19.062 1 89.12 363 ARG B CA 1
ATOM 8711 C C . ARG B 1 363 ? 3.543 -16.875 -17.828 1 89.12 363 ARG B C 1
ATOM 8713 O O . ARG B 1 363 ? 3.959 -16.453 -16.734 1 89.12 363 ARG B O 1
ATOM 8720 N N . THR B 1 364 ? 2.959 -18 -17.953 1 89.19 364 THR B N 1
ATOM 8721 C CA . THR B 1 364 ? 2.955 -19.078 -16.953 1 89.19 364 THR B CA 1
ATOM 8722 C C . THR B 1 364 ? 3.703 -20.297 -17.484 1 89.19 364 THR B C 1
ATOM 8724 O O . THR B 1 364 ? 3.252 -20.953 -18.422 1 89.19 364 THR B O 1
ATOM 8727 N N . ASP B 1 365 ? 4.738 -20.656 -16.812 1 90.25 365 ASP B N 1
ATOM 8728 C CA . ASP B 1 365 ? 5.645 -21.672 -17.359 1 90.25 365 ASP B CA 1
ATOM 8729 C C . ASP B 1 365 ? 5.336 -23.047 -16.781 1 90.25 365 ASP B C 1
ATOM 8731 O O . ASP B 1 365 ? 5.078 -23.188 -15.586 1 90.25 365 ASP B O 1
ATOM 8735 N N . ILE B 1 366 ? 5.273 -23.953 -17.625 1 88.44 366 ILE B N 1
ATOM 8736 C CA . ILE B 1 366 ? 5.262 -25.375 -17.281 1 88.44 366 ILE B CA 1
ATOM 8737 C C . ILE B 1 366 ? 6.547 -26.031 -17.781 1 88.44 366 ILE B C 1
ATOM 8739 O O . ILE B 1 366 ? 6.859 -25.984 -18.984 1 88.44 366 ILE B O 1
ATOM 8743 N N . ILE B 1 367 ? 7.281 -26.641 -16.938 1 91.06 367 ILE B N 1
ATOM 8744 C CA . ILE B 1 367 ? 8.602 -27.156 -17.281 1 91.06 367 ILE B CA 1
ATOM 8745 C C . ILE B 1 367 ? 8.5 -28.656 -17.562 1 91.06 367 ILE B C 1
ATOM 8747 O O . ILE B 1 367 ? 7.922 -29.406 -16.766 1 91.06 367 ILE B O 1
ATOM 8751 N N . LEU B 1 368 ? 9.031 -29.031 -18.672 1 90.25 368 LEU B N 1
ATOM 8752 C CA . LEU B 1 368 ? 9.094 -30.438 -19.094 1 90.25 368 LEU B CA 1
ATOM 8753 C C . LEU B 1 368 ? 10.523 -30.953 -19.031 1 90.25 368 LEU B C 1
ATOM 8755 O O . LEU B 1 368 ? 11.477 -30.188 -19.172 1 90.25 368 LEU B O 1
ATOM 8759 N N . ASP B 1 369 ? 10.641 -32.219 -18.781 1 85.38 369 ASP B N 1
ATOM 8760 C CA . ASP B 1 369 ? 11.961 -32.812 -18.922 1 85.38 369 ASP B CA 1
ATOM 8761 C C . ASP B 1 369 ? 12.281 -33.125 -20.391 1 85.38 369 ASP B C 1
ATOM 8763 O O . ASP B 1 369 ? 11.516 -32.75 -21.281 1 85.38 369 ASP B O 1
ATOM 8767 N N . ASP B 1 370 ? 13.383 -33.812 -20.609 1 77.69 370 ASP B N 1
ATOM 8768 C CA . ASP B 1 370 ? 13.883 -34.031 -21.969 1 77.69 370 ASP B CA 1
ATOM 8769 C C . ASP B 1 370 ? 12.977 -35 -22.734 1 77.69 370 ASP B C 1
ATOM 8771 O O . ASP B 1 370 ? 12.953 -34.969 -23.969 1 77.69 370 ASP B O 1
ATOM 8775 N N . ASN B 1 371 ? 12.242 -35.75 -21.953 1 76.75 371 ASN B N 1
ATOM 8776 C CA . ASN B 1 371 ? 11.352 -36.719 -22.594 1 76.75 371 ASN B CA 1
ATOM 8777 C C . ASN B 1 371 ? 9.945 -36.156 -22.781 1 76.75 371 ASN B C 1
ATOM 8779 O O . ASN B 1 371 ? 9.086 -36.812 -23.359 1 76.75 371 ASN B O 1
ATOM 8783 N N . GLY B 1 372 ? 9.758 -34.969 -22.281 1 79.62 372 GLY B N 1
ATOM 8784 C CA . GLY B 1 372 ? 8.461 -34.312 -22.438 1 79.62 372 GLY B CA 1
ATOM 8785 C C . GLY B 1 372 ? 7.547 -34.531 -21.234 1 79.62 372 GLY B C 1
ATOM 8786 O O . GLY B 1 372 ? 6.383 -34.125 -21.266 1 79.62 372 GLY B O 1
ATOM 8787 N N . LYS B 1 373 ? 8.094 -35.125 -20.297 1 83.94 373 LYS B N 1
ATOM 8788 C CA . LYS B 1 373 ? 7.34 -35.312 -19.062 1 83.94 373 LYS B CA 1
ATOM 8789 C C . LYS B 1 373 ? 7.371 -34.031 -18.203 1 83.94 373 LYS B C 1
ATOM 8791 O O . LYS B 1 373 ? 8.406 -33.375 -18.109 1 83.94 373 LYS B O 1
ATOM 8796 N N . ILE B 1 374 ? 6.27 -33.781 -17.594 1 85.19 374 ILE B N 1
ATOM 8797 C CA . ILE B 1 374 ? 6.199 -32.594 -16.766 1 85.19 374 ILE B CA 1
ATOM 8798 C C . ILE B 1 374 ? 7.109 -32.75 -15.547 1 85.19 374 ILE B C 1
ATOM 8800 O O . ILE B 1 374 ? 7.059 -33.781 -14.859 1 85.19 374 ILE B O 1
ATOM 8804 N N . ASP B 1 375 ? 7.926 -31.766 -15.344 1 86.75 375 ASP B N 1
ATOM 8805 C CA . ASP B 1 375 ? 8.742 -31.656 -14.141 1 86.75 375 ASP B CA 1
ATOM 8806 C C . ASP B 1 375 ? 8.031 -30.875 -13.047 1 86.75 375 ASP B C 1
ATOM 8808 O O . ASP B 1 375 ? 8.141 -29.641 -12.984 1 86.75 375 ASP B O 1
ATOM 8812 N N . ARG B 1 376 ? 7.406 -31.516 -12.172 1 78.75 376 ARG B N 1
ATOM 8813 C CA . ARG B 1 376 ? 6.562 -30.875 -11.172 1 78.75 376 ARG B CA 1
ATOM 8814 C C . ARG B 1 376 ? 7.402 -30.078 -10.18 1 78.75 376 ARG B C 1
ATOM 8816 O O . ARG B 1 376 ? 6.941 -29.078 -9.633 1 78.75 376 ARG B O 1
ATOM 8823 N N . LEU B 1 377 ? 8.562 -30.484 -9.984 1 77 377 LEU B N 1
ATOM 8824 C CA . LEU B 1 377 ? 9.43 -29.844 -9 1 77 377 LEU B CA 1
ATOM 8825 C C . LEU B 1 377 ? 9.859 -28.469 -9.477 1 77 377 LEU B C 1
ATOM 8827 O O . LEU B 1 377 ? 10.078 -27.562 -8.664 1 77 377 LEU B O 1
ATOM 8831 N N . ARG B 1 378 ? 9.922 -28.375 -10.781 1 84.88 378 ARG B N 1
ATOM 8832 C CA . ARG B 1 378 ? 10.445 -27.125 -11.305 1 84.88 378 ARG B CA 1
ATOM 8833 C C . ARG B 1 378 ? 9.328 -26.25 -11.867 1 84.88 378 ARG B C 1
ATOM 8835 O O . ARG B 1 378 ? 9.555 -25.094 -12.227 1 84.88 378 ARG B O 1
ATOM 8842 N N . THR B 1 379 ? 8.18 -26.812 -11.977 1 84.62 379 THR B N 1
ATOM 8843 C CA . THR B 1 379 ? 7.016 -26.016 -12.375 1 84.62 379 THR B CA 1
ATOM 8844 C C . THR B 1 379 ? 6.414 -25.297 -11.172 1 84.62 379 THR B C 1
ATOM 8846 O O . THR B 1 379 ? 5.605 -25.875 -10.438 1 84.62 379 THR B O 1
ATOM 8849 N N . VAL B 1 380 ? 6.711 -24 -11.039 1 81.88 380 VAL B N 1
ATOM 8850 C CA . VAL B 1 380 ? 6.34 -23.312 -9.812 1 81.88 380 VAL B CA 1
ATOM 8851 C C . VAL B 1 380 ? 5.172 -22.359 -10.086 1 81.88 380 VAL B C 1
ATOM 8853 O O . VAL B 1 380 ? 4.422 -22.016 -9.164 1 81.88 380 VAL B O 1
ATOM 8856 N N . ASP B 1 381 ? 4.996 -21.938 -11.32 1 83.44 381 ASP B N 1
ATOM 8857 C CA . ASP B 1 381 ? 3.818 -21.156 -11.672 1 83.44 381 ASP B CA 1
ATOM 8858 C C . ASP B 1 381 ? 2.547 -22 -11.586 1 83.44 381 ASP B C 1
ATOM 8860 O O . ASP B 1 381 ? 2.59 -23.219 -11.766 1 83.44 381 ASP B O 1
ATOM 8864 N N . THR B 1 382 ? 1.514 -21.312 -11.219 1 84.75 382 THR B N 1
ATOM 8865 C CA . THR B 1 382 ? 0.272 -22.078 -11.102 1 84.75 382 THR B CA 1
ATOM 8866 C C . THR B 1 382 ? -0.87 -21.359 -11.82 1 84.75 382 THR B C 1
ATOM 8868 O O . THR B 1 382 ? -0.796 -20.156 -12.062 1 84.75 382 THR B O 1
ATOM 8871 N N . ILE B 1 383 ? -1.793 -22.125 -12.234 1 88.94 383 ILE B N 1
ATOM 8872 C CA . ILE B 1 383 ? -3.074 -21.656 -12.75 1 88.94 383 ILE B CA 1
ATOM 8873 C C . ILE B 1 383 ? -4.203 -22.141 -11.852 1 88.94 383 ILE B C 1
ATOM 8875 O O . ILE B 1 383 ? -4.418 -23.359 -11.711 1 88.94 383 ILE B O 1
ATOM 8879 N N . TRP B 1 384 ? -4.871 -21.172 -11.242 1 90.38 384 TRP B N 1
ATOM 8880 C CA . TRP B 1 384 ? -6.023 -21.547 -10.438 1 90.38 384 TRP B CA 1
ATOM 8881 C C . TRP B 1 384 ? -7.211 -21.922 -11.32 1 90.38 384 TRP B C 1
ATOM 8883 O O . TRP B 1 384 ? -7.492 -21.234 -12.312 1 90.38 384 TRP B O 1
ATOM 8893 N N . ASN B 1 385 ? -7.863 -23.062 -10.961 1 91.75 385 ASN B N 1
ATOM 8894 C CA . ASN B 1 385 ? -9.031 -23.484 -11.727 1 91.75 385 ASN B CA 1
ATOM 8895 C C . ASN B 1 385 ? -10.047 -22.344 -11.852 1 91.75 385 ASN B C 1
ATOM 8897 O O . ASN B 1 385 ? -10.648 -22.156 -12.906 1 91.75 385 ASN B O 1
ATOM 8901 N N . TYR B 1 386 ? -10.203 -21.75 -10.773 1 94.5 386 TYR B N 1
ATOM 8902 C CA . TYR B 1 386 ? -11.008 -20.547 -10.742 1 94.5 386 TYR B CA 1
ATOM 8903 C C . TYR B 1 386 ? -10.562 -19.609 -9.617 1 94.5 386 TYR B C 1
ATOM 8905 O O . TYR B 1 386 ? -9.867 -20.031 -8.688 1 94.5 386 TYR B O 1
ATOM 8913 N N . HIS B 1 387 ? -10.828 -18.359 -9.75 1 95.88 387 HIS B N 1
ATOM 8914 C CA . HIS B 1 387 ? -10.562 -17.359 -8.727 1 95.88 387 HIS B CA 1
ATOM 8915 C C . HIS B 1 387 ? -11.695 -16.344 -8.641 1 95.88 387 HIS B C 1
ATOM 8917 O O . HIS B 1 387 ? -12.242 -15.93 -9.672 1 95.88 387 HIS B O 1
ATOM 8923 N N . CYS B 1 388 ? -12.086 -16.078 -7.422 1 97.75 388 CYS B N 1
ATOM 8924 C CA . CYS B 1 388 ? -13.172 -15.133 -7.203 1 97.75 388 CYS B CA 1
ATOM 8925 C C . CYS B 1 388 ? -12.641 -13.797 -6.684 1 97.75 388 CYS B C 1
ATOM 8927 O O . CYS B 1 388 ? -11.781 -13.773 -5.797 1 97.75 388 CYS B O 1
ATOM 8929 N N . TRP B 1 389 ? -13.039 -12.719 -7.27 1 97.88 389 TRP B N 1
ATOM 8930 C CA . TRP B 1 389 ? -12.836 -11.367 -6.77 1 97.88 389 TRP B CA 1
ATOM 8931 C C . TRP B 1 389 ? -14.109 -10.539 -6.895 1 97.88 389 TRP B C 1
ATOM 8933 O O . TRP B 1 389 ? -15.203 -11.086 -7.074 1 97.88 389 TRP B O 1
ATOM 8943 N N . ASN B 1 390 ? -14.07 -9.188 -6.641 1 98.62 390 ASN B N 1
ATOM 8944 C CA . ASN B 1 390 ? -15.25 -8.328 -6.734 1 98.62 390 ASN B CA 1
ATOM 8945 C C . ASN B 1 390 ? -15.07 -7.234 -7.781 1 98.62 390 ASN B C 1
ATOM 8947 O O . ASN B 1 390 ? -13.938 -6.859 -8.102 1 98.62 390 ASN B O 1
ATOM 8951 N N . GLU B 1 391 ? -16.219 -6.91 -8.344 1 98.62 391 GLU B N 1
ATOM 8952 C CA . GLU B 1 391 ? -16.328 -5.605 -9 1 98.62 391 GLU B CA 1
ATOM 8953 C C . GLU B 1 391 ? -17.172 -4.645 -8.164 1 98.62 391 GLU B C 1
ATOM 8955 O O . GLU B 1 391 ? -18.219 -5.027 -7.645 1 98.62 391 GLU B O 1
ATOM 8960 N N . CYS B 1 392 ? -16.703 -3.492 -7.938 1 98.62 392 CYS B N 1
ATOM 8961 C CA . CYS B 1 392 ? -17.5 -2.424 -7.344 1 98.62 392 CYS B CA 1
ATOM 8962 C C . CYS B 1 392 ? -17.625 -1.242 -8.297 1 98.62 392 CYS B C 1
ATOM 8964 O O . CYS B 1 392 ? -16.781 -1.052 -9.172 1 98.62 392 CYS B O 1
ATOM 8966 N N . TYR B 1 393 ? -18.688 -0.546 -8.195 1 98.62 393 TYR B N 1
ATOM 8967 C CA . TYR B 1 393 ? -18.984 0.514 -9.156 1 98.62 393 TYR B CA 1
ATOM 8968 C C . TYR B 1 393 ? -18.688 1.885 -8.562 1 98.62 393 TYR B C 1
ATOM 8970 O O . TYR B 1 393 ? -19.141 2.193 -7.453 1 98.62 393 TYR B O 1
ATOM 8978 N N . MET B 1 394 ? -17.938 2.766 -9.266 1 98 394 MET B N 1
ATOM 8979 C CA . MET B 1 394 ? -17.656 4.125 -8.82 1 98 394 MET B CA 1
ATOM 8980 C C . MET B 1 394 ? -17.125 4.977 -9.969 1 98 394 MET B C 1
ATOM 8982 O O . MET B 1 394 ? -16.656 4.441 -10.984 1 98 394 MET B O 1
ATOM 8986 N N . THR B 1 395 ? -17.125 6.25 -9.945 1 93.5 395 THR B N 1
ATOM 8987 C CA . THR B 1 395 ? -16.734 7.18 -10.992 1 93.5 395 THR B CA 1
ATOM 8988 C C . THR B 1 395 ? -15.211 7.328 -11.031 1 93.5 395 THR B C 1
ATOM 8990 O O . THR B 1 395 ? -14.641 7.688 -12.062 1 93.5 395 THR B O 1
ATOM 8993 N N . ARG B 1 396 ? -14.344 7.082 -10.062 1 93.19 396 ARG B N 1
ATOM 8994 C CA . ARG B 1 396 ? -12.891 7.195 -9.969 1 93.19 396 ARG B CA 1
ATOM 8995 C C . ARG B 1 396 ? -12.422 8.562 -10.453 1 93.19 396 ARG B C 1
ATOM 8997 O O . ARG B 1 396 ? -11.727 8.672 -11.461 1 93.19 396 ARG B O 1
ATOM 9004 N N . PRO B 1 397 ? -12.766 9.625 -9.789 1 89.19 397 PRO B N 1
ATOM 9005 C CA . PRO B 1 397 ? -12.336 10.961 -10.203 1 89.19 397 PRO B CA 1
ATOM 9006 C C . PRO B 1 397 ? -10.82 11.125 -10.203 1 89.19 397 PRO B C 1
ATOM 9008 O O . PRO B 1 397 ? -10.297 12.094 -10.773 1 89.19 397 PRO B O 1
ATOM 9011 N N . ASP B 1 398 ? -10.117 10.188 -9.633 1 88.25 398 ASP B N 1
ATOM 9012 C CA . ASP B 1 398 ? -8.664 10.227 -9.555 1 88.25 398 ASP B CA 1
ATOM 9013 C C . ASP B 1 398 ? -8.031 9.727 -10.852 1 88.25 398 ASP B C 1
ATOM 9015 O O . ASP B 1 398 ? -6.812 9.82 -11.031 1 88.25 398 ASP B O 1
ATOM 9019 N N . LEU B 1 399 ? -8.836 9.203 -11.789 1 91.5 399 LEU B N 1
ATOM 9020 C CA . LEU B 1 399 ? -8.375 8.734 -13.086 1 91.5 399 LEU B CA 1
ATOM 9021 C C . LEU B 1 399 ? -8.938 9.602 -14.211 1 91.5 399 LEU B C 1
ATOM 9023 O O . LEU B 1 399 ? -9.883 10.367 -13.992 1 91.5 399 LEU B O 1
ATOM 9027 N N . PRO B 1 400 ? -8.359 9.547 -15.406 1 85.75 400 PRO B N 1
ATOM 9028 C CA . PRO B 1 400 ? -8.977 10.234 -16.547 1 85.75 400 PRO B CA 1
ATOM 9029 C C . PRO B 1 400 ? -10.398 9.75 -16.828 1 85.75 400 PRO B C 1
ATOM 9031 O O . PRO B 1 400 ? -10.75 8.625 -16.469 1 85.75 400 PRO B O 1
ATOM 9034 N N . PRO B 1 401 ? -11.188 10.648 -17.406 1 87 401 PRO B N 1
ATOM 9035 C CA . PRO B 1 401 ? -12.555 10.234 -17.734 1 87 401 PRO B CA 1
ATOM 9036 C C . PRO B 1 401 ? -12.609 8.945 -18.547 1 87 401 PRO B C 1
ATOM 9038 O O . PRO B 1 401 ? -11.781 8.742 -19.438 1 87 401 PRO B O 1
ATOM 9041 N N . GLY B 1 402 ? -13.523 8.148 -18.188 1 91.5 402 GLY B N 1
ATOM 9042 C CA . GLY B 1 402 ? -13.711 6.926 -18.953 1 91.5 402 GLY B CA 1
ATOM 9043 C C . GLY B 1 402 ? -13.234 5.688 -18.219 1 91.5 402 GLY B C 1
ATOM 9044 O O . GLY B 1 402 ? -13.57 4.562 -18.594 1 91.5 402 GLY B O 1
ATOM 9045 N N . PHE B 1 403 ? -12.57 5.887 -17.188 1 93.75 403 PHE B N 1
ATOM 9046 C CA . PHE B 1 403 ? -11.984 4.734 -16.5 1 93.75 403 PHE B CA 1
ATOM 9047 C C . PHE B 1 403 ? -12.688 4.469 -15.18 1 93.75 403 PHE B C 1
ATOM 9049 O O . PHE B 1 403 ? -12.219 3.67 -14.367 1 93.75 403 PHE B O 1
ATOM 9056 N N . GLY B 1 404 ? -13.812 5.172 -14.977 1 95.44 404 GLY B N 1
ATOM 9057 C CA . GLY B 1 404 ? -14.695 4.82 -13.875 1 95.44 404 GLY B CA 1
ATOM 9058 C C . GLY B 1 404 ? -15.539 3.592 -14.148 1 95.44 404 GLY B C 1
ATOM 9059 O O . GLY B 1 404 ? -15.102 2.684 -14.867 1 95.44 404 GLY B O 1
ATOM 9060 N N . GLY B 1 405 ? -16.641 3.469 -13.492 1 97.19 405 GLY B N 1
ATOM 9061 C CA . GLY B 1 405 ? -17.5 2.303 -13.656 1 97.19 405 GLY B CA 1
ATOM 9062 C C . GLY B 1 405 ? -17.094 1.144 -12.766 1 97.19 405 GLY B C 1
ATOM 9063 O O . GLY B 1 405 ? -16.844 1.332 -11.57 1 97.19 405 GLY B O 1
ATOM 9064 N N . TRP B 1 406 ? -17.125 -0.032 -13.359 1 98.19 406 TRP B N 1
ATOM 9065 C CA . TRP B 1 406 ? -16.781 -1.228 -12.594 1 98.19 406 TRP B CA 1
ATOM 9066 C C . TRP B 1 406 ? -15.281 -1.302 -12.336 1 98.19 406 TRP B C 1
ATOM 9068 O O . TRP B 1 406 ? -14.484 -1.116 -13.25 1 98.19 406 TRP B O 1
ATOM 9078 N N . GLN B 1 407 ? -14.906 -1.492 -11.078 1 98.56 407 GLN B N 1
ATOM 9079 C CA . GLN B 1 407 ? -13.539 -1.597 -10.594 1 98.56 407 GLN B CA 1
ATOM 9080 C C . GLN B 1 407 ? -13.289 -2.951 -9.938 1 98.56 407 GLN B C 1
ATOM 9082 O O . GLN B 1 407 ? -14.078 -3.4 -9.109 1 98.56 407 GLN B O 1
ATOM 9087 N N . VAL B 1 408 ? -12.148 -3.6 -10.266 1 98.38 408 VAL B N 1
ATOM 9088 C CA . VAL B 1 408 ? -11.805 -4.879 -9.656 1 98.38 408 VAL B CA 1
ATOM 9089 C C . VAL B 1 408 ? -11.188 -4.645 -8.281 1 98.38 408 VAL B C 1
ATOM 9091 O O . VAL B 1 408 ? -10.297 -3.803 -8.125 1 98.38 408 VAL B O 1
ATOM 9094 N N . VAL B 1 409 ? -11.68 -5.293 -7.32 1 97.56 409 VAL B N 1
ATOM 9095 C CA . VAL B 1 409 ? -11.102 -5.32 -5.98 1 97.56 409 VAL B CA 1
ATOM 9096 C C . VAL B 1 409 ? -11.031 -6.758 -5.477 1 97.56 409 VAL B C 1
ATOM 9098 O O . VAL B 1 409 ? -12 -7.516 -5.609 1 97.56 409 VAL B O 1
ATOM 9101 N N . ASP B 1 410 ? -9.891 -7.188 -4.953 1 96.38 410 ASP B N 1
ATOM 9102 C CA . ASP B 1 410 ? -9.68 -8.555 -4.496 1 96.38 410 ASP B CA 1
ATOM 9103 C C . ASP B 1 410 ? -9.133 -8.586 -3.072 1 96.38 410 ASP B C 1
ATOM 9105 O O . ASP B 1 410 ? -8.031 -8.102 -2.818 1 96.38 410 ASP B O 1
ATOM 9109 N N . ALA B 1 411 ? -9.852 -9.195 -2.148 1 94.12 411 ALA B N 1
ATOM 9110 C CA . ALA B 1 411 ? -9.453 -9.25 -0.744 1 94.12 411 ALA B CA 1
ATOM 9111 C C . ALA B 1 411 ? -8.672 -10.523 -0.441 1 94.12 411 ALA B C 1
ATOM 9113 O O . ALA B 1 411 ? -8.141 -10.688 0.661 1 94.12 411 ALA B O 1
ATOM 9114 N N . THR B 1 412 ? -8.57 -11.438 -1.436 1 92.56 412 THR B N 1
ATOM 9115 C CA . THR B 1 412 ? -7.816 -12.672 -1.235 1 92.56 412 THR B CA 1
ATOM 9116 C C . THR B 1 412 ? -6.328 -12.367 -1.079 1 92.56 412 THR B C 1
ATOM 9118 O O . THR B 1 412 ? -5.746 -11.641 -1.887 1 92.56 412 THR B O 1
ATOM 9121 N N . PRO B 1 413 ? -5.738 -12.844 -0.059 1 87.25 413 PRO B N 1
ATOM 9122 C CA . PRO B 1 413 ? -4.305 -12.594 0.105 1 87.25 413 PRO B CA 1
ATOM 9123 C C . PRO B 1 413 ? -3.445 -13.414 -0.856 1 87.25 413 PRO B C 1
ATOM 9125 O O . PRO B 1 413 ? -2.758 -14.352 -0.433 1 87.25 413 PRO B O 1
ATOM 9128 N N . GLN B 1 414 ? -3.428 -13.055 -2.062 1 77.69 414 GLN B N 1
ATOM 9129 C CA . GLN B 1 414 ? -2.68 -13.758 -3.098 1 77.69 414 GLN B CA 1
ATOM 9130 C C . GLN B 1 414 ? -1.261 -13.211 -3.219 1 77.69 414 GLN B C 1
ATOM 9132 O O . GLN B 1 414 ? -0.288 -13.953 -3.068 1 77.69 414 GLN B O 1
ATOM 9137 N N . GLU B 1 415 ? -1.234 -11.992 -3.521 1 72.25 415 GLU B N 1
ATOM 9138 C CA . GLU B 1 415 ? 0.017 -11.258 -3.693 1 72.25 415 GLU B CA 1
ATOM 9139 C C . GLU B 1 415 ? -0.033 -9.906 -2.988 1 72.25 415 GLU B C 1
ATOM 9141 O O . GLU B 1 415 ? -1.112 -9.352 -2.773 1 72.25 415 GLU B O 1
ATOM 9146 N N . THR B 1 416 ? 1.099 -9.562 -2.639 1 67.19 416 THR B N 1
ATOM 9147 C CA . THR B 1 416 ? 1.142 -8.273 -1.952 1 67.19 416 THR B CA 1
ATOM 9148 C C . THR B 1 416 ? 1.17 -7.125 -2.957 1 67.19 416 THR B C 1
ATOM 9150 O O . THR B 1 416 ? 1.777 -7.242 -4.023 1 67.19 416 THR B O 1
ATOM 9153 N N . SER B 1 417 ? 0.411 -6.254 -2.76 1 66.56 417 SER B N 1
ATOM 9154 C CA . SER B 1 417 ? 0.501 -4.945 -3.396 1 66.56 417 SER B CA 1
ATOM 9155 C C . SER B 1 417 ? 1.131 -3.916 -2.463 1 66.56 417 SER B C 1
ATOM 9157 O O . SER B 1 417 ? 0.523 -3.521 -1.466 1 66.56 417 SER B O 1
ATOM 9159 N N . ASP B 1 418 ? 2.295 -3.541 -2.787 1 63.16 418 ASP B N 1
ATOM 9160 C CA . ASP B 1 418 ? 3 -2.537 -1.997 1 63.16 418 ASP B CA 1
ATOM 9161 C C . ASP B 1 418 ? 3.225 -3.023 -0.567 1 63.16 418 ASP B C 1
ATOM 9163 O O . ASP B 1 418 ? 3 -2.279 0.39 1 63.16 418 ASP B O 1
ATOM 9167 N N . GLY B 1 419 ? 3.363 -4.336 -0.478 1 65 419 GLY B N 1
ATOM 9168 C CA . GLY B 1 419 ? 3.746 -4.871 0.819 1 65 419 GLY B CA 1
ATOM 9169 C C . GLY B 1 419 ? 2.564 -5.379 1.626 1 65 419 GLY B C 1
ATOM 9170 O O . GLY B 1 419 ? 2.746 -6 2.676 1 65 419 GLY B O 1
ATOM 9171 N N . MET B 1 420 ? 1.393 -5.098 1.139 1 68.88 420 MET B N 1
ATOM 9172 C CA . MET B 1 420 ? 0.181 -5.562 1.807 1 68.88 420 MET B CA 1
ATOM 9173 C C . MET B 1 420 ? -0.638 -6.461 0.886 1 68.88 420 MET B C 1
ATOM 9175 O O . MET B 1 420 ? -0.728 -6.207 -0.317 1 68.88 420 MET B O 1
ATOM 9179 N N . TYR B 1 421 ? -1.226 -7.371 1.545 1 77.56 421 TYR B N 1
ATOM 9180 C CA . TYR B 1 421 ? -2.129 -8.211 0.764 1 77.56 421 TYR B CA 1
ATOM 9181 C C . TYR B 1 421 ? -3.426 -7.473 0.455 1 77.56 421 TYR B C 1
ATOM 9183 O O . TYR B 1 421 ? -4.262 -7.277 1.341 1 77.56 421 TYR B O 1
ATOM 9191 N N . ARG B 1 422 ? -3.525 -6.965 -0.697 1 85.5 422 ARG B N 1
ATOM 9192 C CA . ARG B 1 422 ? -4.676 -6.234 -1.226 1 85.5 422 ARG B CA 1
ATOM 9193 C C . ARG B 1 422 ? -4.574 -6.078 -2.738 1 85.5 422 ARG B C 1
ATOM 9195 O O . ARG B 1 422 ? -3.508 -6.285 -3.32 1 85.5 422 ARG B O 1
ATOM 9202 N N . CYS B 1 423 ? -5.668 -5.832 -3.322 1 91.69 423 CYS B N 1
ATOM 9203 C CA . CYS B 1 423 ? -5.68 -5.609 -4.766 1 91.69 423 CYS B CA 1
ATOM 9204 C C . CYS B 1 423 ? -6.809 -4.664 -5.16 1 91.69 423 CYS B C 1
ATOM 9206 O O . CYS B 1 423 ? -7.953 -4.852 -4.75 1 91.69 423 CYS B O 1
ATOM 9208 N N . GLY B 1 424 ? -6.438 -3.646 -5.969 1 93 424 GLY B N 1
ATOM 9209 C CA . GLY B 1 424 ? -7.434 -2.715 -6.48 1 93 424 GLY B CA 1
ATOM 9210 C C . GLY B 1 424 ? -7.652 -1.52 -5.574 1 93 424 GLY B C 1
ATOM 9211 O O . GLY B 1 424 ? -6.953 -1.355 -4.57 1 93 424 GLY B O 1
ATOM 9212 N N . PRO B 1 425 ? -8.758 -0.712 -5.992 1 95.88 425 PRO B N 1
ATOM 9213 C CA . PRO B 1 425 ? -9.672 -0.891 -7.125 1 95.88 425 PRO B CA 1
ATOM 9214 C C . PRO B 1 425 ? -8.984 -0.651 -8.469 1 95.88 425 PRO B C 1
ATOM 9216 O O . PRO B 1 425 ? -8.375 0.401 -8.68 1 95.88 425 PRO B O 1
ATOM 9219 N N . ALA B 1 426 ? -9.031 -1.595 -9.414 1 96.56 426 ALA B N 1
ATOM 9220 C CA . ALA B 1 426 ? -8.484 -1.523 -10.766 1 96.56 426 ALA B CA 1
ATOM 9221 C C . ALA B 1 426 ? -9.594 -1.391 -11.805 1 96.56 426 ALA B C 1
ATOM 9223 O O . ALA B 1 426 ? -10.516 -2.211 -11.844 1 96.56 426 ALA B O 1
ATOM 9224 N N . SER B 1 427 ? -9.5 -0.392 -12.656 1 97.31 427 SER B N 1
ATOM 9225 C CA . SER B 1 427 ? -10.531 -0.15 -13.656 1 97.31 427 SER B CA 1
ATOM 9226 C C . SER B 1 427 ? -10.656 -1.323 -14.625 1 97.31 427 SER B C 1
ATOM 9228 O O . SER B 1 427 ? -9.68 -1.695 -15.281 1 97.31 427 SER B O 1
ATOM 9230 N N . VAL B 1 428 ? -11.852 -1.908 -14.719 1 98.12 428 VAL B N 1
ATOM 9231 C CA . VAL B 1 428 ? -12.102 -3.006 -15.641 1 98.12 428 VAL B CA 1
ATOM 9232 C C . VAL B 1 428 ? -11.812 -2.553 -17.078 1 98.12 428 VAL B C 1
ATOM 9234 O O . VAL B 1 428 ? -11.219 -3.295 -17.859 1 98.12 428 VAL B O 1
ATOM 9237 N N . HIS B 1 429 ? -12.195 -1.317 -17.344 1 96.69 429 HIS B N 1
ATOM 9238 C CA . HIS B 1 429 ? -11.945 -0.752 -18.656 1 96.69 429 HIS B CA 1
ATOM 9239 C C . HIS B 1 429 ? -10.453 -0.634 -18.938 1 96.69 429 HIS B C 1
ATOM 9241 O O . HIS B 1 429 ? -10 -0.886 -20.062 1 96.69 429 HIS B O 1
ATOM 9247 N N . ALA B 1 430 ? -9.711 -0.195 -17.969 1 94.56 430 ALA B N 1
ATOM 9248 C CA . ALA B 1 430 ? -8.258 -0.097 -18.109 1 94.56 430 ALA B CA 1
ATOM 9249 C C . ALA B 1 430 ? -7.641 -1.469 -18.359 1 94.56 430 ALA B C 1
ATOM 9251 O O . ALA B 1 430 ? -6.75 -1.611 -19.203 1 94.56 430 ALA B O 1
ATOM 9252 N N . ILE B 1 431 ? -8.062 -2.486 -17.672 1 95.69 431 ILE B N 1
ATOM 9253 C CA . ILE B 1 431 ? -7.57 -3.852 -17.828 1 95.69 431 ILE B CA 1
ATOM 9254 C C . ILE B 1 431 ? -7.852 -4.336 -19.25 1 95.69 431 ILE B C 1
ATOM 9256 O O . ILE B 1 431 ? -6.949 -4.824 -19.938 1 95.69 431 ILE B O 1
ATOM 9260 N N . LYS B 1 432 ? -9.047 -4.152 -19.688 1 96.69 432 LYS B N 1
ATOM 9261 C CA . LYS B 1 432 ? -9.414 -4.617 -21.016 1 96.69 432 LYS B CA 1
ATOM 9262 C C . LYS B 1 432 ? -8.539 -3.971 -22.094 1 96.69 432 LYS B C 1
ATOM 9264 O O . LYS B 1 432 ? -8.148 -4.625 -23.062 1 96.69 432 LYS B O 1
ATOM 9269 N N . HIS B 1 433 ? -8.195 -2.721 -21.906 1 94.56 433 HIS B N 1
ATOM 9270 C CA . HIS B 1 433 ? -7.539 -1.962 -22.969 1 94.56 433 HIS B CA 1
ATOM 9271 C C . HIS B 1 433 ? -6.039 -1.86 -22.719 1 94.56 433 HIS B C 1
ATOM 9273 O O . HIS B 1 433 ? -5.352 -1.066 -23.359 1 94.56 433 HIS B O 1
ATOM 9279 N N . GLY B 1 434 ? -5.535 -2.543 -21.766 1 91.88 434 GLY B N 1
ATOM 9280 C CA . GLY B 1 434 ? -4.102 -2.611 -21.531 1 91.88 434 GLY B CA 1
ATOM 9281 C C . GLY B 1 434 ? -3.523 -1.312 -21 1 91.88 434 GLY B C 1
ATOM 9282 O O . GLY B 1 434 ? -2.355 -1.004 -21.234 1 91.88 434 GLY B O 1
ATOM 9283 N N . GLN B 1 435 ? -4.379 -0.45 -20.375 1 89.5 435 GLN B N 1
ATOM 9284 C CA . GLN B 1 435 ? -3.902 0.755 -19.719 1 89.5 435 GLN B CA 1
ATOM 9285 C C . GLN B 1 435 ? -3.482 0.456 -18.281 1 89.5 435 GLN B C 1
ATOM 9287 O O . GLN B 1 435 ? -4.234 0.718 -17.344 1 89.5 435 GLN B O 1
ATOM 9292 N N . LEU B 1 436 ? -2.234 0.028 -18.141 1 89.94 436 LEU B N 1
ATOM 9293 C CA . LEU B 1 436 ? -1.817 -0.604 -16.891 1 89.94 436 LEU B CA 1
ATOM 9294 C C . LEU B 1 436 ? -1.081 0.39 -16 1 89.94 436 LEU B C 1
ATOM 9296 O O . LEU B 1 436 ? -0.595 0.025 -14.93 1 89.94 436 LEU B O 1
ATOM 9300 N N . CYS B 1 437 ? -1.026 1.7 -16.359 1 87.69 437 CYS B N 1
ATOM 9301 C CA . CYS B 1 437 ? -0.254 2.697 -15.633 1 87.69 437 CYS B CA 1
ATOM 9302 C C . CYS B 1 437 ? -1.102 3.357 -14.555 1 87.69 437 CYS B C 1
ATOM 9304 O O . CYS B 1 437 ? -0.582 4.094 -13.711 1 87.69 437 CYS B O 1
ATOM 9306 N N . TYR B 1 438 ? -2.424 3.07 -14.539 1 86.56 438 TYR B N 1
ATOM 9307 C CA . TYR B 1 438 ? -3.334 3.723 -13.609 1 86.56 438 TYR B CA 1
ATOM 9308 C C . TYR B 1 438 ? -3.393 2.965 -12.289 1 86.56 438 TYR B C 1
ATOM 9310 O O . TYR B 1 438 ? -3.244 1.74 -12.258 1 86.56 438 TYR B O 1
ATOM 9318 N N . GLN B 1 439 ? -3.564 3.715 -11.242 1 85.38 439 GLN B N 1
ATOM 9319 C CA . GLN B 1 439 ? -3.803 3.092 -9.945 1 85.38 439 GLN B CA 1
ATOM 9320 C C . GLN B 1 439 ? -5.164 2.404 -9.914 1 85.38 439 GLN B C 1
ATOM 9322 O O . GLN B 1 439 ? -6.121 2.875 -10.531 1 85.38 439 GLN B O 1
ATOM 9327 N N . PHE B 1 440 ? -5.324 1.104 -9.438 1 88.62 440 PHE B N 1
ATOM 9328 C CA . PHE B 1 440 ? -4.301 0.332 -8.742 1 88.62 440 PHE B CA 1
ATOM 9329 C C . PHE B 1 440 ? -4.191 -1.071 -9.32 1 88.62 440 PHE B C 1
ATOM 9331 O O . PHE B 1 440 ? -5.176 -1.622 -9.82 1 88.62 440 PHE B O 1
ATOM 9338 N N . ASP B 1 441 ? -3.061 -1.754 -9.312 1 89.69 441 ASP B N 1
ATOM 9339 C CA . ASP B 1 441 ? -2.76 -3.174 -9.469 1 89.69 441 ASP B CA 1
ATOM 9340 C C . ASP B 1 441 ? -3.27 -3.699 -10.805 1 89.69 441 ASP B C 1
ATOM 9342 O O . ASP B 1 441 ? -3.551 -4.891 -10.945 1 89.69 441 ASP B O 1
ATOM 9346 N N . ALA B 1 442 ? -3.496 -2.881 -11.805 1 91 442 ALA B N 1
ATOM 9347 C CA . ALA B 1 442 ? -4.027 -3.275 -13.109 1 91 442 ALA B CA 1
ATOM 9348 C C . ALA B 1 442 ? -3.15 -4.34 -13.758 1 91 442 ALA B C 1
ATOM 9350 O O . ALA B 1 442 ? -3.658 -5.289 -14.359 1 91 442 ALA B O 1
ATOM 9351 N N . PRO B 1 443 ? -1.829 -4.242 -13.688 1 89.44 443 PRO B N 1
ATOM 9352 C CA . PRO B 1 443 ? -0.996 -5.262 -14.336 1 89.44 443 PRO B CA 1
ATOM 9353 C C . PRO B 1 443 ? -1.239 -6.66 -13.773 1 89.44 443 PRO B C 1
ATOM 9355 O O . PRO B 1 443 ? -1.24 -7.641 -14.523 1 89.44 443 PRO B O 1
ATOM 9358 N N . PHE B 1 444 ? -1.422 -6.77 -12.523 1 90.5 444 PHE B N 1
ATOM 9359 C CA . PHE B 1 444 ? -1.646 -8.055 -11.875 1 90.5 444 PHE B CA 1
ATOM 9360 C C . PHE B 1 444 ? -2.93 -8.703 -12.383 1 90.5 444 PHE B C 1
ATOM 9362 O O . PHE B 1 444 ? -2.932 -9.875 -12.766 1 90.5 444 PHE B O 1
ATOM 9369 N N . VAL B 1 445 ? -4.004 -7.922 -12.359 1 94.38 445 VAL B N 1
ATOM 9370 C CA . VAL B 1 445 ? -5.293 -8.445 -12.805 1 94.38 445 VAL B CA 1
ATOM 9371 C C . VAL B 1 445 ? -5.23 -8.766 -14.297 1 94.38 445 VAL B C 1
ATOM 9373 O O . VAL B 1 445 ? -5.789 -9.766 -14.75 1 94.38 445 VAL B O 1
ATOM 9376 N N . PHE B 1 446 ? -4.566 -7.938 -15.039 1 94.94 446 PHE B N 1
ATOM 9377 C CA . PHE B 1 446 ? -4.391 -8.164 -16.469 1 94.94 446 PHE B CA 1
ATOM 9378 C C . PHE B 1 446 ? -3.725 -9.508 -16.734 1 94.94 446 PHE B C 1
ATOM 9380 O O . PHE B 1 446 ? -4.16 -10.266 -17.594 1 94.94 446 PHE B O 1
ATOM 9387 N N . ALA B 1 447 ? -2.709 -9.797 -15.984 1 92.5 447 ALA B N 1
ATOM 9388 C CA . ALA B 1 447 ? -1.987 -11.055 -16.156 1 92.5 447 ALA B CA 1
ATOM 9389 C C . ALA B 1 447 ? -2.867 -12.242 -15.773 1 92.5 447 ALA B C 1
ATOM 9391 O O . ALA B 1 447 ? -2.783 -13.305 -16.391 1 92.5 447 ALA B O 1
ATOM 9392 N N . GLU B 1 448 ? -3.701 -12.094 -14.805 1 93.81 448 GLU B N 1
ATOM 9393 C CA . GLU B 1 448 ? -4.566 -13.172 -14.336 1 93.81 448 GLU B CA 1
ATOM 9394 C C . GLU B 1 448 ? -5.523 -13.625 -15.438 1 93.81 448 GLU B C 1
ATOM 9396 O O . GLU B 1 448 ? -5.93 -14.789 -15.469 1 93.81 448 GLU B O 1
ATOM 9401 N N . VAL B 1 449 ? -5.805 -12.695 -16.391 1 95.69 449 VAL B N 1
ATOM 9402 C CA . VAL B 1 449 ? -6.832 -13.039 -17.375 1 95.69 449 VAL B CA 1
ATOM 9403 C C . VAL B 1 449 ? -6.199 -13.18 -18.75 1 95.69 449 VAL B C 1
ATOM 9405 O O . VAL B 1 449 ? -6.855 -13.617 -19.703 1 95.69 449 VAL B O 1
ATOM 9408 N N . ASN B 1 450 ? -4.867 -12.883 -18.906 1 93.25 450 ASN B N 1
ATOM 9409 C CA . ASN B 1 450 ? -4.324 -12.828 -20.25 1 93.25 450 ASN B CA 1
ATOM 9410 C C . ASN B 1 450 ? -3.027 -13.625 -20.375 1 93.25 450 ASN B C 1
ATOM 9412 O O . ASN B 1 450 ? -2.469 -13.75 -21.469 1 93.25 450 ASN B O 1
ATOM 9416 N N . SER B 1 451 ? -2.449 -14.227 -19.406 1 92.06 451 SER B N 1
ATOM 9417 C CA . SER B 1 451 ? -1.151 -14.891 -19.453 1 92.06 451 SER B CA 1
ATOM 9418 C C . SER B 1 451 ? -1.167 -16.078 -20.422 1 92.06 451 SER B C 1
ATOM 9420 O O . SER B 1 451 ? -2.162 -16.797 -20.5 1 92.06 451 SER B O 1
ATOM 9422 N N . ASP B 1 452 ? -0.046 -16.281 -21.078 1 91.69 452 ASP B N 1
ATOM 9423 C CA . ASP B 1 452 ? 0.155 -17.469 -21.906 1 91.69 452 ASP B CA 1
ATOM 9424 C C . ASP B 1 452 ? 0.712 -18.625 -21.078 1 91.69 452 ASP B C 1
ATOM 9426 O O . ASP B 1 452 ? 1.516 -18.406 -20.156 1 91.69 452 ASP B O 1
ATOM 9430 N N . VAL B 1 453 ? 0.248 -19.781 -21.391 1 91.12 453 VAL B N 1
ATOM 9431 C CA . VAL B 1 453 ? 0.871 -20.969 -20.812 1 91.12 453 VAL B CA 1
ATOM 9432 C C . VAL B 1 453 ? 2.021 -21.438 -21.703 1 91.12 453 VAL B C 1
ATOM 9434 O O . VAL B 1 453 ? 1.808 -21.828 -22.844 1 91.12 453 VAL B O 1
ATOM 9437 N N . VAL B 1 454 ? 3.203 -21.406 -21.172 1 91.88 454 VAL B N 1
ATOM 9438 C CA . VAL B 1 454 ? 4.402 -21.703 -21.953 1 91.88 454 VAL B CA 1
ATOM 9439 C C . VAL B 1 454 ? 5.023 -23 -21.469 1 91.88 454 VAL B C 1
ATOM 9441 O O . VAL B 1 454 ? 5.406 -23.109 -20.297 1 91.88 454 VAL B O 1
ATOM 9444 N N . PHE B 1 455 ? 5.082 -23.969 -22.375 1 90.12 455 PHE B N 1
ATOM 9445 C CA . PHE B 1 455 ? 5.773 -25.219 -22.078 1 90.12 455 PHE B CA 1
ATOM 9446 C C . PHE B 1 455 ? 7.246 -25.125 -22.469 1 90.12 455 PHE B C 1
ATOM 9448 O O . PHE B 1 455 ? 7.578 -24.828 -23.609 1 90.12 455 PHE B O 1
ATOM 9455 N N . LYS B 1 456 ? 8.039 -25.328 -21.5 1 91.38 456 LYS B N 1
ATOM 9456 C CA . LYS B 1 456 ? 9.484 -25.25 -21.703 1 91.38 456 LYS B CA 1
ATOM 9457 C C . LYS B 1 456 ? 10.148 -26.594 -21.375 1 91.38 456 LYS B C 1
ATOM 9459 O O . LYS B 1 456 ? 9.789 -27.234 -20.391 1 91.38 456 LYS B O 1
ATOM 9464 N N . SER B 1 457 ? 10.992 -27 -22.234 1 90.31 457 SER B N 1
ATOM 9465 C CA . SER B 1 457 ? 11.781 -28.203 -22 1 90.31 457 SER B CA 1
ATOM 9466 C C . SER B 1 457 ? 13.125 -27.859 -21.375 1 90.31 457 SER B C 1
ATOM 9468 O O . SER B 1 457 ? 13.812 -26.938 -21.828 1 90.31 457 SER B O 1
ATOM 9470 N N . ARG B 1 458 ? 13.422 -28.578 -20.359 1 88.69 458 ARG B N 1
ATOM 9471 C CA . ARG B 1 458 ? 14.711 -28.375 -19.703 1 88.69 458 ARG B CA 1
ATOM 9472 C C . ARG B 1 458 ? 15.805 -29.203 -20.359 1 88.69 458 ARG B C 1
ATOM 9474 O O . ARG B 1 458 ? 15.688 -30.438 -20.422 1 88.69 458 ARG B O 1
ATOM 9481 N N . ASN B 1 459 ? 16.812 -28.516 -20.734 1 83.75 459 ASN B N 1
ATOM 9482 C CA . ASN B 1 459 ? 17.953 -29.203 -21.312 1 83.75 459 ASN B CA 1
ATOM 9483 C C . ASN B 1 459 ? 18.891 -29.734 -20.234 1 83.75 459 ASN B C 1
ATOM 9485 O O . ASN B 1 459 ? 18.812 -29.344 -19.078 1 83.75 459 ASN B O 1
ATOM 9489 N N . ARG B 1 460 ? 19.719 -30.594 -20.672 1 78 460 ARG B N 1
ATOM 9490 C CA . ARG B 1 460 ? 20.672 -31.203 -19.75 1 78 460 ARG B CA 1
ATOM 9491 C C . ARG B 1 460 ? 21.547 -30.156 -19.078 1 78 460 ARG B C 1
ATOM 9493 O O . ARG B 1 460 ? 21.984 -30.312 -17.938 1 78 460 ARG B O 1
ATOM 9500 N N . ASP B 1 461 ? 21.734 -29.141 -19.797 1 76.5 461 ASP B N 1
ATOM 9501 C CA . ASP B 1 461 ? 22.594 -28.109 -19.266 1 76.5 461 ASP B CA 1
ATOM 9502 C C . ASP B 1 461 ? 21.828 -27.156 -18.359 1 76.5 461 ASP B C 1
ATOM 9504 O O . ASP B 1 461 ? 22.375 -26.141 -17.891 1 76.5 461 ASP B O 1
ATOM 9508 N N . GLY B 1 462 ? 20.578 -27.422 -18.219 1 76.94 462 GLY B N 1
ATOM 9509 C CA . GLY B 1 462 ? 19.797 -26.625 -17.281 1 76.94 462 GLY B CA 1
ATOM 9510 C C . GLY B 1 462 ? 19.031 -25.5 -17.953 1 76.94 462 GLY B C 1
ATOM 9511 O O . GLY B 1 462 ? 18.141 -24.891 -17.359 1 76.94 462 GLY B O 1
ATOM 9512 N N . THR B 1 463 ? 19.312 -25.203 -19.203 1 83.5 463 THR B N 1
ATOM 9513 C CA . THR B 1 463 ? 18.594 -24.141 -19.922 1 83.5 463 THR B CA 1
ATOM 9514 C C . THR B 1 463 ? 17.203 -24.609 -20.312 1 83.5 463 THR B C 1
ATOM 9516 O O . THR B 1 463 ? 16.906 -25.812 -20.281 1 83.5 463 THR B O 1
ATOM 9519 N N . LEU B 1 464 ? 16.391 -23.609 -20.562 1 87.81 464 LEU B N 1
ATOM 9520 C CA . LEU B 1 464 ? 15.016 -23.922 -20.953 1 87.81 464 LEU B CA 1
ATOM 9521 C C . LEU B 1 464 ? 14.758 -23.531 -22.406 1 87.81 464 LEU B C 1
ATOM 9523 O O . LEU B 1 464 ? 15.25 -22.516 -22.875 1 87.81 464 LEU B O 1
ATOM 9527 N N . SER B 1 465 ? 14.109 -24.422 -23.109 1 87.75 465 SER B N 1
ATOM 9528 C CA . SER B 1 465 ? 13.672 -24.141 -24.484 1 87.75 465 SER B CA 1
ATOM 9529 C C . SER B 1 465 ? 12.156 -24.188 -24.594 1 87.75 465 SER B C 1
ATOM 9531 O O . SER B 1 465 ? 11.516 -25.125 -24.125 1 87.75 465 SER B O 1
ATOM 9533 N N . THR B 1 466 ? 11.609 -23.141 -25.234 1 90.81 466 THR B N 1
ATOM 9534 C CA . THR B 1 466 ? 10.164 -23.094 -25.422 1 90.81 466 THR B CA 1
ATOM 9535 C C . THR B 1 466 ? 9.734 -24.109 -26.484 1 90.81 466 THR B C 1
ATOM 9537 O O . THR B 1 466 ? 10.242 -24.109 -27.609 1 90.81 466 THR B O 1
ATOM 9540 N N . VAL B 1 467 ? 8.812 -24.938 -26.156 1 89.94 467 VAL B N 1
ATOM 9541 C CA . VAL B 1 467 ? 8.445 -26 -27.078 1 89.94 467 VAL B CA 1
ATOM 9542 C C . VAL B 1 467 ? 6.988 -25.828 -27.5 1 89.94 467 VAL B C 1
ATOM 9544 O O . VAL B 1 467 ? 6.582 -26.312 -28.562 1 89.94 467 VAL B O 1
ATOM 9547 N N . LYS B 1 468 ? 6.199 -25.156 -26.672 1 88.94 468 LYS B N 1
ATOM 9548 C CA . LYS B 1 468 ? 4.797 -24.906 -26.984 1 88.94 468 LYS B CA 1
ATOM 9549 C C . LYS B 1 468 ? 4.266 -23.703 -26.219 1 88.94 468 LYS B C 1
ATOM 9551 O O . LYS B 1 468 ? 4.648 -23.469 -25.078 1 88.94 468 LYS B O 1
ATOM 9556 N N . VAL B 1 469 ? 3.426 -22.922 -26.875 1 90.19 469 VAL B N 1
ATOM 9557 C CA . VAL B 1 469 ? 2.773 -21.781 -26.234 1 90.19 469 VAL B CA 1
ATOM 9558 C C . VAL B 1 469 ? 1.262 -21.875 -26.422 1 90.19 469 VAL B C 1
ATOM 9560 O O . VAL B 1 469 ? 0.779 -21.969 -27.547 1 90.19 469 VAL B O 1
ATOM 9563 N N . ASN B 1 470 ? 0.538 -22 -25.328 1 89 470 ASN B N 1
ATOM 9564 C CA . ASN B 1 470 ? -0.92 -21.953 -25.328 1 89 470 ASN B CA 1
ATOM 9565 C C . ASN B 1 470 ? -1.431 -20.562 -24.938 1 89 470 ASN B C 1
ATOM 9567 O O . ASN B 1 470 ? -1.403 -20.203 -23.75 1 89 470 ASN B O 1
ATOM 9571 N N . THR B 1 471 ? -2.006 -19.812 -25.828 1 89.69 471 THR B N 1
ATOM 9572 C CA . THR B 1 471 ? -2.373 -18.422 -25.594 1 89.69 471 THR B CA 1
ATOM 9573 C C . THR B 1 471 ? -3.842 -18.312 -25.188 1 89.69 471 THR B C 1
ATOM 9575 O O . THR B 1 471 ? -4.316 -17.234 -24.844 1 89.69 471 THR B O 1
ATOM 9578 N N . SER B 1 472 ? -4.574 -19.359 -25.141 1 89.62 472 SER B N 1
ATOM 9579 C CA . SER B 1 472 ? -6.02 -19.25 -24.969 1 89.62 472 SER B CA 1
ATOM 9580 C C . SER B 1 472 ? -6.473 -19.906 -23.656 1 89.62 472 SER B C 1
ATOM 9582 O O . SER B 1 472 ? -7.664 -19.906 -23.344 1 89.62 472 SER B O 1
ATOM 9584 N N . HIS B 1 473 ? -5.605 -20.406 -22.906 1 90.12 473 HIS B N 1
ATOM 9585 C CA . HIS B 1 473 ? -5.965 -21.219 -21.75 1 90.12 473 HIS B CA 1
ATOM 9586 C C . HIS B 1 473 ? -6.406 -20.328 -20.578 1 90.12 473 HIS B C 1
ATOM 9588 O O . HIS B 1 473 ? -7.387 -20.641 -19.891 1 90.12 473 HIS B O 1
ATOM 9594 N N . VAL B 1 474 ? -5.703 -19.25 -20.344 1 92.62 474 VAL B N 1
ATOM 9595 C CA . VAL B 1 474 ? -5.898 -18.422 -19.172 1 92.62 474 VAL B CA 1
ATOM 9596 C C . VAL B 1 474 ? -7.02 -17.406 -19.422 1 92.62 474 VAL B C 1
ATOM 9598 O O . VAL B 1 474 ? -7.137 -16.875 -20.531 1 92.62 474 VAL B O 1
ATOM 9601 N N . GLY B 1 475 ? -7.816 -17.141 -18.438 1 94.44 475 GLY B N 1
ATOM 9602 C CA . GLY B 1 475 ? -8.93 -16.219 -18.594 1 94.44 475 GLY B CA 1
ATOM 9603 C C . GLY B 1 475 ? -9.969 -16.688 -19.578 1 94.44 475 GLY B C 1
ATOM 9604 O O . GLY B 1 475 ? -10.43 -15.914 -20.422 1 94.44 475 GLY B O 1
ATOM 9605 N N . ARG B 1 476 ? -10.297 -17.938 -19.531 1 93.75 476 ARG B N 1
ATOM 9606 C CA . ARG B 1 476 ? -11.156 -18.562 -20.531 1 93.75 476 ARG B CA 1
ATOM 9607 C C . ARG B 1 476 ? -12.594 -18.078 -20.406 1 93.75 476 ARG B C 1
ATOM 9609 O O . ARG B 1 476 ? -13.336 -18.047 -21.391 1 93.75 476 ARG B O 1
ATOM 9616 N N . MET B 1 477 ? -12.961 -17.828 -19.203 1 97 477 MET B N 1
ATOM 9617 C CA . MET B 1 477 ? -14.32 -17.375 -18.938 1 97 477 MET B CA 1
ATOM 9618 C C . MET B 1 477 ? -14.383 -16.594 -17.625 1 97 477 MET B C 1
ATOM 9620 O O . MET B 1 477 ? -13.766 -16.984 -16.641 1 97 477 MET B O 1
ATOM 9624 N N . VAL B 1 478 ? -15.055 -15.445 -17.688 1 98.19 478 VAL B N 1
ATOM 9625 C CA . VAL B 1 478 ? -15.305 -14.633 -16.5 1 98.19 478 VAL B CA 1
ATOM 9626 C C . VAL B 1 478 ? -16.797 -14.492 -16.266 1 98.19 478 VAL B C 1
ATOM 9628 O O . VAL B 1 478 ? -17.531 -14 -17.141 1 98.19 478 VAL B O 1
ATOM 9631 N N . LEU B 1 479 ? -17.234 -14.906 -15.086 1 98.25 479 LEU B N 1
ATOM 9632 C CA . LEU B 1 479 ? -18.672 -14.977 -14.836 1 98.25 479 LEU B CA 1
ATOM 9633 C C . LEU B 1 479 ? -19.047 -14.117 -13.641 1 98.25 479 LEU B C 1
ATOM 9635 O O . LEU B 1 479 ? -18.234 -13.883 -12.742 1 98.25 479 LEU B O 1
ATOM 9639 N N . THR B 1 480 ? -20.234 -13.625 -13.633 1 98.12 480 THR B N 1
ATOM 9640 C CA . THR B 1 480 ? -20.953 -13.062 -12.484 1 98.12 480 THR B CA 1
ATOM 9641 C C . THR B 1 480 ? -22.438 -13.438 -12.547 1 98.12 480 THR B C 1
ATOM 9643 O O . THR B 1 480 ? -22.875 -14.117 -13.477 1 98.12 480 THR B O 1
ATOM 9646 N N . LYS B 1 481 ? -23.109 -13.156 -11.523 1 97.5 481 LYS B N 1
ATOM 9647 C CA . LYS B 1 481 ? -24.531 -13.461 -11.477 1 97.5 481 LYS B CA 1
ATOM 9648 C C . LYS B 1 481 ? -25.328 -12.508 -12.359 1 97.5 481 LYS B C 1
ATOM 9650 O O . LYS B 1 481 ? -25.062 -11.305 -12.383 1 97.5 481 LYS B O 1
ATOM 9655 N N . ALA B 1 482 ? -26.328 -13.07 -13.102 1 95.5 482 ALA B N 1
ATOM 9656 C CA . ALA B 1 482 ? -27.172 -12.25 -13.961 1 95.5 482 ALA B CA 1
ATOM 9657 C C . ALA B 1 482 ? -28.141 -11.414 -13.125 1 95.5 482 ALA B C 1
ATOM 9659 O O . ALA B 1 482 ? -28.625 -11.859 -12.078 1 95.5 482 ALA B O 1
ATOM 9660 N N . GLN B 1 483 ? -28.5 -10.344 -13.641 1 91.31 483 GLN B N 1
ATOM 9661 C CA . GLN B 1 483 ? -29.391 -9.398 -12.953 1 91.31 483 GLN B CA 1
ATOM 9662 C C . GLN B 1 483 ? -30.766 -10 -12.75 1 91.31 483 GLN B C 1
ATOM 9664 O O . GLN B 1 483 ? -31.422 -10.406 -13.711 1 91.31 483 GLN B O 1
ATOM 9669 N N . GLY B 1 484 ? -31.172 -10 -11.586 1 88.06 484 GLY B N 1
ATOM 9670 C CA . GLY B 1 484 ? -32.531 -10.383 -11.25 1 88.06 484 GLY B CA 1
ATOM 9671 C C . GLY B 1 484 ? -32.812 -11.859 -11.492 1 88.06 484 GLY B C 1
ATOM 9672 O O . GLY B 1 484 ? -33.969 -12.289 -11.453 1 88.06 484 GLY B O 1
ATOM 9673 N N . GLN B 1 485 ? -31.734 -12.609 -11.82 1 86.44 485 GLN B N 1
ATOM 9674 C CA . GLN B 1 485 ? -31.891 -14.031 -12.102 1 86.44 485 GLN B CA 1
ATOM 9675 C C . GLN B 1 485 ? -30.844 -14.852 -11.352 1 86.44 485 GLN B C 1
ATOM 9677 O O . GLN B 1 485 ? -29.938 -14.297 -10.734 1 86.44 485 GLN B O 1
ATOM 9682 N N . ASP B 1 486 ? -31.141 -16.109 -11.312 1 85.12 486 ASP B N 1
ATOM 9683 C CA . ASP B 1 486 ? -30.156 -16.984 -10.688 1 85.12 486 ASP B CA 1
ATOM 9684 C C . ASP B 1 486 ? -29.234 -17.609 -11.727 1 85.12 486 ASP B C 1
ATOM 9686 O O . ASP B 1 486 ? -28.453 -18.516 -11.414 1 85.12 486 ASP B O 1
ATOM 9690 N N . THR B 1 487 ? -29.219 -17.016 -12.828 1 90.69 487 THR B N 1
ATOM 9691 C CA . THR B 1 487 ? -28.375 -17.547 -13.898 1 90.69 487 THR B CA 1
ATOM 9692 C C . THR B 1 487 ? -27.062 -16.766 -13.977 1 90.69 487 THR B C 1
ATOM 9694 O O . THR B 1 487 ? -26.891 -15.758 -13.289 1 90.69 487 THR B O 1
ATOM 9697 N N . ARG B 1 488 ? -26.141 -17.344 -14.75 1 95.75 488 ARG B N 1
ATOM 9698 C CA . ARG B 1 488 ? -24.812 -16.75 -14.867 1 95.75 488 ARG B CA 1
ATOM 9699 C C . ARG B 1 488 ? -24.766 -15.75 -16.016 1 95.75 488 ARG B C 1
ATOM 9701 O O . ARG B 1 488 ? -25.547 -15.859 -16.969 1 95.75 488 ARG B O 1
ATOM 9708 N N . ARG B 1 489 ? -24.047 -14.742 -15.898 1 97.25 489 ARG B N 1
ATOM 9709 C CA . ARG B 1 489 ? -23.703 -13.742 -16.906 1 97.25 489 ARG B CA 1
ATOM 9710 C C . ARG B 1 489 ? -22.219 -13.789 -17.25 1 97.25 489 ARG B C 1
ATOM 9712 O O . ARG B 1 489 ? -21.375 -13.633 -16.375 1 97.25 489 ARG B O 1
ATOM 9719 N N . ASP B 1 490 ? -21.938 -14.078 -18.547 1 97.56 490 ASP B N 1
ATOM 9720 C CA . ASP B 1 490 ? -20.562 -14.086 -19.031 1 97.56 490 ASP B CA 1
ATOM 9721 C C . ASP B 1 490 ? -20.078 -12.672 -19.359 1 97.56 490 ASP B C 1
ATOM 9723 O O . ASP B 1 490 ? -20.609 -12.023 -20.266 1 97.56 490 ASP B O 1
ATOM 9727 N N . ILE B 1 491 ? -19.078 -12.203 -18.609 1 98 491 ILE B N 1
ATOM 9728 C CA . ILE B 1 491 ? -18.578 -10.852 -18.828 1 98 491 ILE B CA 1
ATOM 9729 C C . ILE B 1 491 ? -17.125 -10.906 -19.281 1 98 491 ILE B C 1
ATOM 9731 O O . ILE B 1 491 ? -16.344 -10.008 -18.969 1 98 491 ILE B O 1
ATOM 9735 N N . THR B 1 492 ? -16.672 -11.945 -19.906 1 97.75 492 THR B N 1
ATOM 9736 C CA . THR B 1 492 ? -15.32 -12.102 -20.406 1 97.75 492 THR B CA 1
ATOM 9737 C C . THR B 1 492 ? -14.938 -10.938 -21.312 1 97.75 492 THR B C 1
ATOM 9739 O O . THR B 1 492 ? -13.805 -10.453 -21.266 1 97.75 492 THR B O 1
ATOM 9742 N N . ASP B 1 493 ? -15.875 -10.461 -22.062 1 96.94 493 ASP B N 1
ATOM 9743 C CA . ASP B 1 493 ? -15.625 -9.406 -23.047 1 96.94 493 ASP B CA 1
ATOM 9744 C C . ASP B 1 493 ? -15.352 -8.07 -22.344 1 96.94 493 ASP B C 1
ATOM 9746 O O . ASP B 1 493 ? -14.875 -7.125 -22.984 1 96.94 493 ASP B O 1
ATOM 9750 N N . HIS B 1 494 ? -15.695 -7.973 -21.062 1 97.44 494 HIS B N 1
ATOM 9751 C CA . HIS B 1 494 ? -15.352 -6.77 -20.297 1 97.44 494 HIS B CA 1
ATOM 9752 C C . HIS B 1 494 ? -13.875 -6.746 -19.953 1 97.44 494 HIS B C 1
ATOM 9754 O O . HIS B 1 494 ? -13.32 -5.684 -19.656 1 97.44 494 HIS B O 1
ATOM 9760 N N . TYR B 1 495 ? -13.211 -7.906 -19.938 1 97.44 495 TYR B N 1
ATOM 9761 C CA . TYR B 1 495 ? -11.844 -8.016 -19.438 1 97.44 495 TYR B CA 1
ATOM 9762 C C . TYR B 1 495 ? -10.852 -8.164 -20.578 1 97.44 495 TYR B C 1
ATOM 9764 O O . TYR B 1 495 ? -9.672 -7.82 -20.438 1 97.44 495 TYR B O 1
ATOM 9772 N N . LYS B 1 496 ? -11.266 -8.727 -21.641 1 95.25 496 LYS B N 1
ATOM 9773 C CA . LYS B 1 496 ? -10.305 -8.977 -22.719 1 95.25 496 LYS B CA 1
ATOM 9774 C C . LYS B 1 496 ? -11.008 -9.055 -24.062 1 95.25 496 LYS B C 1
ATOM 9776 O O . LYS B 1 496 ? -12.219 -9.281 -24.141 1 95.25 496 LYS B O 1
ATOM 9781 N N . PHE B 1 497 ? -10.312 -8.875 -25.125 1 95.25 497 PHE B N 1
ATOM 9782 C CA . PHE B 1 497 ? -10.789 -9.047 -26.5 1 95.25 497 PHE B CA 1
ATOM 9783 C C . PHE B 1 497 ? -10.703 -10.508 -26.922 1 95.25 497 PHE B C 1
ATOM 9785 O O . PHE B 1 497 ? -10.008 -11.297 -26.281 1 95.25 497 PHE B O 1
ATOM 9792 N N . SER B 1 498 ? -11.414 -10.805 -27.938 1 93.56 498 SER B N 1
ATOM 9793 C CA . SER B 1 498 ? -11.438 -12.18 -28.422 1 93.56 498 SER B CA 1
ATOM 9794 C C . SER B 1 498 ? -10.031 -12.68 -28.75 1 93.56 498 SER B C 1
ATOM 9796 O O . SER B 1 498 ? -9.242 -11.945 -29.344 1 93.56 498 SER B O 1
ATOM 9798 N N . GLU B 1 499 ? -9.805 -13.883 -28.328 1 90.69 499 GLU B N 1
ATOM 9799 C CA . GLU B 1 499 ? -8.492 -14.477 -28.562 1 90.69 499 GLU B CA 1
ATOM 9800 C C . GLU B 1 499 ? -8.148 -14.484 -30.047 1 90.69 499 GLU B C 1
ATOM 9802 O O . GLU B 1 499 ? -8.977 -14.844 -30.875 1 90.69 499 GLU B O 1
ATOM 9807 N N . GLY B 1 500 ? -6.918 -14.086 -30.359 1 88 500 GLY B N 1
ATOM 9808 C CA . GLY B 1 500 ? -6.453 -14.109 -31.734 1 88 500 GLY B CA 1
ATOM 9809 C C . GLY B 1 500 ? -6.855 -12.875 -32.531 1 88 500 GLY B C 1
ATOM 9810 O O . GLY B 1 500 ? -6.387 -12.664 -33.656 1 88 500 GLY B O 1
ATOM 9811 N N . SER B 1 501 ? -7.676 -11.992 -32 1 93.19 501 SER B N 1
ATOM 9812 C CA . SER B 1 501 ? -8.094 -10.781 -32.688 1 93.19 501 SER B CA 1
ATOM 9813 C C . SER B 1 501 ? -6.973 -9.75 -32.75 1 93.19 501 SER B C 1
ATOM 9815 O O . SER B 1 501 ? -6.023 -9.82 -31.969 1 93.19 501 SER B O 1
ATOM 9817 N N . PRO B 1 502 ? -7.004 -8.914 -33.719 1 93 502 PRO B N 1
ATOM 9818 C CA . PRO B 1 502 ? -6.008 -7.844 -33.781 1 93 502 PRO B CA 1
ATOM 9819 C C . PRO B 1 502 ? -6.027 -6.957 -32.531 1 93 502 PRO B C 1
ATOM 9821 O O . PRO B 1 502 ? -4.973 -6.488 -32.094 1 93 502 PRO B O 1
ATOM 9824 N N . GLU B 1 503 ? -7.219 -6.73 -32.031 1 93.69 503 GLU B N 1
ATOM 9825 C CA . GLU B 1 503 ? -7.328 -5.922 -30.828 1 93.69 503 GLU B CA 1
ATOM 9826 C C . GLU B 1 503 ? -6.602 -6.578 -29.656 1 93.69 503 GLU B C 1
ATOM 9828 O O . GLU B 1 503 ? -5.906 -5.902 -28.891 1 93.69 503 GLU B O 1
ATOM 9833 N N . GLU B 1 504 ? -6.797 -7.809 -29.531 1 93.25 504 GLU B N 1
ATOM 9834 C CA . GLU B 1 504 ? -6.137 -8.555 -28.469 1 93.25 504 GLU B CA 1
ATOM 9835 C C . GLU B 1 504 ? -4.617 -8.438 -28.562 1 93.25 504 GLU B C 1
ATOM 9837 O O . GLU B 1 504 ? -3.939 -8.219 -27.562 1 93.25 504 GLU B O 1
ATOM 9842 N N . ARG B 1 505 ? -4.137 -8.531 -29.766 1 88.75 505 ARG B N 1
ATOM 9843 C CA . ARG B 1 505 ? -2.699 -8.438 -29.984 1 88.75 505 ARG B CA 1
ATOM 9844 C C . ARG B 1 505 ? -2.184 -7.039 -29.656 1 88.75 505 ARG B C 1
ATOM 9846 O O . ARG B 1 505 ? -1.122 -6.895 -29.047 1 88.75 505 ARG B O 1
ATOM 9853 N N . THR B 1 506 ? -2.904 -6.176 -30.031 1 92.25 506 THR B N 1
ATOM 9854 C CA . THR B 1 506 ? -2.525 -4.789 -29.781 1 92.25 506 THR B CA 1
ATOM 9855 C C . THR B 1 506 ? -2.479 -4.5 -28.281 1 92.25 506 THR B C 1
ATOM 9857 O O . THR B 1 506 ? -1.563 -3.828 -27.812 1 92.25 506 THR B O 1
ATOM 9860 N N . VAL B 1 507 ? -3.387 -4.969 -27.609 1 93.31 507 VAL B N 1
ATOM 9861 C CA . VAL B 1 507 ? -3.482 -4.738 -26.172 1 93.31 507 VAL B CA 1
ATOM 9862 C C . VAL B 1 507 ? -2.324 -5.434 -25.469 1 93.31 507 VAL B C 1
ATOM 9864 O O . VAL B 1 507 ? -1.766 -4.898 -24.5 1 93.31 507 VAL B O 1
ATOM 9867 N N . LEU B 1 508 ? -1.983 -6.566 -25.875 1 90.75 508 LEU B N 1
ATOM 9868 C CA . LEU B 1 508 ? -0.868 -7.297 -25.281 1 90.75 508 LEU B CA 1
ATOM 9869 C C . LEU B 1 508 ? 0.45 -6.57 -25.531 1 90.75 508 LEU B C 1
ATOM 9871 O O . LEU B 1 508 ? 1.316 -6.531 -24.656 1 90.75 508 LEU B O 1
ATOM 9875 N N . GLU B 1 509 ? 0.559 -6.004 -26.688 1 88.62 509 GLU B N 1
ATOM 9876 C CA . GLU B 1 509 ? 1.739 -5.203 -26.984 1 88.62 509 GLU B CA 1
ATOM 9877 C C . GLU B 1 509 ? 1.817 -3.969 -26.094 1 88.62 509 GLU B C 1
ATOM 9879 O O . GLU B 1 509 ? 2.9 -3.594 -25.641 1 88.62 509 GLU B O 1
ATOM 9884 N N . LYS B 1 510 ? 0.733 -3.402 -25.906 1 88.38 510 LYS B N 1
ATOM 9885 C CA . LYS B 1 510 ? 0.668 -2.24 -25.031 1 88.38 510 LYS B CA 1
ATOM 9886 C C . LYS B 1 510 ? 1.073 -2.607 -23.609 1 88.38 510 LYS B C 1
ATOM 9888 O O . LYS B 1 510 ? 1.789 -1.853 -22.938 1 88.38 510 LYS B O 1
ATOM 9893 N N . ALA B 1 511 ? 0.55 -3.729 -23.141 1 88.75 511 ALA B N 1
ATOM 9894 C CA . ALA B 1 511 ? 0.9 -4.199 -21.797 1 88.75 511 ALA B CA 1
ATOM 9895 C C . ALA B 1 511 ? 2.404 -4.418 -21.672 1 88.75 511 ALA B C 1
ATOM 9897 O O . ALA B 1 511 ? 2.986 -4.172 -20.609 1 88.75 511 ALA B O 1
ATOM 9898 N N . GLU B 1 512 ? 3.02 -4.836 -22.703 1 86.31 512 GLU B N 1
ATOM 9899 C CA . GLU B 1 512 ? 4.465 -5.027 -22.719 1 86.31 512 GLU B CA 1
ATOM 9900 C C . GLU B 1 512 ? 5.195 -3.697 -22.547 1 86.31 512 GLU B C 1
ATOM 9902 O O . GLU B 1 512 ? 6.266 -3.645 -21.938 1 86.31 512 GLU B O 1
ATOM 9907 N N . GLU B 1 513 ? 4.602 -2.721 -23.062 1 84.06 513 GLU B N 1
ATOM 9908 C CA . GLU B 1 513 ? 5.188 -1.392 -22.922 1 84.06 513 GLU B CA 1
ATOM 9909 C C . GLU B 1 513 ? 5.211 -0.941 -21.469 1 84.06 513 GLU B C 1
ATOM 9911 O O . GLU B 1 513 ? 6.07 -0.15 -21.078 1 84.06 513 GLU B O 1
ATOM 9916 N N . TYR B 1 514 ? 4.344 -1.494 -20.719 1 81.31 514 TYR B N 1
ATOM 9917 C CA . TYR B 1 514 ? 4.27 -1.106 -19.312 1 81.31 514 TYR B CA 1
ATOM 9918 C C . TYR B 1 514 ? 5.008 -2.107 -18.438 1 81.31 514 TYR B C 1
ATOM 9920 O O . TYR B 1 514 ? 4.777 -2.164 -17.219 1 81.31 514 TYR B O 1
ATOM 9928 N N . GLY B 1 515 ? 5.793 -2.971 -19.078 1 74.81 515 GLY B N 1
ATOM 9929 C CA . GLY B 1 515 ? 6.711 -3.771 -18.281 1 74.81 515 GLY B CA 1
ATOM 9930 C C . GLY B 1 515 ? 6.277 -5.219 -18.156 1 74.81 515 GLY B C 1
ATOM 9931 O O . GLY B 1 515 ? 6.988 -6.035 -17.562 1 74.81 515 GLY B O 1
ATOM 9932 N N . SER B 1 516 ? 5.172 -5.609 -18.625 1 76.75 516 SER B N 1
ATOM 9933 C CA . SER B 1 516 ? 4.777 -7.016 -18.594 1 76.75 516 SER B CA 1
ATOM 9934 C C . SER B 1 516 ? 5.535 -7.816 -19.656 1 76.75 516 SER B C 1
ATOM 9936 O O . SER B 1 516 ? 5.711 -7.359 -20.781 1 76.75 516 SER B O 1
ATOM 9938 N N . GLU B 1 517 ? 6.039 -8.953 -19.25 1 80.19 517 GLU B N 1
ATOM 9939 C CA . GLU B 1 517 ? 6.852 -9.75 -20.172 1 80.19 517 GLU B CA 1
ATOM 9940 C C . GLU B 1 517 ? 6.059 -10.93 -20.734 1 80.19 517 GLU B C 1
ATOM 9942 O O . GLU B 1 517 ? 5.391 -11.648 -19.984 1 80.19 517 GLU B O 1
ATOM 9947 N N . ARG B 1 518 ? 6.086 -11 -22.031 1 81.62 518 ARG B N 1
ATOM 9948 C CA . ARG B 1 518 ? 5.473 -12.133 -22.719 1 81.62 518 ARG B CA 1
ATOM 9949 C C . ARG B 1 518 ? 6.535 -13.047 -23.328 1 81.62 518 ARG B C 1
ATOM 9951 O O . ARG B 1 518 ? 7.707 -12.664 -23.422 1 81.62 518 ARG B O 1
ATOM 9958 N N . GLU B 1 519 ? 6.078 -14.258 -23.625 1 81.31 519 GLU B N 1
ATOM 9959 C CA . GLU B 1 519 ? 6.957 -15.148 -24.359 1 81.31 519 GLU B CA 1
ATOM 9960 C C . GLU B 1 519 ? 7.133 -14.68 -25.812 1 81.31 519 GLU B C 1
ATOM 9962 O O . GLU B 1 519 ? 6.152 -14.375 -26.484 1 81.31 519 GLU B O 1
ATOM 9967 N N . LYS B 1 520 ? 8.305 -14.586 -26.25 1 78.38 520 LYS B N 1
ATOM 9968 C CA . LYS B 1 520 ? 8.586 -14.07 -27.594 1 78.38 520 LYS B CA 1
ATOM 9969 C C . LYS B 1 520 ? 8.75 -15.211 -28.594 1 78.38 520 LYS B C 1
ATOM 9971 O O . LYS B 1 520 ? 8.484 -15.039 -29.781 1 78.38 520 LYS B O 1
ATOM 9976 N N . ALA B 1 521 ? 9.086 -16.359 -28 1 78.94 521 ALA B N 1
ATOM 9977 C CA . ALA B 1 521 ? 9.289 -17.516 -28.875 1 78.94 521 ALA B CA 1
ATOM 9978 C C . ALA B 1 521 ? 7.965 -18.016 -29.438 1 78.94 521 ALA B C 1
ATOM 9980 O O . ALA B 1 521 ? 6.953 -18.031 -28.734 1 78.94 521 ALA B O 1
ATOM 9981 N N . SER B 1 522 ? 7.98 -18.312 -30.766 1 82.25 522 SER B N 1
ATOM 9982 C CA . SER B 1 522 ? 6.824 -18.906 -31.422 1 82.25 522 SER B CA 1
ATOM 9983 C C . SER B 1 522 ? 7.184 -20.25 -32.062 1 82.25 522 SER B C 1
ATOM 9985 O O . SER B 1 522 ? 7.48 -20.312 -33.25 1 82.25 522 SER B O 1
ATOM 9987 N N . PRO B 1 523 ? 7.129 -21.25 -31.266 1 83.62 523 PRO B N 1
ATOM 9988 C CA . PRO B 1 523 ? 7.422 -22.562 -31.844 1 83.62 523 PRO B CA 1
ATOM 9989 C C . PRO B 1 523 ? 6.527 -22.891 -33.031 1 83.62 523 PRO B C 1
ATOM 9991 O O . PRO B 1 523 ? 5.387 -22.422 -33.125 1 83.62 523 PRO B O 1
ATOM 9994 N N . PRO B 1 524 ? 7.121 -23.609 -33.969 1 80.44 524 PRO B N 1
ATOM 9995 C CA . PRO B 1 524 ? 6.34 -23.953 -35.156 1 80.44 524 PRO B CA 1
ATOM 9996 C C . PRO B 1 524 ? 5.09 -24.766 -34.812 1 80.44 524 PRO B C 1
ATOM 9998 O O . PRO B 1 524 ? 5.094 -25.531 -33.844 1 80.44 524 PRO B O 1
ATOM 10001 N N . LYS B 1 525 ? 4.117 -24.453 -35.719 1 80.38 525 LYS B N 1
ATOM 10002 C CA . LYS B 1 525 ? 2.875 -25.203 -35.531 1 80.38 525 LYS B CA 1
ATOM 10003 C C . LYS B 1 525 ? 3.064 -26.672 -35.875 1 80.38 525 LYS B C 1
ATOM 10005 O O . LYS B 1 525 ? 3.645 -27.016 -36.906 1 80.38 525 LYS B O 1
ATOM 10010 N N . GLY B 1 526 ? 2.812 -27.547 -35 1 82.75 526 GLY B N 1
ATOM 10011 C CA . GLY B 1 526 ? 2.953 -28.984 -35.219 1 82.75 526 GLY B CA 1
ATOM 10012 C C . GLY B 1 526 ? 1.858 -29.562 -36.094 1 82.75 526 GLY B C 1
ATOM 10013 O O . GLY B 1 526 ? 0.929 -28.859 -36.469 1 82.75 526 GLY B O 1
ATOM 10014 N N . ASP B 1 527 ? 2.07 -30.812 -36.469 1 90.62 527 ASP B N 1
ATOM 10015 C CA . ASP B 1 527 ? 1.116 -31.5 -37.344 1 90.62 527 ASP B CA 1
ATOM 10016 C C . ASP B 1 527 ? 0.272 -32.5 -36.562 1 90.62 527 ASP B C 1
ATOM 10018 O O . ASP B 1 527 ? -0.612 -33.156 -37.125 1 90.62 527 ASP B O 1
ATOM 10022 N N . VAL B 1 528 ? 0.584 -32.688 -35.312 1 93.12 528 VAL B N 1
ATOM 10023 C CA . VAL B 1 528 ? -0.212 -33.594 -34.469 1 93.12 528 VAL B CA 1
ATOM 10024 C C . VAL B 1 528 ? -0.883 -32.75 -33.375 1 93.12 528 VAL B C 1
ATOM 10026 O O . VAL B 1 528 ? -0.235 -31.953 -32.719 1 93.12 528 VAL B O 1
ATOM 10029 N N . GLU B 1 529 ? -2.15 -32.969 -33.25 1 92.25 529 GLU B N 1
ATOM 10030 C CA . GLU B 1 529 ? -2.912 -32.281 -32.219 1 92.25 529 GLU B CA 1
ATOM 10031 C C . GLU B 1 529 ? -3.479 -33.281 -31.203 1 92.25 529 GLU B C 1
ATOM 10033 O O . GLU B 1 529 ? -3.869 -34.406 -31.578 1 92.25 529 GLU B O 1
ATOM 10038 N N . LEU B 1 530 ? -3.432 -32.906 -29.984 1 92.5 530 LEU B N 1
ATOM 10039 C CA . LEU B 1 530 ? -3.959 -33.719 -28.875 1 92.5 530 LEU B CA 1
ATOM 10040 C C . LEU B 1 530 ? -5.078 -32.969 -28.156 1 92.5 530 LEU B C 1
ATOM 10042 O O . LEU B 1 530 ? -4.926 -31.812 -27.797 1 92.5 530 LEU B O 1
ATOM 10046 N N . VAL B 1 531 ? -6.234 -33.656 -27.984 1 92.75 531 VAL B N 1
ATOM 10047 C CA . VAL B 1 531 ? -7.359 -33.094 -27.25 1 92.75 531 VAL B CA 1
ATOM 10048 C C . VAL B 1 531 ? -7.875 -34.062 -26.219 1 92.75 531 VAL B C 1
ATOM 10050 O O . VAL B 1 531 ? -7.793 -35.281 -26.422 1 92.75 531 VAL B O 1
ATOM 10053 N N . MET B 1 532 ? -8.305 -33.562 -25.141 1 93.06 532 MET B N 1
ATOM 10054 C CA . MET B 1 532 ? -8.992 -34.344 -24.109 1 93.06 532 MET B CA 1
ATOM 10055 C C . MET B 1 532 ? -10.438 -33.875 -23.938 1 93.06 532 MET B C 1
ATOM 10057 O O . MET B 1 532 ? -10.703 -32.875 -23.297 1 93.06 532 MET B O 1
ATOM 10061 N N . PRO B 1 533 ? -11.352 -34.688 -24.438 1 91.56 533 PRO B N 1
ATOM 10062 C CA . PRO B 1 533 ? -12.75 -34.281 -24.344 1 91.56 533 PRO B CA 1
ATOM 10063 C C . PRO B 1 533 ? -13.258 -34.188 -22.906 1 91.56 533 PRO B C 1
ATOM 10065 O O . PRO B 1 533 ? -12.703 -34.844 -22.016 1 91.56 533 PRO B O 1
ATOM 10068 N N . LEU B 1 534 ? -14.312 -33.438 -22.766 1 90.56 534 LEU B N 1
ATOM 10069 C CA . LEU B 1 534 ? -14.945 -33.25 -21.453 1 90.56 534 LEU B CA 1
ATOM 10070 C C . LEU B 1 534 ? -15.555 -34.562 -20.953 1 90.56 534 LEU B C 1
ATOM 10072 O O . LEU B 1 534 ? -16.125 -35.312 -21.734 1 90.56 534 LEU B O 1
ATOM 10076 N N . VAL B 1 535 ? -15.453 -34.781 -19.688 1 91 535 VAL B N 1
ATOM 10077 C CA . VAL B 1 535 ? -16.094 -35.906 -19.016 1 91 535 VAL B CA 1
ATOM 10078 C C . VAL B 1 535 ? -16.75 -35.438 -17.719 1 91 535 VAL B C 1
ATOM 10080 O O . VAL B 1 535 ? -16.156 -34.688 -16.953 1 91 535 VAL B O 1
ATOM 10083 N N . GLU B 1 536 ? -17.938 -35.781 -17.484 1 91.75 536 GLU B N 1
ATOM 10084 C CA . GLU B 1 536 ? -18.641 -35.5 -16.234 1 91.75 536 GLU B CA 1
ATOM 10085 C C . GLU B 1 536 ? -18.641 -36.719 -15.328 1 91.75 536 GLU B C 1
ATOM 10087 O O . GLU B 1 536 ? -19 -37.844 -15.75 1 91.75 536 GLU B O 1
ATOM 10092 N N . VAL B 1 537 ? -18.141 -36.469 -14.203 1 93.81 537 VAL B N 1
ATOM 10093 C CA . VAL B 1 537 ? -17.969 -37.594 -13.289 1 93.81 537 VAL B CA 1
ATOM 10094 C C . VAL B 1 537 ? -18.531 -37.219 -11.922 1 93.81 537 VAL B C 1
ATOM 10096 O O . VAL B 1 537 ? -18.328 -36.125 -11.422 1 93.81 537 VAL B O 1
ATOM 10099 N N . ARG B 1 538 ? -19.266 -38.156 -11.312 1 92.31 538 ARG B N 1
ATOM 10100 C CA . ARG B 1 538 ? -19.703 -38.031 -9.93 1 92.31 538 ARG B CA 1
ATOM 10101 C C . ARG B 1 538 ? -18.656 -38.562 -8.961 1 92.31 538 ARG B C 1
ATOM 10103 O O . ARG B 1 538 ? -17.922 -39.5 -9.297 1 92.31 538 ARG B O 1
ATOM 10110 N N . VAL B 1 539 ? -18.672 -37.969 -7.848 1 91.81 539 VAL B N 1
ATOM 10111 C CA . VAL B 1 539 ? -17.766 -38.469 -6.816 1 91.81 539 VAL B CA 1
ATOM 10112 C C . VAL B 1 539 ? -18.016 -39.938 -6.59 1 91.81 539 VAL B C 1
ATOM 10114 O O . VAL B 1 539 ? -19.156 -40.375 -6.387 1 91.81 539 VAL B O 1
ATOM 10117 N N . GLY B 1 540 ? -16.953 -40.719 -6.668 1 88.88 540 GLY B N 1
ATOM 10118 C CA . GLY B 1 540 ? -17.047 -42.156 -6.391 1 88.88 540 GLY B CA 1
ATOM 10119 C C . GLY B 1 540 ? -17.203 -43 -7.645 1 88.88 540 GLY B C 1
ATOM 10120 O O . GLY B 1 540 ? -17.094 -44.219 -7.59 1 88.88 540 GLY B O 1
ATOM 10121 N N . ASP B 1 541 ? -17.391 -42.406 -8.75 1 93.38 541 ASP B N 1
ATOM 10122 C CA . ASP B 1 541 ? -17.594 -43.156 -9.984 1 93.38 541 ASP B CA 1
ATOM 10123 C C . ASP B 1 541 ? -16.266 -43.406 -10.695 1 93.38 541 ASP B C 1
ATOM 10125 O O . ASP B 1 541 ? -15.352 -42.594 -10.648 1 93.38 541 ASP B O 1
ATOM 10129 N N . SER B 1 542 ? -16.203 -44.531 -11.234 1 95.25 542 SER B N 1
ATOM 10130 C CA . SER B 1 542 ? -15.148 -44.812 -12.203 1 95.25 542 SER B CA 1
ATOM 10131 C C . SER B 1 542 ? -15.477 -44.219 -13.57 1 95.25 542 SER B C 1
ATOM 10133 O O . SER B 1 542 ? -16.656 -44.031 -13.906 1 95.25 542 SER B O 1
ATOM 10135 N N . PHE B 1 543 ? -14.469 -43.875 -14.266 1 95.88 543 PHE B N 1
ATOM 10136 C CA . PHE B 1 543 ? -14.719 -43.312 -15.594 1 95.88 543 PHE B CA 1
ATOM 10137 C C . PHE B 1 543 ? -13.523 -43.562 -16.516 1 95.88 543 PHE B C 1
ATOM 10139 O O . PHE B 1 543 ? -12.578 -44.25 -16.141 1 95.88 543 PHE B O 1
ATOM 10146 N N . GLU B 1 544 ? -13.742 -43.156 -17.719 1 95.75 544 GLU B N 1
ATOM 10147 C CA . GLU B 1 544 ? -12.695 -43.312 -18.719 1 95.75 544 GLU B CA 1
ATOM 10148 C C . GLU B 1 544 ? -12.234 -41.969 -19.266 1 95.75 544 GLU B C 1
ATOM 10150 O O . GLU B 1 544 ? -13.055 -41.125 -19.609 1 95.75 544 GLU B O 1
ATOM 10155 N N . LEU B 1 545 ? -10.938 -41.781 -19.203 1 95.19 545 LEU B N 1
ATOM 10156 C CA . LEU B 1 545 ? -10.328 -40.625 -19.828 1 95.19 545 LEU B CA 1
ATOM 10157 C C . LEU B 1 545 ? -9.984 -40.906 -21.297 1 95.19 545 LEU B C 1
ATOM 10159 O O . LEU B 1 545 ? -9.312 -41.875 -21.594 1 95.19 545 LEU B O 1
ATOM 10163 N N . LYS B 1 546 ? -10.406 -40.031 -22.141 1 94.81 546 LYS B N 1
ATOM 10164 C CA . LYS B 1 546 ? -10.164 -40.219 -23.562 1 94.81 546 LYS B CA 1
ATOM 10165 C C . LYS B 1 546 ? -9.156 -39.188 -24.078 1 94.81 546 LYS B C 1
ATOM 10167 O O . LYS B 1 546 ? -9.242 -38 -23.75 1 94.81 546 LYS B O 1
ATOM 10172 N N . LEU B 1 547 ? -8.188 -39.625 -24.812 1 94.94 547 LEU B N 1
ATOM 10173 C CA . LEU B 1 547 ? -7.27 -38.812 -25.578 1 94.94 547 LEU B CA 1
ATOM 10174 C C . LEU B 1 547 ? -7.531 -38.938 -27.062 1 94.94 547 LEU B C 1
ATOM 10176 O O . LEU B 1 547 ? -7.637 -40.062 -27.594 1 94.94 547 LEU B O 1
ATOM 10180 N N . VAL B 1 548 ? -7.668 -37.844 -27.688 1 95 548 VAL B N 1
ATOM 10181 C CA . VAL B 1 548 ? -7.918 -37.844 -29.125 1 95 548 VAL B CA 1
ATOM 10182 C C . VAL B 1 548 ? -6.766 -37.156 -29.859 1 95 548 VAL B C 1
ATOM 10184 O O . VAL B 1 548 ? -6.445 -36 -29.562 1 95 548 VAL B O 1
ATOM 10187 N N . LEU B 1 549 ? -6.125 -37.844 -30.766 1 95.19 549 LEU B N 1
ATOM 10188 C CA . LEU B 1 549 ? -5.016 -37.312 -31.531 1 95.19 549 LEU B CA 1
ATOM 10189 C C . LEU B 1 549 ? -5.387 -37.188 -33 1 95.19 549 LEU B C 1
ATOM 10191 O O . LEU B 1 549 ? -6.062 -38.062 -33.562 1 95.19 549 LEU B O 1
ATOM 10195 N N . ASP B 1 550 ? -4.965 -36.125 -33.531 1 94.5 550 ASP B N 1
ATOM 10196 C CA . ASP B 1 550 ? -5.152 -35.875 -34.938 1 94.5 550 ASP B CA 1
ATOM 10197 C C . ASP B 1 550 ? -3.814 -35.625 -35.656 1 94.5 550 ASP B C 1
ATOM 10199 O O . ASP B 1 550 ? -3.045 -34.75 -35.219 1 94.5 550 ASP B O 1
ATOM 10203 N N . ASN B 1 551 ? -3.525 -36.375 -36.625 1 95.5 551 ASN B N 1
ATOM 10204 C CA . ASN B 1 551 ? -2.355 -36.156 -37.469 1 95.5 551 ASN B CA 1
ATOM 10205 C C . ASN B 1 551 ? -2.725 -35.469 -38.781 1 95.5 551 ASN B C 1
ATOM 10207 O O . ASN B 1 551 ? -3.379 -36.062 -39.625 1 95.5 551 ASN B O 1
ATOM 10211 N N . ALA B 1 552 ? -2.244 -34.344 -38.969 1 93.12 552 ALA B N 1
ATOM 10212 C CA . ALA B 1 552 ? -2.598 -33.562 -40.156 1 93.12 552 ALA B CA 1
ATOM 10213 C C . ALA B 1 552 ? -1.546 -33.719 -41.25 1 93.12 552 ALA B C 1
ATOM 10215 O O . ALA B 1 552 ? -1.718 -33.219 -42.375 1 93.12 552 ALA B O 1
ATOM 10216 N N . SER B 1 553 ? -0.563 -34.5 -41 1 92.94 553 SER B N 1
ATOM 10217 C CA . SER B 1 553 ? 0.514 -34.625 -41.969 1 92.94 553 SER B CA 1
ATOM 10218 C C . SER B 1 553 ? 0.262 -35.812 -42.906 1 92.94 553 SER B C 1
ATOM 10220 O O . SER B 1 553 ? -0.592 -36.656 -42.625 1 92.94 553 SER B O 1
ATOM 10222 N N . ASP B 1 554 ? 1.087 -35.875 -44.062 1 94 554 ASP B N 1
ATOM 10223 C CA . ASP B 1 554 ? 1.007 -36.969 -45.031 1 94 554 ASP B CA 1
ATOM 10224 C C . ASP B 1 554 ? 1.936 -38.125 -44.656 1 94 554 ASP B C 1
ATOM 10226 O O . ASP B 1 554 ? 2.127 -39.031 -45.438 1 94 554 ASP B O 1
ATOM 10230 N N . GLN B 1 555 ? 2.418 -38.031 -43.469 1 95.12 555 GLN B N 1
ATOM 10231 C CA . GLN B 1 555 ? 3.334 -39.062 -43 1 95.12 555 GLN B CA 1
ATOM 10232 C C . GLN B 1 555 ? 2.84 -39.688 -41.688 1 95.12 555 GLN B C 1
ATOM 10234 O O . GLN B 1 555 ? 2.092 -39.062 -40.938 1 95.12 555 GLN B O 1
ATOM 10239 N N . ALA B 1 556 ? 3.256 -40.906 -41.531 1 94.88 556 ALA B N 1
ATOM 10240 C CA . ALA B 1 556 ? 2.945 -41.531 -40.25 1 94.88 556 ALA B CA 1
ATOM 10241 C C . ALA B 1 556 ? 3.727 -40.906 -39.125 1 94.88 556 ALA B C 1
ATOM 10243 O O . ALA B 1 556 ? 4.871 -40.469 -39.312 1 94.88 556 ALA B O 1
ATOM 10244 N N . ARG B 1 557 ? 3.039 -40.812 -38.031 1 95.5 557 ARG B N 1
ATOM 10245 C CA . ARG B 1 557 ? 3.654 -40.25 -36.844 1 95.5 557 ARG B CA 1
ATOM 10246 C C . ARG B 1 557 ? 3.539 -41.188 -35.656 1 95.5 557 ARG B C 1
ATOM 10248 O O . ARG B 1 557 ? 2.527 -41.875 -35.5 1 95.5 557 ARG B O 1
ATOM 10255 N N . SER B 1 558 ? 4.609 -41.344 -34.906 1 94.44 558 SER B N 1
ATOM 10256 C CA . SER B 1 558 ? 4.625 -42.062 -33.656 1 94.44 558 SER B CA 1
ATOM 10257 C C . SER B 1 558 ? 4.797 -41.125 -32.469 1 94.44 558 SER B C 1
ATOM 10259 O O . SER B 1 558 ? 5.621 -40.219 -32.5 1 94.44 558 SER B O 1
ATOM 10261 N N . VAL B 1 559 ? 3.922 -41.344 -31.453 1 92.81 559 VAL B N 1
ATOM 10262 C CA . VAL B 1 559 ? 3.951 -40.438 -30.312 1 92.81 559 VAL B CA 1
ATOM 10263 C C . VAL B 1 559 ? 4.145 -41.219 -29.031 1 92.81 559 VAL B C 1
ATOM 10265 O O . VAL B 1 559 ? 3.412 -42.188 -28.766 1 92.81 559 VAL B O 1
ATOM 10268 N N . ASP B 1 560 ? 5.145 -40.906 -28.234 1 90.69 560 ASP B N 1
ATOM 10269 C CA . ASP B 1 560 ? 5.281 -41.344 -26.844 1 90.69 560 ASP B CA 1
ATOM 10270 C C . ASP B 1 560 ? 4.555 -40.406 -25.891 1 90.69 560 ASP B C 1
ATOM 10272 O O . ASP B 1 560 ? 4.949 -39.25 -25.75 1 90.69 560 ASP B O 1
ATOM 10276 N N . MET B 1 561 ? 3.52 -40.938 -25.266 1 92.19 561 MET B N 1
ATOM 10277 C CA . MET B 1 561 ? 2.688 -40.062 -24.453 1 92.19 561 MET B CA 1
ATOM 10278 C C . MET B 1 561 ? 2.928 -40.312 -22.969 1 92.19 561 MET B C 1
ATOM 10280 O O . MET B 1 561 ? 3.32 -41.438 -22.578 1 92.19 561 MET B O 1
ATOM 10284 N N . TYR B 1 562 ? 2.863 -39.312 -22.188 1 92.81 562 TYR B N 1
ATOM 10285 C CA . TYR B 1 562 ? 2.844 -39.375 -20.734 1 92.81 562 TYR B CA 1
ATOM 10286 C C . TYR B 1 562 ? 1.561 -38.75 -20.188 1 92.81 562 TYR B C 1
ATOM 10288 O O . TYR B 1 562 ? 1.277 -37.594 -20.406 1 92.81 562 TYR B O 1
ATOM 10296 N N . VAL B 1 563 ? 0.775 -39.594 -19.547 1 94.19 563 VAL B N 1
ATOM 10297 C CA . VAL B 1 563 ? -0.487 -39.125 -18.984 1 94.19 563 VAL B CA 1
ATOM 10298 C C . VAL B 1 563 ? -0.45 -39.219 -17.453 1 94.19 563 VAL B C 1
ATOM 10300 O O . VAL B 1 563 ? -0.214 -40.281 -16.906 1 94.19 563 VAL B O 1
ATOM 10303 N N . SER B 1 564 ? -0.609 -38.062 -16.891 1 92.81 564 SER B N 1
ATOM 10304 C CA . SER B 1 564 ? -0.633 -38.031 -15.43 1 92.81 564 SER B CA 1
ATOM 10305 C C . SER B 1 564 ? -1.987 -37.562 -14.914 1 92.81 564 SER B C 1
ATOM 10307 O O . SER B 1 564 ? -2.605 -36.656 -15.492 1 92.81 564 SER B O 1
ATOM 10309 N N . GLY B 1 565 ? -2.516 -38.25 -13.93 1 93.69 565 GLY B N 1
ATOM 10310 C CA . GLY B 1 565 ? -3.689 -37.812 -13.18 1 93.69 565 GLY B CA 1
ATOM 10311 C C . GLY B 1 565 ? -3.373 -37.406 -11.75 1 93.69 565 GLY B C 1
ATOM 10312 O O . GLY B 1 565 ? -2.744 -38.188 -11.008 1 93.69 565 GLY B O 1
ATOM 10313 N N . ASN B 1 566 ? -3.818 -36.188 -11.461 1 91.75 566 ASN B N 1
ATOM 10314 C CA . ASN B 1 566 ? -3.477 -35.625 -10.156 1 91.75 566 ASN B CA 1
ATOM 10315 C C . ASN B 1 566 ? -4.711 -35.125 -9.43 1 91.75 566 ASN B C 1
ATOM 10317 O O . ASN B 1 566 ? -5.641 -34.594 -10.055 1 91.75 566 ASN B O 1
ATOM 10321 N N . VAL B 1 567 ? -4.684 -35.375 -8.133 1 90.5 567 VAL B N 1
ATOM 10322 C CA . VAL B 1 567 ? -5.617 -34.656 -7.281 1 90.5 567 VAL B CA 1
ATOM 10323 C C . VAL B 1 567 ? -5.062 -33.281 -6.969 1 90.5 567 VAL B C 1
ATOM 10325 O O . VAL B 1 567 ? -3.922 -33.125 -6.523 1 90.5 567 VAL B O 1
ATOM 10328 N N . VAL B 1 568 ? -5.859 -32.281 -7.297 1 85.94 568 VAL B N 1
ATOM 10329 C CA . VAL B 1 568 ? -5.328 -30.922 -7.168 1 85.94 568 VAL B CA 1
ATOM 10330 C C . VAL B 1 568 ? -6.281 -30.062 -6.332 1 85.94 568 VAL B C 1
ATOM 10332 O O . VAL B 1 568 ? -7.492 -30.312 -6.32 1 85.94 568 VAL B O 1
ATOM 10335 N N . TYR B 1 569 ? -5.668 -29.125 -5.652 1 83.81 569 TYR B N 1
ATOM 10336 C CA . TYR B 1 569 ? -6.453 -28.016 -5.102 1 83.81 569 TYR B CA 1
ATOM 10337 C C . TYR B 1 569 ? -6.965 -27.109 -6.211 1 83.81 569 TYR B C 1
ATOM 10339 O O . TYR B 1 569 ? -6.453 -27.141 -7.332 1 83.81 569 TYR B O 1
ATOM 10347 N N . TYR B 1 570 ? -7.949 -26.344 -5.891 1 83.56 570 TYR B N 1
ATOM 10348 C CA . TYR B 1 570 ? -8.461 -25.469 -6.934 1 83.56 570 TYR B CA 1
ATOM 10349 C C . TYR B 1 570 ? -7.418 -24.422 -7.316 1 83.56 570 TYR B C 1
ATOM 10351 O O . TYR B 1 570 ? -7.547 -23.766 -8.352 1 83.56 570 TYR B O 1
ATOM 10359 N N . THR B 1 571 ? -6.379 -24.266 -6.512 1 80.5 571 THR B N 1
ATOM 10360 C CA . THR B 1 571 ? -5.273 -23.359 -6.785 1 80.5 571 THR B CA 1
ATOM 10361 C C . THR B 1 571 ? -4.312 -23.969 -7.805 1 80.5 571 THR B C 1
ATOM 10363 O O . THR B 1 571 ? -3.363 -23.312 -8.242 1 80.5 571 THR B O 1
ATOM 10366 N N . GLY B 1 572 ? -4.535 -25.141 -8.125 1 78.69 572 GLY B N 1
ATOM 10367 C CA . GLY B 1 572 ? -3.67 -25.781 -9.094 1 78.69 572 GLY B CA 1
ATOM 10368 C C . GLY B 1 572 ? -2.52 -26.547 -8.453 1 78.69 572 GLY B C 1
ATOM 10369 O O . GLY B 1 572 ? -1.781 -27.25 -9.141 1 78.69 572 GLY B O 1
ATOM 10370 N N . VAL B 1 573 ? -2.395 -26.438 -7.207 1 79.56 573 VAL B N 1
ATOM 10371 C CA . VAL B 1 573 ? -1.327 -27.125 -6.496 1 79.56 573 VAL B CA 1
ATOM 10372 C C . VAL B 1 573 ? -1.655 -28.609 -6.391 1 79.56 573 VAL B C 1
ATOM 10374 O O . VAL B 1 573 ? -2.762 -28.984 -5.996 1 79.56 573 VAL B O 1
ATOM 10377 N N . THR B 1 574 ? -0.705 -29.375 -6.738 1 84.38 574 THR B N 1
ATOM 10378 C CA . THR B 1 574 ? -0.902 -30.828 -6.738 1 84.38 574 THR B CA 1
ATOM 10379 C C . THR B 1 574 ? -0.775 -31.391 -5.328 1 84.38 574 THR B C 1
ATOM 10381 O O . THR B 1 574 ? 0.164 -31.062 -4.602 1 84.38 574 THR B O 1
ATOM 10384 N N . SER B 1 575 ? -1.732 -32.188 -4.961 1 85.69 575 SER B N 1
ATOM 10385 C CA . SER B 1 575 ? -1.671 -32.875 -3.678 1 85.69 575 SER B CA 1
ATOM 10386 C C . SER B 1 575 ? -1.044 -34.25 -3.828 1 85.69 575 SER B C 1
ATOM 10388 O O . SER B 1 575 ? -0.153 -34.625 -3.059 1 85.69 575 SER B O 1
ATOM 10390 N N . SER B 1 576 ? -1.568 -35 -4.875 1 89 576 SER B N 1
ATOM 10391 C CA . SER B 1 576 ? -1.072 -36.344 -5.105 1 89 576 SER B CA 1
ATOM 10392 C C . SER B 1 576 ? -1.306 -36.781 -6.551 1 89 576 SER B C 1
ATOM 10394 O O . SER B 1 576 ? -2.26 -36.312 -7.191 1 89 576 SER B O 1
ATOM 10396 N N . GLU B 1 577 ? -0.397 -37.562 -7.02 1 91.75 577 GLU B N 1
ATOM 10397 C CA . GLU B 1 577 ? -0.575 -38.219 -8.312 1 91.75 577 GLU B CA 1
ATOM 10398 C C . GLU B 1 577 ? -1.165 -39.594 -8.148 1 91.75 577 GLU B C 1
ATOM 10400 O O . GLU B 1 577 ? -0.613 -40.438 -7.43 1 91.75 577 GLU B O 1
ATOM 10405 N N . PHE B 1 578 ? -2.309 -39.906 -8.773 1 93.62 578 PHE B N 1
ATOM 10406 C CA . PHE B 1 578 ? -2.961 -41.188 -8.562 1 93.62 578 PHE B CA 1
ATOM 10407 C C . PHE B 1 578 ? -2.92 -42.031 -9.836 1 93.62 578 PHE B C 1
ATOM 10409 O O . PHE B 1 578 ? -3.242 -43.219 -9.805 1 93.62 578 PHE B O 1
ATOM 10416 N N . LEU B 1 579 ? -2.529 -41.438 -10.883 1 94.06 579 LEU B N 1
ATOM 10417 C CA . LEU B 1 579 ? -2.514 -42.125 -12.172 1 94.06 579 LEU B CA 1
ATOM 10418 C C . LEU B 1 579 ? -1.3 -41.688 -13 1 94.06 579 LEU B C 1
ATOM 10420 O O . LEU B 1 579 ? -0.951 -40.5 -13.039 1 94.06 579 LEU B O 1
ATOM 10424 N N . PHE B 1 580 ? -0.574 -42.625 -13.492 1 93.62 580 PHE B N 1
ATOM 10425 C CA . PHE B 1 580 ? 0.498 -42.375 -14.453 1 93.62 580 PHE B CA 1
ATOM 10426 C C . PHE B 1 580 ? 0.53 -43.469 -15.516 1 93.62 580 PHE B C 1
ATOM 10428 O O . PHE B 1 580 ? 0.68 -44.656 -15.188 1 93.62 580 PHE B O 1
ATOM 10435 N N . LYS B 1 581 ? 0.286 -43.062 -16.703 1 94.12 581 LYS B N 1
ATOM 10436 C CA . LYS B 1 581 ? 0.302 -44 -17.828 1 94.12 581 LYS B CA 1
ATOM 10437 C C . LYS B 1 581 ? 1.179 -43.469 -18.969 1 94.12 581 LYS B C 1
ATOM 10439 O O . LYS B 1 581 ? 1.299 -42.25 -19.141 1 94.12 581 LYS B O 1
ATOM 10444 N N . SER B 1 582 ? 1.812 -44.312 -19.688 1 93.25 582 SER B N 1
ATOM 10445 C CA . SER B 1 582 ? 2.664 -43.938 -20.812 1 93.25 582 SER B CA 1
ATOM 10446 C C . SER B 1 582 ? 2.295 -44.719 -22.078 1 93.25 582 SER B C 1
ATOM 10448 O O . SER B 1 582 ? 3.102 -45.5 -22.594 1 93.25 582 SER B O 1
ATOM 10450 N N . PRO B 1 583 ? 1.193 -44.438 -22.641 1 92.38 583 PRO B N 1
ATOM 10451 C CA . PRO B 1 583 ? 0.812 -45.125 -23.875 1 92.38 583 PRO B CA 1
ATOM 10452 C C . PRO B 1 583 ? 1.632 -44.688 -25.078 1 92.38 583 PRO B C 1
ATOM 10454 O O . PRO B 1 583 ? 2.049 -43.531 -25.172 1 92.38 583 PRO B O 1
ATOM 10457 N N . GLU B 1 584 ? 1.899 -45.656 -25.922 1 91.38 584 GLU B N 1
ATOM 10458 C CA . GLU B 1 584 ? 2.518 -45.375 -27.219 1 91.38 584 GLU B CA 1
ATOM 10459 C C . GLU B 1 584 ? 1.499 -45.5 -28.344 1 91.38 584 GLU B C 1
ATOM 10461 O O . GLU B 1 584 ? 0.709 -46.438 -28.391 1 91.38 584 GLU B O 1
ATOM 10466 N N . MET B 1 585 ? 1.568 -44.469 -29.203 1 90.62 585 MET B N 1
ATOM 10467 C CA . MET B 1 585 ? 0.569 -44.438 -30.266 1 90.62 585 MET B CA 1
ATOM 10468 C C . MET B 1 585 ? 1.228 -44.25 -31.625 1 90.62 585 MET B C 1
ATOM 10470 O O . MET B 1 585 ? 2.242 -43.562 -31.734 1 90.62 585 MET B O 1
ATOM 10474 N N . THR B 1 586 ? 0.679 -44.906 -32.562 1 93.38 586 THR B N 1
ATOM 10475 C CA . THR B 1 586 ? 1.055 -44.688 -33.969 1 93.38 586 THR B CA 1
ATOM 10476 C C . THR B 1 586 ? -0.125 -44.156 -34.75 1 93.38 586 THR B C 1
ATOM 10478 O O . THR B 1 586 ? -1.219 -44.719 -34.719 1 93.38 586 THR B O 1
ATOM 10481 N N . LEU B 1 587 ? 0.126 -43.031 -35.438 1 94.75 587 LEU B N 1
ATOM 10482 C CA . LEU B 1 587 ? -0.9 -42.375 -36.25 1 94.75 587 LEU B CA 1
ATOM 10483 C C . LEU B 1 587 ? -0.591 -42.5 -37.75 1 94.75 587 LEU B C 1
ATOM 10485 O O . LEU B 1 587 ? 0.49 -42.094 -38.188 1 94.75 587 LEU B O 1
ATOM 10489 N N . GLY B 1 588 ? -1.532 -43.031 -38.5 1 93.44 588 GLY B N 1
ATOM 10490 C CA . GLY B 1 588 ? -1.366 -43.031 -39.938 1 93.44 588 GLY B CA 1
ATOM 10491 C C . GLY B 1 588 ? -1.457 -41.656 -40.562 1 93.44 588 GLY B C 1
ATOM 10492 O O . GLY B 1 588 ? -1.859 -40.688 -39.875 1 93.44 588 GLY B O 1
ATOM 10493 N N . PRO B 1 589 ? -1.006 -41.562 -41.844 1 94.25 589 PRO B N 1
ATOM 10494 C CA . PRO B 1 589 ? -1.091 -40.281 -42.531 1 94.25 589 PRO B CA 1
ATOM 10495 C C . PRO B 1 589 ? -2.516 -39.75 -42.594 1 94.25 589 PRO B C 1
ATOM 10497 O O . PRO B 1 589 ? -3.439 -40.438 -43 1 94.25 589 PRO B O 1
ATOM 10500 N N . LYS B 1 590 ? -2.688 -38.594 -42.125 1 93 590 LYS B N 1
ATOM 10501 C CA . LYS B 1 590 ? -3.953 -37.875 -42.156 1 93 590 LYS B CA 1
ATOM 10502 C C . LYS B 1 590 ? -5 -38.562 -41.281 1 93 590 LYS B C 1
ATOM 10504 O O . LYS B 1 590 ? -6.199 -38.469 -41.531 1 93 590 LYS B O 1
ATOM 10509 N N . LYS B 1 591 ? -4.484 -39.344 -40.375 1 88.31 591 LYS B N 1
ATOM 10510 C CA . LYS B 1 591 ? -5.422 -40.031 -39.5 1 88.31 591 LYS B CA 1
ATOM 10511 C C . LYS B 1 591 ? -6.008 -39.031 -38.469 1 88.31 591 LYS B C 1
ATOM 10513 O O . LYS B 1 591 ? -5.27 -38.344 -37.781 1 88.31 591 LYS B O 1
ATOM 10518 N N . ALA B 1 592 ? -7.355 -38.969 -38.562 1 86.56 592 ALA B N 1
ATOM 10519 C CA . ALA B 1 592 ? -8.047 -38.094 -37.625 1 86.56 592 ALA B CA 1
ATOM 10520 C C . ALA B 1 592 ? -8.836 -38.906 -36.562 1 86.56 592 ALA B C 1
ATOM 10522 O O . ALA B 1 592 ? -9.422 -39.938 -36.906 1 86.56 592 ALA B O 1
ATOM 10523 N N . GLY B 1 593 ? -8.695 -38.469 -35.312 1 85.75 593 GLY B N 1
ATOM 10524 C CA . GLY B 1 593 ? -9.594 -38.938 -34.281 1 85.75 593 GLY B CA 1
ATOM 10525 C C . GLY B 1 593 ? -9.148 -40.25 -33.656 1 85.75 593 GLY B C 1
ATOM 10526 O O . GLY B 1 593 ? -9.977 -41.094 -33.281 1 85.75 593 GLY B O 1
ATOM 10527 N N . LYS B 1 594 ? -7.855 -40.531 -33.719 1 90.25 594 LYS B N 1
ATOM 10528 C CA . LYS B 1 594 ? -7.402 -41.719 -33 1 90.25 594 LYS B CA 1
ATOM 10529 C C . LYS B 1 594 ? -7.594 -41.531 -31.484 1 90.25 594 LYS B C 1
ATOM 10531 O O . LYS B 1 594 ? -7.121 -40.562 -30.891 1 90.25 594 LYS B O 1
ATOM 10536 N N . GLU B 1 595 ? -8.281 -42.531 -30.906 1 92.31 595 GLU B N 1
ATOM 10537 C CA . GLU B 1 595 ? -8.641 -42.406 -29.5 1 92.31 595 GLU B CA 1
ATOM 10538 C C . GLU B 1 595 ? -7.852 -43.375 -28.625 1 92.31 595 GLU B C 1
ATOM 10540 O O . GLU B 1 595 ? -7.613 -44.5 -29.031 1 92.31 595 GLU B O 1
ATOM 10545 N N . VAL B 1 596 ? -7.379 -42.906 -27.562 1 92.81 596 VAL B N 1
ATOM 10546 C CA . VAL B 1 596 ? -6.816 -43.719 -26.484 1 92.81 596 VAL B CA 1
ATOM 10547 C C . VAL B 1 596 ? -7.676 -43.594 -25.234 1 92.81 596 VAL B C 1
ATOM 10549 O O . VAL B 1 596 ? -7.961 -42.469 -24.797 1 92.81 596 VAL B O 1
ATOM 10552 N N . VAL B 1 597 ? -8.117 -44.719 -24.75 1 94.88 597 VAL B N 1
ATOM 10553 C CA . VAL B 1 597 ? -8.984 -44.688 -23.578 1 94.88 597 VAL B CA 1
ATOM 10554 C C . VAL B 1 597 ? -8.203 -45.188 -22.344 1 94.88 597 VAL B C 1
ATOM 10556 O O . VAL B 1 597 ? -7.594 -46.25 -22.375 1 94.88 597 VAL B O 1
ATOM 10559 N N . ILE B 1 598 ? -8.188 -44.406 -21.312 1 95.56 598 ILE B N 1
ATOM 10560 C CA . ILE B 1 598 ? -7.535 -44.719 -20.047 1 95.56 598 ILE B CA 1
ATOM 10561 C C . ILE B 1 598 ? -8.578 -44.875 -18.953 1 95.56 598 ILE B C 1
ATOM 10563 O O . ILE B 1 598 ? -9.234 -43.906 -18.562 1 95.56 598 ILE B O 1
ATOM 10567 N N . PRO B 1 599 ? -8.727 -46.094 -18.422 1 96 599 PRO B N 1
ATOM 10568 C CA . PRO B 1 599 ? -9.672 -46.25 -17.312 1 96 599 PRO B CA 1
ATOM 10569 C C . PRO B 1 599 ? -9.195 -45.594 -16.031 1 96 599 PRO B C 1
ATOM 10571 O O . PRO B 1 599 ? -8.008 -45.625 -15.711 1 96 599 PRO B O 1
ATOM 10574 N N . VAL B 1 600 ? -10.094 -44.938 -15.367 1 96.56 600 VAL B N 1
ATOM 10575 C CA . VAL B 1 600 ? -9.828 -44.281 -14.094 1 96.56 600 VAL B CA 1
ATOM 10576 C C . VAL B 1 600 ? -10.75 -44.844 -13.023 1 96.56 600 VAL B C 1
ATOM 10578 O O . VAL B 1 600 ? -11.812 -44.281 -12.742 1 96.56 600 VAL B O 1
ATOM 10581 N N . PRO B 1 601 ? -10.281 -45.875 -12.367 1 95.38 601 PRO B N 1
ATOM 10582 C CA . PRO B 1 601 ? -11.102 -46.438 -11.289 1 95.38 601 PRO B CA 1
ATOM 10583 C C . PRO B 1 601 ? -11.258 -45.5 -10.102 1 95.38 601 PRO B C 1
ATOM 10585 O O . PRO B 1 601 ? -10.305 -44.812 -9.742 1 95.38 601 PRO B O 1
ATOM 10588 N N . SER B 1 602 ? -12.391 -45.594 -9.531 1 93.44 602 SER B N 1
ATOM 10589 C CA . SER B 1 602 ? -12.695 -44.719 -8.414 1 93.44 602 SER B CA 1
ATOM 10590 C C . SER B 1 602 ? -11.75 -44.969 -7.238 1 93.44 602 SER B C 1
ATOM 10592 O O . SER B 1 602 ? -11.383 -44.031 -6.516 1 93.44 602 SER B O 1
ATOM 10594 N N . LYS B 1 603 ? -11.312 -46.094 -6.996 1 91.06 603 LYS B N 1
ATOM 10595 C CA . LYS B 1 603 ? -10.469 -46.469 -5.867 1 91.06 603 LYS B CA 1
ATOM 10596 C C . LYS B 1 603 ? -9.117 -45.75 -5.93 1 91.06 603 LYS B C 1
ATOM 10598 O O . LYS B 1 603 ? -8.477 -45.531 -4.898 1 91.06 603 LYS B O 1
ATOM 10603 N N . ASP B 1 604 ? -8.711 -45.344 -7.133 1 93.31 604 ASP B N 1
ATOM 10604 C CA . ASP B 1 604 ? -7.387 -44.75 -7.32 1 93.31 604 ASP B CA 1
ATOM 10605 C C . ASP B 1 604 ? -7.355 -43.312 -6.816 1 93.31 604 ASP B C 1
ATOM 10607 O O . ASP B 1 604 ? -6.309 -42.812 -6.387 1 93.31 604 ASP B O 1
ATOM 10611 N N . TYR B 1 605 ? -8.539 -42.625 -6.91 1 93 605 TYR B N 1
ATOM 10612 C CA . TYR B 1 605 ? -8.477 -41.219 -6.594 1 93 605 TYR B CA 1
ATOM 10613 C C . TYR B 1 605 ? -9.273 -40.906 -5.328 1 93 605 TYR B C 1
ATOM 10615 O O . TYR B 1 605 ? -9.031 -39.875 -4.676 1 93 605 TYR B O 1
ATOM 10623 N N . MET B 1 606 ? -10.125 -41.719 -4.859 1 89.31 606 MET B N 1
ATOM 10624 C CA . MET B 1 606 ? -11.086 -41.406 -3.805 1 89.31 606 MET B CA 1
ATOM 10625 C C . MET B 1 606 ? -10.375 -41.188 -2.475 1 89.31 606 MET B C 1
ATOM 10627 O O . MET B 1 606 ? -10.734 -40.281 -1.721 1 89.31 606 MET B O 1
ATOM 10631 N N . ARG B 1 607 ? -9.398 -41.906 -2.211 1 84.69 607 ARG B N 1
ATOM 10632 C CA . ARG B 1 607 ? -8.727 -41.844 -0.92 1 84.69 607 ARG B CA 1
ATOM 10633 C C . ARG B 1 607 ? -7.816 -40.625 -0.855 1 84.69 607 ARG B C 1
ATOM 10635 O O . ARG B 1 607 ? -7.406 -40.188 0.23 1 84.69 607 ARG B O 1
ATOM 10642 N N . GLN B 1 608 ? -7.586 -40.031 -1.978 1 88.38 608 GLN B N 1
ATOM 10643 C CA . GLN B 1 608 ? -6.605 -38.938 -2.025 1 88.38 608 GLN B CA 1
ATOM 10644 C C . GLN B 1 608 ? -7.281 -37.594 -2.246 1 88.38 608 GLN B C 1
ATOM 10646 O O . GLN B 1 608 ? -6.613 -36.562 -2.311 1 88.38 608 GLN B O 1
ATOM 10651 N N . LEU B 1 609 ? -8.57 -37.656 -2.279 1 87.25 609 LEU B N 1
ATOM 10652 C CA . LEU B 1 609 ? -9.281 -36.438 -2.639 1 87.25 609 LEU B CA 1
ATOM 10653 C C . LEU B 1 609 ? -9.047 -35.344 -1.601 1 87.25 609 LEU B C 1
ATOM 10655 O O . LEU B 1 609 ? -8.977 -35.625 -0.402 1 87.25 609 LEU B O 1
ATOM 10659 N N . VAL B 1 610 ? -8.734 -34.188 -2.131 1 84.5 610 VAL B N 1
ATOM 10660 C CA . VAL B 1 610 ? -8.648 -33.031 -1.263 1 84.5 610 VAL B CA 1
ATOM 10661 C C . VAL B 1 610 ? -9.898 -32.188 -1.427 1 84.5 610 VAL B C 1
ATOM 10663 O O . VAL B 1 610 ? -10.883 -32.625 -2.018 1 84.5 610 VAL B O 1
ATOM 10666 N N . GLU B 1 611 ? -9.695 -30.953 -0.925 1 79.75 611 GLU B N 1
ATOM 10667 C CA . GLU B 1 611 ? -10.898 -30.141 -0.861 1 79.75 611 GLU B CA 1
ATOM 10668 C C . GLU B 1 611 ? -11.422 -29.812 -2.258 1 79.75 611 GLU B C 1
ATOM 10670 O O . GLU B 1 611 ? -10.648 -29.688 -3.203 1 79.75 611 GLU B O 1
ATOM 10675 N N . GLN B 1 612 ? -12.625 -29.875 -2.598 1 83.75 612 GLN B N 1
ATOM 10676 C CA . GLN B 1 612 ? -13.438 -29.516 -3.758 1 83.75 612 GLN B CA 1
ATOM 10677 C C . GLN B 1 612 ? -13.398 -30.609 -4.816 1 83.75 612 GLN B C 1
ATOM 10679 O O . GLN B 1 612 ? -13.969 -30.469 -5.895 1 83.75 612 GLN B O 1
ATOM 10684 N N . ALA B 1 613 ? -12.508 -31.609 -4.688 1 87.19 613 ALA B N 1
ATOM 10685 C CA . ALA B 1 613 ? -12.57 -32.844 -5.465 1 87.19 613 ALA B CA 1
ATOM 10686 C C . ALA B 1 613 ? -12.281 -32.594 -6.938 1 87.19 613 ALA B C 1
ATOM 10688 O O . ALA B 1 613 ? -13.055 -32.969 -7.812 1 87.19 613 ALA B O 1
ATOM 10689 N N . ASN B 1 614 ? -11.164 -31.984 -7.207 1 90.19 614 ASN B N 1
ATOM 10690 C CA . ASN B 1 614 ? -10.727 -31.734 -8.578 1 90.19 614 ASN B CA 1
ATOM 10691 C C . ASN B 1 614 ? -9.641 -32.719 -9.008 1 90.19 614 ASN B C 1
ATOM 10693 O O . ASN B 1 614 ? -8.727 -33 -8.242 1 90.19 614 ASN B O 1
ATOM 10697 N N . LEU B 1 615 ? -9.82 -33.219 -10.102 1 93.19 615 LEU B N 1
ATOM 10698 C CA . LEU B 1 615 ? -8.797 -34.031 -10.742 1 93.19 615 LEU B CA 1
ATOM 10699 C C . LEU B 1 615 ? -8.18 -33.312 -11.93 1 93.19 615 LEU B C 1
ATOM 10701 O O . LEU B 1 615 ? -8.891 -32.656 -12.695 1 93.19 615 LEU B O 1
ATOM 10705 N N . HIS B 1 616 ? -6.949 -33.281 -12 1 92.31 616 HIS B N 1
ATOM 10706 C CA . HIS B 1 616 ? -6.234 -32.594 -13.086 1 92.31 616 HIS B CA 1
ATOM 10707 C C . HIS B 1 616 ? -5.406 -33.594 -13.891 1 92.31 616 HIS B C 1
ATOM 10709 O O . HIS B 1 616 ? -4.527 -34.281 -13.352 1 92.31 616 HIS B O 1
ATOM 10715 N N . PHE B 1 617 ? -5.738 -33.688 -15.109 1 93.38 617 PHE B N 1
ATOM 10716 C CA . PHE B 1 617 ? -5.016 -34.562 -16.016 1 93.38 617 PHE B CA 1
ATOM 10717 C C . PHE B 1 617 ? -4.125 -33.781 -16.953 1 93.38 617 PHE B C 1
ATOM 10719 O O . PHE B 1 617 ? -4.531 -32.719 -17.469 1 93.38 617 PHE B O 1
ATOM 10726 N N . ILE B 1 618 ? -2.979 -34.188 -17.125 1 90.94 618 ILE B N 1
ATOM 10727 C CA . ILE B 1 618 ? -2.043 -33.594 -18.062 1 90.94 618 ILE B CA 1
ATOM 10728 C C . ILE B 1 618 ? -1.457 -34.688 -18.969 1 90.94 618 ILE B C 1
ATOM 10730 O O . ILE B 1 618 ? -0.923 -35.688 -18.484 1 90.94 618 ILE B O 1
ATOM 10734 N N . ALA B 1 619 ? -1.594 -34.5 -20.203 1 93 619 ALA B N 1
ATOM 10735 C CA . ALA B 1 619 ? -0.996 -35.375 -21.203 1 93 619 ALA B CA 1
ATOM 10736 C C . ALA B 1 619 ? 0.03 -34.625 -22.047 1 93 619 ALA B C 1
ATOM 10738 O O . ALA B 1 619 ? -0.239 -33.531 -22.531 1 93 619 ALA B O 1
ATOM 10739 N N . THR B 1 620 ? 1.142 -35.188 -22.031 1 91.44 620 THR B N 1
ATOM 10740 C CA . THR B 1 620 ? 2.189 -34.656 -22.906 1 91.44 620 THR B CA 1
ATOM 10741 C C . THR B 1 620 ? 2.779 -35.781 -23.781 1 91.44 620 THR B C 1
ATOM 10743 O O . THR B 1 620 ? 2.727 -36.938 -23.422 1 91.44 620 THR B O 1
ATOM 10746 N N . GLY B 1 621 ? 3.182 -35.375 -24.953 1 90.06 621 GLY B N 1
ATOM 10747 C CA . GLY B 1 621 ? 3.789 -36.312 -25.859 1 90.06 621 GLY B CA 1
ATOM 10748 C C . GLY B 1 621 ? 4.809 -35.688 -26.797 1 90.06 621 GLY B C 1
ATOM 10749 O O . GLY B 1 621 ? 4.742 -34.5 -27.094 1 90.06 621 GLY B O 1
ATOM 10750 N N . LYS B 1 622 ? 5.707 -36.5 -27.109 1 89.62 622 LYS B N 1
ATOM 10751 C CA . LYS B 1 622 ? 6.703 -36.125 -28.094 1 89.62 622 LYS B CA 1
ATOM 10752 C C . LYS B 1 622 ? 6.574 -36.969 -29.359 1 89.62 622 LYS B C 1
ATOM 10754 O O . LYS B 1 622 ? 6.594 -38.188 -29.312 1 89.62 622 LYS B O 1
ATOM 10759 N N . VAL B 1 623 ? 6.406 -36.25 -30.5 1 91.75 623 VAL B N 1
ATOM 10760 C CA . VAL B 1 623 ? 6.375 -36.938 -31.797 1 91.75 623 VAL B CA 1
ATOM 10761 C C . VAL B 1 623 ? 7.789 -37.375 -32.188 1 91.75 623 VAL B C 1
ATOM 10763 O O . VAL B 1 623 ? 8.688 -36.531 -32.312 1 91.75 623 VAL B O 1
ATOM 10766 N N . LYS B 1 624 ? 7.973 -38.594 -32.375 1 90.69 624 LYS B N 1
ATOM 10767 C CA . LYS B 1 624 ? 9.305 -39.156 -32.594 1 90.69 624 LYS B CA 1
ATOM 10768 C C . LYS B 1 624 ? 9.945 -38.594 -33.844 1 90.69 624 LYS B C 1
ATOM 10770 O O . LYS B 1 624 ? 11.148 -38.312 -33.875 1 90.69 624 LYS B O 1
ATOM 10775 N N . GLU B 1 625 ? 9.172 -38.469 -34.875 1 91.88 625 GLU B N 1
ATOM 10776 C CA . GLU B 1 625 ? 9.703 -38.094 -36.188 1 91.88 625 GLU B CA 1
ATOM 10777 C C . GLU B 1 625 ? 10.062 -36.625 -36.25 1 91.88 625 GLU B C 1
ATOM 10779 O O . GLU B 1 625 ? 11.031 -36.25 -36.906 1 91.88 625 GLU B O 1
ATOM 10784 N N . THR B 1 626 ? 9.273 -35.812 -35.594 1 89.31 626 THR B N 1
ATOM 10785 C CA . THR B 1 626 ? 9.453 -34.375 -35.781 1 89.31 626 THR B CA 1
ATOM 10786 C C . THR B 1 626 ? 10 -33.75 -34.5 1 89.31 626 THR B C 1
ATOM 10788 O O . THR B 1 626 ? 10.5 -32.594 -34.531 1 89.31 626 THR B O 1
ATOM 10791 N N . GLY B 1 627 ? 9.898 -34.438 -33.375 1 85.06 627 GLY B N 1
ATOM 10792 C CA . GLY B 1 627 ? 10.312 -33.844 -32.125 1 85.06 627 GLY B CA 1
ATOM 10793 C C . GLY B 1 627 ? 9.281 -32.906 -31.531 1 85.06 627 GLY B C 1
ATOM 10794 O O . GLY B 1 627 ? 9.484 -32.344 -30.453 1 85.06 627 GLY B O 1
ATOM 10795 N N . GLN B 1 628 ? 8.133 -32.781 -32.125 1 88.06 628 GLN B N 1
ATOM 10796 C CA . GLN B 1 628 ? 7.059 -31.922 -31.656 1 88.06 628 GLN B CA 1
ATOM 10797 C C . GLN B 1 628 ? 6.508 -32.375 -30.312 1 88.06 628 GLN B C 1
ATOM 10799 O O . GLN B 1 628 ? 6.34 -33.594 -30.094 1 88.06 628 GLN B O 1
ATOM 10804 N N . ILE B 1 629 ? 6.367 -31.359 -29.5 1 87.88 629 ILE B N 1
ATOM 10805 C CA . ILE B 1 629 ? 5.723 -31.672 -28.234 1 87.88 629 ILE B CA 1
ATOM 10806 C C . ILE B 1 629 ? 4.238 -31.328 -28.312 1 87.88 629 ILE B C 1
ATOM 10808 O O . ILE B 1 629 ? 3.865 -30.234 -28.75 1 87.88 629 ILE B O 1
ATOM 10812 N N . ILE B 1 630 ? 3.41 -32.281 -27.984 1 89.88 630 ILE B N 1
ATOM 10813 C CA . ILE B 1 630 ? 1.971 -32.031 -27.906 1 89.88 630 ILE B CA 1
ATOM 10814 C C . ILE B 1 630 ? 1.518 -32.156 -26.453 1 89.88 630 ILE B C 1
ATOM 10816 O O . ILE B 1 630 ? 2.127 -32.875 -25.656 1 89.88 630 ILE B O 1
ATOM 10820 N N . SER B 1 631 ? 0.573 -31.344 -26.125 1 89.5 631 SER B N 1
ATOM 10821 C CA . SER B 1 631 ? 0.105 -31.344 -24.75 1 89.5 631 SER B CA 1
ATOM 10822 C C . SER B 1 631 ? -1.39 -31.062 -24.672 1 89.5 631 SER B C 1
ATOM 10824 O O . SER B 1 631 ? -1.949 -30.406 -25.547 1 89.5 631 SER B O 1
ATOM 10826 N N . ALA B 1 632 ? -2.051 -31.594 -23.703 1 90.94 632 ALA B N 1
ATOM 10827 C CA . ALA B 1 632 ? -3.434 -31.297 -23.344 1 90.94 632 ALA B CA 1
ATOM 10828 C C . ALA B 1 632 ? -3.637 -31.391 -21.828 1 90.94 632 ALA B C 1
ATOM 10830 O O . ALA B 1 632 ? -3.018 -32.219 -21.172 1 90.94 632 ALA B O 1
ATOM 10831 N N . MET B 1 633 ? -4.383 -30.5 -21.375 1 89.75 633 MET B N 1
ATOM 10832 C CA . MET B 1 633 ? -4.723 -30.484 -19.953 1 89.75 633 MET B CA 1
ATOM 10833 C C . MET B 1 633 ? -6.234 -30.484 -19.75 1 89.75 633 MET B C 1
ATOM 10835 O O . MET B 1 633 ? -6.969 -29.906 -20.562 1 89.75 633 MET B O 1
ATOM 10839 N N . ARG B 1 634 ? -6.66 -31.188 -18.672 1 91.06 634 ARG B N 1
ATOM 10840 C CA . ARG B 1 634 ? -8.086 -31.234 -18.359 1 91.06 634 ARG B CA 1
ATOM 10841 C C . ARG B 1 634 ? -8.328 -31.297 -16.859 1 91.06 634 ARG B C 1
ATOM 10843 O O . ARG B 1 634 ? -7.723 -32.125 -16.156 1 91.06 634 ARG B O 1
ATOM 10850 N N . VAL B 1 635 ? -9.172 -30.375 -16.469 1 91.25 635 VAL B N 1
ATOM 10851 C CA . VAL B 1 635 ? -9.648 -30.438 -15.094 1 91.25 635 VAL B CA 1
ATOM 10852 C C . VAL B 1 635 ? -11.023 -31.094 -15.047 1 91.25 635 VAL B C 1
ATOM 10854 O O . VAL B 1 635 ? -11.93 -30.688 -15.789 1 91.25 635 VAL B O 1
ATOM 10857 N N . VAL B 1 636 ? -11.133 -32.125 -14.25 1 92.06 636 VAL B N 1
ATOM 10858 C CA . VAL B 1 636 ? -12.406 -32.812 -14.031 1 92.06 636 VAL B CA 1
ATOM 10859 C C . VAL B 1 636 ? -12.906 -32.5 -12.617 1 92.06 636 VAL B C 1
ATOM 10861 O O . VAL B 1 636 ? -12.305 -32.938 -11.633 1 92.06 636 VAL B O 1
ATOM 10864 N N . THR B 1 637 ? -13.969 -31.781 -12.594 1 91.94 637 THR B N 1
ATOM 10865 C CA . THR B 1 637 ? -14.602 -31.516 -11.305 1 91.94 637 THR B CA 1
ATOM 10866 C C . THR B 1 637 ? -15.648 -32.594 -10.977 1 91.94 637 THR B C 1
ATOM 10868 O O . THR B 1 637 ? -16.641 -32.719 -11.703 1 91.94 637 THR B O 1
ATOM 10871 N N . LEU B 1 638 ? -15.453 -33.25 -9.891 1 93 638 LEU B N 1
ATOM 10872 C CA . LEU B 1 638 ? -16.391 -34.312 -9.516 1 93 638 LEU B CA 1
ATOM 10873 C C . LEU B 1 638 ? -17.672 -33.688 -8.953 1 93 638 LEU B C 1
ATOM 10875 O O . LEU B 1 638 ? -17.641 -32.75 -8.156 1 93 638 LEU B O 1
ATOM 10879 N N . HIS B 1 639 ? -18.781 -34.25 -9.359 1 93.56 639 HIS B N 1
ATOM 10880 C CA . HIS B 1 639 ? -20.078 -33.75 -8.898 1 93.56 639 HIS B CA 1
ATOM 10881 C C . HIS B 1 639 ? -20.469 -34.375 -7.555 1 93.56 639 HIS B C 1
ATOM 10883 O O . HIS B 1 639 ? -20.469 -35.594 -7.41 1 93.56 639 HIS B O 1
ATOM 10889 N N . THR B 1 640 ? -20.75 -33.594 -6.688 1 91.81 640 THR B N 1
ATOM 10890 C CA . THR B 1 640 ? -21.188 -34.031 -5.367 1 91.81 640 THR B CA 1
ATOM 10891 C C . THR B 1 640 ? -22.688 -34.219 -5.332 1 91.81 640 THR B C 1
ATOM 10893 O O . THR B 1 640 ? -23.422 -33.656 -6.16 1 91.81 640 THR B O 1
ATOM 10896 N N . PRO B 1 641 ? -23.156 -35.062 -4.324 1 92.06 641 PRO B N 1
ATOM 10897 C CA . PRO B 1 641 ? -24.609 -35.156 -4.145 1 92.06 641 PRO B CA 1
ATOM 10898 C C . PRO B 1 641 ? -25.25 -33.844 -3.697 1 92.06 641 PRO B C 1
ATOM 10900 O O . PRO B 1 641 ? -24.547 -32.906 -3.336 1 92.06 641 PRO B O 1
ATOM 10903 N N . LYS B 1 642 ? -26.531 -33.875 -3.807 1 93.12 642 LYS B N 1
ATOM 10904 C CA . LYS B 1 642 ? -27.25 -32.656 -3.426 1 93.12 642 LYS B CA 1
ATOM 10905 C C . LYS B 1 642 ? -27.906 -32.812 -2.057 1 93.12 642 LYS B C 1
ATOM 10907 O O . LYS B 1 642 ? -28.25 -33.938 -1.654 1 93.12 642 LYS B O 1
ATOM 10912 N N . LEU B 1 643 ? -28.016 -31.766 -1.445 1 95.69 643 LEU B N 1
ATOM 10913 C CA . LEU B 1 643 ? -28.734 -31.672 -0.177 1 95.69 643 LEU B CA 1
ATOM 10914 C C . LEU B 1 643 ? -30.188 -31.266 -0.399 1 95.69 643 LEU B C 1
ATOM 10916 O O . LEU B 1 643 ? -30.453 -30.297 -1.118 1 95.69 643 LEU B O 1
ATOM 10920 N N . SER B 1 644 ? -31.031 -32 0.196 1 96.75 644 SER B N 1
ATOM 10921 C CA . SER B 1 644 ? -32.438 -31.672 0.034 1 96.75 644 SER B CA 1
ATOM 10922 C C . SER B 1 644 ? -32.906 -30.719 1.12 1 96.75 644 SER B C 1
ATOM 10924 O O . SER B 1 644 ? -32.656 -30.953 2.307 1 96.75 644 SER B O 1
ATOM 10926 N N . VAL B 1 645 ? -33.562 -29.656 0.721 1 97.31 645 VAL B N 1
ATOM 10927 C CA . VAL B 1 645 ? -34.156 -28.688 1.635 1 97.31 645 VAL B CA 1
ATOM 10928 C C . VAL B 1 645 ? -35.625 -28.484 1.298 1 97.31 645 VAL B C 1
ATOM 10930 O O . VAL B 1 645 ? -35.969 -28.141 0.162 1 97.31 645 VAL B O 1
ATOM 10933 N N . GLU B 1 646 ? -36.406 -28.734 2.244 1 96.62 646 GLU B N 1
ATOM 10934 C CA . GLU B 1 646 ? -37.844 -28.547 2.092 1 96.62 646 GLU B CA 1
ATOM 10935 C C . GLU B 1 646 ? -38.406 -27.672 3.215 1 96.62 646 GLU B C 1
ATOM 10937 O O . GLU B 1 646 ? -37.844 -27.594 4.301 1 96.62 646 GLU B O 1
ATOM 10942 N N . VAL B 1 647 ? -39.5 -26.984 2.861 1 96.12 647 VAL B N 1
ATOM 10943 C CA . VAL B 1 647 ? -40.125 -26.172 3.877 1 96.12 647 VAL B CA 1
ATOM 10944 C C . VAL B 1 647 ? -41.625 -26.531 3.973 1 96.12 647 VAL B C 1
ATOM 10946 O O . VAL B 1 647 ? -42.219 -26.969 2.992 1 96.12 647 VAL B O 1
ATOM 10949 N N . SER B 1 648 ? -42.125 -26.438 5.16 1 94.94 648 SER B N 1
ATOM 10950 C CA . SER B 1 648 ? -43.562 -26.656 5.395 1 94.94 648 SER B CA 1
ATOM 10951 C C . SER B 1 648 ? -44.156 -25.562 6.266 1 94.94 648 SER B C 1
ATOM 10953 O O . SER B 1 648 ? -43.406 -24.875 6.996 1 94.94 648 SER B O 1
ATOM 10955 N N . GLY B 1 649 ? -45.469 -25.359 6.109 1 93.44 649 GLY B N 1
ATOM 10956 C CA . GLY B 1 649 ? -46.156 -24.297 6.82 1 93.44 649 GLY B CA 1
ATOM 10957 C C . GLY B 1 649 ? -46.562 -23.141 5.926 1 93.44 649 GLY B C 1
ATOM 10958 O O . GLY B 1 649 ? -46.281 -23.141 4.727 1 93.44 649 GLY B O 1
ATOM 10959 N N . GLN B 1 650 ? -47.25 -22.125 6.594 1 93.06 650 GLN B N 1
ATOM 10960 C CA . GLN B 1 650 ? -47.688 -20.938 5.852 1 93.06 650 GLN B CA 1
ATOM 10961 C C . GLN B 1 650 ? -46.594 -19.891 5.82 1 93.06 650 GLN B C 1
ATOM 10963 O O . GLN B 1 650 ? -46.156 -19.406 6.867 1 93.06 650 GLN B O 1
ATOM 10968 N N . ALA B 1 651 ? -46.156 -19.562 4.652 1 94 651 ALA B N 1
ATOM 10969 C CA . ALA B 1 651 ? -45.094 -18.594 4.48 1 94 651 ALA B CA 1
ATOM 10970 C C . ALA B 1 651 ? -45.594 -17.172 4.688 1 94 651 ALA B C 1
ATOM 10972 O O . ALA B 1 651 ? -45.844 -16.453 3.719 1 94 651 ALA B O 1
ATOM 10973 N N . LYS B 1 652 ? -45.781 -16.812 5.848 1 95.44 652 LYS B N 1
ATOM 10974 C CA . LYS B 1 652 ? -46.25 -15.484 6.266 1 95.44 652 LYS B CA 1
ATOM 10975 C C . LYS B 1 652 ? -45.375 -14.922 7.379 1 95.44 652 LYS B C 1
ATOM 10977 O O . LYS B 1 652 ? -44.906 -15.672 8.234 1 95.44 652 LYS B O 1
ATOM 10982 N N . VAL B 1 653 ? -45.25 -13.656 7.344 1 94.94 653 VAL B N 1
ATOM 10983 C CA . VAL B 1 653 ? -44.406 -13.008 8.336 1 94.94 653 VAL B CA 1
ATOM 10984 C C . VAL B 1 653 ? -44.906 -13.32 9.742 1 94.94 653 VAL B C 1
ATOM 10986 O O . VAL B 1 653 ? -46.094 -13.156 10.031 1 94.94 653 VAL B O 1
ATOM 10989 N N . GLY B 1 654 ? -44.031 -13.828 10.57 1 93.81 654 GLY B N 1
ATOM 10990 C CA . GLY B 1 654 ? -44.344 -14.062 11.969 1 93.81 654 GLY B CA 1
ATOM 10991 C C . GLY B 1 654 ? -44.875 -15.453 12.234 1 93.81 654 GLY B C 1
ATOM 10992 O O . GLY B 1 654 ? -44.906 -15.906 13.375 1 93.81 654 GLY B O 1
ATOM 10993 N N . GLU B 1 655 ? -45.281 -16.156 11.242 1 95.5 655 GLU B N 1
ATOM 10994 C CA . GLU B 1 655 ? -45.844 -17.484 11.406 1 95.5 655 GLU B CA 1
ATOM 10995 C C . GLU B 1 655 ? -44.75 -18.562 11.484 1 95.5 655 GLU B C 1
ATOM 10997 O O . GLU B 1 655 ? -43.719 -18.438 10.828 1 95.5 655 GLU B O 1
ATOM 11002 N N . LYS B 1 656 ? -45.031 -19.5 12.211 1 95.38 656 LYS B N 1
ATOM 11003 C CA . LYS B 1 656 ? -44.094 -20.594 12.414 1 95.38 656 LYS B CA 1
ATOM 11004 C C . LYS B 1 656 ? -44 -21.5 11.188 1 95.38 656 LYS B C 1
ATOM 11006 O O . LYS B 1 656 ? -45.031 -21.938 10.664 1 95.38 656 LYS B O 1
ATOM 11011 N N . MET B 1 657 ? -42.812 -21.75 10.711 1 96.25 657 MET B N 1
ATOM 11012 C CA . MET B 1 657 ? -42.562 -22.656 9.594 1 96.25 657 MET B CA 1
ATOM 11013 C C . MET B 1 657 ? -41.5 -23.703 9.977 1 96.25 657 MET B C 1
ATOM 11015 O O . MET B 1 657 ? -40.844 -23.562 11 1 96.25 657 MET B O 1
ATOM 11019 N N . LEU B 1 658 ? -41.469 -24.766 9.188 1 96.38 658 LEU B N 1
ATOM 11020 C CA . LEU B 1 658 ? -40.5 -25.828 9.414 1 96.38 658 LEU B CA 1
ATOM 11021 C C . LEU B 1 658 ? -39.594 -26.016 8.188 1 96.38 658 LEU B C 1
ATOM 11023 O O . LEU B 1 658 ? -40.062 -26 7.055 1 96.38 658 LEU B O 1
ATOM 11027 N N . ALA B 1 659 ? -38.375 -26.094 8.391 1 96.69 659 ALA B N 1
ATOM 11028 C CA . ALA B 1 659 ? -37.406 -26.484 7.375 1 96.69 659 ALA B CA 1
ATOM 11029 C C . ALA B 1 659 ? -36.938 -27.906 7.602 1 96.69 659 ALA B C 1
ATOM 11031 O O . ALA B 1 659 ? -36.562 -28.281 8.719 1 96.69 659 ALA B O 1
ATOM 11032 N N . ILE B 1 660 ? -36.938 -28.672 6.613 1 97.31 660 ILE B N 1
ATOM 11033 C CA . ILE B 1 660 ? -36.5 -30.062 6.684 1 97.31 660 ILE B CA 1
ATOM 11034 C C . ILE B 1 660 ? -35.312 -30.266 5.754 1 97.31 660 ILE B C 1
ATOM 11036 O O . ILE B 1 660 ? -35.438 -30.156 4.531 1 97.31 660 ILE B O 1
ATOM 11040 N N . ILE B 1 661 ? -34.188 -30.578 6.32 1 97.62 661 ILE B N 1
ATOM 11041 C CA . ILE B 1 661 ? -32.969 -30.859 5.57 1 97.62 661 ILE B CA 1
ATOM 11042 C C . ILE B 1 661 ? -32.656 -32.375 5.594 1 97.62 661 ILE B C 1
ATOM 11044 O O . ILE B 1 661 ? -32.594 -32.969 6.664 1 97.62 661 ILE B O 1
ATOM 11048 N N . LYS B 1 662 ? -32.469 -32.875 4.406 1 97.06 662 LYS B N 1
ATOM 11049 C CA . LYS B 1 662 ? -32.281 -34.344 4.301 1 97.06 662 LYS B CA 1
ATOM 11050 C C . LYS B 1 662 ? -31.062 -34.656 3.416 1 97.06 662 LYS B C 1
ATOM 11052 O O . LYS B 1 662 ? -30.859 -34 2.393 1 97.06 662 LYS B O 1
ATOM 11057 N N . PHE B 1 663 ? -30.391 -35.656 3.811 1 97.69 663 PHE B N 1
ATOM 11058 C CA . PHE B 1 663 ? -29.266 -36.156 3.031 1 97.69 663 PHE B CA 1
ATOM 11059 C C . PHE B 1 663 ? -29.062 -37.656 3.256 1 97.69 663 PHE B C 1
ATOM 11061 O O . PHE B 1 663 ? -29.125 -38.125 4.391 1 97.69 663 PHE B O 1
ATOM 11068 N N . THR B 1 664 ? -28.922 -38.344 2.223 1 96.44 664 THR B N 1
ATOM 11069 C CA . THR B 1 664 ? -28.594 -39.781 2.295 1 96.44 664 THR B CA 1
ATOM 11070 C C . THR B 1 664 ? -27.188 -40.031 1.793 1 96.44 664 THR B C 1
ATOM 11072 O O . THR B 1 664 ? -26.812 -39.625 0.694 1 96.44 664 THR B O 1
ATOM 11075 N N . ASN B 1 665 ? -26.438 -40.688 2.633 1 95.94 665 ASN B N 1
ATOM 11076 C CA . ASN B 1 665 ? -25.078 -41.062 2.236 1 95.94 665 ASN B CA 1
ATOM 11077 C C . ASN B 1 665 ? -25.078 -42.062 1.091 1 95.94 665 ASN B C 1
ATOM 11079 O O . ASN B 1 665 ? -25.359 -43.25 1.298 1 95.94 665 ASN B O 1
ATOM 11083 N N . PRO B 1 666 ? -24.703 -41.656 -0.038 1 91.88 666 PRO B N 1
ATOM 11084 C CA . PRO B 1 666 ? -24.75 -42.562 -1.191 1 91.88 666 PRO B CA 1
ATOM 11085 C C . PRO B 1 666 ? -23.484 -43.406 -1.343 1 91.88 666 PRO B C 1
ATOM 11087 O O . PRO B 1 666 ? -23.375 -44.188 -2.295 1 91.88 666 PRO B O 1
ATOM 11090 N N . PHE B 1 667 ? -22.578 -43.312 -0.421 1 90.88 667 PHE B N 1
ATOM 11091 C CA . PHE B 1 667 ? -21.281 -43.969 -0.57 1 90.88 667 PHE B CA 1
ATOM 11092 C C . PHE B 1 667 ? -21.219 -45.25 0.251 1 90.88 667 PHE B C 1
ATOM 11094 O O . PHE B 1 667 ? -22.156 -45.562 0.986 1 90.88 667 PHE B O 1
ATOM 11101 N N . LYS B 1 668 ? -20.078 -45.969 0.048 1 89.12 668 LYS B N 1
ATOM 11102 C CA . LYS B 1 668 ? -19.891 -47.25 0.756 1 89.12 668 LYS B CA 1
ATOM 11103 C C . LYS B 1 668 ? -19.062 -47.031 2.023 1 89.12 668 LYS B C 1
ATOM 11105 O O . LYS B 1 668 ? -18.828 -47.969 2.775 1 89.12 668 LYS B O 1
ATOM 11110 N N . PHE B 1 669 ? -18.719 -45.781 2.305 1 89.81 669 PHE B N 1
ATOM 11111 C CA . PHE B 1 669 ? -17.938 -45.5 3.498 1 89.81 669 PHE B CA 1
ATOM 11112 C C . PHE B 1 669 ? -18.688 -44.531 4.422 1 89.81 669 PHE B C 1
ATOM 11114 O O . PHE B 1 669 ? -19.641 -43.875 4 1 89.81 669 PHE B O 1
ATOM 11121 N N . ASN B 1 670 ? -18.188 -44.469 5.629 1 94.44 670 ASN B N 1
ATOM 11122 C CA . ASN B 1 670 ? -18.797 -43.625 6.633 1 94.44 670 ASN B CA 1
ATOM 11123 C C . ASN B 1 670 ? -18.406 -42.156 6.418 1 94.44 670 ASN B C 1
ATOM 11125 O O . ASN B 1 670 ? -17.297 -41.844 6 1 94.44 670 ASN B O 1
ATOM 11129 N N . LEU B 1 671 ? -19.359 -41.312 6.605 1 94.88 671 LEU B N 1
ATOM 11130 C CA . LEU B 1 671 ? -19.078 -39.906 6.738 1 94.88 671 LEU B CA 1
ATOM 11131 C C . LEU B 1 671 ? -18.984 -39.5 8.211 1 94.88 671 LEU B C 1
ATOM 11133 O O . LEU B 1 671 ? -19.953 -39.656 8.961 1 94.88 671 LEU B O 1
ATOM 11137 N N . GLU B 1 672 ? -17.844 -39.031 8.562 1 94.88 672 GLU B N 1
ATOM 11138 C CA . GLU B 1 672 ? -17.594 -38.688 9.961 1 94.88 672 GLU B CA 1
ATOM 11139 C C . GLU B 1 672 ? -17.609 -37.156 10.156 1 94.88 672 GLU B C 1
ATOM 11141 O O . GLU B 1 672 ? -17.203 -36.406 9.273 1 94.88 672 GLU B O 1
ATOM 11146 N N . ASP B 1 673 ? -18.125 -36.781 11.328 1 94.25 673 ASP B N 1
ATOM 11147 C CA . ASP B 1 673 ? -18.109 -35.375 11.75 1 94.25 673 ASP B CA 1
ATOM 11148 C C . ASP B 1 673 ? -18.766 -34.469 10.688 1 94.25 673 ASP B C 1
ATOM 11150 O O . ASP B 1 673 ? -18.141 -33.531 10.211 1 94.25 673 ASP B O 1
ATOM 11154 N N . VAL B 1 674 ? -19.984 -34.812 10.398 1 96.38 674 VAL B N 1
ATOM 11155 C CA . VAL B 1 674 ? -20.734 -34.125 9.367 1 96.38 674 VAL B CA 1
ATOM 11156 C C . VAL B 1 674 ? -21.359 -32.844 9.945 1 96.38 674 VAL B C 1
ATOM 11158 O O . VAL B 1 674 ? -22.078 -32.906 10.945 1 96.38 674 VAL B O 1
ATOM 11161 N N . ASN B 1 675 ? -21.016 -31.734 9.367 1 96.06 675 ASN B N 1
ATOM 11162 C CA . ASN B 1 675 ? -21.578 -30.438 9.758 1 96.06 675 ASN B CA 1
ATOM 11163 C C . ASN B 1 675 ? -22.625 -29.953 8.758 1 96.06 675 ASN B C 1
ATOM 11165 O O . ASN B 1 675 ? -22.391 -29.969 7.551 1 96.06 675 ASN B O 1
ATOM 11169 N N . VAL B 1 676 ? -23.781 -29.594 9.234 1 97.44 676 VAL B N 1
ATOM 11170 C CA . VAL B 1 676 ? -24.844 -29.047 8.398 1 97.44 676 VAL B CA 1
ATOM 11171 C C . VAL B 1 676 ? -25.188 -27.641 8.852 1 97.44 676 VAL B C 1
ATOM 11173 O O . VAL B 1 676 ? -25.297 -27.375 10.047 1 97.44 676 VAL B O 1
ATOM 11176 N N . ARG B 1 677 ? -25.281 -26.766 7.945 1 97 677 ARG B N 1
ATOM 11177 C CA . ARG B 1 677 ? -25.656 -25.375 8.203 1 97 677 ARG B CA 1
ATOM 11178 C C . ARG B 1 677 ? -26.859 -24.969 7.359 1 97 677 ARG B C 1
ATOM 11180 O O . ARG B 1 677 ? -27.016 -25.422 6.227 1 97 677 ARG B O 1
ATOM 11187 N N . VAL B 1 678 ? -27.703 -24.109 7.91 1 96.81 678 VAL B N 1
ATOM 11188 C CA . VAL B 1 678 ? -28.859 -23.625 7.168 1 96.81 678 VAL B CA 1
ATOM 11189 C C . VAL B 1 678 ? -29.141 -22.172 7.547 1 96.81 678 VAL B C 1
ATOM 11191 O O . VAL B 1 678 ? -28.953 -21.781 8.703 1 96.81 678 VAL B O 1
ATOM 11194 N N . GLU B 1 679 ? -29.5 -21.375 6.59 1 96.38 679 GLU B N 1
ATOM 11195 C CA . GLU B 1 679 ? -29.938 -20 6.828 1 96.38 679 GLU B CA 1
ATOM 11196 C C . GLU B 1 679 ? -30.719 -19.453 5.641 1 96.38 679 GLU B C 1
ATOM 11198 O O . GLU B 1 679 ? -30.797 -20.109 4.594 1 96.38 679 GLU B O 1
ATOM 11203 N N . GLY B 1 680 ? -31.297 -18.375 5.801 1 94.94 680 GLY B N 1
ATOM 11204 C CA . GLY B 1 680 ? -32 -17.641 4.766 1 94.94 680 GLY B CA 1
ATOM 11205 C C . GLY B 1 680 ? -32.219 -16.172 5.117 1 94.94 680 GLY B C 1
ATOM 11206 O O . GLY B 1 680 ? -32.594 -15.844 6.246 1 94.94 680 GLY B O 1
ATOM 11207 N N . PRO B 1 681 ? -31.906 -15.336 4.234 1 93.56 681 PRO B N 1
ATOM 11208 C CA . PRO B 1 681 ? -32.062 -13.906 4.527 1 93.56 681 PRO B CA 1
ATOM 11209 C C . PRO B 1 681 ? -33.531 -13.523 4.809 1 93.56 681 PRO B C 1
ATOM 11211 O O . PRO B 1 681 ? -34.406 -13.828 4.012 1 93.56 681 PRO B O 1
ATOM 11214 N N . GLY B 1 682 ? -33.75 -12.875 5.91 1 91.19 682 GLY B N 1
ATOM 11215 C CA . GLY B 1 682 ? -35.062 -12.383 6.273 1 91.19 682 GLY B CA 1
ATOM 11216 C C . GLY B 1 682 ? -35.938 -13.453 6.871 1 91.19 682 GLY B C 1
ATOM 11217 O O . GLY B 1 682 ? -37.062 -13.172 7.289 1 91.19 682 GLY B O 1
ATOM 11218 N N . VAL B 1 683 ? -35.531 -14.734 6.918 1 92.94 683 VAL B N 1
ATOM 11219 C CA . VAL B 1 683 ? -36.438 -15.773 7.391 1 92.94 683 VAL B CA 1
ATOM 11220 C C . VAL B 1 683 ? -35.75 -16.562 8.516 1 92.94 683 VAL B C 1
ATOM 11222 O O . VAL B 1 683 ? -36.438 -17.094 9.391 1 92.94 683 VAL B O 1
ATOM 11225 N N . MET B 1 684 ? -34.469 -16.828 8.352 1 93 684 MET B N 1
ATOM 11226 C CA . MET B 1 684 ? -33.812 -17.656 9.359 1 93 684 MET B CA 1
ATOM 11227 C C . MET B 1 684 ? -32.344 -17.25 9.547 1 93 684 MET B C 1
ATOM 11229 O O . MET B 1 684 ? -31.609 -17.125 8.578 1 93 684 MET B O 1
ATOM 11233 N N . SER B 1 685 ? -31.984 -17.047 10.82 1 92.44 685 SER B N 1
ATOM 11234 C CA . SER B 1 685 ? -30.578 -16.844 11.148 1 92.44 685 SER B CA 1
ATOM 11235 C C . SER B 1 685 ? -29.781 -18.141 11.023 1 92.44 685 SER B C 1
ATOM 11237 O O . SER B 1 685 ? -30.359 -19.234 11.078 1 92.44 685 SER B O 1
ATOM 11239 N N . PRO B 1 686 ? -28.516 -18.062 10.852 1 94 686 PRO B N 1
ATOM 11240 C CA . PRO B 1 686 ? -27.688 -19.266 10.656 1 94 686 PRO B CA 1
ATOM 11241 C C . PRO B 1 686 ? -27.828 -20.266 11.805 1 94 686 PRO B C 1
ATOM 11243 O O . PRO B 1 686 ? -27.766 -19.875 12.977 1 94 686 PRO B O 1
ATOM 11246 N N . LYS B 1 687 ? -28.062 -21.469 11.461 1 95.62 687 LYS B N 1
ATOM 11247 C CA . LYS B 1 687 ? -28.125 -22.594 12.391 1 95.62 687 LYS B CA 1
ATOM 11248 C C . LYS B 1 687 ? -27.156 -23.703 11.969 1 95.62 687 LYS B C 1
ATOM 11250 O O . LYS B 1 687 ? -26.859 -23.844 10.781 1 95.62 687 LYS B O 1
ATOM 11255 N N . HIS B 1 688 ? -26.703 -24.406 12.891 1 94.81 688 HIS B N 1
ATOM 11256 C CA . HIS B 1 688 ? -25.75 -25.469 12.586 1 94.81 688 HIS B CA 1
ATOM 11257 C C . HIS B 1 688 ? -26.047 -26.719 13.414 1 94.81 688 HIS B C 1
ATOM 11259 O O . HIS B 1 688 ? -26.516 -26.625 14.547 1 94.81 688 HIS B O 1
ATOM 11265 N N . LYS B 1 689 ? -25.812 -27.828 12.852 1 96.38 689 LYS B N 1
ATOM 11266 C CA . LYS B 1 689 ? -25.938 -29.125 13.523 1 96.38 689 LYS B CA 1
ATOM 11267 C C . LYS B 1 689 ? -24.781 -30.047 13.148 1 96.38 689 LYS B C 1
ATOM 11269 O O . LYS B 1 689 ? -24.344 -30.062 11.992 1 96.38 689 LYS B O 1
ATOM 11274 N N . HIS B 1 690 ? -24.328 -30.781 14.125 1 96.06 690 HIS B N 1
ATOM 11275 C CA . HIS B 1 690 ? -23.203 -31.703 13.938 1 96.06 690 HIS B CA 1
ATOM 11276 C C . HIS B 1 690 ? -23.656 -33.156 14.086 1 96.06 690 HIS B C 1
ATOM 11278 O O . HIS B 1 690 ? -24.391 -33.469 15.016 1 96.06 690 HIS B O 1
ATOM 11284 N N . TYR B 1 691 ? -23.328 -33.938 13.148 1 96.25 691 TYR B N 1
ATOM 11285 C CA . TYR B 1 691 ? -23.531 -35.375 13.203 1 96.25 691 TYR B CA 1
ATOM 11286 C C . TYR B 1 691 ? -22.188 -36.125 13.266 1 96.25 691 TYR B C 1
ATOM 11288 O O . TYR B 1 691 ? -21.344 -35.969 12.375 1 96.25 691 TYR B O 1
ATOM 11296 N N . SER B 1 692 ? -22.016 -36.969 14.219 1 95.75 692 SER B N 1
ATOM 11297 C CA . SER B 1 692 ? -20.734 -37.625 14.414 1 95.75 692 SER B CA 1
ATOM 11298 C C . SER B 1 692 ? -20.484 -38.656 13.312 1 95.75 692 SER B C 1
ATOM 11300 O O . SER B 1 692 ? -19.328 -38.844 12.898 1 95.75 692 SER B O 1
ATOM 11302 N N . LEU B 1 693 ? -21.641 -39.312 12.945 1 96.12 693 LEU B N 1
ATOM 11303 C CA . LEU B 1 693 ? -21.469 -40.375 11.984 1 96.12 693 LEU B CA 1
ATOM 11304 C C . LEU B 1 693 ? -22.719 -40.562 11.133 1 96.12 693 LEU B C 1
ATOM 11306 O O . LEU B 1 693 ? -23.844 -40.562 11.656 1 96.12 693 LEU B O 1
ATOM 11310 N N . VAL B 1 694 ? -22.516 -40.625 9.844 1 96.88 694 VAL B N 1
ATOM 11311 C CA . VAL B 1 694 ? -23.562 -41.031 8.906 1 96.88 694 VAL B CA 1
ATOM 11312 C C . VAL B 1 694 ? -23.094 -42.25 8.117 1 96.88 694 VAL B C 1
ATOM 11314 O O . VAL B 1 694 ? -22.281 -42.156 7.207 1 96.88 694 VAL B O 1
ATOM 11317 N N . THR B 1 695 ? -23.719 -43.406 8.344 1 96.5 695 THR B N 1
ATOM 11318 C CA . THR B 1 695 ? -23.266 -44.688 7.766 1 96.5 695 THR B CA 1
ATOM 11319 C C . THR B 1 695 ? -23.766 -44.812 6.328 1 96.5 695 THR B C 1
ATOM 11321 O O . THR B 1 695 ? -24.656 -44.094 5.898 1 96.5 695 THR B O 1
ATOM 11324 N N . PRO B 1 696 ? -23.172 -45.75 5.609 1 95.44 696 PRO B N 1
ATOM 11325 C CA . PRO B 1 696 ? -23.578 -45.938 4.219 1 95.44 696 PRO B CA 1
ATOM 11326 C C . PRO B 1 696 ? -25.078 -46.25 4.09 1 95.44 696 PRO B C 1
ATOM 11328 O O . PRO B 1 696 ? -25.609 -47.094 4.812 1 95.44 696 PRO B O 1
ATOM 11331 N N . GLY B 1 697 ? -25.688 -45.531 3.227 1 94.38 697 GLY B N 1
ATOM 11332 C CA . GLY B 1 697 ? -27.094 -45.781 2.941 1 94.38 697 GLY B CA 1
ATOM 11333 C C . GLY B 1 697 ? -28.016 -45.125 3.965 1 94.38 697 GLY B C 1
ATOM 11334 O O . GLY B 1 697 ? -29.234 -45.125 3.777 1 94.38 697 GLY B O 1
ATOM 11335 N N . SER B 1 698 ? -27.469 -44.562 4.957 1 95.56 698 SER B N 1
ATOM 11336 C CA . SER B 1 698 ? -28.281 -43.938 5.992 1 95.56 698 SER B CA 1
ATOM 11337 C C . SER B 1 698 ? -28.609 -42.5 5.637 1 95.56 698 SER B C 1
ATOM 11339 O O . SER B 1 698 ? -27.891 -41.875 4.871 1 95.56 698 SER B O 1
ATOM 11341 N N . SER B 1 699 ? -29.719 -42.125 6.188 1 95.31 699 SER B N 1
ATOM 11342 C CA . SER B 1 699 ? -30.172 -40.75 5.922 1 95.31 699 SER B CA 1
ATOM 11343 C C . SER B 1 699 ? -30.156 -39.906 7.191 1 95.31 699 SER B C 1
ATOM 11345 O O . SER B 1 699 ? -30.438 -40.406 8.281 1 95.31 699 SER B O 1
ATOM 11347 N N . LEU B 1 700 ? -29.672 -38.719 7.082 1 95.62 700 LEU B N 1
ATOM 11348 C CA . LEU B 1 700 ? -29.844 -37.75 8.148 1 95.62 700 LEU B CA 1
ATOM 11349 C C . LEU B 1 700 ? -31 -36.781 7.84 1 95.62 700 LEU B C 1
ATOM 11351 O O . LEU B 1 700 ? -31.203 -36.406 6.684 1 95.62 700 LEU B O 1
ATOM 11355 N N . THR B 1 701 ? -31.812 -36.5 8.828 1 96.56 701 THR B N 1
ATOM 11356 C CA . THR B 1 701 ? -32.938 -35.562 8.719 1 96.56 701 THR B CA 1
ATOM 11357 C C . THR B 1 701 ? -32.875 -34.531 9.852 1 96.56 701 THR B C 1
ATOM 11359 O O . THR B 1 701 ? -32.875 -34.906 11.023 1 96.56 701 THR B O 1
ATOM 11362 N N . TRP B 1 702 ? -32.781 -33.281 9.523 1 97.25 702 TRP B N 1
ATOM 11363 C CA . TRP B 1 702 ? -32.781 -32.188 10.461 1 97.25 702 TRP B CA 1
ATOM 11364 C C . TRP B 1 702 ? -34.031 -31.281 10.242 1 97.25 702 TRP B C 1
ATOM 11366 O O . TRP B 1 702 ? -34.25 -30.781 9.141 1 97.25 702 TRP B O 1
ATOM 11376 N N . THR B 1 703 ? -34.844 -31.188 11.297 1 96.88 703 THR B N 1
ATOM 11377 C CA . THR B 1 703 ? -36 -30.312 11.258 1 96.88 703 THR B CA 1
ATOM 11378 C C . THR B 1 703 ? -35.781 -29.094 12.148 1 96.88 703 THR B C 1
ATOM 11380 O O . THR B 1 703 ? -35.469 -29.234 13.336 1 96.88 703 THR B O 1
ATOM 11383 N N . GLU B 1 704 ? -35.938 -27.953 11.617 1 95.81 704 GLU B N 1
ATOM 11384 C CA . GLU B 1 704 ? -35.719 -26.703 12.336 1 95.81 704 GLU B CA 1
ATOM 11385 C C . GLU B 1 704 ? -36.906 -25.75 12.18 1 95.81 704 GLU B C 1
ATOM 11387 O O . GLU B 1 704 ? -37.438 -25.594 11.07 1 95.81 704 GLU B O 1
ATOM 11392 N N . HIS B 1 705 ? -37.281 -25.141 13.25 1 95.44 705 HIS B N 1
ATOM 11393 C CA . HIS B 1 705 ? -38.344 -24.141 13.203 1 95.44 705 HIS B CA 1
ATOM 11394 C C . HIS B 1 705 ? -37.812 -22.75 12.961 1 95.44 705 HIS B C 1
ATOM 11396 O O . HIS B 1 705 ? -36.688 -22.422 13.383 1 95.44 705 HIS B O 1
ATOM 11402 N N . PHE B 1 706 ? -38.594 -21.953 12.195 1 94.94 706 PHE B N 1
ATOM 11403 C CA . PHE B 1 706 ? -38.188 -20.578 11.977 1 94.94 706 PHE B CA 1
ATOM 11404 C C . PHE B 1 706 ? -39.438 -19.703 11.758 1 94.94 706 PHE B C 1
ATOM 11406 O O . PHE B 1 706 ? -40.531 -20.203 11.562 1 94.94 706 PHE B O 1
ATOM 11413 N N . HIS B 1 707 ? -39.281 -18.422 11.938 1 95 707 HIS B N 1
ATOM 11414 C CA . HIS B 1 707 ? -40.312 -17.406 11.734 1 95 707 HIS B CA 1
ATOM 11415 C C . HIS B 1 707 ? -39.844 -16.359 10.734 1 95 707 HIS B C 1
ATOM 11417 O O . HIS B 1 707 ? -39 -15.5 11.062 1 95 707 HIS B O 1
ATOM 11423 N N . PRO B 1 708 ? -40.438 -16.406 9.539 1 94.94 708 PRO B N 1
ATOM 11424 C CA . PRO B 1 708 ? -40.031 -15.359 8.594 1 94.94 708 PRO B CA 1
ATOM 11425 C C . PRO B 1 708 ? -40.188 -13.953 9.164 1 94.94 708 PRO B C 1
ATOM 11427 O O . PRO B 1 708 ? -41.188 -13.656 9.836 1 94.94 708 PRO B O 1
ATOM 11430 N N . ARG B 1 709 ? -39.312 -13.078 8.875 1 91.75 709 ARG B N 1
ATOM 11431 C CA . ARG B 1 709 ? -39.281 -11.734 9.445 1 91.75 709 ARG B CA 1
ATOM 11432 C C . ARG B 1 709 ? -39.594 -10.68 8.383 1 91.75 709 ARG B C 1
ATOM 11434 O O . ARG B 1 709 ? -39.969 -9.562 8.711 1 91.75 709 ARG B O 1
ATOM 11441 N N . ARG B 1 710 ? -39.406 -11.039 7.137 1 92.38 710 ARG B N 1
ATOM 11442 C CA . ARG B 1 710 ? -39.625 -10.094 6.047 1 92.38 710 ARG B CA 1
ATOM 11443 C C . ARG B 1 710 ? -40.438 -10.734 4.914 1 92.38 710 ARG B C 1
ATOM 11445 O O . ARG B 1 710 ? -40.219 -11.898 4.578 1 92.38 710 ARG B O 1
ATOM 11452 N N . ALA B 1 711 ? -41.25 -9.961 4.32 1 92.81 711 ALA B N 1
ATOM 11453 C CA . ALA B 1 711 ? -42.031 -10.438 3.188 1 92.81 711 ALA B CA 1
ATOM 11454 C C . ALA B 1 711 ? -41.25 -10.359 1.89 1 92.81 711 ALA B C 1
ATOM 11456 O O . ALA B 1 711 ? -40.344 -9.531 1.761 1 92.81 711 ALA B O 1
ATOM 11457 N N . GLY B 1 712 ? -41.625 -11.227 0.959 1 91.12 712 GLY B N 1
ATOM 11458 C CA . GLY B 1 712 ? -41 -11.195 -0.354 1 91.12 712 GLY B CA 1
ATOM 11459 C C . GLY B 1 712 ? -40.375 -12.523 -0.74 1 91.12 712 GLY B C 1
ATOM 11460 O O . GLY B 1 712 ? -40.375 -13.477 0.042 1 91.12 712 GLY B O 1
ATOM 11461 N N . PRO B 1 713 ? -39.906 -12.555 -1.909 1 92.38 713 PRO B N 1
ATOM 11462 C CA . PRO B 1 713 ? -39.219 -13.773 -2.338 1 92.38 713 PRO B CA 1
ATOM 11463 C C . PRO B 1 713 ? -37.875 -13.953 -1.639 1 92.38 713 PRO B C 1
ATOM 11465 O O . PRO B 1 713 ? -37.156 -12.977 -1.415 1 92.38 713 PRO B O 1
ATOM 11468 N N . THR B 1 714 ? -37.562 -15.109 -1.266 1 94.75 714 THR B N 1
ATOM 11469 C CA . THR B 1 714 ? -36.281 -15.438 -0.618 1 94.75 714 THR B CA 1
ATOM 11470 C C . THR B 1 714 ? -35.969 -16.906 -0.798 1 94.75 714 THR B C 1
ATOM 11472 O O . THR B 1 714 ? -36.594 -17.594 -1.614 1 94.75 714 THR B O 1
ATOM 11475 N N . LYS B 1 715 ? -34.875 -17.375 -0.216 1 95.5 715 LYS B N 1
ATOM 11476 C CA . LYS B 1 715 ? -34.438 -18.766 -0.276 1 95.5 715 LYS B CA 1
ATOM 11477 C C . LYS B 1 715 ? -33.906 -19.234 1.072 1 95.5 715 LYS B C 1
ATOM 11479 O O . LYS B 1 715 ? -33.406 -18.422 1.87 1 95.5 715 LYS B O 1
ATOM 11484 N N . LEU B 1 716 ? -34.125 -20.453 1.306 1 96.06 716 LEU B N 1
ATOM 11485 C CA . LEU B 1 716 ? -33.375 -21.141 2.357 1 96.06 716 LEU B CA 1
ATOM 11486 C C . LEU B 1 716 ? -32.219 -21.953 1.769 1 96.06 716 LEU B C 1
ATOM 11488 O O . LEU B 1 716 ? -32.406 -22.719 0.811 1 96.06 716 LEU B O 1
ATOM 11492 N N . MET B 1 717 ? -31.047 -21.781 2.27 1 95.88 717 MET B N 1
ATOM 11493 C CA . MET B 1 717 ? -29.859 -22.453 1.775 1 95.88 717 MET B CA 1
ATOM 11494 C C . MET B 1 717 ? -29.234 -23.328 2.865 1 95.88 717 MET B C 1
ATOM 11496 O O . MET B 1 717 ? -29.219 -22.938 4.039 1 95.88 717 MET B O 1
ATOM 11500 N N . ALA B 1 718 ? -28.719 -24.406 2.467 1 97.25 718 ALA B N 1
ATOM 11501 C CA . ALA B 1 718 ? -28.078 -25.328 3.404 1 97.25 718 ALA B CA 1
ATOM 11502 C C . ALA B 1 718 ? -26.812 -25.922 2.811 1 97.25 718 ALA B C 1
ATOM 11504 O O . ALA B 1 718 ? -26.672 -26.016 1.588 1 97.25 718 ALA B O 1
ATOM 11505 N N . SER B 1 719 ? -25.906 -26.234 3.66 1 96.94 719 SER B N 1
ATOM 11506 C CA . SER B 1 719 ? -24.656 -26.891 3.266 1 96.94 719 SER B CA 1
ATOM 11507 C C . SER B 1 719 ? -24.344 -28.078 4.172 1 96.94 719 SER B C 1
ATOM 11509 O O . SER B 1 719 ? -24.719 -28.078 5.352 1 96.94 719 SER B O 1
ATOM 11511 N N . LEU B 1 720 ? -23.812 -29.031 3.639 1 96.69 720 LEU B N 1
ATOM 11512 C CA . LEU B 1 720 ? -23.281 -30.188 4.34 1 96.69 720 LEU B CA 1
ATOM 11513 C C . LEU B 1 720 ? -21.797 -30.375 4.039 1 96.69 720 LEU B C 1
ATOM 11515 O O . LEU B 1 720 ? -21.391 -30.344 2.879 1 96.69 720 LEU B O 1
ATOM 11519 N N . ASP B 1 721 ? -21.062 -30.531 5.105 1 94.62 721 ASP B N 1
ATOM 11520 C CA . ASP B 1 721 ? -19.609 -30.578 4.934 1 94.62 721 ASP B CA 1
ATOM 11521 C C . ASP B 1 721 ? -18.969 -31.5 5.945 1 94.62 721 ASP B C 1
ATOM 11523 O O . ASP B 1 721 ? -19.344 -31.531 7.117 1 94.62 721 ASP B O 1
ATOM 11527 N N . CYS B 1 722 ? -18.062 -32.281 5.52 1 92.94 722 CYS B N 1
ATOM 11528 C CA . CYS B 1 722 ? -17.188 -33.094 6.355 1 92.94 722 CYS B CA 1
ATOM 11529 C C . CYS B 1 722 ? -15.875 -33.406 5.637 1 92.94 722 CYS B C 1
ATOM 11531 O O . CYS B 1 722 ? -15.695 -33.031 4.48 1 92.94 722 CYS B O 1
ATOM 11533 N N . ALA B 1 723 ? -14.977 -34 6.254 1 87.81 723 ALA B N 1
ATOM 11534 C CA . ALA B 1 723 ? -13.648 -34.219 5.703 1 87.81 723 ALA B CA 1
ATOM 11535 C C . ALA B 1 723 ? -13.703 -35.062 4.426 1 87.81 723 ALA B C 1
ATOM 11537 O O . ALA B 1 723 ? -12.953 -34.812 3.479 1 87.81 723 ALA B O 1
ATOM 11538 N N . ALA B 1 724 ? -14.625 -35.969 4.363 1 87.44 724 ALA B N 1
ATOM 11539 C CA . ALA B 1 724 ? -14.672 -36.938 3.254 1 87.44 724 ALA B CA 1
ATOM 11540 C C . ALA B 1 724 ? -15.531 -36.406 2.111 1 87.44 724 ALA B C 1
ATOM 11542 O O . ALA B 1 724 ? -15.453 -36.875 0.983 1 87.44 724 ALA B O 1
ATOM 11543 N N . LEU B 1 725 ? -16.391 -35.469 2.375 1 90.12 725 LEU B N 1
ATOM 11544 C CA . LEU B 1 725 ? -17.328 -34.938 1.396 1 90.12 725 LEU B CA 1
ATOM 11545 C C . LEU B 1 725 ? -17.609 -33.469 1.672 1 90.12 725 LEU B C 1
ATOM 11547 O O . LEU B 1 725 ? -18.266 -33.125 2.662 1 90.12 725 LEU B O 1
ATOM 11551 N N . ARG B 1 726 ? -17.172 -32.719 0.68 1 90 726 ARG B N 1
ATOM 11552 C CA . ARG B 1 726 ? -17.344 -31.297 0.903 1 90 726 ARG B CA 1
ATOM 11553 C C . ARG B 1 726 ? -18.219 -30.672 -0.187 1 90 726 ARG B C 1
ATOM 11555 O O . ARG B 1 726 ? -18.438 -31.281 -1.234 1 90 726 ARG B O 1
ATOM 11562 N N . GLN B 1 727 ? -18.734 -29.484 0.058 1 89.88 727 GLN B N 1
ATOM 11563 C CA . GLN B 1 727 ? -19.438 -28.656 -0.905 1 89.88 727 GLN B CA 1
ATOM 11564 C C . GLN B 1 727 ? -20.75 -29.297 -1.336 1 89.88 727 GLN B C 1
ATOM 11566 O O . GLN B 1 727 ? -21.047 -29.406 -2.531 1 89.88 727 GLN B O 1
ATOM 11571 N N . VAL B 1 728 ? -21.469 -29.828 -0.363 1 94.12 728 VAL B N 1
ATOM 11572 C CA . VAL B 1 728 ? -22.812 -30.312 -0.644 1 94.12 728 VAL B CA 1
ATOM 11573 C C . VAL B 1 728 ? -23.844 -29.234 -0.308 1 94.12 728 VAL B C 1
ATOM 11575 O O . VAL B 1 728 ? -23.969 -28.844 0.852 1 94.12 728 VAL B O 1
ATOM 11578 N N . TYR B 1 729 ? -24.547 -28.797 -1.35 1 95.06 729 TYR B N 1
ATOM 11579 C CA . TYR B 1 729 ? -25.453 -27.672 -1.145 1 95.06 729 TYR B CA 1
ATOM 11580 C C . TYR B 1 729 ? -26.875 -28.031 -1.521 1 95.06 729 TYR B C 1
ATOM 11582 O O . TYR B 1 729 ? -27.109 -28.953 -2.301 1 95.06 729 TYR B O 1
ATOM 11590 N N . GLY B 1 730 ? -27.75 -27.328 -0.947 1 95.62 730 GLY B N 1
ATOM 11591 C CA . GLY B 1 730 ? -29.172 -27.344 -1.277 1 95.62 730 GLY B CA 1
ATOM 11592 C C . GLY B 1 730 ? -29.875 -26.031 -0.983 1 95.62 730 GLY B C 1
ATOM 11593 O O . GLY B 1 730 ? -29.391 -25.234 -0.175 1 95.62 730 GLY B O 1
ATOM 11594 N N . GLN B 1 731 ? -30.938 -25.781 -1.709 1 95.69 731 GLN B N 1
ATOM 11595 C CA . GLN B 1 731 ? -31.703 -24.562 -1.452 1 95.69 731 GLN B CA 1
ATOM 11596 C C . GLN B 1 731 ? -33.156 -24.734 -1.849 1 95.69 731 GLN B C 1
ATOM 11598 O O . GLN B 1 731 ? -33.5 -25.672 -2.578 1 95.69 731 GLN B O 1
ATOM 11603 N N . VAL B 1 732 ? -33.969 -23.953 -1.313 1 96.25 732 VAL B N 1
ATOM 11604 C CA . VAL B 1 732 ? -35.375 -23.953 -1.657 1 96.25 732 VAL B CA 1
ATOM 11605 C C . VAL B 1 732 ? -35.906 -22.516 -1.706 1 96.25 732 VAL B C 1
ATOM 11607 O O . VAL B 1 732 ? -35.5 -21.672 -0.89 1 96.25 732 VAL B O 1
ATOM 11610 N N . GLU B 1 733 ? -36.719 -22.234 -2.701 1 94.12 733 GLU B N 1
ATOM 11611 C CA . GLU B 1 733 ? -37.312 -20.906 -2.836 1 94.12 733 GLU B CA 1
ATOM 11612 C C . GLU B 1 733 ? -38.594 -20.797 -2.016 1 94.12 733 GLU B C 1
ATOM 11614 O O . GLU B 1 733 ? -39.344 -21.766 -1.877 1 94.12 733 GLU B O 1
ATOM 11619 N N . LEU B 1 734 ? -38.719 -19.656 -1.478 1 92.38 734 LEU B N 1
ATOM 11620 C CA . LEU B 1 734 ? -39.906 -19.359 -0.714 1 92.38 734 LEU B CA 1
ATOM 11621 C C . LEU B 1 734 ? -40.375 -17.938 -0.958 1 92.38 734 LEU B C 1
ATOM 11623 O O . LEU B 1 734 ? -39.562 -17.031 -1.166 1 92.38 734 LEU B O 1
ATOM 11627 N N . ALA B 1 735 ? -41.688 -17.766 -1.005 1 94.25 735 ALA B N 1
ATOM 11628 C CA . ALA B 1 735 ? -42.312 -16.453 -1.075 1 94.25 735 ALA B CA 1
ATOM 11629 C C . ALA B 1 735 ? -43.094 -16.141 0.198 1 94.25 735 ALA B C 1
ATOM 11631 O O . ALA B 1 735 ? -44.156 -16.734 0.442 1 94.25 735 ALA B O 1
ATOM 11632 N N . VAL B 1 736 ? -42.656 -15.203 0.923 1 95.62 736 VAL B N 1
ATOM 11633 C CA . VAL B 1 736 ? -43.25 -14.891 2.219 1 95.62 736 VAL B CA 1
ATOM 11634 C C . VAL B 1 736 ? -44.281 -13.781 2.059 1 95.62 736 VAL B C 1
ATOM 11636 O O . VAL B 1 736 ? -43.969 -12.711 1.524 1 95.62 736 VAL B O 1
ATOM 11639 N N . GLU B 1 737 ? -45.406 -13.961 2.551 1 95.5 737 GLU B N 1
ATOM 11640 C CA . GLU B 1 737 ? -46.469 -12.961 2.537 1 95.5 737 GLU B CA 1
ATOM 11641 C C . GLU B 1 737 ? -46.375 -12.039 3.748 1 95.5 737 GLU B C 1
ATOM 11643 O O . GLU B 1 737 ? -45.844 -12.422 4.785 1 95.5 737 GLU B O 1
ATOM 11648 N N . PRO B 1 738 ? -46.938 -10.82 3.598 1 91.75 738 PRO B N 1
ATOM 11649 C CA . PRO B 1 738 ? -46.938 -9.898 4.742 1 91.75 738 PRO B CA 1
ATOM 11650 C C . PRO B 1 738 ? -47.844 -10.383 5.883 1 91.75 738 PRO B C 1
ATOM 11652 O O . PRO B 1 738 ? -48.844 -11.07 5.645 1 91.75 738 PRO B O 1
#

Radius of gyration: 36.32 Å; Cα contacts (8 Å, |Δi|>4): 3826; chains: 2; bounding box: 98×107×105 Å

Sequence (1476 aa):
RFSTGTMSDNEPATKPPPKVFHRGRTATPVANSNADKKEVPEFEPFGLMPRGPPPLIEFLDIWEVDMLQTQSGVNKPQHNTHVYANDRLIVRRGQEFQLKVTFDRAYKPSEDQFAVEFVIGASPQFNKGTYIPVFVNKERQSPWPGRVVDSTDNVVTLGITPAPDCIVGKWRVYLAVMTPYGIRRTKWDETRDVYILFNPWAPADSVFLDDYNERLECVLNELGVIYHGAFDDVAERPWNFGQFDYGVLDACLFILDKASMPITNRGDPIKVTRIASAMLNSRDDDGVLEGNWGGDYTYGVAPTSWTGSSEILLQYSSSKRPVCYAQCWVYAAVFNTFLRCLGIPGRVVTNFFSAHDNNGNLRTDIILDDNGKIDRLRTVDTIWNYHCWNECYMTRPDLPPGFGGWQVVDATPQETSDGMYRCGPASVHAIKHGQLCYQFDAPFVFAEVNSDVVFKSRNRDGTLSTVKVNTSHVGRMVLTKAQGQDTRRDITDHYKFSEGSPEERTVLEKAEEYGSEREKASPPKGDVELVMPLVEVRVGDSFELKLVLDNASDQARSVDMYVSGNVVYYTGVTSSEFLFKSPEMTLGPKKAGKEVVIPVPSKDYMRQLVEQANLHFIATGKVKETGQIISAMRVVTLHTPKLSVEVSGQAKVGEKMLAIIKFTNPFKFNLEDVNVRVEGPGVMSPKHKHYSLVTPGSSLTWTEHFHPRRAGPTKLMASLDCAALRQVYGQVELAVEPRFSTGTMSDNEPATKPPPKVFHRGRTATPVANSNADKKEVPEFEPFGLMPRGPPPLIEFLDIWEVDMLQTQSGVNKPQHNTHVYANDRLIVRRGQEFQLKVTFDRAYKPSEDQFAVEFVIGASPQFNKGTYIPVFVNKERQSPWPGRVVDSTDNVVTLGITPAPDCIVGKWRVYLAVMTPYGIRRTKWDETRDVYILFNPWAPADSVFLDDYNERLECVLNELGVIYHGAFDDVAERPWNFGQFDYGVLDACLFILDKASMPITNRGDPIKVTRIASAMLNSRDDDGVLEGNWGGDYTYGVAPTSWTGSSEILLQYSSSKRPVCYAQCWVYAAVFNTFLRCLGIPGRVVTNFFSAHDNNGNLRTDIILDDNGKIDRLRTVDTIWNYHCWNECYMTRPDLPPGFGGWQVVDATPQETSDGMYRCGPASVHAIKHGQLCYQFDAPFVFAEVNSDVVFKSRNRDGTLSTVKVNTSHVGRMVLTKAQGQDTRRDITDHYKFSEGSPEERTVLEKAEEYGSEREKASPPKGDVELVMPLVEVRVGDSFELKLVLDNASDQARSVDMYVSGNVVYYTGVTSSEFLFKSPEMTLGPKKAGKEVVIPVPSKDYMRQLVEQANLHFIATGKVKETGQIISAMRVVTLHTPKLSVEVSGQAKVGEKMLAIIKFTNPFKFNLEDVNVRVEGPGVMSPKHKHYSLVTPGSSLTWTEHFHPRRAGPTKLMASLDCAALRQVYGQVELAVEP

Solvent-accessible surface area (backbone atoms only — not comparable to full-atom values): 75844 Å² total; per-residue (Å²): 137,81,80,76,75,77,76,77,76,73,70,74,77,73,68,74,75,74,77,76,61,63,45,38,67,51,71,58,82,82,37,27,34,74,80,39,69,53,90,71,68,43,62,46,65,58,72,89,72,69,98,68,83,77,88,56,83,87,46,87,43,82,73,44,76,44,60,49,40,46,57,86,37,69,34,14,52,74,44,72,38,43,74,43,49,55,81,48,31,44,43,29,30,48,40,72,36,50,36,38,39,30,38,76,49,62,81,42,83,91,77,53,46,54,28,45,32,37,36,36,35,44,70,58,31,59,94,65,66,24,29,46,57,24,28,44,49,85,88,48,86,34,87,26,54,33,31,72,73,44,78,54,72,32,36,36,32,35,35,40,26,45,40,41,66,48,55,44,47,62,30,40,51,36,46,34,33,60,51,97,59,24,35,44,35,51,71,88,46,80,82,53,27,33,34,33,29,48,22,32,85,26,81,79,16,60,28,40,46,87,51,65,63,53,44,44,43,22,40,69,48,41,78,43,61,45,67,44,55,32,84,92,53,67,39,79,39,72,31,31,29,33,36,36,42,68,58,35,54,61,26,49,53,44,51,44,30,72,63,56,42,47,52,76,48,43,32,37,67,67,58,43,51,31,54,47,19,29,35,41,22,23,90,81,61,66,9,46,26,32,70,60,55,59,76,80,41,89,92,40,45,47,50,62,41,59,53,48,27,44,66,54,44,45,47,18,59,72,69,69,43,50,37,51,35,21,44,41,60,50,36,19,45,39,50,35,24,45,34,20,48,45,28,31,33,25,44,57,32,28,32,19,25,23,48,40,76,35,85,50,25,30,36,35,51,40,34,19,36,84,75,40,43,76,33,70,88,72,28,50,35,34,47,15,40,45,44,38,27,26,35,35,39,30,52,51,55,50,45,65,89,82,42,27,44,50,19,36,34,28,27,47,73,77,52,63,47,94,85,35,40,26,38,31,51,14,30,35,54,27,35,34,60,28,50,51,41,41,64,26,60,22,48,47,57,36,16,22,43,56,16,24,40,33,34,24,31,38,43,94,85,65,47,74,42,75,54,40,76,43,70,65,62,26,38,64,38,28,37,30,61,28,72,89,47,96,44,78,32,80,49,39,73,55,52,37,55,60,85,90,36,69,65,34,51,50,26,53,53,45,32,38,61,46,66,37,46,63,77,80,80,72,58,76,86,68,52,58,46,51,44,60,72,89,69,88,45,46,66,80,50,60,50,71,48,49,38,34,35,31,30,71,35,90,49,70,43,41,34,49,32,39,36,38,32,25,28,24,35,57,41,47,27,74,77,46,75,59,42,77,47,65,58,74,47,77,40,50,50,54,32,69,65,48,72,46,80,43,80,42,56,28,80,56,46,62,85,61,53,53,66,76,38,32,36,38,34,40,36,24,23,27,28,70,85,78,63,43,60,33,59,35,74,44,73,38,53,42,44,61,68,70,34,44,45,45,75,46,72,60,54,28,46,69,33,68,28,37,36,39,37,38,43,62,38,87,47,93,53,72,40,49,55,33,36,35,31,38,33,20,67,54,34,36,72,81,44,74,50,79,38,68,68,43,46,53,70,35,68,52,76,47,77,46,79,38,44,28,72,46,59,42,80,41,45,42,39,35,24,37,27,28,88,88,49,56,59,21,47,25,57,35,80,45,65,26,36,116,134,80,78,76,76,77,75,74,77,72,70,73,78,73,68,72,73,75,74,76,61,61,45,38,66,49,70,56,82,83,36,29,33,75,81,40,70,52,89,72,68,42,63,46,65,56,72,87,72,69,98,69,82,78,89,56,82,90,46,87,43,81,72,44,78,44,60,50,40,45,59,85,37,70,35,15,52,76,45,72,37,44,74,41,50,57,80,46,32,45,42,30,31,46,39,74,37,51,36,36,38,31,38,78,48,62,80,42,81,90,76,54,46,54,29,46,31,37,37,35,34,45,70,58,32,59,94,63,64,24,30,44,59,26,29,43,49,84,88,46,86,35,88,27,55,33,32,71,73,44,76,55,72,33,36,35,32,35,35,39,25,46,41,41,65,48,55,44,44,62,29,40,50,35,46,34,32,60,51,98,59,24,35,42,36,51,73,87,46,78,81,54,27,34,34,32,28,49,22,31,85,26,81,79,17,59,29,42,46,86,50,64,61,52,43,46,43,23,43,68,48,40,78,42,60,46,65,44,56,33,82,91,54,69,40,80,40,71,33,32,29,32,36,36,42,69,57,33,54,60,25,49,54,44,50,45,30,70,63,56,41,48,51,74,48,43,34,38,67,68,58,42,52,31,53,47,20,29,35,42,23,24,90,81,59,66,9,45,27,32,68,60,54,58,76,78,41,87,90,39,44,48,51,62,39,59,54,50,27,43,65,52,43,44,46,19,59,71,71,70,43,51,38,51,35,22,45,40,59,50,36,18,45,39,49,34,20,47,35,20,48,45,28,30,33,26,43,56,31,28,32,20,26,23,48,39,76,36,85,50,24,31,36,33,52,41,35,19,36,85,76,41,44,75,33,69,89,73,30,49,35,34,46,14,39,45,43,38,27,26,34,33,38,30,50,51,55,51,46,65,90,81,43,26,44,50,18,36,35,28,28,47,72,78,52,62,47,93,84,36,39,27,37,31,51,15,30,34,54,26,36,34,62,28,49,49,43,44,65,25,61,24,47,49,57,36,16,22,42,56,15,23,41,33,35,25,32,36,42,94,86,64,49,74,41,75,53,40,75,41,71,65,61,26,37,63,37,28,36,29,60,29,73,88,49,94,44,78,33,81,49,39,74,56,50,36,58,60,85,90,37,70,66,33,51,51,26,54,51,43,32,37,61,45,65,36,48,62,77,81,78,74,55,78,85,68,52,58,45,51,44,58,70,90,69,89,44,47,68,80,50,59,49,69,47,50,39,34,35,32,29,71,34,92,49,69,44,39,34,50,33,38,37,38,31,25,29,23,36,56,40,47,26,73,75,45,76,59,41,77,47,66,58,74,46,78,40,52,50,54,33,69,65,49,72,45,78,43,80,42,56,28,81,58,47,61,85,60,54,52,66,77,38,31,35,37,35,41,36,24,22,28,28,69,85,78,63,42,61,34,57,37,71,43,71,38,52,42,43,62,69,68,33,43,48,44,77,46,72,61,56,28,47,69,33,69,28,39,38,40,37,38,43,63,37,86,45,92,54,71,42,50,55,33,37,36,32,38,33,19,67,56,34,35,72,80,44,74,49,78,39,68,68,44,46,53,71,34,69,51,77,48,78,46,78,38,44,28,71,45,60,42,78,42,46,42,40,35,26,36,26,28,89,88,49,54,60,22,45,26,58,35,80,45,65,26,36,115